Protein 7LVE (pdb70)

Radius of gyration: 10.86 Å; Cα contacts (8 Å, |Δi|>4): 31; chains: 1; bounding box: 28×22×22 Å

Organism: Juglans regia (NCBI:txid51240)

Structure (mmCIF, N/CA/C/O backbone):
data_7LVE
#
_entry.id   7LVE
#
loop_
_atom_site.group_PDB
_atom_site.id
_atom_site.type_symbol
_atom_site.label_atom_id
_atom_site.label_alt_id
_atom_site.label_comp_id
_atom_site.label_asym_id
_atom_site.label_entity_id
_atom_site.label_seq_id
_atom_site.pdbx_PDB_ins_code
_atom_site.Cartn_x
_atom_site.Cartn_y
_atom_site.Cartn_z
_atom_site.occupancy
_atom_site.B_iso_or_equiv
_atom_site.auth_seq_id
_atom_site.auth_comp_id
_atom_site.auth_asym_id
_atom_site.auth_atom_id
_atom_site.pdbx_PDB_model_num
ATOM 1 N N . GLY A 1 1 ? -13.926 11.593 -8.226 1.00 0.00 1 GLY A N 1
ATOM 2 C CA . GLY A 1 1 ? -14.344 11.440 -6.802 1.00 0.00 1 GLY A CA 1
ATOM 3 C C . GLY A 1 1 ? -13.700 10.190 -6.212 1.00 0.00 1 GLY A C 1
ATOM 4 O O . GLY A 1 1 ? -12.868 10.278 -5.304 1.00 0.00 1 GLY A O 1
ATOM 10 N N . MET A 1 2 ? -14.097 9.026 -6.736 1.00 0.00 2 MET A N 1
ATOM 11 C CA . MET A 1 2 ? -13.570 7.741 -6.270 1.00 0.00 2 MET A CA 1
ATOM 12 C C . MET A 1 2 ? -12.061 7.643 -6.527 1.00 0.00 2 MET A C 1
ATOM 13 O O . MET A 1 2 ? -11.328 7.066 -5.724 1.00 0.00 2 MET A O 1
ATOM 27 N N . GLN A 1 3 ? -11.623 8.165 -7.683 1.00 0.00 3 GLN A N 1
ATOM 28 C CA . GLN A 1 3 ? -10.207 8.111 -8.098 1.00 0.00 3 GLN A CA 1
ATOM 29 C C . GLN A 1 3 ? -9.785 6.679 -8.401 1.00 0.00 3 GLN A C 1
ATOM 30 O O . GLN A 1 3 ? -10.311 5.729 -7.812 1.00 0.00 3 GLN A O 1
ATOM 44 N N . ASP A 1 4 ? -8.867 6.530 -9.365 1.00 0.00 4 ASP A N 1
ATOM 45 C CA . ASP A 1 4 ? -8.409 5.211 -9.801 1.00 0.00 4 ASP A CA 1
ATOM 46 C C . ASP A 1 4 ? -7.508 4.515 -8.735 1.00 0.00 4 ASP A C 1
ATOM 47 O O . ASP A 1 4 ? -6.928 5.190 -7.884 1.00 0.00 4 ASP A O 1
ATOM 56 N N . PRO A 1 5 ? -7.406 3.158 -8.752 1.00 0.00 5 PRO A N 1
ATOM 57 C CA . PRO A 1 5 ? -6.589 2.384 -7.747 1.00 0.00 5 PRO A CA 1
ATOM 58 C C . PRO A 1 5 ? -5.097 2.704 -7.816 1.00 0.00 5 PRO A C 1
ATOM 59 O O . PRO A 1 5 ? -4.428 2.794 -6.780 1.00 0.00 5 PRO A O 1
ATOM 70 N N . GLN A 1 6 ? -4.568 2.836 -9.047 1.00 0.00 6 GLN A N 1
ATOM 71 C CA . GLN A 1 6 ? -3.137 3.093 -9.231 1.00 0.00 6 GLN A CA 1
ATOM 72 C C . GLN A 1 6 ? -2.713 4.374 -8.514 1.00 0.00 6 GLN A C 1
ATOM 73 O O . GLN A 1 6 ? -1.603 4.453 -7.980 1.00 0.00 6 GLN A O 1
ATOM 87 N N . GLN A 1 7 ? -3.639 5.336 -8.428 1.00 0.00 7 GLN A N 1
ATOM 88 C CA . GLN A 1 7 ? -3.397 6.566 -7.699 1.00 0.00 7 GLN A CA 1
ATOM 89 C C . GLN A 1 7 ? -3.262 6.263 -6.205 1.00 0.00 7 GLN A C 1
ATOM 90 O O . GLN A 1 7 ? -2.424 6.853 -5.516 1.00 0.00 7 GLN A O 1
ATOM 104 N N . GLN A 1 8 ? -4.110 5.338 -5.712 1.00 0.00 8 GLN A N 1
ATOM 105 C CA . GLN A 1 8 ? -4.093 4.960 -4.293 1.00 0.00 8 GLN A CA 1
ATOM 106 C C . GLN A 1 8 ? -2.775 4.283 -3.897 1.00 0.00 8 GLN A C 1
ATOM 107 O O . GLN A 1 8 ? -2.231 4.553 -2.817 1.00 0.00 8 GLN A O 1
ATOM 121 N N . TYR A 1 9 ? -2.266 3.407 -4.775 1.00 0.00 9 TYR A N 1
ATOM 122 C CA . TYR A 1 9 ? -1.009 2.694 -4.514 1.00 0.00 9 TYR A CA 1
ATOM 123 C C . TYR A 1 9 ? 0.146 3.686 -4.354 1.00 0.00 9 TYR A C 1
ATOM 124 O O . TYR A 1 9 ? 0.939 3.582 -3.414 1.00 0.00 9 TYR A O 1
ATOM 142 N N . HIS A 1 10 ? 0.221 4.650 -5.267 1.00 0.00 10 HIS A N 1
ATOM 143 C CA . HIS A 1 10 ? 1.264 5.672 -5.216 1.00 0.00 10 HIS A CA 1
ATOM 144 C C . HIS A 1 10 ? 1.167 6.474 -3.920 1.00 0.00 10 HIS A C 1
ATOM 145 O O . HIS A 1 10 ? 2.179 6.885 -3.373 1.00 0.00 10 HIS A O 1
ATOM 159 N N . ARG A 1 11 ? -0.066 6.727 -3.467 1.00 0.00 11 ARG A N 1
ATOM 160 C CA . ARG A 1 11 ? -0.305 7.521 -2.256 1.00 0.00 11 ARG A CA 1
ATOM 161 C C . ARG A 1 11 ? 0.348 6.876 -1.009 1.00 0.00 11 ARG A C 1
ATOM 162 O O . ARG A 1 11 ? 0.975 7.579 -0.203 1.00 0.00 11 ARG A O 1
ATOM 183 N N . CYS A 1 12 ? 0.170 5.546 -0.840 1.00 0.00 12 CYS A N 1
ATOM 184 C CA . CYS A 1 12 ? 0.705 4.845 0.322 1.00 0.00 12 CYS A CA 1
ATOM 185 C C . CYS A 1 12 ? 2.252 4.830 0.290 1.00 0.00 12 CYS A C 1
ATOM 186 O O . CYS A 1 12 ? 2.912 4.994 1.320 1.00 0.00 12 CYS A O 1
ATOM 193 N N . GLN A 1 13 ? 2.802 4.657 -0.911 1.00 0.00 13 GLN A N 1
ATOM 194 C CA . GLN A 1 13 ? 4.244 4.640 -1.139 1.00 0.00 13 GLN A CA 1
ATOM 195 C C . GLN A 1 13 ? 4.863 6.032 -1.019 1.00 0.00 13 GLN A C 1
ATOM 196 O O . GLN A 1 13 ? 5.997 6.161 -0.605 1.00 0.00 13 GLN A O 1
ATOM 210 N N . ARG A 1 14 ? 4.133 7.047 -1.481 1.00 0.00 14 ARG A N 1
ATOM 211 C CA . ARG A 1 14 ? 4.623 8.415 -1.507 1.00 0.00 14 ARG A CA 1
ATOM 212 C C . ARG A 1 14 ? 4.924 8.864 -0.108 1.00 0.00 14 ARG A C 1
ATOM 213 O O . ARG A 1 14 ? 6.027 9.340 0.175 1.00 0.00 14 ARG A O 1
ATOM 234 N N . ARG A 1 15 ? 3.970 8.625 0.788 1.00 0.00 15 ARG A N 1
ATOM 235 C CA . ARG A 1 15 ? 4.175 8.923 2.183 1.00 0.00 15 ARG A CA 1
ATOM 236 C C . ARG A 1 15 ? 5.301 8.061 2.739 1.00 0.00 15 ARG A C 1
ATOM 237 O O . ARG A 1 15 ? 6.083 8.505 3.585 1.00 0.00 15 ARG A O 1
ATOM 258 N N . CYS A 1 16 ? 5.344 6.806 2.280 1.00 0.00 16 CYS A N 1
ATOM 259 C CA . CYS A 1 16 ? 6.325 5.840 2.744 1.00 0.00 16 CYS A CA 1
ATOM 260 C C . CYS A 1 16 ? 7.762 6.250 2.390 1.00 0.00 16 CYS A C 1
ATOM 261 O O . CYS A 1 16 ? 8.664 6.101 3.216 1.00 0.00 16 CYS A O 1
ATOM 268 N N . GLN A 1 17 ? 7.973 6.738 1.155 1.00 0.00 17 GLN A N 1
ATOM 269 C CA . GLN A 1 17 ? 9.313 7.123 0.699 1.00 0.00 17 GLN A CA 1
ATOM 270 C C . GLN A 1 17 ? 9.755 8.454 1.293 1.00 0.00 17 GLN A C 1
ATOM 271 O O . GLN A 1 17 ? 10.927 8.619 1.654 1.00 0.00 17 GLN A O 1
ATOM 285 N N . ILE A 1 18 ? 8.815 9.401 1.395 1.00 0.00 18 ILE A N 1
ATOM 286 C CA . ILE A 1 18 ? 9.119 10.718 1.949 1.00 0.00 18 ILE A CA 1
ATOM 287 C C . ILE A 1 18 ? 9.549 10.598 3.424 1.00 0.00 18 ILE A C 1
ATOM 288 O O . ILE A 1 18 ? 10.503 11.252 3.856 1.00 0.00 18 ILE A O 1
ATOM 304 N N . GLN A 1 19 ? 8.822 9.776 4.182 1.00 0.00 19 GLN A N 1
ATOM 305 C CA . GLN A 1 19 ? 9.103 9.581 5.614 1.00 0.00 19 GLN A CA 1
ATOM 306 C C . GLN A 1 19 ? 10.058 8.387 5.877 1.00 0.00 19 GLN A C 1
ATOM 307 O O . GLN A 1 19 ? 10.377 8.088 7.029 1.00 0.00 19 GLN A O 1
ATOM 321 N N . GLU A 1 20 ? 10.493 7.709 4.800 1.00 0.00 20 GLU A N 1
ATOM 322 C CA . GLU A 1 20 ? 11.393 6.541 4.908 1.00 0.00 20 GLU A CA 1
ATOM 323 C C . GLU A 1 20 ? 12.664 6.857 5.725 1.00 0.00 20 GLU A C 1
ATOM 324 O O . GLU A 1 20 ? 13.388 5.939 6.126 1.00 0.00 20 GLU A O 1
ATOM 336 N N . GLN A 1 21 ? 12.945 8.151 5.941 1.00 0.00 21 GLN A N 1
ATOM 337 C CA . GLN A 1 21 ? 14.149 8.567 6.664 1.00 0.00 21 GLN A CA 1
ATOM 338 C C . GLN A 1 21 ? 14.184 7.944 8.056 1.00 0.00 21 GLN A C 1
ATOM 339 O O . GLN A 1 21 ? 15.244 7.490 8.503 1.00 0.00 21 GLN A O 1
ATOM 353 N N . SER A 1 22 ? 13.023 7.893 8.726 1.00 0.00 22 SER A N 1
ATOM 354 C CA . SER A 1 22 ? 12.946 7.280 10.053 1.00 0.00 22 SER A CA 1
ATOM 355 C C . SER A 1 22 ? 12.488 5.795 9.944 1.00 0.00 22 SER A C 1
ATOM 356 O O . SER A 1 22 ? 11.557 5.502 9.188 1.00 0.00 22 SER A O 1
ATOM 364 N N . PRO A 1 23 ? 13.118 4.840 10.683 1.00 0.00 23 PRO A N 1
ATOM 365 C CA . PRO A 1 23 ? 12.719 3.384 10.625 1.00 0.00 23 PRO A CA 1
ATOM 366 C C . PRO A 1 23 ? 11.254 3.161 11.015 1.00 0.00 23 PRO A C 1
ATOM 367 O O . PRO A 1 23 ? 10.554 2.338 10.405 1.00 0.00 23 PRO A O 1
ATOM 378 N N . GLU A 1 24 ? 10.806 3.887 12.046 1.00 0.00 24 GLU A N 1
ATOM 379 C CA . GLU A 1 24 ? 9.436 3.754 12.543 1.00 0.00 24 GLU A CA 1
ATOM 380 C C . GLU A 1 24 ? 8.428 4.151 11.478 1.00 0.00 24 GLU A C 1
ATOM 381 O O . GLU A 1 24 ? 7.421 3.469 11.287 1.00 0.00 24 GLU A O 1
ATOM 393 N N . ARG A 1 25 ? 8.735 5.228 10.753 1.00 0.00 25 ARG A N 1
ATOM 394 C CA . ARG A 1 25 ? 7.871 5.717 9.683 1.00 0.00 25 ARG A CA 1
ATOM 395 C C . ARG A 1 25 ? 7.695 4.658 8.611 1.00 0.00 25 ARG A C 1
ATOM 396 O O . ARG A 1 25 ? 6.608 4.514 8.048 1.00 0.00 25 ARG A O 1
ATOM 417 N N . GLN A 1 26 ? 8.772 3.910 8.342 1.00 0.00 26 GLN A N 1
ATOM 418 C CA . GLN A 1 26 ? 8.731 2.854 7.356 1.00 0.00 26 GLN A CA 1
ATOM 419 C C . GLN A 1 26 ? 7.682 1.823 7.763 1.00 0.00 26 GLN A C 1
ATOM 420 O O . GLN A 1 26 ? 6.911 1.348 6.931 1.00 0.00 26 GLN A O 1
ATOM 434 N N . ARG A 1 27 ? 7.663 1.486 9.057 1.00 0.00 27 ARG A N 1
ATOM 435 C CA . ARG A 1 27 ? 6.710 0.513 9.571 1.00 0.00 27 ARG A CA 1
ATOM 436 C C . ARG A 1 27 ? 5.277 1.018 9.458 1.00 0.00 27 ARG A C 1
ATOM 437 O O . ARG A 1 27 ? 4.385 0.262 9.065 1.00 0.00 27 ARG A O 1
ATOM 458 N N . GLN A 1 28 ? 5.061 2.302 9.779 1.00 0.00 28 GLN A N 1
ATOM 459 C CA . GLN A 1 28 ? 3.728 2.889 9.684 1.00 0.00 28 GLN A CA 1
ATOM 460 C C . GLN A 1 28 ? 3.251 2.978 8.248 1.00 0.00 28 GLN A C 1
ATOM 461 O O . GLN A 1 28 ? 2.081 2.715 7.975 1.00 0.00 28 GLN A O 1
ATOM 475 N N . CYS A 1 29 ? 4.155 3.351 7.316 1.00 0.00 29 CYS A N 1
ATOM 476 C CA . CYS A 1 29 ? 3.742 3.476 5.898 1.00 0.00 29 CYS A CA 1
ATOM 477 C C . CYS A 1 29 ? 3.521 2.121 5.264 1.00 0.00 29 CYS A C 1
ATOM 478 O O . CYS A 1 29 ? 2.576 1.934 4.508 1.00 0.00 29 CYS A O 1
ATOM 485 N N . GLN A 1 30 ? 4.380 1.175 5.613 1.00 0.00 30 GLN A N 1
ATOM 486 C CA . GLN A 1 30 ? 4.259 -0.191 5.138 1.00 0.00 30 GLN A CA 1
ATOM 487 C C . GLN A 1 30 ? 2.958 -0.808 5.639 1.00 0.00 30 GLN A C 1
ATOM 488 O O . GLN A 1 30 ? 2.265 -1.497 4.888 1.00 0.00 30 GLN A O 1
ATOM 502 N N . GLN A 1 31 ? 2.606 -0.512 6.911 1.00 0.00 31 GLN A N 1
ATOM 503 C CA . GLN A 1 31 ? 1.352 -0.996 7.482 1.00 0.00 31 GLN A CA 1
ATOM 504 C C . GLN A 1 31 ? 0.160 -0.302 6.843 1.00 0.00 31 GLN A C 1
ATOM 505 O O . GLN A 1 31 ? -0.853 -0.944 6.543 1.00 0.00 31 GLN A O 1
ATOM 519 N N . ARG A 1 32 ? 0.292 1.020 6.614 1.00 0.00 32 ARG A N 1
ATOM 520 C CA . ARG A 1 32 ? -0.781 1.789 5.984 1.00 0.00 32 ARG A CA 1
ATOM 521 C C . ARG A 1 32 ? -1.031 1.322 4.556 1.00 0.00 32 ARG A C 1
ATOM 522 O O . ARG A 1 32 ? -2.177 1.143 4.156 1.00 0.00 32 ARG A O 1
ATOM 543 N N . CYS A 1 33 ? 0.055 1.085 3.808 1.00 0.00 33 CYS A N 1
ATOM 544 C CA . CYS A 1 33 ? -0.047 0.593 2.433 1.00 0.00 33 CYS A CA 1
ATOM 545 C C . CYS A 1 33 ? -0.517 -0.836 2.411 1.00 0.00 33 CYS A C 1
ATOM 546 O O . CYS A 1 33 ? -1.225 -1.210 1.530 1.00 0.00 33 CYS A O 1
ATOM 553 N N . GLU A 1 34 ? -0.074 -1.642 3.375 1.00 0.00 34 GLU A N 1
ATOM 554 C CA . GLU A 1 34 ? -0.460 -3.053 3.415 1.00 0.00 34 GLU A CA 1
ATOM 555 C C . GLU A 1 34 ? -1.991 -3.180 3.558 1.00 0.00 34 GLU A C 1
ATOM 556 O O . GLU A 1 34 ? -2.644 -3.902 2.784 1.00 0.00 34 GLU A O 1
ATOM 568 N N . ARG A 1 35 ? -2.554 -2.450 4.533 1.00 0.00 35 ARG A N 1
ATOM 569 C CA . ARG A 1 35 ? -3.993 -2.468 4.776 1.00 0.00 35 ARG A CA 1
ATOM 570 C C . ARG A 1 35 ? -4.751 -1.719 3.693 1.00 0.00 35 ARG A C 1
ATOM 571 O O . ARG A 1 35 ? -5.812 -2.165 3.241 1.00 0.00 35 ARG A O 1
ATOM 592 N N . GLN A 1 36 ? -4.208 -0.564 3.298 1.00 0.00 36 GLN A N 1
ATOM 593 C CA . GLN A 1 36 ? -4.835 0.275 2.283 1.00 0.00 36 GLN A CA 1
ATOM 594 C C . GLN A 1 36 ? -4.840 -0.426 0.928 1.00 0.00 36 GLN A C 1
ATOM 595 O O . GLN A 1 36 ? -5.812 -0.328 0.169 1.00 0.00 36 GLN A O 1
ATOM 609 N N . TYR A 1 37 ? -3.734 -1.107 0.625 1.00 0.00 37 TYR A N 1
ATOM 610 C CA . TYR A 1 37 ? -3.577 -1.800 -0.635 1.00 0.00 37 TYR A CA 1
ATOM 611 C C . TYR A 1 37 ? -4.682 -2.855 -0.777 1.00 0.00 37 TYR A C 1
ATOM 612 O O . TYR A 1 37 ? -5.322 -2.963 -1.824 1.00 0.00 37 TYR A O 1
ATOM 630 N N . LYS A 1 38 ? -4.886 -3.639 0.300 1.00 0.00 38 LYS A N 1
ATOM 631 C CA . LYS A 1 38 ? -5.908 -4.692 0.301 1.00 0.00 38 LYS A CA 1
ATOM 632 C C . LYS A 1 38 ? -7.294 -4.087 0.080 1.00 0.00 38 LYS A C 1
ATOM 633 O O . LYS A 1 38 ? -8.104 -4.635 -0.676 1.00 0.00 38 LYS A O 1
ATOM 652 N N . GLU A 1 39 ? -7.542 -2.933 0.715 1.00 0.00 39 GLU A N 1
ATOM 653 C CA . GLU A 1 39 ? -8.813 -2.222 0.555 1.00 0.00 39 GLU A CA 1
ATOM 654 C C . GLU A 1 39 ? -8.990 -1.787 -0.901 1.00 0.00 39 GLU A C 1
ATOM 655 O O . GLU A 1 39 ? -10.084 -1.888 -1.464 1.00 0.00 39 GLU A O 1
ATOM 667 N N . GLN A 1 40 ? -7.889 -1.325 -1.504 1.00 0.00 40 GLN A N 1
ATOM 668 C CA . GLN A 1 40 ? -7.882 -0.893 -2.900 1.00 0.00 40 GLN A CA 1
ATOM 669 C C . GLN A 1 40 ? -8.264 -2.061 -3.817 1.00 0.00 40 GLN A C 1
ATOM 670 O O . GLN A 1 40 ? -9.029 -1.889 -4.772 1.00 0.00 40 GLN A O 1
ATOM 684 N N . GLN A 1 41 ? -7.725 -3.246 -3.510 1.00 0.00 41 GLN A N 1
ATOM 685 C CA . GLN A 1 41 ? -7.997 -4.443 -4.283 1.00 0.00 41 GLN A CA 1
ATOM 686 C C . GLN A 1 41 ? -7.565 -5.676 -3.502 1.00 0.00 41 GLN A C 1
ATOM 687 O O . GLN A 1 41 ? -6.381 -6.027 -3.482 1.00 0.00 41 GLN A O 1
ATOM 701 N N . GLY A 1 42 ? -8.531 -6.322 -2.862 1.00 0.00 42 GLY A N 1
ATOM 702 C CA . GLY A 1 42 ? -8.268 -7.525 -2.068 1.00 0.00 42 GLY A CA 1
ATOM 703 C C . GLY A 1 42 ? -7.666 -8.624 -2.936 1.00 0.00 42 GLY A C 1
ATOM 704 O O . GLY A 1 42 ? -6.747 -9.331 -2.508 1.00 0.00 42 GLY A O 1
ATOM 708 N N . ARG A 1 43 ? -8.179 -8.750 -4.165 1.00 0.00 43 ARG A N 1
ATOM 709 C CA . ARG A 1 43 ? -7.685 -9.746 -5.112 1.00 0.00 43 ARG A CA 1
ATOM 710 C C . ARG A 1 43 ? -6.244 -9.423 -5.511 1.00 0.00 43 ARG A C 1
ATOM 711 O O . ARG A 1 43 ? -5.934 -8.284 -5.876 1.00 0.00 43 ARG A O 1
ATOM 732 N N . GLU A 1 44 ? -5.369 -10.432 -5.433 1.00 0.00 44 GLU A N 1
ATOM 733 C CA . GLU A 1 44 ? -3.953 -10.258 -5.780 1.00 0.00 44 GLU A CA 1
ATOM 734 C C . GLU A 1 44 ? -3.337 -9.123 -4.956 1.00 0.00 44 GLU A C 1
ATOM 735 O O . GLU A 1 44 ? -3.967 -8.702 -3.999 1.00 0.00 44 GLU A O 1
ATOM 747 N N . GLY A 1 1 ? -16.413 11.315 -1.110 1.00 0.00 1 GLY A N 2
ATOM 748 C CA . GLY A 1 1 ? -15.373 11.324 -2.179 1.00 0.00 1 GLY A CA 2
ATOM 749 C C . GLY A 1 1 ? -14.544 10.048 -2.094 1.00 0.00 1 GLY A C 2
ATOM 750 O O . GLY A 1 1 ? -14.247 9.563 -0.998 1.00 0.00 1 GLY A O 2
ATOM 756 N N . MET A 1 2 ? -14.175 9.509 -3.263 1.00 0.00 2 MET A N 2
ATOM 757 C CA . MET A 1 2 ? -13.378 8.283 -3.332 1.00 0.00 2 MET A CA 2
ATOM 758 C C . MET A 1 2 ? -12.198 8.457 -4.292 1.00 0.00 2 MET A C 2
ATOM 759 O O . MET A 1 2 ? -12.374 8.896 -5.433 1.00 0.00 2 MET A O 2
ATOM 773 N N . GLN A 1 3 ? -11.001 8.095 -3.820 1.00 0.00 3 GLN A N 2
ATOM 774 C CA . GLN A 1 3 ? -9.784 8.190 -4.629 1.00 0.00 3 GLN A CA 2
ATOM 775 C C . GLN A 1 3 ? -9.616 6.947 -5.496 1.00 0.00 3 GLN A C 2
ATOM 776 O O . GLN A 1 3 ? -10.054 5.854 -5.119 1.00 0.00 3 GLN A O 2
ATOM 790 N N . ASP A 1 4 ? -8.973 7.120 -6.658 1.00 0.00 4 ASP A N 2
ATOM 791 C CA . ASP A 1 4 ? -8.739 6.009 -7.580 1.00 0.00 4 ASP A CA 2
ATOM 792 C C . ASP A 1 4 ? -7.750 4.993 -6.959 1.00 0.00 4 ASP A C 2
ATOM 793 O O . ASP A 1 4 ? -6.897 5.387 -6.163 1.00 0.00 4 ASP A O 2
ATOM 802 N N . PRO A 1 5 ? -7.861 3.682 -7.281 1.00 0.00 5 PRO A N 2
ATOM 803 C CA . PRO A 1 5 ? -6.965 2.639 -6.686 1.00 0.00 5 PRO A CA 2
ATOM 804 C C . PRO A 1 5 ? -5.515 2.821 -7.120 1.00 0.00 5 PRO A C 2
ATOM 805 O O . PRO A 1 5 ? -4.590 2.600 -6.330 1.00 0.00 5 PRO A O 2
ATOM 816 N N . GLN A 1 6 ? -5.324 3.270 -8.367 1.00 0.00 6 GLN A N 2
ATOM 817 C CA . GLN A 1 6 ? -3.982 3.527 -8.886 1.00 0.00 6 GLN A CA 2
ATOM 818 C C . GLN A 1 6 ? -3.328 4.658 -8.105 1.00 0.00 6 GLN A C 2
ATOM 819 O O . GLN A 1 6 ? -2.144 4.587 -7.760 1.00 0.00 6 GLN A O 2
ATOM 833 N N . GLN A 1 7 ? -4.123 5.695 -7.810 1.00 0.00 7 GLN A N 2
ATOM 834 C CA . GLN A 1 7 ? -3.650 6.843 -7.049 1.00 0.00 7 GLN A CA 2
ATOM 835 C C . GLN A 1 7 ? -3.306 6.449 -5.618 1.00 0.00 7 GLN A C 2
ATOM 836 O O . GLN A 1 7 ? -2.317 6.929 -5.059 1.00 0.00 7 GLN A O 2
ATOM 850 N N . GLN A 1 8 ? -4.140 5.580 -5.020 1.00 0.00 8 GLN A N 2
ATOM 851 C CA . GLN A 1 8 ? -3.927 5.159 -3.627 1.00 0.00 8 GLN A CA 2
ATOM 852 C C . GLN A 1 8 ? -2.586 4.452 -3.459 1.00 0.00 8 GLN A C 2
ATOM 853 O O . GLN A 1 8 ? -1.853 4.721 -2.501 1.00 0.00 8 GLN A O 2
ATOM 867 N N . TYR A 1 9 ? -2.258 3.575 -4.410 1.00 0.00 9 TYR A N 2
ATOM 868 C CA . TYR A 1 9 ? -0.985 2.855 -4.387 1.00 0.00 9 TYR A CA 2
ATOM 869 C C . TYR A 1 9 ? 0.190 3.837 -4.476 1.00 0.00 9 TYR A C 2
ATOM 870 O O . TYR A 1 9 ? 1.179 3.705 -3.750 1.00 0.00 9 TYR A O 2
ATOM 888 N N . HIS A 1 10 ? 0.092 4.783 -5.409 1.00 0.00 10 HIS A N 2
ATOM 889 C CA . HIS A 1 10 ? 1.165 5.746 -5.630 1.00 0.00 10 HIS A CA 2
ATOM 890 C C . HIS A 1 10 ? 1.428 6.559 -4.356 1.00 0.00 10 HIS A C 2
ATOM 891 O O . HIS A 1 10 ? 2.575 6.706 -3.939 1.00 0.00 10 HIS A O 2
ATOM 905 N N . ARG A 1 11 ? 0.354 7.073 -3.741 1.00 0.00 11 ARG A N 2
ATOM 906 C CA . ARG A 1 11 ? 0.470 7.875 -2.509 1.00 0.00 11 ARG A CA 2
ATOM 907 C C . ARG A 1 11 ? 0.995 7.066 -1.308 1.00 0.00 11 ARG A C 2
ATOM 908 O O . ARG A 1 11 ? 1.743 7.607 -0.484 1.00 0.00 11 ARG A O 2
ATOM 929 N N . CYS A 1 12 ? 0.555 5.797 -1.171 1.00 0.00 12 CYS A N 2
ATOM 930 C CA . CYS A 1 12 ? 0.941 4.980 -0.024 1.00 0.00 12 CYS A CA 2
ATOM 931 C C . CYS A 1 12 ? 2.466 4.747 -0.000 1.00 0.00 12 CYS A C 2
ATOM 932 O O . CYS A 1 12 ? 3.092 4.811 1.055 1.00 0.00 12 CYS A O 2
ATOM 939 N N . GLN A 1 13 ? 3.047 4.507 -1.184 1.00 0.00 13 GLN A N 2
ATOM 940 C CA . GLN A 1 13 ? 4.482 4.265 -1.326 1.00 0.00 13 GLN A CA 2
ATOM 941 C C . GLN A 1 13 ? 5.268 5.568 -1.439 1.00 0.00 13 GLN A C 2
ATOM 942 O O . GLN A 1 13 ? 6.380 5.654 -0.948 1.00 0.00 13 GLN A O 2
ATOM 956 N N . ARG A 1 14 ? 4.688 6.562 -2.115 1.00 0.00 14 ARG A N 2
ATOM 957 C CA . ARG A 1 14 ? 5.341 7.851 -2.294 1.00 0.00 14 ARG A CA 2
ATOM 958 C C . ARG A 1 14 ? 5.557 8.480 -0.942 1.00 0.00 14 ARG A C 2
ATOM 959 O O . ARG A 1 14 ? 6.664 8.904 -0.610 1.00 0.00 14 ARG A O 2
ATOM 980 N N . ARG A 1 15 ? 4.496 8.477 -0.141 1.00 0.00 15 ARG A N 2
ATOM 981 C CA . ARG A 1 15 ? 4.562 8.996 1.197 1.00 0.00 15 ARG A CA 2
ATOM 982 C C . ARG A 1 15 ? 5.568 8.181 2.015 1.00 0.00 15 ARG A C 2
ATOM 983 O O . ARG A 1 15 ? 6.334 8.736 2.808 1.00 0.00 15 ARG A O 2
ATOM 1004 N N . CYS A 1 16 ? 5.531 6.856 1.827 1.00 0.00 16 CYS A N 2
ATOM 1005 C CA . CYS A 1 16 ? 6.404 5.945 2.554 1.00 0.00 16 CYS A CA 2
ATOM 1006 C C . CYS A 1 16 ? 7.884 6.213 2.244 1.00 0.00 16 CYS A C 2
ATOM 1007 O O . CYS A 1 16 ? 8.709 6.278 3.159 1.00 0.00 16 CYS A O 2
ATOM 1014 N N . GLN A 1 17 ? 8.213 6.340 0.948 1.00 0.00 17 GLN A N 2
ATOM 1015 C CA . GLN A 1 17 ? 9.596 6.562 0.519 1.00 0.00 17 GLN A CA 2
ATOM 1016 C C . GLN A 1 17 ? 10.075 7.956 0.878 1.00 0.00 17 GLN A C 2
ATOM 1017 O O . GLN A 1 17 ? 11.217 8.135 1.317 1.00 0.00 17 GLN A O 2
ATOM 1031 N N . ILE A 1 18 ? 9.198 8.945 0.679 1.00 0.00 18 ILE A N 2
ATOM 1032 C CA . ILE A 1 18 ? 9.533 10.333 0.970 1.00 0.00 18 ILE A CA 2
ATOM 1033 C C . ILE A 1 18 ? 9.782 10.531 2.473 1.00 0.00 18 ILE A C 2
ATOM 1034 O O . ILE A 1 18 ? 10.731 11.218 2.865 1.00 0.00 18 ILE A O 2
ATOM 1050 N N . GLN A 1 19 ? 8.921 9.930 3.301 1.00 0.00 19 GLN A N 2
ATOM 1051 C CA . GLN A 1 19 ? 9.047 10.050 4.762 1.00 0.00 19 GLN A CA 2
ATOM 1052 C C . GLN A 1 19 ? 9.986 8.984 5.361 1.00 0.00 19 GLN A C 2
ATOM 1053 O O . GLN A 1 19 ? 10.215 8.976 6.575 1.00 0.00 19 GLN A O 2
ATOM 1067 N N . GLU A 1 20 ? 10.521 8.086 4.509 1.00 0.00 20 GLU A N 2
ATOM 1068 C CA . GLU A 1 20 ? 11.420 7.031 4.977 1.00 0.00 20 GLU A CA 2
ATOM 1069 C C . GLU A 1 20 ? 12.660 7.641 5.631 1.00 0.00 20 GLU A C 2
ATOM 1070 O O . GLU A 1 20 ? 13.347 8.473 5.032 1.00 0.00 20 GLU A O 2
ATOM 1082 N N . GLN A 1 21 ? 12.935 7.209 6.862 1.00 0.00 21 GLN A N 2
ATOM 1083 C CA . GLN A 1 21 ? 14.089 7.686 7.626 1.00 0.00 21 GLN A CA 2
ATOM 1084 C C . GLN A 1 21 ? 14.178 6.942 8.944 1.00 0.00 21 GLN A C 2
ATOM 1085 O O . GLN A 1 21 ? 15.161 6.241 9.207 1.00 0.00 21 GLN A O 2
ATOM 1099 N N . SER A 1 22 ? 13.127 7.076 9.758 1.00 0.00 22 SER A N 2
ATOM 1100 C CA . SER A 1 22 ? 13.062 6.394 11.040 1.00 0.00 22 SER A CA 2
ATOM 1101 C C . SER A 1 22 ? 12.277 5.068 10.905 1.00 0.00 22 SER A C 2
ATOM 1102 O O . SER A 1 22 ? 11.382 4.973 10.059 1.00 0.00 22 SER A O 2
ATOM 1110 N N . PRO A 1 23 ? 12.590 4.033 11.716 1.00 0.00 23 PRO A N 2
ATOM 1111 C CA . PRO A 1 23 ? 11.876 2.711 11.639 1.00 0.00 23 PRO A CA 2
ATOM 1112 C C . PRO A 1 23 ? 10.360 2.867 11.773 1.00 0.00 23 PRO A C 2
ATOM 1113 O O . PRO A 1 23 ? 9.595 2.142 11.128 1.00 0.00 23 PRO A O 2
ATOM 1124 N N . GLU A 1 24 ? 9.937 3.801 12.633 1.00 0.00 24 GLU A N 2
ATOM 1125 C CA . GLU A 1 24 ? 8.512 4.040 12.878 1.00 0.00 24 GLU A CA 2
ATOM 1126 C C . GLU A 1 24 ? 7.794 4.523 11.616 1.00 0.00 24 GLU A C 2
ATOM 1127 O O . GLU A 1 24 ? 6.673 4.095 11.336 1.00 0.00 24 GLU A O 2
ATOM 1139 N N . ARG A 1 25 ? 8.447 5.415 10.861 1.00 0.00 25 ARG A N 2
ATOM 1140 C CA . ARG A 1 25 ? 7.861 5.962 9.634 1.00 0.00 25 ARG A CA 2
ATOM 1141 C C . ARG A 1 25 ? 7.635 4.863 8.604 1.00 0.00 25 ARG A C 2
ATOM 1142 O O . ARG A 1 25 ? 6.609 4.846 7.917 1.00 0.00 25 ARG A O 2
ATOM 1163 N N . GLN A 1 26 ? 8.602 3.946 8.507 1.00 0.00 26 GLN A N 2
ATOM 1164 C CA . GLN A 1 26 ? 8.523 2.840 7.568 1.00 0.00 26 GLN A CA 2
ATOM 1165 C C . GLN A 1 26 ? 7.346 1.939 7.918 1.00 0.00 26 GLN A C 2
ATOM 1166 O O . GLN A 1 26 ? 6.604 1.515 7.041 1.00 0.00 26 GLN A O 2
ATOM 1180 N N . ARG A 1 27 ? 7.198 1.644 9.214 1.00 0.00 27 ARG A N 2
ATOM 1181 C CA . ARG A 1 27 ? 6.120 0.781 9.687 1.00 0.00 27 ARG A CA 2
ATOM 1182 C C . ARG A 1 27 ? 4.763 1.435 9.499 1.00 0.00 27 ARG A C 2
ATOM 1183 O O . ARG A 1 27 ? 3.798 0.776 9.114 1.00 0.00 27 ARG A O 2
ATOM 1204 N N . GLN A 1 28 ? 4.699 2.735 9.777 1.00 0.00 28 GLN A N 2
ATOM 1205 C CA . GLN A 1 28 ? 3.460 3.491 9.646 1.00 0.00 28 GLN A CA 2
ATOM 1206 C C . GLN A 1 28 ? 3.014 3.588 8.199 1.00 0.00 28 GLN A C 2
ATOM 1207 O O . GLN A 1 28 ? 1.815 3.487 7.912 1.00 0.00 28 GLN A O 2
ATOM 1221 N N . CYS A 1 29 ? 3.976 3.791 7.277 1.00 0.00 29 CYS A N 2
ATOM 1222 C CA . CYS A 1 29 ? 3.617 3.910 5.849 1.00 0.00 29 CYS A CA 2
ATOM 1223 C C . CYS A 1 29 ? 3.413 2.553 5.201 1.00 0.00 29 CYS A C 2
ATOM 1224 O O . CYS A 1 29 ? 2.485 2.369 4.411 1.00 0.00 29 CYS A O 2
ATOM 1231 N N . GLN A 1 30 ? 4.268 1.604 5.559 1.00 0.00 30 GLN A N 2
ATOM 1232 C CA . GLN A 1 30 ? 4.176 0.243 5.049 1.00 0.00 30 GLN A CA 2
ATOM 1233 C C . GLN A 1 30 ? 2.903 -0.427 5.535 1.00 0.00 30 GLN A C 2
ATOM 1234 O O . GLN A 1 30 ? 2.242 -1.131 4.775 1.00 0.00 30 GLN A O 2
ATOM 1248 N N . GLN A 1 31 ? 2.549 -0.186 6.811 1.00 0.00 31 GLN A N 2
ATOM 1249 C CA . GLN A 1 31 ? 1.339 -0.759 7.379 1.00 0.00 31 GLN A CA 2
ATOM 1250 C C . GLN A 1 31 ? 0.119 -0.190 6.674 1.00 0.00 31 GLN A C 2
ATOM 1251 O O . GLN A 1 31 ? -0.819 -0.928 6.347 1.00 0.00 31 GLN A O 2
ATOM 1265 N N . ARG A 1 32 ? 0.132 1.136 6.449 1.00 0.00 32 ARG A N 2
ATOM 1266 C CA . ARG A 1 32 ? -0.985 1.796 5.791 1.00 0.00 32 ARG A CA 2
ATOM 1267 C C . ARG A 1 32 ? -1.110 1.399 4.319 1.00 0.00 32 ARG A C 2
ATOM 1268 O O . ARG A 1 32 ? -2.219 1.144 3.843 1.00 0.00 32 ARG A O 2
ATOM 1289 N N . CYS A 1 33 ? 0.032 1.306 3.608 1.00 0.00 33 CYS A N 2
ATOM 1290 C CA . CYS A 1 33 ? 0.015 0.883 2.202 1.00 0.00 33 CYS A CA 2
ATOM 1291 C C . CYS A 1 33 ? -0.386 -0.563 2.089 1.00 0.00 33 CYS A C 2
ATOM 1292 O O . CYS A 1 33 ? -1.124 -0.907 1.214 1.00 0.00 33 CYS A O 2
ATOM 1299 N N . GLU A 1 34 ? 0.135 -1.411 2.971 1.00 0.00 34 GLU A N 2
ATOM 1300 C CA . GLU A 1 34 ? -0.184 -2.848 2.921 1.00 0.00 34 GLU A CA 2
ATOM 1301 C C . GLU A 1 34 ? -1.671 -3.110 3.167 1.00 0.00 34 GLU A C 2
ATOM 1302 O O . GLU A 1 34 ? -2.294 -3.894 2.438 1.00 0.00 34 GLU A O 2
ATOM 1314 N N . ARG A 1 35 ? -2.245 -2.436 4.181 1.00 0.00 35 ARG A N 2
ATOM 1315 C CA . ARG A 1 35 ? -3.662 -2.597 4.496 1.00 0.00 35 ARG A CA 2
ATOM 1316 C C . ARG A 1 35 ? -4.541 -1.926 3.455 1.00 0.00 35 ARG A C 2
ATOM 1317 O O . ARG A 1 35 ? -5.569 -2.477 3.047 1.00 0.00 35 ARG A O 2
ATOM 1338 N N . GLN A 1 36 ? -4.142 -0.717 3.055 1.00 0.00 36 GLN A N 2
ATOM 1339 C CA . GLN A 1 36 ? -4.902 0.062 2.087 1.00 0.00 36 GLN A CA 2
ATOM 1340 C C . GLN A 1 36 ? -4.847 -0.577 0.699 1.00 0.00 36 GLN A C 2
ATOM 1341 O O . GLN A 1 36 ? -5.844 -0.590 -0.029 1.00 0.00 36 GLN A O 2
ATOM 1355 N N . TYR A 1 37 ? -3.659 -1.055 0.330 1.00 0.00 37 TYR A N 2
ATOM 1356 C CA . TYR A 1 37 ? -3.434 -1.642 -0.981 1.00 0.00 37 TYR A CA 2
ATOM 1357 C C . TYR A 1 37 ? -4.325 -2.880 -1.180 1.00 0.00 37 TYR A C 2
ATOM 1358 O O . TYR A 1 37 ? -4.961 -3.045 -2.224 1.00 0.00 37 TYR A O 2
ATOM 1376 N N . LYS A 1 38 ? -4.308 -3.769 -0.180 1.00 0.00 38 LYS A N 2
ATOM 1377 C CA . LYS A 1 38 ? -5.067 -5.019 -0.234 1.00 0.00 38 LYS A CA 2
ATOM 1378 C C . LYS A 1 38 ? -6.576 -4.745 -0.298 1.00 0.00 38 LYS A C 2
ATOM 1379 O O . LYS A 1 38 ? -7.312 -5.445 -1.000 1.00 0.00 38 LYS A O 2
ATOM 1398 N N . GLU A 1 39 ? -7.026 -3.764 0.489 1.00 0.00 39 GLU A N 2
ATOM 1399 C CA . GLU A 1 39 ? -8.452 -3.437 0.580 1.00 0.00 39 GLU A CA 2
ATOM 1400 C C . GLU A 1 39 ? -9.008 -3.007 -0.782 1.00 0.00 39 GLU A C 2
ATOM 1401 O O . GLU A 1 39 ? -10.109 -3.417 -1.165 1.00 0.00 39 GLU A O 2
ATOM 1413 N N . GLN A 1 40 ? -8.251 -2.163 -1.493 1.00 0.00 40 GLN A N 2
ATOM 1414 C CA . GLN A 1 40 ? -8.684 -1.656 -2.801 1.00 0.00 40 GLN A CA 2
ATOM 1415 C C . GLN A 1 40 ? -8.586 -2.716 -3.903 1.00 0.00 40 GLN A C 2
ATOM 1416 O O . GLN A 1 40 ? -9.465 -2.790 -4.770 1.00 0.00 40 GLN A O 2
ATOM 1430 N N . GLN A 1 41 ? -7.507 -3.517 -3.882 1.00 0.00 41 GLN A N 2
ATOM 1431 C CA . GLN A 1 41 ? -7.305 -4.542 -4.907 1.00 0.00 41 GLN A CA 2
ATOM 1432 C C . GLN A 1 41 ? -8.429 -5.576 -4.866 1.00 0.00 41 GLN A C 2
ATOM 1433 O O . GLN A 1 41 ? -8.999 -5.926 -5.905 1.00 0.00 41 GLN A O 2
ATOM 1447 N N . GLY A 1 42 ? -8.752 -6.045 -3.656 1.00 0.00 42 GLY A N 2
ATOM 1448 C CA . GLY A 1 42 ? -9.825 -7.028 -3.472 1.00 0.00 42 GLY A CA 2
ATOM 1449 C C . GLY A 1 42 ? -9.571 -8.288 -4.307 1.00 0.00 42 GLY A C 2
ATOM 1450 O O . GLY A 1 42 ? -10.519 -8.943 -4.752 1.00 0.00 42 GLY A O 2
ATOM 1454 N N . ARG A 1 43 ? -8.285 -8.600 -4.550 1.00 0.00 43 ARG A N 2
ATOM 1455 C CA . ARG A 1 43 ? -7.908 -9.754 -5.372 1.00 0.00 43 ARG A CA 2
ATOM 1456 C C . ARG A 1 43 ? -8.663 -9.739 -6.711 1.00 0.00 43 ARG A C 2
ATOM 1457 O O . ARG A 1 43 ? -9.404 -8.794 -6.999 1.00 0.00 43 ARG A O 2
ATOM 1478 N N . GLU A 1 44 ? -8.467 -10.791 -7.520 1.00 0.00 44 GLU A N 2
ATOM 1479 C CA . GLU A 1 44 ? -9.130 -10.898 -8.819 1.00 0.00 44 GLU A CA 2
ATOM 1480 C C . GLU A 1 44 ? -10.609 -11.227 -8.643 1.00 0.00 44 GLU A C 2
ATOM 1481 O O . GLU A 1 44 ? -11.357 -11.026 -9.586 1.00 0.00 44 GLU A O 2
ATOM 1493 N N . GLY A 1 1 ? -16.032 8.562 -2.434 1.00 0.00 1 GLY A N 3
ATOM 1494 C CA . GLY A 1 1 ? -14.907 9.097 -3.255 1.00 0.00 1 GLY A CA 3
ATOM 1495 C C . GLY A 1 1 ? -13.746 8.110 -3.234 1.00 0.00 1 GLY A C 3
ATOM 1496 O O . GLY A 1 1 ? -13.296 7.690 -2.163 1.00 0.00 1 GLY A O 3
ATOM 1502 N N . MET A 1 2 ? -13.266 7.739 -4.430 1.00 0.00 2 MET A N 3
ATOM 1503 C CA . MET A 1 2 ? -12.155 6.795 -4.555 1.00 0.00 2 MET A CA 3
ATOM 1504 C C . MET A 1 2 ? -11.404 6.985 -5.880 1.00 0.00 2 MET A C 3
ATOM 1505 O O . MET A 1 2 ? -11.924 7.592 -6.819 1.00 0.00 2 MET A O 3
ATOM 1519 N N . GLN A 1 3 ? -10.177 6.459 -5.932 1.00 0.00 3 GLN A N 3
ATOM 1520 C CA . GLN A 1 3 ? -9.331 6.561 -7.125 1.00 0.00 3 GLN A CA 3
ATOM 1521 C C . GLN A 1 3 ? -8.842 5.179 -7.556 1.00 0.00 3 GLN A C 3
ATOM 1522 O O . GLN A 1 3 ? -9.072 4.186 -6.855 1.00 0.00 3 GLN A O 3
ATOM 1536 N N . ASP A 1 4 ? -8.185 5.118 -8.724 1.00 0.00 4 ASP A N 3
ATOM 1537 C CA . ASP A 1 4 ? -7.686 3.848 -9.259 1.00 0.00 4 ASP A CA 3
ATOM 1538 C C . ASP A 1 4 ? -6.622 3.234 -8.312 1.00 0.00 4 ASP A C 3
ATOM 1539 O O . ASP A 1 4 ? -5.902 3.976 -7.639 1.00 0.00 4 ASP A O 3
ATOM 1548 N N . PRO A 1 5 ? -6.525 1.884 -8.220 1.00 0.00 5 PRO A N 3
ATOM 1549 C CA . PRO A 1 5 ? -5.546 1.211 -7.301 1.00 0.00 5 PRO A CA 3
ATOM 1550 C C . PRO A 1 5 ? -4.096 1.438 -7.725 1.00 0.00 5 PRO A C 3
ATOM 1551 O O . PRO A 1 5 ? -3.190 1.428 -6.883 1.00 0.00 5 PRO A O 3
ATOM 1562 N N . GLN A 1 6 ? -3.879 1.621 -9.038 1.00 0.00 6 GLN A N 3
ATOM 1563 C CA . GLN A 1 6 ? -2.531 1.827 -9.564 1.00 0.00 6 GLN A CA 3
ATOM 1564 C C . GLN A 1 6 ? -1.918 3.089 -8.950 1.00 0.00 6 GLN A C 3
ATOM 1565 O O . GLN A 1 6 ? -0.798 3.054 -8.404 1.00 0.00 6 GLN A O 3
ATOM 1579 N N . GLN A 1 7 ? -2.691 4.185 -8.973 1.00 0.00 7 GLN A N 3
ATOM 1580 C CA . GLN A 1 7 ? -2.251 5.435 -8.363 1.00 0.00 7 GLN A CA 3
ATOM 1581 C C . GLN A 1 7 ? -2.319 5.355 -6.833 1.00 0.00 7 GLN A C 3
ATOM 1582 O O . GLN A 1 7 ? -1.548 6.019 -6.139 1.00 0.00 7 GLN A O 3
ATOM 1596 N N . GLN A 1 8 ? -3.242 4.516 -6.317 1.00 0.00 8 GLN A N 3
ATOM 1597 C CA . GLN A 1 8 ? -3.385 4.334 -4.875 1.00 0.00 8 GLN A CA 3
ATOM 1598 C C . GLN A 1 8 ? -2.110 3.720 -4.292 1.00 0.00 8 GLN A C 3
ATOM 1599 O O . GLN A 1 8 ? -1.633 4.145 -3.235 1.00 0.00 8 GLN A O 3
ATOM 1613 N N . TYR A 1 9 ? -1.551 2.728 -5.009 1.00 0.00 9 TYR A N 3
ATOM 1614 C CA . TYR A 1 9 ? -0.315 2.070 -4.580 1.00 0.00 9 TYR A CA 3
ATOM 1615 C C . TYR A 1 9 ? 0.835 3.071 -4.567 1.00 0.00 9 TYR A C 3
ATOM 1616 O O . TYR A 1 9 ? 1.602 3.139 -3.608 1.00 0.00 9 TYR A O 3
ATOM 1634 N N . HIS A 1 10 ? 0.925 3.876 -5.625 1.00 0.00 10 HIS A N 3
ATOM 1635 C CA . HIS A 1 10 ? 1.954 4.912 -5.691 1.00 0.00 10 HIS A CA 3
ATOM 1636 C C . HIS A 1 10 ? 1.756 5.925 -4.555 1.00 0.00 10 HIS A C 3
ATOM 1637 O O . HIS A 1 10 ? 2.724 6.450 -4.010 1.00 0.00 10 HIS A O 3
ATOM 1651 N N . ARG A 1 11 ? 0.486 6.232 -4.252 1.00 0.00 11 ARG A N 3
ATOM 1652 C CA . ARG A 1 11 ? 0.141 7.227 -3.231 1.00 0.00 11 ARG A CA 3
ATOM 1653 C C . ARG A 1 11 ? 0.645 6.826 -1.827 1.00 0.00 11 ARG A C 3
ATOM 1654 O O . ARG A 1 11 ? 1.240 7.652 -1.126 1.00 0.00 11 ARG A O 3
ATOM 1675 N N . CYS A 1 12 ? 0.397 5.559 -1.416 1.00 0.00 12 CYS A N 3
ATOM 1676 C CA . CYS A 1 12 ? 0.822 5.085 -0.094 1.00 0.00 12 CYS A CA 3
ATOM 1677 C C . CYS A 1 12 ? 2.362 5.108 0.012 1.00 0.00 12 CYS A C 3
ATOM 1678 O O . CYS A 1 12 ? 2.921 5.443 1.056 1.00 0.00 12 CYS A O 3
ATOM 1685 N N . GLN A 1 13 ? 3.022 4.786 -1.106 1.00 0.00 13 GLN A N 3
ATOM 1686 C CA . GLN A 1 13 ? 4.478 4.801 -1.209 1.00 0.00 13 GLN A CA 3
ATOM 1687 C C . GLN A 1 13 ? 5.019 6.234 -1.186 1.00 0.00 13 GLN A C 3
ATOM 1688 O O . GLN A 1 13 ? 6.083 6.492 -0.640 1.00 0.00 13 GLN A O 3
ATOM 1702 N N . ARG A 1 14 ? 4.293 7.147 -1.837 1.00 0.00 14 ARG A N 3
ATOM 1703 C CA . ARG A 1 14 ? 4.699 8.538 -1.912 1.00 0.00 14 ARG A CA 3
ATOM 1704 C C . ARG A 1 14 ? 4.697 9.128 -0.521 1.00 0.00 14 ARG A C 3
ATOM 1705 O O . ARG A 1 14 ? 5.679 9.743 -0.096 1.00 0.00 14 ARG A O 3
ATOM 1726 N N . ARG A 1 15 ? 3.616 8.846 0.221 1.00 0.00 15 ARG A N 3
ATOM 1727 C CA . ARG A 1 15 ? 3.523 9.259 1.608 1.00 0.00 15 ARG A CA 3
ATOM 1728 C C . ARG A 1 15 ? 4.599 8.558 2.431 1.00 0.00 15 ARG A C 3
ATOM 1729 O O . ARG A 1 15 ? 5.199 9.160 3.323 1.00 0.00 15 ARG A O 3
ATOM 1750 N N . CYS A 1 16 ? 4.862 7.286 2.089 1.00 0.00 16 CYS A N 3
ATOM 1751 C CA . CYS A 1 16 ? 5.895 6.511 2.753 1.00 0.00 16 CYS A CA 3
ATOM 1752 C C . CYS A 1 16 ? 7.251 7.193 2.603 1.00 0.00 16 CYS A C 3
ATOM 1753 O O . CYS A 1 16 ? 8.000 7.289 3.567 1.00 0.00 16 CYS A O 3
ATOM 1760 N N . GLN A 1 17 ? 7.569 7.630 1.377 1.00 0.00 17 GLN A N 3
ATOM 1761 C CA . GLN A 1 17 ? 8.851 8.271 1.095 1.00 0.00 17 GLN A CA 3
ATOM 1762 C C . GLN A 1 17 ? 8.963 9.598 1.811 1.00 0.00 17 GLN A C 3
ATOM 1763 O O . GLN A 1 17 ? 10.025 9.931 2.351 1.00 0.00 17 GLN A O 3
ATOM 1777 N N . ILE A 1 18 ? 7.861 10.357 1.817 1.00 0.00 18 ILE A N 3
ATOM 1778 C CA . ILE A 1 18 ? 7.841 11.652 2.472 1.00 0.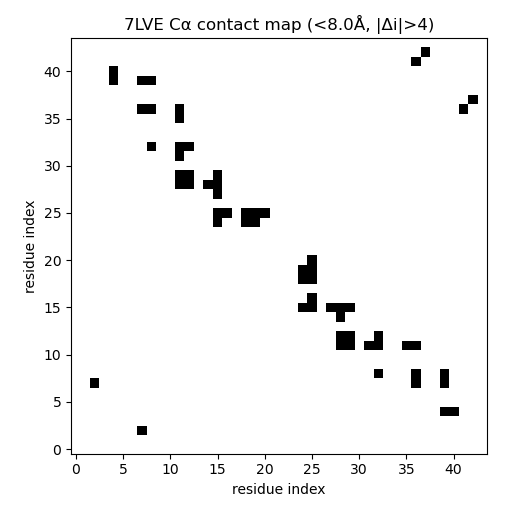00 18 ILE A CA 3
ATOM 1779 C C . ILE A 1 18 ? 8.074 11.462 3.984 1.00 0.00 18 ILE A C 3
ATOM 1780 O O . ILE A 1 18 ? 8.895 12.152 4.595 1.00 0.00 18 ILE A O 3
ATOM 1796 N N . GLN A 1 19 ? 7.346 10.508 4.551 1.00 0.00 19 GLN A N 3
ATOM 1797 C CA . GLN A 1 19 ? 7.439 10.171 5.973 1.00 0.00 19 GLN A CA 3
ATOM 1798 C C . GLN A 1 19 ? 8.780 9.504 6.313 1.00 0.00 19 GLN A C 3
ATOM 1799 O O . GLN A 1 19 ? 9.270 9.616 7.440 1.00 0.00 19 GLN A O 3
ATOM 1813 N N . GLU A 1 20 ? 9.309 8.725 5.358 1.00 0.00 20 GLU A N 3
ATOM 1814 C CA . GLU A 1 20 ? 10.527 7.931 5.575 1.00 0.00 20 GLU A CA 3
ATOM 1815 C C . GLU A 1 20 ? 11.621 8.735 6.274 1.00 0.00 20 GLU A C 3
ATOM 1816 O O . GLU A 1 20 ? 12.138 9.715 5.732 1.00 0.00 20 GLU A O 3
ATOM 1828 N N . GLN A 1 21 ? 12.008 8.254 7.453 1.00 0.00 21 GLN A N 3
ATOM 1829 C CA . GLN A 1 21 ? 13.086 8.843 8.237 1.00 0.00 21 GLN A CA 3
ATOM 1830 C C . GLN A 1 21 ? 13.778 7.744 9.032 1.00 0.00 21 GLN A C 3
ATOM 1831 O O . GLN A 1 21 ? 14.942 7.418 8.781 1.00 0.00 21 GLN A O 3
ATOM 1845 N N . SER A 1 22 ? 13.025 7.138 9.958 1.00 0.00 22 SER A N 3
ATOM 1846 C CA . SER A 1 22 ? 13.523 6.027 10.754 1.00 0.00 22 SER A CA 3
ATOM 1847 C C . SER A 1 22 ? 13.065 4.677 10.144 1.00 0.00 22 SER A C 3
ATOM 1848 O O . SER A 1 22 ? 12.027 4.632 9.479 1.00 0.00 22 SER A O 3
ATOM 1856 N N . PRO A 1 23 ? 13.791 3.564 10.381 1.00 0.00 23 PRO A N 3
ATOM 1857 C CA . PRO A 1 23 ? 13.375 2.214 9.855 1.00 0.00 23 PRO A CA 3
ATOM 1858 C C . PRO A 1 23 ? 11.945 1.864 10.291 1.00 0.00 23 PRO A C 3
ATOM 1859 O O . PRO A 1 23 ? 11.180 1.254 9.532 1.00 0.00 23 PRO A O 3
ATOM 1870 N N . GLU A 1 24 ? 11.594 2.277 11.513 1.00 0.00 24 GLU A N 3
ATOM 1871 C CA . GLU A 1 24 ? 10.258 2.038 12.065 1.00 0.00 24 GLU A CA 3
ATOM 1872 C C . GLU A 1 24 ? 9.187 2.738 11.227 1.00 0.00 24 GLU A C 3
ATOM 1873 O O . GLU A 1 24 ? 8.091 2.203 11.032 1.00 0.00 24 GLU A O 3
ATOM 1885 N N . ARG A 1 25 ? 9.513 3.944 10.750 1.00 0.00 25 ARG A N 3
ATOM 1886 C CA . ARG A 1 25 ? 8.591 4.740 9.947 1.00 0.00 25 ARG A CA 3
ATOM 1887 C C . ARG A 1 25 ? 8.229 4.004 8.664 1.00 0.00 25 ARG A C 3
ATOM 1888 O O . ARG A 1 25 ? 7.074 4.027 8.237 1.00 0.00 25 ARG A O 3
ATOM 1909 N N . GLN A 1 26 ? 9.221 3.330 8.066 1.00 0.00 26 GLN A N 3
ATOM 1910 C CA . GLN A 1 26 ? 8.997 2.555 6.848 1.00 0.00 26 GLN A CA 3
ATOM 1911 C C . GLN A 1 26 ? 8.010 1.421 7.132 1.00 0.00 26 GLN A C 3
ATOM 1912 O O . GLN A 1 26 ? 7.123 1.144 6.328 1.00 0.00 26 GLN A O 3
ATOM 1926 N N . ARG A 1 27 ? 8.160 0.782 8.296 1.00 0.00 27 ARG A N 3
ATOM 1927 C CA . ARG A 1 27 ? 7.244 -0.289 8.686 1.00 0.00 27 ARG A CA 3
ATOM 1928 C C . ARG A 1 27 ? 5.830 0.265 8.829 1.00 0.00 27 ARG A C 3
ATOM 1929 O O . ARG A 1 27 ? 4.855 -0.373 8.422 1.00 0.00 27 ARG A O 3
ATOM 1950 N N . GLN A 1 28 ? 5.739 1.469 9.400 1.00 0.00 28 GLN A N 3
ATOM 1951 C CA . GLN A 1 28 ? 4.470 2.148 9.592 1.00 0.00 28 GLN A CA 3
ATOM 1952 C C . GLN A 1 28 ? 3.840 2.517 8.250 1.00 0.00 28 GLN A C 3
ATOM 1953 O O . GLN A 1 28 ? 2.622 2.395 8.088 1.00 0.00 28 GLN A O 3
ATOM 1967 N N . CYS A 1 29 ? 4.668 2.990 7.290 1.00 0.00 29 CYS A N 3
ATOM 1968 C CA . CYS A 1 29 ? 4.123 3.391 5.972 1.00 0.00 29 CYS A CA 3
ATOM 1969 C C . CYS A 1 29 ? 3.680 2.162 5.175 1.00 0.00 29 CYS A C 3
ATOM 1970 O O . CYS A 1 29 ? 2.638 2.173 4.525 1.00 0.00 29 CYS A O 3
ATOM 1977 N N . GLN A 1 30 ? 4.484 1.102 5.264 1.00 0.00 30 GLN A N 3
ATOM 1978 C CA . GLN A 1 30 ? 4.201 -0.155 4.601 1.00 0.00 30 GLN A CA 3
ATOM 1979 C C . GLN A 1 30 ? 2.952 -0.791 5.177 1.00 0.00 30 GLN A C 3
ATOM 1980 O O . GLN A 1 30 ? 2.122 -1.319 4.437 1.00 0.00 30 GLN A O 3
ATOM 1994 N N . GLN A 1 31 ? 2.803 -0.703 6.511 1.00 0.00 31 GLN A N 3
ATOM 1995 C CA . GLN A 1 31 ? 1.628 -1.241 7.175 1.00 0.00 31 GLN A CA 3
ATOM 1996 C C . GLN A 1 31 ? 0.393 -0.483 6.706 1.00 0.00 31 GLN A C 3
ATOM 1997 O O . GLN A 1 31 ? -0.650 -1.086 6.434 1.00 0.00 31 GLN A O 3
ATOM 2011 N N . ARG A 1 32 ? 0.528 0.851 6.602 1.00 0.00 32 ARG A N 3
ATOM 2012 C CA . ARG A 1 32 ? -0.569 1.690 6.151 1.00 0.00 32 ARG A CA 3
ATOM 2013 C C . ARG A 1 32 ? -0.926 1.411 4.694 1.00 0.00 32 ARG A C 3
ATOM 2014 O O . ARG A 1 32 ? -2.099 1.309 4.355 1.00 0.00 32 ARG A O 3
ATOM 2035 N N . CYS A 1 33 ? 0.099 1.250 3.847 1.00 0.00 33 CYS A N 3
ATOM 2036 C CA . CYS A 1 33 ? -0.114 0.940 2.431 1.00 0.00 33 CYS A CA 3
ATOM 2037 C C . CYS A 1 33 ? -0.770 -0.406 2.278 1.00 0.00 33 CYS A C 3
ATOM 2038 O O . CYS A 1 33 ? -1.651 -0.552 1.485 1.00 0.00 33 CYS A O 3
ATOM 2045 N N . GLU A 1 34 ? -0.291 -1.396 3.017 1.00 0.00 34 GLU A N 3
ATOM 2046 C CA . GLU A 1 34 ? -0.827 -2.763 2.899 1.00 0.00 34 GLU A CA 3
ATOM 2047 C C . GLU A 1 34 ? -2.308 -2.837 3.289 1.00 0.00 34 GLU A C 3
ATOM 2048 O O . GLU A 1 34 ? -3.119 -3.433 2.559 1.00 0.00 34 GLU A O 3
ATOM 2060 N N . ARG A 1 35 ? -2.662 -2.227 4.434 1.00 0.00 35 ARG A N 3
ATOM 2061 C CA . ARG A 1 35 ? -4.042 -2.244 4.905 1.00 0.00 35 ARG A CA 3
ATOM 2062 C C . ARG A 1 35 ? -4.926 -1.326 4.077 1.00 0.00 35 ARG A C 3
ATOM 2063 O O . ARG A 1 35 ? -6.060 -1.681 3.733 1.00 0.00 35 ARG A O 3
ATOM 2084 N N . GLN A 1 36 ? -4.406 -0.131 3.786 1.00 0.00 36 GLN A N 3
ATOM 2085 C CA . GLN A 1 36 ? -5.146 0.868 3.029 1.00 0.00 36 GLN A CA 3
ATOM 2086 C C . GLN A 1 36 ? -5.332 0.438 1.572 1.00 0.00 36 GLN A C 3
ATOM 2087 O O . GLN A 1 36 ? -6.396 0.659 0.983 1.00 0.00 36 GLN A O 3
ATOM 2101 N N . TYR A 1 37 ? -4.276 -0.151 0.993 1.00 0.00 37 TYR A N 3
ATOM 2102 C CA . TYR A 1 37 ? -4.311 -0.579 -0.400 1.00 0.00 37 TYR A CA 3
ATOM 2103 C C . TYR A 1 37 ? -5.429 -1.611 -0.593 1.00 0.00 37 TYR A C 3
ATOM 2104 O O . TYR A 1 37 ? -6.217 -1.523 -1.539 1.00 0.00 37 TYR A O 3
ATOM 2122 N N . LYS A 1 38 ? -5.463 -2.606 0.310 1.00 0.00 38 LYS A N 3
ATOM 2123 C CA . LYS A 1 38 ? -6.452 -3.683 0.242 1.00 0.00 38 LYS A CA 3
ATOM 2124 C C . LYS A 1 38 ? -7.871 -3.115 0.332 1.00 0.00 38 LYS A C 3
ATOM 2125 O O . LYS A 1 38 ? -8.773 -3.559 -0.389 1.00 0.00 38 LYS A O 3
ATOM 2144 N N . GLU A 1 39 ? -8.059 -2.140 1.227 1.00 0.00 39 GLU A N 3
ATOM 2145 C CA . GLU A 1 39 ? -9.368 -1.517 1.421 1.00 0.00 39 GLU A CA 3
ATOM 2146 C C . GLU A 1 39 ? -9.846 -0.853 0.125 1.00 0.00 39 GLU A C 3
ATOM 2147 O O . GLU A 1 39 ? -11.025 -0.950 -0.231 1.00 0.00 39 GLU A O 3
ATOM 2159 N N . GLN A 1 40 ? -8.924 -0.169 -0.563 1.00 0.00 40 GLN A N 3
ATOM 2160 C CA . GLN A 1 40 ? -9.252 0.528 -1.808 1.00 0.00 40 GLN A CA 3
ATOM 2161 C C . GLN A 1 40 ? -9.716 -0.456 -2.889 1.00 0.00 40 GLN A C 3
ATOM 2162 O O . GLN A 1 40 ? -10.660 -0.165 -3.632 1.00 0.00 40 GLN A O 3
ATOM 2176 N N . GLN A 1 41 ? -9.047 -1.618 -2.972 1.00 0.00 41 GLN A N 3
ATOM 2177 C CA . GLN A 1 41 ? -9.397 -2.636 -3.962 1.00 0.00 41 GLN A CA 3
ATOM 2178 C C . GLN A 1 41 ? -8.772 -3.984 -3.606 1.00 0.00 41 GLN A C 3
ATOM 2179 O O . GLN A 1 41 ? -7.649 -4.298 -4.024 1.00 0.00 41 GLN A O 3
ATOM 2193 N N . GLY A 1 42 ? -9.522 -4.783 -2.848 1.00 0.00 42 GLY A N 3
ATOM 2194 C CA . GLY A 1 42 ? -9.075 -6.114 -2.448 1.00 0.00 42 GLY A CA 3
ATOM 2195 C C . GLY A 1 42 ? -9.822 -7.193 -3.225 1.00 0.00 42 GLY A C 3
ATOM 2196 O O . GLY A 1 42 ? -10.955 -7.543 -2.880 1.00 0.00 42 GLY A O 3
ATOM 22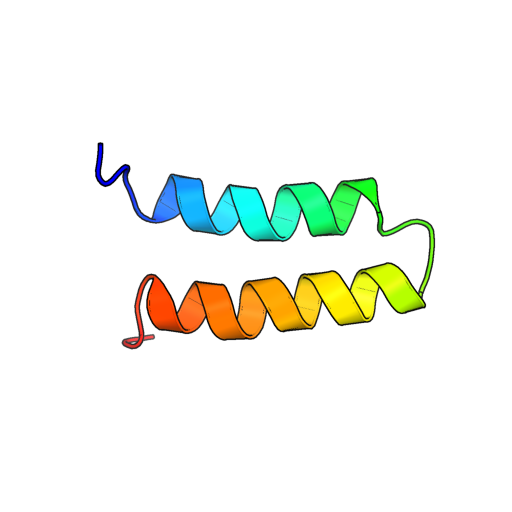00 N N . ARG A 1 43 ? -9.177 -7.714 -4.274 1.00 0.00 43 ARG A N 3
ATOM 2201 C CA . ARG A 1 43 ? -9.782 -8.758 -5.109 1.00 0.00 43 ARG A CA 3
ATOM 2202 C C . ARG A 1 43 ? -9.998 -10.034 -4.307 1.00 0.00 43 ARG A C 3
ATOM 2203 O O . ARG A 1 43 ? -9.178 -10.390 -3.455 1.00 0.00 43 ARG A O 3
ATOM 2224 N N . GLU A 1 44 ? -11.110 -10.718 -4.589 1.00 0.00 44 GLU A N 3
ATOM 2225 C CA . GLU A 1 44 ? -11.452 -11.962 -3.901 1.00 0.00 44 GLU A CA 3
ATOM 2226 C C . GLU A 1 44 ? -10.439 -13.058 -4.231 1.00 0.00 44 GLU A C 3
ATOM 2227 O O . GLU A 1 44 ? -9.884 -13.621 -3.304 1.00 0.00 44 GLU A O 3
ATOM 2239 N N . GLY A 1 1 ? -14.262 11.576 -7.352 1.00 0.00 1 GLY A N 4
ATOM 2240 C CA . GLY A 1 1 ? -15.303 10.789 -6.632 1.00 0.00 1 GLY A CA 4
ATOM 2241 C C . GLY A 1 1 ? -14.708 9.464 -6.165 1.00 0.00 1 GLY A C 4
ATOM 2242 O O . GLY A 1 1 ? -14.902 9.059 -5.014 1.00 0.00 1 GLY A O 4
ATOM 2248 N N . MET A 1 2 ? -13.982 8.795 -7.069 1.00 0.00 2 MET A N 4
ATOM 2249 C CA . MET A 1 2 ? -13.353 7.511 -6.756 1.00 0.00 2 MET A CA 4
ATOM 2250 C C . MET A 1 2 ? -11.979 7.410 -7.421 1.00 0.00 2 MET A C 4
ATOM 2251 O O . MET A 1 2 ? -11.803 7.841 -8.564 1.00 0.00 2 MET A O 4
ATOM 2265 N N . GLN A 1 3 ? -11.010 6.841 -6.692 1.00 0.00 3 GLN A N 4
ATOM 2266 C CA . GLN A 1 3 ? -9.644 6.684 -7.204 1.00 0.00 3 GLN A CA 4
ATOM 2267 C C . GLN A 1 3 ? -9.307 5.207 -7.403 1.00 0.00 3 GLN A C 4
ATOM 2268 O O . GLN A 1 3 ? -9.745 4.353 -6.626 1.00 0.00 3 GLN A O 4
ATOM 2282 N N . ASP A 1 4 ? -8.548 4.915 -8.469 1.00 0.00 4 ASP A N 4
ATOM 2283 C CA . ASP A 1 4 ? -8.174 3.537 -8.796 1.00 0.00 4 ASP A CA 4
ATOM 2284 C C . ASP A 1 4 ? -7.097 2.985 -7.821 1.00 0.00 4 ASP A C 4
ATOM 2285 O O . ASP A 1 4 ? -6.375 3.765 -7.195 1.00 0.00 4 ASP A O 4
ATOM 2294 N N . PRO A 1 5 ? -6.973 1.642 -7.679 1.00 0.00 5 PRO A N 4
ATOM 2295 C CA . PRO A 1 5 ? -5.960 1.010 -6.760 1.00 0.00 5 PRO A CA 4
ATOM 2296 C C . PRO A 1 5 ? -4.525 1.373 -7.134 1.00 0.00 5 PRO A C 4
ATOM 2297 O O . PRO A 1 5 ? -3.673 1.540 -6.256 1.00 0.00 5 PRO A O 4
ATOM 2308 N N . GLN A 1 6 ? -4.255 1.456 -8.448 1.00 0.00 6 GLN A N 4
ATOM 2309 C CA . GLN A 1 6 ? -2.907 1.757 -8.935 1.00 0.00 6 GLN A CA 4
ATOM 2310 C C . GLN A 1 6 ? -2.457 3.116 -8.414 1.00 0.00 6 GLN A C 4
ATOM 2311 O O . GLN A 1 6 ? -1.334 3.258 -7.913 1.00 0.00 6 GLN A O 4
ATOM 2325 N N . GLN A 1 7 ? -3.360 4.096 -8.485 1.00 0.00 7 GLN A N 4
ATOM 2326 C CA . GLN A 1 7 ? -3.083 5.430 -7.970 1.00 0.00 7 GLN A CA 4
ATOM 2327 C C . GLN A 1 7 ? -2.915 5.384 -6.450 1.00 0.00 7 GLN A C 4
ATOM 2328 O O . GLN A 1 7 ? -2.057 6.076 -5.893 1.00 0.00 7 GLN A O 4
ATOM 2342 N N . GLN A 1 8 ? -3.756 4.570 -5.785 1.00 0.00 8 GLN A N 4
ATOM 2343 C CA . GLN A 1 8 ? -3.709 4.451 -4.325 1.00 0.00 8 GLN A CA 4
ATOM 2344 C C . GLN A 1 8 ? -2.379 3.873 -3.848 1.00 0.00 8 GLN A C 4
ATOM 2345 O O . GLN A 1 8 ? -1.823 4.336 -2.847 1.00 0.00 8 GLN A O 4
ATOM 2359 N N . TYR A 1 9 ? -1.872 2.862 -4.568 1.00 0.00 9 TYR A N 4
ATOM 2360 C CA . TYR A 1 9 ? -0.601 2.225 -4.206 1.00 0.00 9 TYR A CA 4
ATOM 2361 C C . TYR A 1 9 ? 0.521 3.256 -4.245 1.00 0.00 9 TYR A C 4
ATOM 2362 O O . TYR A 1 9 ? 1.309 3.372 -3.300 1.00 0.00 9 TYR A O 4
ATOM 2380 N N . HIS A 1 10 ? 0.573 4.003 -5.344 1.00 0.00 10 HIS A N 4
ATOM 2381 C CA . HIS A 1 10 ? 1.576 5.038 -5.525 1.00 0.00 10 HIS A CA 4
ATOM 2382 C C . HIS A 1 10 ? 1.421 6.115 -4.446 1.00 0.00 10 HIS A C 4
ATOM 2383 O O . HIS A 1 10 ? 2.408 6.623 -3.928 1.00 0.00 10 HIS A O 4
ATOM 2397 N N . ARG A 1 11 ? 0.170 6.494 -4.168 1.00 0.00 11 ARG A N 4
ATOM 2398 C CA . ARG A 1 11 ? -0.125 7.562 -3.206 1.00 0.00 11 ARG A CA 4
ATOM 2399 C C . ARG A 1 11 ? 0.396 7.219 -1.795 1.00 0.00 11 ARG A C 4
ATOM 2400 O O . ARG A 1 11 ? 1.007 8.067 -1.136 1.00 0.00 11 ARG A O 4
ATOM 2421 N N . CYS A 1 12 ? 0.132 5.981 -1.332 1.00 0.00 12 CYS A N 4
ATOM 2422 C CA . CYS A 1 12 ? 0.556 5.548 0.002 1.00 0.00 12 CYS A CA 4
ATOM 2423 C C . CYS A 1 12 ? 2.072 5.310 0.074 1.00 0.00 12 CYS A C 4
ATOM 2424 O O . CYS A 1 12 ? 2.708 5.627 1.083 1.00 0.00 12 CYS A O 4
ATOM 2431 N N . GLN A 1 13 ? 2.640 4.784 -1.014 1.00 0.00 13 GLN A N 4
ATOM 2432 C CA . GLN A 1 13 ? 4.079 4.537 -1.106 1.00 0.00 13 GLN A CA 4
ATOM 2433 C C . GLN A 1 13 ? 4.861 5.843 -1.204 1.00 0.00 13 GLN A C 4
ATOM 2434 O O . GLN A 1 13 ? 5.946 5.954 -0.662 1.00 0.00 13 GLN A O 4
ATOM 2448 N N . ARG A 1 14 ? 4.310 6.804 -1.942 1.00 0.00 14 ARG A N 4
ATOM 2449 C CA . ARG A 1 14 ? 4.949 8.090 -2.142 1.00 0.00 14 ARG A CA 4
ATOM 2450 C C . ARG A 1 14 ? 5.091 8.782 -0.810 1.00 0.00 14 ARG A C 4
ATOM 2451 O O . ARG A 1 14 ? 6.178 9.226 -0.442 1.00 0.00 14 ARG A O 4
ATOM 2472 N N . ARG A 1 15 ? 3.992 8.792 -0.055 1.00 0.00 15 ARG A N 4
ATOM 2473 C CA . ARG A 1 15 ? 3.997 9.350 1.278 1.00 0.00 15 ARG A CA 4
ATOM 2474 C C . ARG A 1 15 ? 4.948 8.558 2.164 1.00 0.00 15 ARG A C 4
ATOM 2475 O O . ARG A 1 15 ? 5.654 9.120 3.004 1.00 0.00 15 ARG A O 4
ATOM 2496 N N . CYS A 1 16 ? 4.941 7.238 1.970 1.00 0.00 16 CYS A N 4
ATOM 2497 C CA . CYS A 1 16 ? 5.769 6.328 2.735 1.00 0.00 16 CYS A CA 4
ATOM 2498 C C . CYS A 1 16 ? 7.259 6.625 2.538 1.00 0.00 16 CYS A C 4
ATOM 2499 O O . CYS A 1 16 ? 8.008 6.701 3.511 1.00 0.00 16 CYS A O 4
ATOM 2506 N N . GLN A 1 17 ? 7.678 6.786 1.271 1.00 0.00 17 GLN A N 4
ATOM 2507 C CA . GLN A 1 17 ? 9.079 7.064 0.944 1.00 0.00 17 GLN A CA 4
ATOM 2508 C C . GLN A 1 17 ? 9.493 8.443 1.435 1.00 0.00 17 GLN A C 4
ATOM 2509 O O . GLN A 1 17 ? 10.599 8.621 1.955 1.00 0.00 17 GLN A O 4
ATOM 2523 N N . ILE A 1 18 ? 8.596 9.418 1.259 1.00 0.00 18 ILE A N 4
ATOM 2524 C CA . ILE A 1 18 ? 8.858 10.793 1.672 1.00 0.00 18 ILE A CA 4
ATOM 2525 C C . ILE A 1 18 ? 8.993 10.897 3.204 1.00 0.00 18 ILE A C 4
ATOM 2526 O O . ILE A 1 18 ? 9.824 11.656 3.712 1.00 0.00 18 ILE A O 4
ATOM 2542 N N . GLN A 1 19 ? 8.135 10.168 3.918 1.00 0.00 19 GLN A N 4
ATOM 2543 C CA . GLN A 1 19 ? 8.109 10.212 5.391 1.00 0.00 19 GLN A CA 4
ATOM 2544 C C . GLN A 1 19 ? 9.233 9.377 6.035 1.00 0.00 19 GLN A C 4
ATOM 2545 O O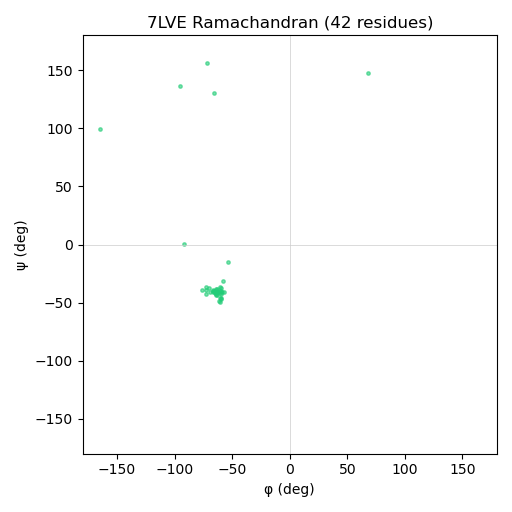 . GLN A 1 19 ? 9.342 9.339 7.266 1.00 0.00 19 GLN A O 4
ATOM 2559 N N . GLU A 1 20 ? 10.056 8.701 5.209 1.00 0.00 20 GLU A N 4
ATOM 2560 C CA . GLU A 1 20 ? 11.147 7.868 5.735 1.00 0.00 20 GLU A CA 4
ATOM 2561 C C . GLU A 1 20 ? 12.069 8.680 6.639 1.00 0.00 20 GLU A C 4
ATOM 2562 O O . GLU A 1 20 ? 12.659 9.675 6.211 1.00 0.00 20 GLU A O 4
ATOM 2574 N N . GLN A 1 21 ? 12.232 8.200 7.871 1.00 0.00 21 GLN A N 4
ATOM 2575 C CA . GLN A 1 21 ? 13.130 8.818 8.846 1.00 0.00 21 GLN A CA 4
ATOM 2576 C C . GLN A 1 21 ? 13.656 7.745 9.793 1.00 0.00 21 GLN A C 4
ATOM 2577 O O . GLN A 1 21 ? 14.831 7.366 9.726 1.00 0.00 21 GLN A O 4
ATOM 2591 N N . SER A 1 22 ? 12.757 7.214 10.630 1.00 0.00 22 SER A N 4
ATOM 2592 C CA . SER A 1 22 ? 13.094 6.134 11.537 1.00 0.00 22 SER A CA 4
ATOM 2593 C C . SER A 1 22 ? 12.682 4.780 10.915 1.00 0.00 22 SER A C 4
ATOM 2594 O O . SER A 1 22 ? 11.743 4.744 10.112 1.00 0.00 22 SER A O 4
ATOM 2602 N N . PRO A 1 23 ? 13.347 3.659 11.265 1.00 0.00 23 PRO A N 4
ATOM 2603 C CA . PRO A 1 23 ? 12.980 2.311 10.703 1.00 0.00 23 PRO A CA 4
ATOM 2604 C C . PRO A 1 23 ? 11.498 2.008 10.917 1.00 0.00 23 PRO A C 4
ATOM 2605 O O . PRO A 1 23 ? 10.837 1.415 10.056 1.00 0.00 23 PRO A O 4
ATOM 2616 N N . GLU A 1 24 ? 10.989 2.424 12.079 1.00 0.00 24 GLU A N 4
ATOM 2617 C CA . GLU A 1 24 ? 9.592 2.210 12.443 1.00 0.00 24 GLU A CA 4
ATOM 2618 C C . GLU A 1 24 ? 8.641 2.950 11.497 1.00 0.00 24 GLU A C 4
ATOM 2619 O O . GLU A 1 24 ? 7.570 2.436 11.165 1.00 0.00 24 GLU A O 4
ATOM 2631 N N . ARG A 1 25 ? 9.023 4.173 11.093 1.00 0.00 25 ARG A N 4
ATOM 2632 C CA . ARG A 1 25 ? 8.185 4.995 10.216 1.00 0.00 25 ARG A CA 4
ATOM 2633 C C . ARG A 1 25 ? 7.989 4.328 8.859 1.00 0.00 25 ARG A C 4
ATOM 2634 O O . ARG A 1 25 ? 6.885 4.357 8.303 1.00 0.00 25 ARG A O 4
ATOM 2655 N N . GLN A 1 26 ? 9.063 3.726 8.331 1.00 0.00 26 GLN A N 4
ATOM 2656 C CA . GLN A 1 26 ? 9.000 3.051 7.041 1.00 0.00 26 GLN A CA 4
ATOM 2657 C C . GLN A 1 26 ? 8.013 1.900 7.118 1.00 0.00 26 GLN A C 4
ATOM 2658 O O . GLN A 1 26 ? 7.156 1.755 6.256 1.00 0.00 26 GLN A O 4
ATOM 2672 N N . ARG A 1 27 ? 8.126 1.105 8.185 1.00 0.00 27 ARG A N 4
ATOM 2673 C CA . ARG A 1 27 ? 7.223 -0.021 8.401 1.00 0.00 27 ARG A CA 4
ATOM 2674 C C . ARG A 1 27 ? 5.799 0.467 8.606 1.00 0.00 27 ARG A C 4
ATOM 2675 O O . ARG A 1 27 ? 4.851 -0.143 8.121 1.00 0.00 27 ARG A O 4
ATOM 2696 N N . GLN A 1 28 ? 5.666 1.573 9.333 1.00 0.00 28 GLN A N 4
ATOM 2697 C CA . GLN A 1 28 ? 4.370 2.157 9.616 1.00 0.00 28 GLN A CA 4
ATOM 2698 C C . GLN A 1 28 ? 3.693 2.599 8.330 1.00 0.00 28 GLN A C 4
ATOM 2699 O O . GLN A 1 28 ? 2.497 2.371 8.159 1.00 0.00 28 GLN A O 4
ATOM 2713 N N . CYS A 1 29 ? 4.460 3.222 7.413 1.00 0.00 29 CYS A N 4
ATOM 2714 C CA . CYS A 1 29 ? 3.867 3.674 6.139 1.00 0.00 29 CYS A CA 4
ATOM 2715 C C . CYS A 1 29 ? 3.701 2.532 5.141 1.00 0.00 29 CYS A C 4
ATOM 2716 O O . CYS A 1 29 ? 2.725 2.502 4.392 1.00 0.00 29 CYS A O 4
ATOM 2723 N N . GLN A 1 30 ? 4.617 1.560 5.187 1.00 0.00 30 GLN A N 4
ATOM 2724 C CA . GLN A 1 30 ? 4.520 0.368 4.346 1.00 0.00 30 GLN A CA 4
ATOM 2725 C C . GLN A 1 30 ? 3.291 -0.445 4.730 1.00 0.00 30 GLN A C 4
ATOM 2726 O O . GLN A 1 30 ? 2.562 -0.930 3.860 1.00 0.00 30 GLN A O 4
ATOM 2740 N N . GLN A 1 31 ? 3.042 -0.551 6.051 1.00 0.00 31 GLN A N 4
ATOM 2741 C CA . GLN A 1 31 ? 1.872 -1.260 6.553 1.00 0.00 31 GLN A CA 4
ATOM 2742 C C . GLN A 1 31 ? 0.605 -0.510 6.197 1.00 0.00 31 GLN A C 4
ATOM 2743 O O . GLN A 1 31 ? -0.392 -1.120 5.803 1.00 0.00 31 GLN A O 4
ATOM 2757 N N . ARG A 1 32 ? 0.654 0.829 6.319 1.00 0.00 32 ARG A N 4
ATOM 2758 C CA . ARG A 1 32 ? -0.497 1.659 5.977 1.00 0.00 32 ARG A CA 4
ATOM 2759 C C . ARG A 1 32 ? -0.826 1.568 4.492 1.00 0.00 32 ARG A C 4
ATOM 2760 O O . ARG A 1 32 ? -1.984 1.433 4.129 1.00 0.00 32 ARG A O 4
ATOM 2781 N N . CYS A 1 33 ? 0.211 1.578 3.646 1.00 0.00 33 CYS A N 4
ATOM 2782 C CA . CYS A 1 33 ? 0.035 1.423 2.201 1.00 0.00 33 CYS A CA 4
ATOM 2783 C C . CYS A 1 33 ? -0.479 0.047 1.889 1.00 0.00 33 CYS A C 4
ATOM 2784 O O . CYS A 1 33 ? -1.337 -0.094 1.067 1.00 0.00 33 CYS A O 4
ATOM 2791 N N . GLU A 1 34 ? 0.079 -0.969 2.546 1.00 0.00 34 GLU A N 4
ATOM 2792 C CA . GLU A 1 34 ? -0.328 -2.358 2.303 1.00 0.00 34 GLU A CA 4
ATOM 2793 C C . GLU A 1 34 ? -1.804 -2.594 2.680 1.00 0.00 34 GLU A C 4
ATOM 2794 O O . GLU A 1 34 ? -2.573 -3.168 1.890 1.00 0.00 34 GLU A O 4
ATOM 2806 N N . ARG A 1 35 ? -2.197 -2.140 3.887 1.00 0.00 35 ARG A N 4
ATOM 2807 C CA . ARG A 1 35 ? -3.571 -2.308 4.363 1.00 0.00 35 ARG A CA 4
ATOM 2808 C C . ARG A 1 35 ? -4.531 -1.414 3.604 1.00 0.00 35 ARG A C 4
ATOM 2809 O O . ARG A 1 35 ? -5.628 -1.840 3.225 1.00 0.00 35 ARG A O 4
ATOM 2830 N N . GLN A 1 36 ? -4.103 -0.176 3.371 1.00 0.00 36 GLN A N 4
ATOM 2831 C CA . GLN A 1 36 ? -4.903 0.792 2.634 1.00 0.00 36 GLN A CA 4
ATOM 2832 C C . GLN A 1 36 ? -5.062 0.353 1.184 1.00 0.00 36 GLN A C 4
ATOM 2833 O O . GLN A 1 36 ? -6.113 0.573 0.568 1.00 0.00 36 GLN A O 4
ATOM 2847 N N . TYR A 1 37 ? -3.988 -0.226 0.632 1.00 0.00 37 TYR A N 4
ATOM 2848 C CA . TYR A 1 37 ? -3.970 -0.647 -0.747 1.00 0.00 37 TYR A CA 4
ATOM 2849 C C . TYR A 1 37 ? -5.112 -1.651 -1.002 1.00 0.00 37 TYR A C 4
ATOM 2850 O O . TYR A 1 37 ? -5.868 -1.512 -1.969 1.00 0.00 37 TYR A O 4
ATOM 2868 N N . LYS A 1 38 ? -5.196 -2.678 -0.139 1.00 0.00 38 LYS A N 4
ATOM 2869 C CA . LYS A 1 38 ? -6.212 -3.726 -0.287 1.00 0.00 38 LYS A CA 4
ATOM 2870 C C . LYS A 1 38 ? -7.628 -3.215 0.009 1.00 0.00 38 LYS A C 4
ATOM 2871 O O . LYS A 1 38 ? -8.603 -3.736 -0.543 1.00 0.00 38 LYS A O 4
ATOM 2890 N N . GLU A 1 39 ? -7.738 -2.228 0.913 1.00 0.00 39 GLU A N 4
ATOM 2891 C CA . GLU A 1 39 ? -9.049 -1.699 1.307 1.00 0.00 39 GLU A CA 4
ATOM 2892 C C . GLU A 1 39 ? -9.770 -1.087 0.100 1.00 0.00 39 GLU A C 4
ATOM 2893 O O . GLU A 1 39 ? -10.933 -1.414 -0.167 1.00 0.00 39 GLU A O 4
ATOM 2905 N N . GLN A 1 40 ? -9.064 -0.221 -0.635 1.00 0.00 40 GLN A N 4
ATOM 2906 C CA . GLN A 1 40 ? -9.626 0.411 -1.830 1.00 0.00 40 GLN A CA 4
ATOM 2907 C C . GLN A 1 40 ? -9.792 -0.605 -2.961 1.00 0.00 40 GLN A C 4
ATOM 2908 O O . GLN A 1 40 ? -10.773 -0.563 -3.708 1.00 0.00 40 GLN A O 4
ATOM 2922 N N . GLN A 1 41 ? -8.803 -1.498 -3.089 1.00 0.00 41 GLN A N 4
ATOM 2923 C CA . GLN A 1 41 ? -8.803 -2.515 -4.139 1.00 0.00 41 GLN A CA 4
ATOM 2924 C C . GLN A 1 41 ? -10.017 -3.440 -3.994 1.00 0.00 41 GLN A C 4
ATOM 2925 O O . GLN A 1 41 ? -10.680 -3.765 -4.981 1.00 0.00 41 GLN A O 4
ATOM 2939 N N . GLY A 1 42 ? -10.316 -3.826 -2.753 1.00 0.00 42 GLY A N 4
ATOM 2940 C CA . GLY A 1 42 ? -11.470 -4.688 -2.459 1.00 0.00 42 GLY A CA 4
ATOM 2941 C C . GLY A 1 42 ? -11.085 -6.176 -2.367 1.00 0.00 42 GLY A C 4
ATOM 2942 O O . GLY A 1 42 ? -11.832 -6.974 -1.789 1.00 0.00 42 GLY A O 4
ATOM 2946 N N . ARG A 1 43 ? -9.903 -6.537 -2.905 1.00 0.00 43 ARG A N 4
ATOM 2947 C CA . ARG A 1 43 ? -9.423 -7.922 -2.837 1.00 0.00 43 ARG A CA 4
ATOM 2948 C C . ARG A 1 43 ? -7.902 -8.001 -3.045 1.00 0.00 43 ARG A C 4
ATOM 2949 O O . ARG A 1 43 ? -7.284 -7.053 -3.540 1.00 0.00 43 ARG A O 4
ATOM 2970 N N . GLU A 1 44 ? -7.316 -9.144 -2.668 1.00 0.00 44 GLU A N 4
ATOM 2971 C CA . GLU A 1 44 ? -5.874 -9.362 -2.815 1.00 0.00 44 GLU A CA 4
ATOM 2972 C C . GLU A 1 44 ? -5.598 -10.497 -3.799 1.00 0.00 44 GLU A C 4
ATOM 2973 O O . GLU A 1 44 ? -5.060 -10.218 -4.858 1.00 0.00 44 GLU A O 4
ATOM 2985 N N . GLY A 1 1 ? -14.355 11.617 -2.014 1.00 0.00 1 GLY A N 5
ATOM 2986 C CA . GLY A 1 1 ? -15.128 11.889 -3.259 1.00 0.00 1 GLY A CA 5
ATOM 2987 C C . GLY A 1 1 ? -14.737 10.879 -4.332 1.00 0.00 1 GLY A C 5
ATOM 2988 O O . GLY A 1 1 ? -14.801 9.666 -4.106 1.00 0.00 1 GLY A O 5
ATOM 2994 N N . MET A 1 2 ? -14.333 11.389 -5.502 1.00 0.00 2 MET A N 5
ATOM 2995 C CA . MET A 1 2 ? -13.930 10.534 -6.618 1.00 0.00 2 MET A CA 5
ATOM 2996 C C . MET A 1 2 ? -12.417 10.580 -6.812 1.00 0.00 2 MET A C 5
ATOM 2997 O O . MET A 1 2 ? -11.860 11.625 -7.164 1.00 0.00 2 MET A O 5
ATOM 3011 N N . GLN A 1 3 ? -11.763 9.436 -6.586 1.00 0.00 3 GLN A N 5
ATOM 3012 C CA . GLN A 1 3 ? -10.311 9.332 -6.741 1.00 0.00 3 GLN A CA 5
ATOM 3013 C C . GLN A 1 3 ? -9.935 8.051 -7.479 1.00 0.00 3 GLN A C 5
ATOM 3014 O O . GLN A 1 3 ? -10.594 7.017 -7.317 1.00 0.00 3 GLN A O 5
ATOM 3028 N N . ASP A 1 4 ? -8.864 8.124 -8.277 1.00 0.00 4 ASP A N 5
ATOM 3029 C CA . ASP A 1 4 ? -8.383 6.967 -9.030 1.00 0.00 4 ASP A CA 5
ATOM 3030 C C . ASP A 1 4 ? -7.691 5.950 -8.091 1.00 0.00 4 ASP A C 5
ATOM 3031 O O . ASP A 1 4 ? -7.133 6.349 -7.066 1.00 0.00 4 ASP A O 5
ATOM 3040 N N . PRO A 1 5 ? -7.725 4.634 -8.406 1.00 0.00 5 PRO A N 5
ATOM 3041 C CA . PRO A 1 5 ? -7.079 3.596 -7.550 1.00 0.00 5 PRO A CA 5
ATOM 3042 C C . PRO A 1 5 ? -5.573 3.471 -7.822 1.00 0.00 5 PRO A C 5
ATOM 3043 O O . PRO A 1 5 ? -4.796 3.133 -6.921 1.00 0.00 5 PRO A O 5
ATOM 3054 N N . GLN A 1 6 ? -5.175 3.732 -9.079 1.00 0.00 6 GLN A N 5
ATOM 3055 C CA . GLN A 1 6 ? -3.769 3.628 -9.481 1.00 0.00 6 GLN A CA 5
ATOM 3056 C C . GLN A 1 6 ? -2.910 4.627 -8.701 1.00 0.00 6 GLN A C 5
ATOM 3057 O O . GLN A 1 6 ? -1.837 4.271 -8.183 1.00 0.00 6 GLN A O 5
ATOM 3071 N N . GLN A 1 7 ? -3.407 5.865 -8.586 1.00 0.00 7 GLN A N 5
ATOM 3072 C CA . GLN A 1 7 ? -2.699 6.903 -7.836 1.00 0.00 7 GLN A CA 5
ATOM 3073 C C . GLN A 1 7 ? -2.689 6.590 -6.335 1.00 0.00 7 GLN A C 5
ATOM 3074 O O . GLN A 1 7 ? -1.787 7.019 -5.617 1.00 0.00 7 GLN A O 5
ATOM 3088 N N . GLN A 1 8 ? -3.705 5.834 -5.872 1.00 0.00 8 GLN A N 5
ATOM 3089 C CA . GLN A 1 8 ? -3.799 5.463 -4.466 1.00 0.00 8 GLN A CA 5
ATOM 3090 C C . GLN A 1 8 ? -2.603 4.594 -4.074 1.00 0.00 8 GLN A C 5
ATOM 3091 O O . GLN A 1 8 ? -1.977 4.819 -3.033 1.00 0.00 8 GLN A O 5
ATOM 3105 N N . TYR A 1 9 ? -2.258 3.638 -4.952 1.00 0.00 9 TYR A N 5
ATOM 3106 C CA . TYR A 1 9 ? -1.093 2.775 -4.734 1.00 0.00 9 TYR A CA 5
ATOM 3107 C C . TYR A 1 9 ? 0.176 3.624 -4.675 1.00 0.00 9 TYR A C 5
ATOM 3108 O O . TYR A 1 9 ? 1.007 3.465 -3.772 1.00 0.00 9 TYR A O 5
ATOM 3126 N N . HIS A 1 10 ? 0.308 4.537 -5.630 1.00 0.00 10 HIS A N 5
ATOM 3127 C CA . HIS A 1 10 ? 1.462 5.426 -5.666 1.00 0.00 10 HIS A CA 5
ATOM 3128 C C . HIS A 1 10 ? 1.524 6.255 -4.381 1.00 0.00 10 HIS A C 5
ATOM 3129 O O . HIS A 1 10 ? 2.598 6.516 -3.859 1.00 0.00 10 HIS A O 5
ATOM 3143 N N . ARG A 1 11 ? 0.355 6.680 -3.903 1.00 0.00 11 ARG A N 5
ATOM 3144 C CA . ARG A 1 11 ? 0.246 7.511 -2.703 1.00 0.00 11 ARG A CA 5
ATOM 3145 C C . ARG A 1 11 ? 0.805 6.804 -1.445 1.00 0.00 11 ARG A C 5
ATOM 3146 O O . ARG A 1 11 ? 1.466 7.444 -0.621 1.00 0.00 11 ARG A O 5
ATOM 3167 N N . CYS A 1 12 ? 0.484 5.500 -1.272 1.00 0.00 12 CYS A N 5
ATOM 3168 C CA . CYS A 1 12 ? 0.906 4.764 -0.084 1.00 0.00 12 CYS A CA 5
ATOM 3169 C C . CYS A 1 12 ? 2.439 4.580 -0.048 1.00 0.00 12 CYS A C 5
ATOM 3170 O O . CYS A 1 12 ? 3.057 4.746 0.997 1.00 0.00 12 CYS A O 5
ATOM 3177 N N . GLN A 1 13 ? 3.029 4.242 -1.202 1.00 0.00 13 GLN A N 5
ATOM 3178 C CA . GLN A 1 13 ? 4.476 4.018 -1.322 1.00 0.00 13 GLN A CA 5
ATOM 3179 C C . GLN A 1 13 ? 5.267 5.328 -1.370 1.00 0.00 13 GLN A C 5
ATOM 3180 O O . GLN A 1 13 ? 6.326 5.443 -0.757 1.00 0.00 13 GLN A O 5
ATOM 3194 N N . ARG A 1 14 ? 4.763 6.284 -2.150 1.00 0.00 14 ARG A N 5
ATOM 3195 C CA . ARG A 1 14 ? 5.418 7.567 -2.340 1.00 0.00 14 ARG A CA 5
ATOM 3196 C C . ARG A 1 14 ? 5.482 8.302 -1.029 1.00 0.00 14 ARG A C 5
ATOM 3197 O O . ARG A 1 14 ? 6.540 8.797 -0.631 1.00 0.00 14 ARG A O 5
ATOM 3218 N N . ARG A 1 15 ? 4.346 8.314 -0.327 1.00 0.00 15 ARG A N 5
ATOM 3219 C CA . ARG A 1 15 ? 4.276 8.927 0.976 1.00 0.00 15 ARG A CA 5
ATOM 3220 C C . ARG A 1 15 ? 5.236 8.205 1.923 1.00 0.00 15 ARG A C 5
ATOM 3221 O O . ARG A 1 15 ? 5.901 8.833 2.748 1.00 0.00 15 ARG A O 5
ATOM 3242 N N . CYS A 1 16 ? 5.282 6.873 1.793 1.00 0.00 16 CYS A N 5
ATOM 3243 C CA . CYS A 1 16 ? 6.139 6.041 2.618 1.00 0.00 16 CYS A CA 5
ATOM 3244 C C . CYS A 1 16 ? 7.610 6.396 2.409 1.00 0.00 16 CYS A C 5
ATOM 3245 O O . CYS A 1 16 ? 8.368 6.517 3.378 1.00 0.00 16 CYS A O 5
ATOM 3252 N N . GLN A 1 17 ? 8.006 6.564 1.138 1.00 0.00 17 GLN A N 5
ATOM 3253 C CA . GLN A 1 17 ? 9.386 6.908 0.806 1.00 0.00 17 GLN A CA 5
ATOM 3254 C C . GLN A 1 17 ? 9.731 8.295 1.318 1.00 0.00 17 GLN A C 5
ATOM 3255 O O . GLN A 1 17 ? 10.830 8.519 1.843 1.00 0.00 17 GLN A O 5
ATOM 3269 N N . ILE A 1 18 ? 8.779 9.224 1.170 1.00 0.00 18 ILE A N 5
ATOM 3270 C CA . ILE A 1 18 ? 8.968 10.591 1.624 1.00 0.00 18 ILE A CA 5
ATOM 3271 C C . ILE A 1 18 ? 9.128 10.616 3.158 1.00 0.00 18 ILE A C 5
ATOM 3272 O O . ILE A 1 18 ? 10.004 11.302 3.693 1.00 0.00 18 ILE A O 5
ATOM 3288 N N . GLN A 1 19 ? 8.262 9.864 3.842 1.00 0.00 19 GLN A N 5
ATOM 3289 C CA . GLN A 1 19 ? 8.275 9.789 5.313 1.00 0.00 19 GLN A CA 5
ATOM 3290 C C . GLN A 1 19 ? 9.317 8.766 5.834 1.00 0.00 19 GLN A C 5
ATOM 3291 O O . GLN A 1 19 ? 9.460 8.591 7.048 1.00 0.00 19 GLN A O 5
ATOM 3305 N N . GLU A 1 20 ? 10.012 8.079 4.909 1.00 0.00 20 GLU A N 5
ATOM 3306 C CA . GLU A 1 20 ? 11.010 7.065 5.269 1.00 0.00 20 GLU A CA 5
ATOM 3307 C C . GLU A 1 20 ? 12.139 7.696 6.135 1.00 0.00 20 GLU A C 5
ATOM 3308 O O . GLU A 1 20 ? 11.931 8.736 6.754 1.00 0.00 20 GLU A O 5
ATOM 3320 N N . GLN A 1 21 ? 13.320 7.027 6.187 1.00 0.00 21 GLN A N 5
ATOM 3321 C CA . GLN A 1 21 ? 14.494 7.466 6.989 1.00 0.00 21 GLN A CA 5
ATOM 3322 C C . GLN A 1 21 ? 14.360 7.034 8.442 1.00 0.00 21 GLN A C 5
ATOM 3323 O O . GLN A 1 21 ? 15.325 6.541 9.035 1.00 0.00 21 GLN A O 5
ATOM 3337 N N . SER A 1 22 ? 13.152 7.176 8.999 1.00 0.00 22 SER A N 5
ATOM 3338 C CA . SER A 1 22 ? 12.892 6.748 10.370 1.00 0.00 22 SER A CA 5
ATOM 3339 C C . SER A 1 22 ? 12.278 5.326 10.372 1.00 0.00 22 SER A C 5
ATOM 3340 O O . SER A 1 22 ? 11.532 4.986 9.447 1.00 0.00 22 SER A O 5
ATOM 3348 N N . PRO A 1 23 ? 12.591 4.465 11.372 1.00 0.00 23 PRO A N 5
ATOM 3349 C CA . PRO A 1 23 ? 12.052 3.065 11.408 1.00 0.00 23 PRO A CA 5
ATOM 3350 C C . PRO A 1 23 ? 10.549 3.017 11.691 1.00 0.00 23 PRO A C 5
ATOM 3351 O O . PRO A 1 23 ? 9.825 2.210 11.099 1.00 0.00 23 PRO A O 5
ATOM 3362 N N . GLU A 1 24 ? 10.087 3.880 12.606 1.00 0.00 24 GLU A N 5
ATOM 3363 C CA . GLU A 1 24 ? 8.668 3.923 12.977 1.00 0.00 24 GLU A CA 5
ATOM 3364 C C . GLU A 1 24 ? 7.806 4.369 11.788 1.00 0.00 24 GLU A C 5
ATOM 3365 O O . GLU A 1 24 ? 6.754 3.782 11.517 1.00 0.00 24 GLU A O 5
ATOM 3377 N N . ARG A 1 25 ? 8.266 5.414 11.092 1.00 0.00 25 ARG A N 5
ATOM 3378 C CA . ARG A 1 25 ? 7.551 5.954 9.937 1.00 0.00 25 ARG A CA 5
ATOM 3379 C C . ARG A 1 25 ? 7.502 4.946 8.797 1.00 0.00 25 ARG A C 5
ATOM 3380 O O . ARG A 1 25 ? 6.475 4.815 8.122 1.00 0.00 25 ARG A O 5
ATOM 3401 N N . GLN A 1 26 ? 8.615 4.233 8.591 1.00 0.00 26 GLN A N 5
ATOM 3402 C CA . GLN A 1 26 ? 8.696 3.233 7.538 1.00 0.00 26 GLN A CA 5
ATOM 3403 C C . GLN A 1 26 ? 7.677 2.131 7.799 1.00 0.00 26 GLN A C 5
ATOM 3404 O O . GLN A 1 26 ? 6.967 1.707 6.893 1.00 0.00 26 GLN A O 5
ATOM 3418 N N . ARG A 1 27 ? 7.603 1.695 9.061 1.00 0.00 27 ARG A N 5
ATOM 3419 C CA . ARG A 1 27 ? 6.651 0.664 9.461 1.00 0.00 27 ARG A CA 5
ATOM 3420 C C . ARG A 1 27 ? 5.223 1.175 9.361 1.00 0.00 27 ARG A C 5
ATOM 3421 O O . ARG A 1 27 ? 4.322 0.444 8.959 1.00 0.00 27 ARG A O 5
ATOM 3442 N N . GLN A 1 28 ? 5.028 2.434 9.751 1.00 0.00 28 GLN A N 5
ATOM 3443 C CA . GLN A 1 28 ? 3.714 3.059 9.729 1.00 0.00 28 GLN A CA 5
ATOM 3444 C C . GLN A 1 28 ? 3.188 3.184 8.305 1.00 0.00 28 GLN A C 5
ATOM 3445 O O . GLN A 1 28 ? 1.996 2.965 8.061 1.00 0.00 28 GLN A O 5
ATOM 3459 N N . CYS A 1 29 ? 4.077 3.554 7.360 1.00 0.00 29 CYS A N 5
ATOM 3460 C CA . CYS A 1 29 ? 3.650 3.718 5.958 1.00 0.00 29 CYS A CA 5
ATOM 3461 C C . CYS A 1 29 ? 3.606 2.390 5.217 1.00 0.00 29 CYS A C 5
ATOM 3462 O O . CYS A 1 29 ? 2.679 2.136 4.448 1.00 0.00 29 CYS A O 5
ATOM 3469 N N . GLN A 1 30 ? 4.578 1.525 5.505 1.00 0.00 30 GLN A N 5
ATOM 3470 C CA . GLN A 1 30 ? 4.614 0.185 4.926 1.00 0.00 30 GLN A CA 5
ATOM 3471 C C . GLN A 1 30 ? 3.398 -0.601 5.378 1.00 0.00 30 GLN A C 5
ATOM 3472 O O . GLN A 1 30 ? 2.740 -1.254 4.572 1.00 0.00 30 GLN A O 5
ATOM 3486 N N . GLN A 1 31 ? 3.061 -0.464 6.668 1.00 0.00 31 GLN A N 5
ATOM 3487 C CA . GLN A 1 31 ? 1.878 -1.101 7.222 1.00 0.00 31 GLN A CA 5
ATOM 3488 C C . GLN A 1 31 ? 0.631 -0.499 6.588 1.00 0.00 31 GLN A C 5
ATOM 3489 O O . GLN A 1 31 ? -0.333 -1.211 6.288 1.00 0.00 31 GLN A O 5
ATOM 3503 N N . ARG A 1 32 ? 0.655 0.836 6.407 1.00 0.00 32 ARG A N 5
ATOM 3504 C CA . ARG A 1 32 ? -0.475 1.545 5.831 1.00 0.00 32 ARG A CA 5
ATOM 3505 C C . ARG A 1 32 ? -0.769 1.060 4.409 1.00 0.00 32 ARG A C 5
ATOM 3506 O O . ARG A 1 32 ? -1.920 0.795 4.076 1.00 0.00 32 ARG A O 5
ATOM 3527 N N . CYS A 1 33 ? 0.277 0.971 3.574 1.00 0.00 33 CYS A N 5
ATOM 3528 C CA . CYS A 1 33 ? 0.100 0.536 2.184 1.00 0.00 33 CYS A CA 5
ATOM 3529 C C . CYS A 1 33 ? -0.334 -0.905 2.116 1.00 0.00 33 CYS A C 5
ATOM 3530 O O . CYS A 1 33 ? -1.133 -1.250 1.286 1.00 0.00 33 CYS A O 5
ATOM 3537 N N . GLU A 1 34 ? 0.232 -1.752 2.970 1.00 0.00 34 GLU A N 5
ATOM 3538 C CA . GLU A 1 34 ? -0.108 -3.184 2.944 1.00 0.00 34 GLU A CA 5
ATOM 3539 C C . GLU A 1 34 ? -1.588 -3.419 3.257 1.00 0.00 34 GLU A C 5
ATOM 3540 O O . GLU A 1 34 ? -2.271 -4.162 2.533 1.00 0.00 34 GLU A O 5
ATOM 3552 N N . ARG A 1 35 ? -2.090 -2.765 4.319 1.00 0.00 35 ARG A N 5
ATOM 3553 C CA . ARG A 1 35 ? -3.493 -2.900 4.705 1.00 0.00 35 ARG A CA 5
ATOM 3554 C C . ARG A 1 35 ? -4.411 -2.135 3.768 1.00 0.00 35 ARG A C 5
ATOM 3555 O O . ARG A 1 35 ? -5.483 -2.627 3.394 1.00 0.00 35 ARG A O 5
ATOM 3576 N N . GLN A 1 36 ? -4.008 -0.905 3.438 1.00 0.00 36 GLN A N 5
ATOM 3577 C CA . GLN A 1 36 ? -4.816 -0.036 2.597 1.00 0.00 36 GLN A CA 5
ATOM 3578 C C . GLN A 1 36 ? -4.907 -0.568 1.178 1.00 0.00 36 GLN A C 5
ATOM 3579 O O . GLN A 1 36 ? -5.977 -0.531 0.561 1.00 0.00 36 GLN A O 5
ATOM 3593 N N . TYR A 1 37 ? -3.769 -1.041 0.653 1.00 0.00 37 TYR A N 5
ATOM 3594 C CA . TYR A 1 37 ? -3.720 -1.556 -0.704 1.00 0.00 37 TYR A CA 5
ATOM 3595 C C . TYR A 1 37 ? -4.652 -2.769 -0.829 1.00 0.00 37 TYR A C 5
ATOM 3596 O O . TYR A 1 37 ? -5.465 -2.855 -1.754 1.00 0.00 37 TYR A O 5
ATOM 3614 N N . LYS A 1 38 ? -4.510 -3.708 0.123 1.00 0.00 38 LYS A N 5
ATOM 3615 C CA . LYS A 1 38 ? -5.317 -4.930 0.144 1.00 0.00 38 LYS A CA 5
ATOM 3616 C C . LYS A 1 38 ? -6.795 -4.617 0.335 1.00 0.00 38 LYS A C 5
ATOM 3617 O O . LYS A 1 38 ? -7.656 -5.257 -0.278 1.00 0.00 38 LYS A O 5
ATOM 3636 N N . GLU A 1 39 ? -7.082 -3.633 1.193 1.00 0.00 39 GLU A N 5
ATOM 3637 C CA . GLU A 1 39 ? -8.462 -3.235 1.471 1.00 0.00 39 GLU A CA 5
ATOM 3638 C C . GLU A 1 39 ? -9.135 -2.748 0.184 1.00 0.00 39 GLU A C 5
ATOM 3639 O O . GLU A 1 39 ? -10.300 -3.067 -0.077 1.00 0.00 39 GLU A O 5
ATOM 3651 N N . GLN A 1 40 ? -8.386 -1.980 -0.615 1.00 0.00 40 GLN A N 5
ATOM 3652 C CA . GLN A 1 40 ? -8.893 -1.454 -1.879 1.00 0.00 40 GLN A CA 5
ATOM 3653 C C . GLN A 1 40 ? -9.260 -2.607 -2.823 1.00 0.00 40 GLN A C 5
ATOM 3654 O O . GLN A 1 40 ? -10.308 -2.574 -3.476 1.00 0.00 40 GLN A O 5
ATOM 3668 N N . GLN A 1 41 ? -8.396 -3.632 -2.865 1.00 0.00 41 GLN A N 5
ATOM 3669 C CA . GLN A 1 41 ? -8.634 -4.808 -3.704 1.00 0.00 41 GLN A CA 5
ATOM 3670 C C . GLN A 1 41 ? -7.786 -5.997 -3.235 1.00 0.00 41 GLN A C 5
ATOM 3671 O O . GLN A 1 41 ? -8.323 -7.003 -2.764 1.00 0.00 41 GLN A O 5
ATOM 3685 N N . GLY A 1 42 ? -6.455 -5.866 -3.360 1.00 0.00 42 GLY A N 5
ATOM 3686 C CA . GLY A 1 42 ? -5.524 -6.926 -2.938 1.00 0.00 42 GLY A CA 5
ATOM 3687 C C . GLY A 1 42 ? -5.372 -8.041 -3.997 1.00 0.00 42 GLY A C 5
ATOM 3688 O O . GLY A 1 42 ? -4.656 -9.021 -3.767 1.00 0.00 42 GLY A O 5
ATOM 3692 N N . ARG A 1 43 ? -6.051 -7.887 -5.147 1.00 0.00 43 ARG A N 5
ATOM 3693 C CA . ARG A 1 43 ? -5.992 -8.879 -6.221 1.00 0.00 43 ARG A CA 5
ATOM 3694 C C . ARG A 1 43 ? -4.558 -9.029 -6.740 1.00 0.00 43 ARG A C 5
ATOM 3695 O O . ARG A 1 43 ? -4.086 -10.148 -6.972 1.00 0.00 43 ARG A O 5
ATOM 3716 N N . GLU A 1 44 ? -3.882 -7.893 -6.929 1.00 0.00 44 GLU A N 5
ATOM 3717 C CA . GLU A 1 44 ? -2.504 -7.885 -7.435 1.00 0.00 44 GLU A CA 5
ATOM 3718 C C . GLU A 1 44 ? -1.564 -8.588 -6.460 1.00 0.00 44 GLU A C 5
ATOM 3719 O O . GLU A 1 44 ? -0.447 -8.885 -6.855 1.00 0.00 44 GLU A O 5
ATOM 3731 N N . GLY A 1 1 ? -9.725 9.026 -14.423 1.00 0.00 1 GLY A N 6
ATOM 3732 C CA . GLY A 1 1 ? -9.756 8.130 -13.231 1.00 0.00 1 GLY A CA 6
ATOM 3733 C C . GLY A 1 1 ? -9.858 8.971 -11.964 1.00 0.00 1 GLY A C 6
ATOM 3734 O O . GLY A 1 1 ? -8.853 9.504 -11.481 1.00 0.00 1 GLY A O 6
ATOM 3740 N N . MET A 1 2 ? -11.079 9.084 -11.428 1.00 0.00 2 MET A N 6
ATOM 3741 C CA . MET A 1 2 ? -11.319 9.860 -10.213 1.00 0.00 2 MET A CA 6
ATOM 3742 C C . MET A 1 2 ? -10.514 9.272 -9.048 1.00 0.00 2 MET A C 6
ATOM 3743 O O . MET A 1 2 ? -9.857 10.007 -8.304 1.00 0.00 2 MET A O 6
ATOM 3757 N N . GLN A 1 3 ? -10.565 7.942 -8.911 1.00 0.00 3 GLN A N 6
ATOM 3758 C CA . GLN A 1 3 ? -9.835 7.241 -7.852 1.00 0.00 3 GLN A CA 6
ATOM 3759 C C . GLN A 1 3 ? -9.308 5.888 -8.359 1.00 0.00 3 GLN A C 6
ATOM 3760 O O . GLN A 1 3 ? -9.852 4.822 -8.028 1.00 0.00 3 GLN A O 6
ATOM 3774 N N . ASP A 1 4 ? -8.257 5.943 -9.189 1.00 0.00 4 ASP A N 6
ATOM 3775 C CA . ASP A 1 4 ? -7.667 4.734 -9.764 1.00 0.00 4 ASP A CA 6
ATOM 3776 C C . ASP A 1 4 ? -6.876 3.925 -8.695 1.00 0.00 4 ASP A C 6
ATOM 3777 O O . ASP A 1 4 ? -6.209 4.523 -7.847 1.00 0.00 4 ASP A O 6
ATOM 3786 N N . PRO A 1 5 ? -6.902 2.566 -8.739 1.00 0.00 5 PRO A N 6
ATOM 3787 C CA . PRO A 1 5 ? -6.126 1.714 -7.770 1.00 0.00 5 PRO A CA 6
ATOM 3788 C C . PRO A 1 5 ? -4.631 2.011 -7.842 1.00 0.00 5 PRO A C 6
ATOM 3789 O O . PRO A 1 5 ? -3.946 2.059 -6.817 1.00 0.00 5 PRO A O 6
ATOM 3800 N N . GLN A 1 6 ? -4.138 2.221 -9.073 1.00 0.00 6 GLN A N 6
ATOM 3801 C CA . GLN A 1 6 ? -2.725 2.531 -9.296 1.00 0.00 6 GLN A CA 6
ATOM 3802 C C . GLN A 1 6 ? -2.360 3.850 -8.638 1.00 0.00 6 GLN A C 6
ATOM 3803 O O . GLN A 1 6 ? -1.309 3.964 -7.996 1.00 0.00 6 GLN A O 6
ATOM 3817 N N . GLN A 1 7 ? -3.255 4.836 -8.766 1.00 0.00 7 GLN A N 6
ATOM 3818 C CA . GLN A 1 7 ? -3.053 6.138 -8.148 1.00 0.00 7 GLN A CA 6
ATOM 3819 C C . GLN A 1 7 ? -3.072 6.011 -6.628 1.00 0.00 7 GLN A C 6
ATOM 3820 O O . GLN A 1 7 ? -2.267 6.639 -5.93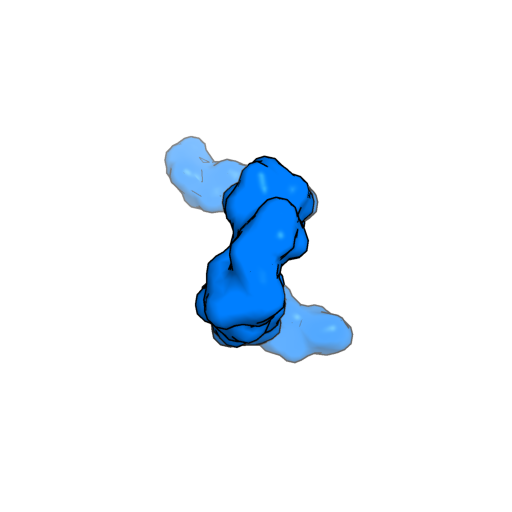6 1.00 0.00 7 GLN A O 6
ATOM 3834 N N . GLN A 1 8 ? -3.994 5.179 -6.114 1.00 0.00 8 GLN A N 6
ATOM 3835 C CA . GLN A 1 8 ? -4.108 4.957 -4.669 1.00 0.00 8 GLN A CA 6
ATOM 3836 C C . GLN A 1 8 ? -2.853 4.263 -4.120 1.00 0.00 8 GLN A C 6
ATOM 3837 O O . GLN A 1 8 ? -2.333 4.639 -3.059 1.00 0.00 8 GLN A O 6
ATOM 3851 N N . TYR A 1 9 ? -2.343 3.287 -4.882 1.00 0.00 9 TYR A N 6
ATOM 3852 C CA . TYR A 1 9 ? -1.113 2.574 -4.518 1.00 0.00 9 TYR A CA 6
ATOM 3853 C C . TYR A 1 9 ? 0.063 3.553 -4.467 1.00 0.00 9 TYR A C 6
ATOM 3854 O O . TYR A 1 9 ? 0.903 3.489 -3.568 1.00 0.00 9 TYR A O 6
ATOM 3872 N N . HIS A 1 10 ? 0.112 4.449 -5.445 1.00 0.00 10 HIS A N 6
ATOM 3873 C CA . HIS A 1 10 ? 1.172 5.439 -5.520 1.00 0.00 10 HIS A CA 6
ATOM 3874 C C . HIS A 1 10 ? 1.167 6.307 -4.254 1.00 0.00 10 HIS A C 6
ATOM 3875 O O . HIS A 1 10 ? 2.221 6.677 -3.752 1.00 0.00 10 HIS A O 6
ATOM 3889 N N . ARG A 1 11 ? -0.037 6.646 -3.768 1.00 0.00 11 ARG A N 6
ATOM 3890 C CA . ARG A 1 11 ? -0.193 7.502 -2.581 1.00 0.00 11 ARG A CA 6
ATOM 3891 C C . ARG A 1 11 ? 0.411 6.890 -1.310 1.00 0.00 11 ARG A C 6
ATOM 3892 O O . ARG A 1 11 ? 1.063 7.596 -0.533 1.00 0.00 11 ARG A O 6
ATOM 3913 N N . CYS A 1 12 ? 0.147 5.595 -1.075 1.00 0.00 12 CYS A N 6
ATOM 3914 C CA . CYS A 1 12 ? 0.623 4.930 0.139 1.00 0.00 12 CYS A CA 6
ATOM 3915 C C . CYS A 1 12 ? 2.157 4.839 0.148 1.00 0.00 12 CYS A C 6
ATOM 3916 O O . CYS A 1 12 ? 2.793 5.061 1.177 1.00 0.00 12 CYS A O 6
ATOM 3923 N N . GLN A 1 13 ? 2.730 4.543 -1.019 1.00 0.00 13 GLN A N 6
ATOM 3924 C CA . GLN A 1 13 ? 4.173 4.444 -1.199 1.00 0.00 13 GLN A CA 6
ATOM 3925 C C . GLN A 1 13 ? 4.829 5.817 -1.176 1.00 0.00 13 GLN A C 6
ATOM 3926 O O . GLN A 1 13 ? 5.905 5.974 -0.643 1.00 0.00 13 GLN A O 6
ATOM 3940 N N . ARG A 1 14 ? 4.171 6.795 -1.805 1.00 0.00 14 ARG A N 6
ATOM 3941 C CA . ARG A 1 14 ? 4.688 8.152 -1.901 1.00 0.00 14 ARG A CA 6
ATOM 3942 C C . ARG A 1 14 ? 4.806 8.747 -0.522 1.00 0.00 14 ARG A C 6
ATOM 3943 O O . ARG A 1 14 ? 5.857 9.273 -0.150 1.00 0.00 14 ARG A O 6
ATOM 3964 N N . ARG A 1 15 ? 3.736 8.601 0.259 1.00 0.00 15 ARG A N 6
ATOM 3965 C CA . ARG A 1 15 ? 3.735 9.069 1.629 1.00 0.00 15 ARG A CA 6
ATOM 3966 C C . ARG A 1 15 ? 4.820 8.330 2.411 1.00 0.00 15 ARG A C 6
ATOM 3967 O O . ARG A 1 15 ? 5.506 8.911 3.255 1.00 0.00 15 ARG A O 6
ATOM 3988 N N . CYS A 1 16 ? 4.943 7.033 2.124 1.00 0.00 16 CYS A N 6
ATOM 3989 C CA . CYS A 1 16 ? 5.909 6.173 2.779 1.00 0.00 16 CYS A CA 6
ATOM 3990 C C . CYS A 1 16 ? 7.354 6.609 2.489 1.00 0.00 16 CYS A C 6
ATOM 3991 O O . CYS A 1 16 ? 8.184 6.643 3.400 1.00 0.00 16 CYS A O 6
ATOM 3998 N N . GLN A 1 17 ? 7.652 6.920 1.213 1.00 0.00 17 GLN A N 6
ATOM 3999 C CA . GLN A 1 17 ? 9.004 7.321 0.817 1.00 0.00 17 GLN A CA 6
ATOM 4000 C C . GLN A 1 17 ? 9.367 8.668 1.405 1.00 0.00 17 GLN A C 6
ATOM 4001 O O . GLN A 1 17 ? 10.490 8.862 1.887 1.00 0.00 17 GLN A O 6
ATOM 4015 N N . ILE A 1 18 ? 8.407 9.600 1.371 1.00 0.00 18 ILE A N 6
ATOM 4016 C CA . ILE A 1 18 ? 8.625 10.934 1.912 1.00 0.00 18 ILE A CA 6
ATOM 4017 C C . ILE A 1 18 ? 8.798 10.856 3.432 1.00 0.00 18 ILE A C 6
ATOM 4018 O O . ILE A 1 18 ? 9.716 11.458 3.999 1.00 0.00 18 ILE A O 6
ATOM 4034 N N . GLN A 1 19 ? 7.913 10.094 4.068 1.00 0.00 19 GLN A N 6
ATOM 4035 C CA . GLN A 1 19 ? 7.943 9.895 5.514 1.00 0.00 19 GLN A CA 6
ATOM 4036 C C . GLN A 1 19 ? 9.211 9.145 5.937 1.00 0.00 19 GLN A C 6
ATOM 4037 O O . GLN A 1 19 ? 9.739 9.371 7.030 1.00 0.00 19 GLN A O 6
ATOM 4051 N N . GLU A 1 20 ? 9.648 8.197 5.092 1.00 0.00 20 GLU A N 6
ATOM 4052 C CA . GLU A 1 20 ? 10.801 7.345 5.405 1.00 0.00 20 GLU A CA 6
ATOM 4053 C C . GLU A 1 20 ? 11.983 8.166 5.934 1.00 0.00 20 GLU A C 6
ATOM 4054 O O . GLU A 1 20 ? 12.543 9.006 5.229 1.00 0.00 20 GLU A O 6
ATOM 4066 N N . GLN A 1 21 ? 12.373 7.854 7.163 1.00 0.00 21 GLN A N 6
ATOM 4067 C CA . GLN A 1 21 ? 13.512 8.484 7.825 1.00 0.00 21 GLN A CA 6
ATOM 4068 C C . GLN A 1 21 ? 14.039 7.529 8.888 1.00 0.00 21 GLN A C 6
ATOM 4069 O O . GLN A 1 21 ? 15.161 7.022 8.784 1.00 0.00 21 GLN A O 6
ATOM 4083 N N . SER A 1 22 ? 13.186 7.238 9.872 1.00 0.00 22 SER A N 6
ATOM 4084 C CA . SER A 1 22 ? 13.512 6.285 10.919 1.00 0.00 22 SER A CA 6
ATOM 4085 C C . SER A 1 22 ? 12.931 4.894 10.565 1.00 0.00 22 SER A C 6
ATOM 4086 O O . SER A 1 22 ? 11.945 4.820 9.822 1.00 0.00 22 SER A O 6
ATOM 4094 N N . PRO A 1 23 ? 13.516 3.785 11.064 1.00 0.00 23 PRO A N 6
ATOM 4095 C CA . PRO A 1 23 ? 13.006 2.403 10.748 1.00 0.00 23 PRO A CA 6
ATOM 4096 C C . PRO A 1 23 ? 11.510 2.263 11.043 1.00 0.00 23 PRO A C 6
ATOM 4097 O O . PRO A 1 23 ? 10.781 1.602 10.299 1.00 0.00 23 PRO A O 6
ATOM 4108 N N . GLU A 1 24 ? 11.067 2.891 12.137 1.00 0.00 24 GLU A N 6
ATOM 4109 C CA . GLU A 1 24 ? 9.660 2.845 12.544 1.00 0.00 24 GLU A CA 6
ATOM 4110 C C . GLU A 1 24 ? 8.748 3.519 11.515 1.00 0.00 24 GLU A C 6
ATOM 4111 O O . GLU A 1 24 ? 7.637 3.048 11.263 1.00 0.00 24 GLU A O 6
ATOM 4123 N N . ARG A 1 25 ? 9.220 4.633 10.948 1.00 0.00 25 ARG A N 6
ATOM 4124 C CA . ARG A 1 25 ? 8.446 5.399 9.970 1.00 0.00 25 ARG A CA 6
ATOM 4125 C C . ARG A 1 25 ? 8.164 4.565 8.724 1.00 0.00 25 ARG A C 6
ATOM 4126 O O . ARG A 1 25 ? 7.063 4.618 8.165 1.00 0.00 25 ARG A O 6
ATOM 4147 N N . GLN A 1 26 ? 9.168 3.796 8.298 1.00 0.00 26 GLN A N 6
ATOM 4148 C CA . GLN A 1 26 ? 9.040 2.943 7.129 1.00 0.00 26 GLN A CA 6
ATOM 4149 C C . GLN A 1 26 ? 8.005 1.852 7.391 1.00 0.00 26 GLN A C 6
ATOM 4150 O O . GLN A 1 26 ? 7.174 1.550 6.537 1.00 0.00 26 GLN A O 6
ATOM 4164 N N . ARG A 1 27 ? 8.089 1.255 8.583 1.00 0.00 27 ARG A N 6
ATOM 4165 C CA . ARG A 1 27 ? 7.197 0.170 8.971 1.00 0.00 27 ARG A CA 6
ATOM 4166 C C . ARG A 1 27 ? 5.767 0.631 9.000 1.00 0.00 27 ARG A C 6
ATOM 4167 O O . ARG A 1 27 ? 4.873 -0.072 8.518 1.00 0.00 27 ARG A O 6
ATOM 4188 N N . GLN A 1 28 ? 5.546 1.785 9.623 1.00 0.00 28 GLN A N 6
ATOM 4189 C CA . GLN A 1 28 ? 4.211 2.288 9.783 1.00 0.00 28 GLN A CA 6
ATOM 4190 C C . GLN A 1 28 ? 3.596 2.684 8.451 1.00 0.00 28 GLN A C 6
ATOM 4191 O O . GLN A 1 28 ? 2.387 2.502 8.257 1.00 0.00 28 GLN A O 6
ATOM 4205 N N . CYS A 1 29 ? 4.428 3.193 7.505 1.00 0.00 29 CYS A N 6
ATOM 4206 C CA . CYS A 1 29 ? 3.881 3.551 6.174 1.00 0.00 29 CYS A CA 6
ATOM 4207 C C . CYS A 1 29 ? 3.698 2.324 5.293 1.00 0.00 29 CYS A C 6
ATOM 4208 O O . CYS A 1 29 ? 2.711 2.225 4.563 1.00 0.00 29 CYS A O 6
ATOM 4215 N N . GLN A 1 30 ? 4.606 1.350 5.436 1.00 0.00 30 GLN A N 6
ATOM 4216 C CA . GLN A 1 30 ? 4.484 0.077 4.729 1.00 0.00 30 GLN A CA 6
ATOM 4217 C C . GLN A 1 30 ? 3.228 -0.646 5.196 1.00 0.00 30 GLN A C 6
ATOM 4218 O O . GLN A 1 30 ? 2.472 -1.174 4.382 1.00 0.00 30 GLN A O 6
ATOM 4232 N N . GLN A 1 31 ? 2.973 -0.588 6.517 1.00 0.00 31 GLN A N 6
ATOM 4233 C CA . GLN A 1 31 ? 1.754 -1.152 7.089 1.00 0.00 31 GLN A CA 6
ATOM 4234 C C . GLN A 1 31 ? 0.541 -0.360 6.617 1.00 0.00 31 GLN A C 6
ATOM 4235 O O . GLN A 1 31 ? -0.513 -0.933 6.326 1.00 0.00 31 GLN A O 6
ATOM 4249 N N . ARG A 1 32 ? 0.711 0.969 6.526 1.00 0.00 32 ARG A N 6
ATOM 4250 C CA . ARG A 1 32 ? -0.349 1.850 6.073 1.00 0.00 32 ARG A CA 6
ATOM 4251 C C . ARG A 1 32 ? -0.772 1.456 4.660 1.00 0.00 32 ARG A C 6
ATOM 4252 O O . ARG A 1 32 ? -1.964 1.313 4.378 1.00 0.00 32 ARG A O 6
ATOM 4273 N N . CYS A 1 33 ? 0.224 1.218 3.797 1.00 0.00 33 CYS A N 6
ATOM 4274 C CA . CYS A 1 33 ? -0.029 0.759 2.434 1.00 0.00 33 CYS A CA 6
ATOM 4275 C C . CYS A 1 33 ? -0.563 -0.656 2.432 1.00 0.00 33 CYS A C 6
ATOM 4276 O O . CYS A 1 33 ? -1.320 -0.996 1.582 1.00 0.00 33 CYS A O 6
ATOM 4283 N N . GLU A 1 34 ? -0.107 -1.489 3.368 1.00 0.00 34 GLU A N 6
ATOM 4284 C CA . GLU A 1 34 ? -0.550 -2.887 3.418 1.00 0.00 34 GLU A CA 6
ATOM 4285 C C . GLU A 1 34 ? -2.080 -2.958 3.623 1.00 0.00 34 GLU A C 6
ATOM 4286 O O . GLU A 1 34 ? -2.791 -3.612 2.841 1.00 0.00 34 GLU A O 6
ATOM 4298 N N . ARG A 1 35 ? -2.584 -2.229 4.635 1.00 0.00 35 ARG A N 6
ATOM 4299 C CA . ARG A 1 35 ? -4.021 -2.168 4.898 1.00 0.00 35 ARG A CA 6
ATOM 4300 C C . ARG A 1 35 ? -4.753 -1.325 3.865 1.00 0.00 35 ARG A C 6
ATOM 4301 O O . ARG A 1 35 ? -5.851 -1.683 3.425 1.00 0.00 35 ARG A O 6
ATOM 4322 N N . GLN A 1 36 ? -4.140 -0.202 3.487 1.00 0.00 36 GLN A N 6
ATOM 4323 C CA . GLN A 1 36 ? -4.733 0.709 2.510 1.00 0.00 36 GLN A CA 6
ATOM 4324 C C . GLN A 1 36 ? -4.867 0.022 1.147 1.00 0.00 36 GLN A C 6
ATOM 4325 O O . GLN A 1 36 ? -5.867 0.200 0.443 1.00 0.00 36 GLN A O 6
ATOM 4339 N N . TYR A 1 37 ? -3.844 -0.750 0.791 1.00 0.00 37 TYR A N 6
ATOM 4340 C CA . TYR A 1 37 ? -3.802 -1.469 -0.469 1.00 0.00 37 TYR A CA 6
ATOM 4341 C C . TYR A 1 37 ? -4.980 -2.455 -0.545 1.00 0.00 37 TYR A C 6
ATOM 4342 O O . TYR A 1 37 ? -5.666 -2.555 -1.570 1.00 0.00 37 TYR A O 6
ATOM 4360 N N . LYS A 1 38 ? -5.186 -3.199 0.553 1.00 0.00 38 LYS A N 6
ATOM 4361 C CA . LYS A 1 38 ? -6.262 -4.192 0.613 1.00 0.00 38 LYS A CA 6
ATOM 4362 C C . LYS A 1 38 ? -7.619 -3.520 0.406 1.00 0.00 38 LYS A C 6
ATOM 4363 O O . LYS A 1 38 ? -8.493 -4.067 -0.274 1.00 0.00 38 LYS A O 6
ATOM 4382 N N . GLU A 1 39 ? -7.775 -2.321 0.976 1.00 0.00 39 GLU A N 6
ATOM 4383 C CA . GLU A 1 39 ? -9.011 -1.548 0.840 1.00 0.00 39 GLU A CA 6
ATOM 4384 C C . GLU A 1 39 ? -9.276 -1.209 -0.626 1.00 0.00 39 GLU A C 6
ATOM 4385 O O . GLU A 1 39 ? -10.427 -1.220 -1.075 1.00 0.00 39 GLU A O 6
ATOM 4397 N N . GLN A 1 40 ? -8.200 -0.904 -1.364 1.00 0.00 40 GLN A N 6
ATOM 4398 C CA . GLN A 1 40 ? -8.314 -0.552 -2.782 1.00 0.00 40 GLN A CA 6
ATOM 4399 C C . GLN A 1 40 ? -8.927 -1.713 -3.560 1.00 0.00 40 GLN A C 6
ATOM 4400 O O . GLN A 1 40 ? -9.769 -1.504 -4.439 1.00 0.00 40 GLN A O 6
ATOM 4414 N N . GLN A 1 41 ? -8.511 -2.943 -3.215 1.00 0.00 41 GLN A N 6
ATOM 4415 C CA . GLN A 1 41 ? -9.032 -4.145 -3.862 1.00 0.00 41 GLN A CA 6
ATOM 4416 C C . GLN A 1 41 ? -8.966 -4.024 -5.394 1.00 0.00 41 GLN A C 6
ATOM 4417 O O . GLN A 1 41 ? -9.985 -3.792 -6.067 1.00 0.00 41 GLN A O 6
ATOM 4431 N N . GLY A 1 42 ? -7.762 -4.194 -5.929 1.00 0.00 42 GLY A N 6
ATOM 4432 C CA . GLY A 1 42 ? -7.539 -4.116 -7.371 1.00 0.00 42 GLY A CA 6
ATOM 4433 C C . GLY A 1 42 ? -8.377 -5.159 -8.110 1.00 0.00 42 GLY A C 6
ATOM 4434 O O . GLY A 1 42 ? -8.861 -4.906 -9.216 1.00 0.00 42 GLY A O 6
ATOM 4438 N N . ARG A 1 43 ? -8.509 -6.346 -7.505 1.00 0.00 43 ARG A N 6
ATOM 4439 C CA . ARG A 1 43 ? -9.250 -7.455 -8.111 1.00 0.00 43 ARG A CA 6
ATOM 4440 C C . ARG A 1 43 ? -10.742 -7.123 -8.249 1.00 0.00 43 ARG A C 6
ATOM 4441 O O . ARG A 1 43 ? -11.411 -6.795 -7.265 1.00 0.00 43 ARG A O 6
ATOM 4462 N N . GLU A 1 44 ? -11.254 -7.235 -9.487 1.00 0.00 44 GLU A N 6
ATOM 4463 C CA . GLU A 1 44 ? -12.665 -6.969 -9.774 1.00 0.00 44 GLU A CA 6
ATOM 4464 C C . GLU A 1 44 ? -13.494 -8.244 -9.625 1.00 0.00 44 GLU A C 6
ATOM 4465 O O . GLU A 1 44 ? -13.233 -9.187 -10.354 1.00 0.00 44 GLU A O 6
ATOM 4477 N N . GLY A 1 1 ? -13.479 4.908 -6.757 1.00 0.00 1 GLY A N 7
ATOM 4478 C CA . GLY A 1 1 ? -14.248 6.052 -6.188 1.00 0.00 1 GLY A CA 7
ATOM 4479 C C . GLY A 1 1 ? -13.474 7.347 -6.409 1.00 0.00 1 GLY A C 7
ATOM 4480 O O . GLY A 1 1 ? -12.961 7.594 -7.505 1.00 0.00 1 GLY A O 7
ATOM 4486 N N . MET A 1 2 ? -13.398 8.172 -5.358 1.00 0.00 2 MET A N 7
ATOM 4487 C CA . MET A 1 2 ? -12.688 9.449 -5.426 1.00 0.00 2 MET A CA 7
ATOM 4488 C C . MET A 1 2 ? -11.205 9.222 -5.741 1.00 0.00 2 MET A C 7
ATOM 4489 O O . MET A 1 2 ? -10.619 9.938 -6.558 1.00 0.00 2 MET A O 7
ATOM 4503 N N . GLN A 1 3 ? -10.611 8.223 -5.079 1.00 0.00 3 GLN A N 7
ATOM 4504 C CA . GLN A 1 3 ? -9.198 7.896 -5.276 1.00 0.00 3 GLN A CA 7
ATOM 4505 C C . GLN A 1 3 ? -9.053 6.607 -6.087 1.00 0.00 3 GLN A C 7
ATOM 4506 O O . GLN A 1 3 ? -9.598 5.564 -5.712 1.00 0.00 3 GLN A O 7
ATOM 4520 N N . ASP A 1 4 ? -8.308 6.690 -7.199 1.00 0.00 4 ASP A N 7
ATOM 4521 C CA . ASP A 1 4 ? -8.084 5.529 -8.065 1.00 0.00 4 ASP A CA 7
ATOM 4522 C C . ASP A 1 4 ? -7.144 4.509 -7.380 1.00 0.00 4 ASP A C 7
ATOM 4523 O O . ASP A 1 4 ? -6.281 4.908 -6.593 1.00 0.00 4 ASP A O 7
ATOM 4532 N N . PRO A 1 5 ? -7.296 3.185 -7.647 1.00 0.00 5 PRO A N 7
ATOM 4533 C CA . PRO A 1 5 ? -6.426 2.142 -7.005 1.00 0.00 5 PRO A CA 7
ATOM 4534 C C . PRO A 1 5 ? -4.961 2.264 -7.432 1.00 0.00 5 PRO A C 7
ATOM 4535 O O . PRO A 1 5 ? -4.056 2.138 -6.598 1.00 0.00 5 PRO A O 7
ATOM 4546 N N . GLN A 1 6 ? -4.731 2.547 -8.728 1.00 0.00 6 GLN A N 7
ATOM 4547 C CA . GLN A 1 6 ? -3.366 2.727 -9.238 1.00 0.00 6 GLN A CA 7
ATOM 4548 C C . GLN A 1 6 ? -2.728 3.964 -8.619 1.00 0.00 6 GLN A C 7
ATOM 4549 O O . GLN A 1 6 ? -1.562 3.940 -8.210 1.00 0.00 6 GLN A O 7
ATOM 4563 N N . GLN A 1 7 ? -3.518 5.038 -8.530 1.00 0.00 7 GLN A N 7
ATOM 4564 C CA . GLN A 1 7 ? -3.064 6.292 -7.937 1.00 0.00 7 GLN A CA 7
ATOM 4565 C C . GLN A 1 7 ? -2.798 6.120 -6.444 1.00 0.00 7 GLN A C 7
ATOM 4566 O O . GLN A 1 7 ? -1.835 6.672 -5.908 1.00 0.00 7 GLN A O 7
ATOM 4580 N N . GLN A 1 8 ? -3.672 5.353 -5.780 1.00 0.00 8 GLN A N 7
ATOM 4581 C CA . GLN A 1 8 ? -3.554 5.109 -4.343 1.00 0.00 8 GLN A CA 7
ATOM 4582 C C . GLN A 1 8 ? -2.234 4.399 -4.029 1.00 0.00 8 GLN A C 7
ATOM 4583 O O . GLN A 1 8 ? -1.556 4.739 -3.054 1.00 0.00 8 GLN A O 7
ATOM 4597 N N . TYR A 1 9 ? -1.875 3.423 -4.871 1.00 0.00 9 TYR A N 7
ATOM 4598 C CA . TYR A 1 9 ? -0.630 2.674 -4.698 1.00 0.00 9 TYR A CA 7
ATOM 4599 C C . TYR A 1 9 ? 0.570 3.623 -4.782 1.00 0.00 9 TYR A C 7
ATOM 4600 O O . TYR A 1 9 ? 1.481 3.559 -3.955 1.00 0.00 9 TYR A O 7
ATOM 4618 N N . HIS A 1 10 ? 0.562 4.495 -5.788 1.00 0.00 10 HIS A N 7
ATOM 4619 C CA . HIS A 1 10 ? 1.641 5.460 -5.961 1.00 0.00 10 HIS A CA 7
ATOM 4620 C C . HIS A 1 10 ? 1.724 6.372 -4.731 1.00 0.00 10 HIS A C 7
ATOM 4621 O O . HIS A 1 10 ? 2.812 6.650 -4.227 1.00 0.00 10 HIS A O 7
ATOM 4635 N N . ARG A 1 11 ? 0.559 6.851 -4.279 1.00 0.00 11 ARG A N 7
ATOM 4636 C CA . ARG A 1 11 ? 0.477 7.764 -3.131 1.00 0.00 11 ARG A CA 7
ATOM 4637 C C . ARG A 1 11 ? 0.949 7.122 -1.816 1.00 0.00 11 ARG A C 7
ATOM 4638 O O . ARG A 1 11 ? 1.595 7.793 -1.002 1.00 0.00 11 ARG A O 7
ATOM 4659 N N . CYS A 1 12 ? 0.583 5.843 -1.585 1.00 0.00 12 CYS A N 7
ATOM 4660 C CA . CYS A 1 12 ? 0.935 5.171 -0.341 1.00 0.00 12 CYS A CA 7
ATOM 4661 C C . CYS A 1 12 ? 2.466 4.999 -0.235 1.00 0.00 12 CYS A C 7
ATOM 4662 O O . CYS A 1 12 ? 3.055 5.286 0.797 1.00 0.00 12 CYS A O 7
ATOM 4669 N N . GLN A 1 13 ? 3.090 4.606 -1.349 1.00 0.00 13 GLN A N 7
ATOM 4670 C CA . GLN A 1 13 ? 4.542 4.450 -1.448 1.00 0.00 13 GLN A CA 7
ATOM 4671 C C . GLN A 1 13 ? 5.245 5.799 -1.431 1.00 0.00 13 GLN A C 7
ATOM 4672 O O . GLN A 1 13 ? 6.317 5.923 -0.873 1.00 0.00 13 GLN A O 7
ATOM 4686 N N . ARG A 1 14 ? 4.641 6.788 -2.086 1.00 0.00 14 ARG A N 7
ATOM 4687 C CA . ARG A 1 14 ? 5.208 8.123 -2.165 1.00 0.00 14 ARG A CA 7
ATOM 4688 C C . ARG A 1 14 ? 5.337 8.682 -0.770 1.00 0.00 14 ARG A C 7
ATOM 4689 O O . ARG A 1 14 ? 6.395 9.185 -0.383 1.00 0.00 14 ARG A O 7
ATOM 4710 N N . ARG A 1 15 ? 4.260 8.537 -0.004 1.00 0.00 15 ARG A N 7
ATOM 4711 C CA . ARG A 1 15 ? 4.239 8.972 1.363 1.00 0.00 15 ARG A CA 7
ATOM 4712 C C . ARG A 1 15 ? 5.287 8.201 2.166 1.00 0.00 15 ARG A C 7
ATOM 4713 O O . ARG A 1 15 ? 5.979 8.771 3.007 1.00 0.00 15 ARG A O 7
ATOM 4734 N N . CYS A 1 16 ? 5.353 6.884 1.923 1.00 0.00 16 CYS A N 7
ATOM 4735 C CA . CYS A 1 16 ? 6.266 6.010 2.654 1.00 0.00 16 CYS A CA 7
ATOM 4736 C C . CYS A 1 16 ? 7.731 6.336 2.367 1.00 0.00 16 CYS A C 7
ATOM 4737 O O . CYS A 1 16 ? 8.558 6.306 3.279 1.00 0.00 16 CYS A O 7
ATOM 4744 N N . GLN A 1 17 ? 8.050 6.615 1.094 1.00 0.00 17 GLN A N 7
ATOM 4745 C CA . GLN A 1 17 ? 9.423 6.909 0.690 1.00 0.00 17 GLN A CA 7
ATOM 4746 C C . GLN A 1 17 ? 9.881 8.253 1.235 1.00 0.00 17 GLN A C 7
ATOM 4747 O O . GLN A 1 17 ? 11.021 8.392 1.693 1.00 0.00 17 GLN A O 7
ATOM 4761 N N . ILE A 1 18 ? 8.984 9.241 1.182 1.00 0.00 18 ILE A N 7
ATOM 4762 C CA . ILE A 1 18 ? 9.287 10.577 1.684 1.00 0.00 18 ILE A CA 7
ATOM 4763 C C . ILE A 1 18 ? 9.354 10.577 3.224 1.00 0.00 18 ILE A C 7
ATOM 4764 O O . ILE A 1 18 ? 10.213 11.229 3.822 1.00 0.00 18 ILE A O 7
ATOM 4780 N N . GLN A 1 19 ? 8.402 9.881 3.838 1.00 0.00 19 GLN A N 7
ATOM 4781 C CA . GLN A 1 19 ? 8.277 9.818 5.302 1.00 0.00 19 GLN A CA 7
ATOM 4782 C C . GLN A 1 19 ? 9.316 8.872 5.949 1.00 0.00 19 GLN A C 7
ATOM 4783 O O . GLN A 1 19 ? 9.307 8.694 7.168 1.00 0.00 19 GLN A O 7
ATOM 4797 N N . GLU A 1 20 ? 10.173 8.227 5.122 1.00 0.00 20 GLU A N 7
ATOM 4798 C CA . GLU A 1 20 ? 11.171 7.253 5.628 1.00 0.00 20 GLU A CA 7
ATOM 4799 C C . GLU A 1 20 ? 11.810 7.703 6.958 1.00 0.00 20 GLU A C 7
ATOM 4800 O O . GLU A 1 20 ? 11.459 7.177 8.007 1.00 0.00 20 GLU A O 7
ATOM 4812 N N . GLN A 1 21 ? 12.737 8.687 6.904 1.00 0.00 21 GLN A N 7
ATOM 4813 C CA . GLN A 1 21 ? 13.421 9.196 8.115 1.00 0.00 21 GLN A CA 7
ATOM 4814 C C . GLN A 1 21 ? 13.774 8.044 9.104 1.00 0.00 21 GLN A C 7
ATOM 4815 O O . GLN A 1 21 ? 14.794 7.368 8.919 1.00 0.00 21 GLN A O 7
ATOM 4829 N N . SER A 1 22 ? 12.909 7.797 10.115 1.00 0.00 22 SER A N 7
ATOM 4830 C CA . SER A 1 22 ? 13.128 6.707 11.061 1.00 0.00 22 SER A CA 7
ATOM 4831 C C . SER A 1 22 ? 12.547 5.387 10.496 1.00 0.00 22 SER A C 7
ATOM 4832 O O . SER A 1 22 ? 11.555 5.424 9.765 1.00 0.00 22 SER A O 7
ATOM 4840 N N . PRO A 1 23 ? 13.132 4.212 10.819 1.00 0.00 23 PRO A N 7
ATOM 4841 C CA . PRO A 1 23 ? 12.616 2.900 10.294 1.00 0.00 23 PRO A CA 7
ATOM 4842 C C . PRO A 1 23 ? 11.189 2.609 10.771 1.00 0.00 23 PRO A C 7
ATOM 4843 O O . PRO A 1 23 ? 10.425 1.927 10.084 1.00 0.00 23 PRO A O 7
ATOM 4854 N N . GLU A 1 24 ? 10.845 3.130 11.951 1.00 0.00 24 GLU A N 7
ATOM 4855 C CA . GLU A 1 24 ? 9.519 2.928 12.537 1.00 0.00 24 GLU A CA 7
ATOM 4856 C C . GLU A 1 24 ? 8.418 3.567 11.666 1.00 0.00 24 GLU A C 7
ATOM 4857 O O . GLU A 1 24 ? 7.344 2.983 11.488 1.00 0.00 24 GLU A O 7
ATOM 4869 N N . ARG A 1 25 ? 8.682 4.784 11.170 1.00 0.00 25 ARG A N 7
ATOM 4870 C CA . ARG A 1 25 ? 7.704 5.524 10.368 1.00 0.00 25 ARG A CA 7
ATOM 4871 C C . ARG A 1 25 ? 7.421 4.807 9.049 1.00 0.00 25 ARG A C 7
ATOM 4872 O O . ARG A 1 25 ? 6.272 4.744 8.598 1.00 0.00 25 ARG A O 7
ATOM 4893 N N . GLN A 1 26 ? 8.482 4.276 8.437 1.00 0.00 26 GLN A N 7
ATOM 4894 C CA . GLN A 1 26 ? 8.373 3.566 7.167 1.00 0.00 26 GLN A CA 7
ATOM 4895 C C . GLN A 1 26 ? 7.567 2.286 7.334 1.00 0.00 26 GLN A C 7
ATOM 4896 O O . GLN A 1 26 ? 6.771 1.940 6.468 1.00 0.00 26 GLN A O 7
ATOM 4910 N N . ARG A 1 27 ? 7.798 1.576 8.446 1.00 0.00 27 ARG A N 7
ATOM 4911 C CA . ARG A 1 27 ? 7.087 0.326 8.713 1.00 0.00 27 ARG A CA 7
ATOM 4912 C C . ARG A 1 27 ? 5.598 0.578 8.877 1.00 0.00 27 ARG A C 7
ATOM 4913 O O . ARG A 1 27 ? 4.771 -0.166 8.339 1.00 0.00 27 ARG A O 7
ATOM 4934 N N . GLN A 1 28 ? 5.264 1.654 9.594 1.00 0.00 28 GLN A N 7
ATOM 4935 C CA . GLN A 1 28 ? 3.875 2.036 9.797 1.00 0.00 28 GLN A CA 7
ATOM 4936 C C . GLN A 1 28 ? 3.247 2.494 8.500 1.00 0.00 28 GLN A C 7
ATOM 4937 O O . GLN A 1 28 ? 2.091 2.162 8.215 1.00 0.00 28 GLN A O 7
ATOM 4951 N N . CYS A 1 29 ? 4.014 3.265 7.703 1.00 0.00 29 CYS A N 7
ATOM 4952 C CA . CYS A 1 29 ? 3.494 3.757 6.423 1.00 0.00 29 CYS A CA 7
ATOM 4953 C C . CYS A 1 29 ? 3.267 2.599 5.444 1.00 0.00 29 CYS A C 7
ATOM 4954 O O . CYS A 1 29 ? 2.183 2.454 4.886 1.00 0.00 29 CYS A O 7
ATOM 4961 N N . GLN A 1 30 ? 4.290 1.764 5.279 1.00 0.00 30 GLN A N 7
ATOM 4962 C CA . GLN A 1 30 ? 4.212 0.588 4.415 1.00 0.00 30 GLN A CA 7
ATOM 4963 C C . GLN A 1 30 ? 3.078 -0.307 4.877 1.00 0.00 30 GLN A C 7
ATOM 4964 O O . GLN A 1 30 ? 2.340 -0.844 4.054 1.00 0.00 30 GLN A O 7
ATOM 4978 N N . GLN A 1 31 ? 2.896 -0.401 6.207 1.00 0.00 31 GLN A N 7
ATOM 4979 C CA . GLN A 1 31 ? 1.783 -1.148 6.762 1.00 0.00 31 GLN A CA 7
ATOM 4980 C C . GLN A 1 31 ? 0.479 -0.500 6.301 1.00 0.00 31 GLN A C 7
ATOM 4981 O O . GLN A 1 31 ? -0.474 -1.194 5.934 1.00 0.00 31 GLN A O 7
ATOM 4995 N N . ARG A 1 32 ? 0.459 0.851 6.305 1.00 0.00 32 ARG A N 7
ATOM 4996 C CA . ARG A 1 32 ? -0.713 1.594 5.868 1.00 0.00 32 ARG A CA 7
ATOM 4997 C C . ARG A 1 32 ? -1.018 1.310 4.388 1.00 0.00 32 ARG A C 7
ATOM 4998 O O . ARG A 1 32 ? -2.158 1.040 4.041 1.00 0.00 32 ARG A O 7
ATOM 5019 N N . CYS A 1 33 ? 0.024 1.326 3.533 1.00 0.00 33 CYS A N 7
ATOM 5020 C CA . CYS A 1 33 ? -0.152 1.000 2.105 1.00 0.00 33 CYS A CA 7
ATOM 5021 C C . CYS A 1 33 ? -0.633 -0.422 1.956 1.00 0.00 33 CYS A C 7
ATOM 5022 O O . CYS A 1 33 ? -1.478 -0.692 1.149 1.00 0.00 33 CYS A O 7
ATOM 5029 N N . GLU A 1 34 ? -0.025 -1.330 2.700 1.00 0.00 34 GLU A N 7
ATOM 5030 C CA . GLU A 1 34 ? -0.349 -2.755 2.593 1.00 0.00 34 GLU A CA 7
ATOM 5031 C C . GLU A 1 34 ? -1.813 -3.032 2.953 1.00 0.00 34 GLU A C 7
ATOM 5032 O O . GLU A 1 34 ? -2.517 -3.733 2.214 1.00 0.00 34 GLU A O 7
ATOM 5044 N N . ARG A 1 35 ? -2.261 -2.488 4.094 1.00 0.00 35 ARG A N 7
ATOM 5045 C CA . ARG A 1 35 ? -3.629 -2.698 4.552 1.00 0.00 35 ARG A CA 7
ATOM 5046 C C . ARG A 1 35 ? -4.617 -1.892 3.712 1.00 0.00 35 ARG A C 7
ATOM 5047 O O . ARG A 1 35 ? -5.671 -2.401 3.315 1.00 0.00 35 ARG A O 7
ATOM 5068 N N . GLN A 1 36 ? -4.283 -0.620 3.492 1.00 0.00 36 GLN A N 7
ATOM 5069 C CA . GLN A 1 36 ? -5.148 0.289 2.754 1.00 0.00 36 GLN A CA 7
ATOM 5070 C C . GLN A 1 36 ? -5.278 -0.125 1.290 1.00 0.00 36 GLN A C 7
ATOM 5071 O O . GLN A 1 36 ? -6.376 -0.077 0.723 1.00 0.00 36 GLN A O 7
ATOM 5085 N N . TYR A 1 37 ? -4.151 -0.522 0.680 1.00 0.00 37 TYR A N 7
ATOM 5086 C CA . TYR A 1 37 ? -4.152 -0.931 -0.717 1.00 0.00 37 TYR A CA 7
ATOM 5087 C C . TYR A 1 37 ? -5.079 -2.146 -0.886 1.00 0.00 37 TYR A C 7
ATOM 5088 O O . TYR A 1 37 ? -5.931 -2.186 -1.780 1.00 0.00 37 TYR A O 7
ATOM 5106 N N . LYS A 1 38 ? -4.876 -3.136 -0.009 1.00 0.00 38 LYS A N 7
ATOM 5107 C CA . LYS A 1 38 ? -5.649 -4.376 -0.020 1.00 0.00 38 LYS A CA 7
ATOM 5108 C C . LYS A 1 38 ? -7.129 -4.109 0.241 1.00 0.00 38 LYS A C 7
ATOM 5109 O O . LYS A 1 38 ? -7.998 -4.743 -0.368 1.00 0.00 38 LYS A O 7
ATOM 5128 N N . GLU A 1 39 ? -7.406 -3.176 1.158 1.00 0.00 39 GLU A N 7
ATOM 5129 C CA . GLU A 1 39 ? -8.782 -2.841 1.526 1.00 0.00 39 GLU A CA 7
ATOM 5130 C C . GLU A 1 39 ? -9.554 -2.373 0.290 1.00 0.00 39 GLU A C 7
ATOM 5131 O O . GLU A 1 39 ? -10.703 -2.777 0.080 1.00 0.00 39 GLU A O 7
ATOM 5143 N N . GLN A 1 40 ? -8.903 -1.546 -0.538 1.00 0.00 40 GLN A N 7
ATOM 5144 C CA . GLN A 1 40 ? -9.518 -1.058 -1.773 1.00 0.00 40 GLN A CA 7
ATOM 5145 C C . GLN A 1 40 ? -9.805 -2.227 -2.720 1.00 0.00 40 GLN A C 7
ATOM 5146 O O . GLN A 1 40 ? -10.867 -2.283 -3.346 1.00 0.00 40 GLN A O 7
ATOM 5160 N N . GLN A 1 41 ? -8.854 -3.171 -2.797 1.00 0.00 41 GLN A N 7
ATOM 5161 C CA . GLN A 1 41 ? -8.994 -4.359 -3.636 1.00 0.00 41 GLN A CA 7
ATOM 5162 C C . GLN A 1 41 ? -9.471 -3.993 -5.053 1.00 0.00 41 GLN A C 7
ATOM 5163 O O . GLN A 1 41 ? -10.664 -4.105 -5.375 1.00 0.00 41 GLN A O 7
ATOM 5177 N N . GLY A 1 42 ? -8.525 -3.550 -5.887 1.00 0.00 42 GLY A N 7
ATOM 5178 C CA . GLY A 1 42 ? -8.833 -3.164 -7.267 1.00 0.00 42 GLY A CA 7
ATOM 5179 C C . GLY A 1 42 ? -9.398 -4.344 -8.051 1.00 0.00 42 GLY A C 7
ATOM 5180 O O . GLY A 1 42 ? -10.357 -4.192 -8.813 1.00 0.00 42 GLY A O 7
ATOM 5184 N N . ARG A 1 43 ? -8.806 -5.524 -7.837 1.00 0.00 43 ARG A N 7
ATOM 5185 C CA . ARG A 1 43 ? -9.254 -6.748 -8.501 1.00 0.00 43 ARG A CA 7
ATOM 5186 C C . ARG A 1 43 ? -9.058 -7.953 -7.583 1.00 0.00 43 ARG A C 7
ATOM 5187 O O . ARG A 1 43 ? -10.002 -8.698 -7.309 1.00 0.00 43 ARG A O 7
ATOM 5208 N N . GLU A 1 44 ? -7.817 -8.131 -7.110 1.00 0.00 44 GLU A N 7
ATOM 5209 C CA . GLU A 1 44 ? -7.477 -9.242 -6.220 1.00 0.00 44 GLU A CA 7
ATOM 5210 C C . GLU A 1 44 ? -6.052 -9.097 -5.694 1.00 0.00 44 GLU A C 7
ATOM 5211 O O . GLU A 1 44 ? -5.902 -8.773 -4.527 1.00 0.00 44 GLU A O 7
ATOM 5223 N N . GLY A 1 1 ? -17.182 6.953 -9.382 1.00 0.00 1 GLY A N 8
ATOM 5224 C CA . GLY A 1 1 ? -15.890 7.645 -9.654 1.00 0.00 1 GLY A CA 8
ATOM 5225 C C . GLY A 1 1 ? -14.885 7.297 -8.564 1.00 0.00 1 GLY A C 8
ATOM 5226 O O . GLY A 1 1 ? -14.296 6.211 -8.575 1.00 0.00 1 GLY A O 8
ATOM 5232 N N . MET A 1 2 ? -14.698 8.226 -7.615 1.00 0.00 2 MET A N 8
ATOM 5233 C CA . MET A 1 2 ? -13.760 8.028 -6.500 1.00 0.00 2 MET A CA 8
ATOM 5234 C C . MET A 1 2 ? -12.335 7.831 -7.023 1.00 0.00 2 MET A C 8
ATOM 5235 O O . MET A 1 2 ? -12.139 7.425 -8.172 1.00 0.00 2 MET A O 8
ATOM 5249 N N . GLN A 1 3 ? -11.345 8.135 -6.173 1.00 0.00 3 GLN A N 8
ATOM 5250 C CA . GLN A 1 3 ? -9.937 8.002 -6.549 1.00 0.00 3 GLN A CA 8
ATOM 5251 C C . GLN A 1 3 ? -9.614 6.550 -6.900 1.00 0.00 3 GLN A C 8
ATOM 5252 O O . GLN A 1 3 ? -10.071 5.622 -6.226 1.00 0.00 3 GLN A O 8
ATOM 5266 N N . ASP A 1 4 ? -8.861 6.367 -7.990 1.00 0.00 4 ASP A N 8
ATOM 5267 C CA . ASP A 1 4 ? -8.512 5.032 -8.479 1.00 0.00 4 ASP A CA 8
ATOM 5268 C C . ASP A 1 4 ? -7.525 4.307 -7.523 1.00 0.00 4 ASP A C 8
ATOM 5269 O O . ASP A 1 4 ? -6.696 4.961 -6.886 1.00 0.00 4 ASP A O 8
ATOM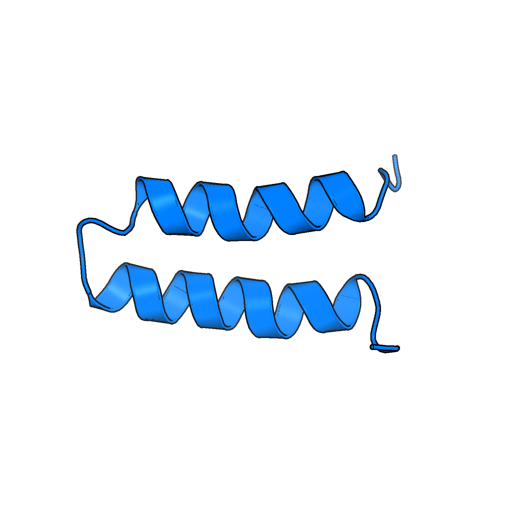 5278 N N . PRO A 1 5 ? -7.575 2.951 -7.430 1.00 0.00 5 PRO A N 8
ATOM 5279 C CA . PRO A 1 5 ? -6.635 2.167 -6.556 1.00 0.00 5 PRO A CA 8
ATOM 5280 C C . PRO A 1 5 ? -5.182 2.407 -6.945 1.00 0.00 5 PRO A C 8
ATOM 5281 O O . PRO A 1 5 ? -4.298 2.453 -6.084 1.00 0.00 5 PRO A O 8
ATOM 5292 N N . GLN A 1 6 ? -4.943 2.566 -8.258 1.00 0.00 6 GLN A N 8
ATOM 5293 C CA . GLN A 1 6 ? -3.594 2.813 -8.768 1.00 0.00 6 GLN A CA 8
ATOM 5294 C C . GLN A 1 6 ? -3.051 4.105 -8.169 1.00 0.00 6 GLN A C 8
ATOM 5295 O O . GLN A 1 6 ? -1.899 4.161 -7.727 1.00 0.00 6 GLN A O 8
ATOM 5309 N N . GLN A 1 7 ? -3.918 5.122 -8.099 1.00 0.00 7 GLN A N 8
ATOM 5310 C CA . GLN A 1 7 ? -3.565 6.394 -7.485 1.00 0.00 7 GLN A CA 8
ATOM 5311 C C . GLN A 1 7 ? -3.282 6.192 -5.998 1.00 0.00 7 GLN A C 8
ATOM 5312 O O . GLN A 1 7 ? -2.354 6.792 -5.445 1.00 0.00 7 GLN A O 8
ATOM 5326 N N . GLN A 1 8 ? -4.090 5.326 -5.354 1.00 0.00 8 GLN A N 8
ATOM 5327 C CA . GLN A 1 8 ? -3.923 5.030 -3.927 1.00 0.00 8 GLN A CA 8
ATOM 5328 C C . GLN A 1 8 ? -2.570 4.365 -3.664 1.00 0.00 8 GLN A C 8
ATOM 5329 O O . GLN A 1 8 ? -1.902 4.671 -2.673 1.00 0.00 8 GLN A O 8
ATOM 5343 N N . TYR A 1 9 ? -2.171 3.461 -4.572 1.00 0.00 9 TYR A N 8
ATOM 5344 C CA . TYR A 1 9 ? -0.890 2.755 -4.455 1.00 0.00 9 TYR A CA 8
ATOM 5345 C C . TYR A 1 9 ? 0.266 3.756 -4.450 1.00 0.00 9 TYR A C 8
ATOM 5346 O O . TYR A 1 9 ? 1.175 3.661 -3.623 1.00 0.00 9 TYR A O 8
ATOM 5364 N N . HIS A 1 10 ? 0.223 4.710 -5.377 1.00 0.00 10 HIS A N 8
ATOM 5365 C CA . HIS A 1 10 ? 1.264 5.728 -5.463 1.00 0.00 10 HIS A CA 8
ATOM 5366 C C . HIS A 1 10 ? 1.313 6.542 -4.168 1.00 0.00 10 HIS A C 8
ATOM 5367 O O . HIS A 1 10 ? 2.389 6.895 -3.690 1.00 0.00 10 HIS A O 8
ATOM 5381 N N . ARG A 1 11 ? 0.130 6.841 -3.617 1.00 0.00 11 ARG A N 8
ATOM 5382 C CA . ARG A 1 11 ? 0.019 7.635 -2.388 1.00 0.00 11 ARG A CA 8
ATOM 5383 C C . ARG A 1 11 ? 0.664 6.942 -1.182 1.00 0.00 11 ARG A C 8
ATOM 5384 O O . ARG A 1 11 ? 1.282 7.606 -0.343 1.00 0.00 11 ARG A O 8
ATOM 5405 N N . CYS A 1 12 ? 0.465 5.619 -1.065 1.00 0.00 12 CYS A N 8
ATOM 5406 C CA . CYS A 1 12 ? 0.970 4.870 0.076 1.00 0.00 12 CYS A CA 8
ATOM 5407 C C . CYS A 1 12 ? 2.506 4.724 0.026 1.00 0.00 12 CYS A C 8
ATOM 5408 O O . CYS A 1 12 ? 3.173 4.874 1.039 1.00 0.00 12 CYS A O 8
ATOM 5415 N N . GLN A 1 13 ? 3.038 4.437 -1.167 1.00 0.00 13 GLN A N 8
ATOM 5416 C CA . GLN A 1 13 ? 4.474 4.262 -1.380 1.00 0.00 13 GLN A CA 8
ATOM 5417 C C . GLN A 1 13 ? 5.220 5.590 -1.358 1.00 0.00 13 GLN A C 8
ATOM 5418 O O . GLN A 1 13 ? 6.317 5.677 -0.828 1.00 0.00 13 GLN A O 8
ATOM 5432 N N . ARG A 1 14 ? 4.625 6.604 -1.987 1.00 0.00 14 ARG A N 8
ATOM 5433 C CA . ARG A 1 14 ? 5.230 7.922 -2.089 1.00 0.00 14 ARG A CA 8
ATOM 5434 C C . ARG A 1 14 ? 5.386 8.512 -0.713 1.00 0.00 14 ARG A C 8
ATOM 5435 O O . ARG A 1 14 ? 6.468 8.975 -0.344 1.00 0.00 14 ARG A O 8
ATOM 5456 N N . ARG A 1 15 ? 4.311 8.436 0.064 1.00 0.00 15 ARG A N 8
ATOM 5457 C CA . ARG A 1 15 ? 4.329 8.913 1.425 1.00 0.00 15 ARG A CA 8
ATOM 5458 C C . ARG A 1 15 ? 5.359 8.125 2.228 1.00 0.00 15 ARG A C 8
ATOM 5459 O O . ARG A 1 15 ? 6.084 8.683 3.056 1.00 0.00 15 ARG A O 8
ATOM 5480 N N . CYS A 1 16 ? 5.407 6.815 1.964 1.00 0.00 16 CYS A N 8
ATOM 5481 C CA . CYS A 1 16 ? 6.322 5.913 2.643 1.00 0.00 16 CYS A CA 8
ATOM 5482 C C . CYS A 1 16 ? 7.785 6.268 2.349 1.00 0.00 16 CYS A C 8
ATOM 5483 O O . CYS A 1 16 ? 8.612 6.274 3.259 1.00 0.00 16 CYS A O 8
ATOM 5490 N N . GLN A 1 17 ? 8.098 6.540 1.069 1.00 0.00 17 GLN A N 8
ATOM 5491 C CA . GLN A 1 17 ? 9.469 6.864 0.663 1.00 0.00 17 GLN A CA 8
ATOM 5492 C C . GLN A 1 17 ? 9.907 8.202 1.224 1.00 0.00 17 GLN A C 8
ATOM 5493 O O . GLN A 1 17 ? 11.046 8.348 1.683 1.00 0.00 17 GLN A O 8
ATOM 5507 N N . ILE A 1 18 ? 8.997 9.179 1.180 1.00 0.00 18 ILE A N 8
ATOM 5508 C CA . ILE A 1 18 ? 9.286 10.513 1.682 1.00 0.00 18 ILE A CA 8
ATOM 5509 C C . ILE A 1 18 ? 9.472 10.489 3.208 1.00 0.00 18 ILE A C 8
ATOM 5510 O O . ILE A 1 18 ? 10.390 11.118 3.743 1.00 0.00 18 ILE A O 8
ATOM 5526 N N . GLN A 1 19 ? 8.584 9.765 3.890 1.00 0.00 19 GLN A N 8
ATOM 5527 C CA . GLN A 1 19 ? 8.626 9.652 5.357 1.00 0.00 19 GLN A CA 8
ATOM 5528 C C . GLN A 1 19 ? 9.538 8.477 5.820 1.00 0.00 19 GLN A C 8
ATOM 5529 O O . GLN A 1 19 ? 9.675 8.227 7.019 1.00 0.00 19 GLN A O 8
ATOM 5543 N N . GLU A 1 20 ? 10.126 7.746 4.853 1.00 0.00 20 GLU A N 8
ATOM 5544 C CA . GLU A 1 20 ? 10.983 6.574 5.141 1.00 0.00 20 GLU A CA 8
ATOM 5545 C C . GLU A 1 20 ? 12.284 6.943 5.898 1.00 0.00 20 GLU A C 8
ATOM 5546 O O . GLU A 1 20 ? 13.115 6.061 6.149 1.00 0.00 20 GLU A O 8
ATOM 5558 N N . GLN A 1 21 ? 12.475 8.233 6.228 1.00 0.00 21 GLN A N 8
ATOM 5559 C CA . GLN A 1 21 ? 13.698 8.670 6.910 1.00 0.00 21 GLN A CA 8
ATOM 5560 C C . GLN A 1 21 ? 13.857 7.981 8.259 1.00 0.00 21 GLN A C 8
ATOM 5561 O O . GLN A 1 21 ? 14.956 7.528 8.599 1.00 0.00 21 GLN A O 8
ATOM 5575 N N . SER A 1 22 ? 12.758 7.882 9.020 1.00 0.00 22 SER A N 8
ATOM 5576 C CA . SER A 1 22 ? 12.796 7.216 10.326 1.00 0.00 22 SER A CA 8
ATOM 5577 C C . SER A 1 22 ? 12.314 5.743 10.224 1.00 0.00 22 SER A C 8
ATOM 5578 O O . SER A 1 22 ? 11.396 5.454 9.452 1.00 0.00 22 SER A O 8
ATOM 5586 N N . PRO A 1 23 ? 12.895 4.797 11.008 1.00 0.00 23 PRO A N 8
ATOM 5587 C CA . PRO A 1 23 ? 12.459 3.351 10.985 1.00 0.00 23 PRO A CA 8
ATOM 5588 C C . PRO A 1 23 ? 10.983 3.172 11.376 1.00 0.00 23 PRO A C 8
ATOM 5589 O O . PRO A 1 23 ? 10.275 2.341 10.796 1.00 0.00 23 PRO A O 8
ATOM 5600 N N . GLU A 1 24 ? 10.543 3.935 12.389 1.00 0.00 24 GLU A N 8
ATOM 5601 C CA . GLU A 1 24 ? 9.167 3.837 12.894 1.00 0.00 24 GLU A CA 8
ATOM 5602 C C . GLU A 1 24 ? 8.159 4.215 11.809 1.00 0.00 24 GLU A C 8
ATOM 5603 O O . GLU A 1 24 ? 7.144 3.531 11.627 1.00 0.00 24 GLU A O 8
ATOM 5615 N N . ARG A 1 25 ? 8.457 5.293 11.082 1.00 0.00 25 ARG A N 8
ATOM 5616 C CA . ARG A 1 25 ? 7.597 5.759 9.999 1.00 0.00 25 ARG A CA 8
ATOM 5617 C C . ARG A 1 25 ? 7.534 4.741 8.874 1.00 0.00 25 ARG A C 8
ATOM 5618 O O . ARG A 1 25 ? 6.501 4.595 8.231 1.00 0.00 25 ARG A O 8
ATOM 5639 N N . GLN A 1 26 ? 8.661 4.053 8.623 1.00 0.00 26 GLN A N 8
ATOM 5640 C CA . GLN A 1 26 ? 8.721 3.056 7.560 1.00 0.00 26 GLN A CA 8
ATOM 5641 C C . GLN A 1 26 ? 7.683 1.969 7.827 1.00 0.00 26 GLN A C 8
ATOM 5642 O O . GLN A 1 26 ? 6.935 1.575 6.932 1.00 0.00 26 GLN A O 8
ATOM 5656 N N . ARG A 1 27 ? 7.630 1.512 9.079 1.00 0.00 27 ARG A N 8
ATOM 5657 C CA . ARG A 1 27 ? 6.668 0.491 9.488 1.00 0.00 27 ARG A CA 8
ATOM 5658 C C . ARG A 1 27 ? 5.246 1.017 9.371 1.00 0.00 27 ARG A C 8
ATOM 5659 O O . ARG A 1 27 ? 4.336 0.293 8.960 1.00 0.00 27 ARG A O 8
ATOM 5680 N N . GLN A 1 28 ? 5.066 2.281 9.751 1.00 0.00 28 GLN A N 8
ATOM 5681 C CA . GLN A 1 28 ? 3.767 2.926 9.710 1.00 0.00 28 GLN A CA 8
ATOM 5682 C C . GLN A 1 28 ? 3.264 3.060 8.273 1.00 0.00 28 GLN A C 8
ATOM 5683 O O . GLN A 1 28 ? 2.084 2.831 8.012 1.00 0.00 28 GLN A O 8
ATOM 5697 N N . CYS A 1 29 ? 4.162 3.435 7.343 1.00 0.00 29 CYS A N 8
ATOM 5698 C CA . CYS A 1 29 ? 3.753 3.602 5.931 1.00 0.00 29 CYS A CA 8
ATOM 5699 C C . CYS A 1 29 ? 3.598 2.271 5.237 1.00 0.00 29 CYS A C 8
ATOM 5700 O O . CYS A 1 29 ? 2.662 2.075 4.464 1.00 0.00 29 CYS A O 8
ATOM 5707 N N . GLN A 1 30 ? 4.497 1.345 5.552 1.00 0.00 30 GLN A N 8
ATOM 5708 C CA . GLN A 1 30 ? 4.438 0.005 5.009 1.00 0.00 30 GLN A CA 8
ATOM 5709 C C . GLN A 1 30 ? 3.161 -0.686 5.474 1.00 0.00 30 GLN A C 8
ATOM 5710 O O . GLN A 1 30 ? 2.485 -1.349 4.687 1.00 0.00 30 GLN A O 8
ATOM 5724 N N . GLN A 1 31 ? 2.804 -0.475 6.757 1.00 0.00 31 GLN A N 8
ATOM 5725 C CA . GLN A 1 31 ? 1.577 -1.035 7.310 1.00 0.00 31 GLN A CA 8
ATOM 5726 C C . GLN A 1 31 ? 0.367 -0.398 6.648 1.00 0.00 31 GLN A C 8
ATOM 5727 O O . GLN A 1 31 ? -0.603 -1.087 6.314 1.00 0.00 31 GLN A O 8
ATOM 5741 N N . ARG A 1 32 ? 0.430 0.932 6.460 1.00 0.00 32 ARG A N 8
ATOM 5742 C CA . ARG A 1 32 ? -0.665 1.663 5.837 1.00 0.00 32 ARG A CA 8
ATOM 5743 C C . ARG A 1 32 ? -0.885 1.252 4.389 1.00 0.00 32 ARG A C 8
ATOM 5744 O O . ARG A 1 32 ? -2.026 1.075 3.969 1.00 0.00 32 ARG A O 8
ATOM 5765 N N . CYS A 1 33 ? 0.209 1.084 3.631 1.00 0.00 33 CYS A N 8
ATOM 5766 C CA . CYS A 1 33 ? 0.100 0.676 2.226 1.00 0.00 33 CYS A CA 8
ATOM 5767 C C . CYS A 1 33 ? -0.417 -0.733 2.109 1.00 0.00 33 CYS A C 8
ATOM 5768 O O . CYS A 1 33 ? -1.189 -1.011 1.236 1.00 0.00 33 CYS A O 8
ATOM 5775 N N . GLU A 1 34 ? 0.048 -1.630 2.973 1.00 0.00 34 GLU A N 8
ATOM 5776 C CA . GLU A 1 34 ? -0.380 -3.036 2.897 1.00 0.00 34 GLU A CA 8
ATOM 5777 C C . GLU A 1 34 ? -1.889 -3.176 3.122 1.00 0.00 34 GLU A C 8
ATOM 5778 O O . GLU A 1 34 ? -2.582 -3.860 2.344 1.00 0.00 34 GLU A O 8
ATOM 5790 N N . ARG A 1 35 ? -2.402 -2.508 4.167 1.00 0.00 35 ARG A N 8
ATOM 5791 C CA . ARG A 1 35 ? -3.824 -2.562 4.483 1.00 0.00 35 ARG A CA 8
ATOM 5792 C C . ARG A 1 35 ? -4.639 -1.753 3.479 1.00 0.00 35 ARG A C 8
ATOM 5793 O O . ARG A 1 35 ? -5.687 -2.205 3.007 1.00 0.00 35 ARG A O 8
ATOM 5814 N N . GLN A 1 36 ? -4.169 -0.536 3.201 1.00 0.00 36 GLN A N 8
ATOM 5815 C CA . GLN A 1 36 ? -4.869 0.371 2.302 1.00 0.00 36 GLN A CA 8
ATOM 5816 C C . GLN A 1 36 ? -4.889 -0.162 0.869 1.00 0.00 36 GLN A C 8
ATOM 5817 O O . GLN A 1 36 ? -5.902 -0.044 0.170 1.00 0.00 36 GLN A O 8
ATOM 5831 N N . TYR A 1 37 ? -3.751 -0.708 0.431 1.00 0.00 37 TYR A N 8
ATOM 5832 C CA . TYR A 1 37 ? -3.619 -1.212 -0.930 1.00 0.00 37 TYR A CA 8
ATOM 5833 C C . TYR A 1 37 ? -4.627 -2.339 -1.179 1.00 0.00 37 TYR A C 8
ATOM 5834 O O . TYR A 1 37 ? -5.311 -2.359 -2.207 1.00 0.00 37 TYR A O 8
ATOM 5852 N N . LYS A 1 38 ? -4.670 -3.300 -0.242 1.00 0.00 38 LYS A N 8
ATOM 5853 C CA . LYS A 1 38 ? -5.546 -4.463 -0.373 1.00 0.00 38 LYS A CA 8
ATOM 5854 C C . LYS A 1 38 ? -7.018 -4.059 -0.409 1.00 0.00 38 LYS A C 8
ATOM 5855 O O . LYS A 1 38 ? -7.802 -4.626 -1.178 1.00 0.00 38 LYS A O 8
ATOM 5874 N N . GLU A 1 39 ? -7.392 -3.087 0.435 1.00 0.00 39 GLU A N 8
ATOM 5875 C CA . GLU A 1 39 ? -8.784 -2.626 0.499 1.00 0.00 39 GLU A CA 8
ATOM 5876 C C . GLU A 1 39 ? -9.210 -1.972 -0.812 1.00 0.00 39 GLU A C 8
ATOM 5877 O O . GLU A 1 39 ? -10.321 -2.206 -1.299 1.00 0.00 39 GLU A O 8
ATOM 5889 N N . GLN A 1 40 ? -8.318 -1.148 -1.375 1.00 0.00 40 GLN A N 8
ATOM 5890 C CA . GLN A 1 40 ? -8.598 -0.450 -2.630 1.00 0.00 40 GLN A CA 8
ATOM 5891 C C . GLN A 1 40 ? -8.679 -1.418 -3.805 1.00 0.00 40 GLN A C 8
ATOM 5892 O O . GLN A 1 40 ? -9.533 -1.267 -4.685 1.00 0.00 40 GLN A O 8
ATOM 5906 N N . GLN A 1 41 ? -7.778 -2.410 -3.815 1.00 0.00 41 GLN A N 8
ATOM 5907 C CA . GLN A 1 41 ? -7.736 -3.400 -4.883 1.00 0.00 41 GLN A CA 8
ATOM 5908 C C . GLN A 1 41 ? -6.761 -4.523 -4.527 1.00 0.00 41 GLN A C 8
ATOM 5909 O O . GLN A 1 41 ? -5.553 -4.405 -4.755 1.00 0.00 41 GLN A O 8
ATOM 5923 N N . GLY A 1 42 ? -7.302 -5.605 -3.978 1.00 0.00 42 GLY A N 8
ATOM 5924 C CA . GLY A 1 42 ? -6.494 -6.770 -3.592 1.00 0.00 42 GLY A CA 8
ATOM 5925 C C . GLY A 1 42 ? -6.202 -7.704 -4.787 1.00 0.00 42 GLY A C 8
ATOM 5926 O O . GLY A 1 42 ? -5.475 -8.684 -4.642 1.00 0.00 42 GLY A O 8
ATOM 5930 N N . ARG A 1 43 ? -6.781 -7.391 -5.971 1.00 0.00 43 ARG A N 8
ATOM 5931 C CA . ARG A 1 43 ? -6.599 -8.201 -7.198 1.00 0.00 43 ARG A CA 8
ATOM 5932 C C . ARG A 1 43 ? -7.416 -9.495 -7.137 1.00 0.00 43 ARG A C 8
ATOM 5933 O O . ARG A 1 43 ? -8.160 -9.809 -8.072 1.00 0.00 43 ARG A O 8
ATOM 5954 N N . GLU A 1 44 ? -7.273 -10.245 -6.032 1.00 0.00 44 GLU A N 8
ATOM 5955 C CA . GLU A 1 44 ? -7.996 -11.511 -5.847 1.00 0.00 44 GLU A CA 8
ATOM 5956 C C . GLU A 1 44 ? -9.481 -11.357 -6.183 1.00 0.00 44 GLU A C 8
ATOM 5957 O O . GLU A 1 44 ? -10.133 -12.372 -6.368 1.00 0.00 44 GLU A O 8
ATOM 5969 N N . GLY A 1 1 ? -14.708 10.333 -10.018 1.00 0.00 1 GLY A N 9
ATOM 5970 C CA . GLY A 1 1 ? -15.089 9.573 -8.791 1.00 0.00 1 GLY A CA 9
ATOM 5971 C C . GLY A 1 1 ? -14.184 8.353 -8.640 1.00 0.00 1 GLY A C 9
ATOM 5972 O O . GLY A 1 1 ? -13.681 8.075 -7.548 1.00 0.00 1 GLY A O 9
ATOM 5978 N N . MET A 1 2 ? -13.985 7.627 -9.747 1.00 0.00 2 MET A N 9
ATOM 5979 C CA . MET A 1 2 ? -13.140 6.429 -9.749 1.00 0.00 2 MET A CA 9
ATOM 5980 C C . MET A 1 2 ? -12.025 6.562 -10.779 1.00 0.00 2 MET A C 9
ATOM 5981 O O . MET A 1 2 ? -12.230 7.135 -11.856 1.00 0.00 2 MET A O 9
ATOM 5995 N N . GLN A 1 3 ? -10.842 6.038 -10.438 1.00 0.00 3 GLN A N 9
ATOM 5996 C CA . GLN A 1 3 ? -9.680 6.109 -11.328 1.00 0.00 3 GLN A CA 9
ATOM 5997 C C . GLN A 1 3 ? -8.797 4.866 -11.146 1.00 0.00 3 GLN A C 9
ATOM 5998 O O . GLN A 1 3 ? -9.108 3.990 -10.330 1.00 0.00 3 GLN A O 9
ATOM 6012 N N . ASP A 1 4 ? -7.714 4.789 -11.926 1.00 0.00 4 ASP A N 9
ATOM 6013 C CA . ASP A 1 4 ? -6.798 3.649 -11.880 1.00 0.00 4 ASP A CA 9
ATOM 6014 C C . ASP A 1 4 ? -6.175 3.482 -10.456 1.00 0.00 4 ASP A C 9
ATOM 6015 O O . ASP A 1 4 ? -5.853 4.482 -9.809 1.00 0.00 4 ASP A O 9
ATOM 6024 N N . PRO A 1 5 ? -6.046 2.233 -9.933 1.00 0.00 5 PRO A N 9
ATOM 6025 C CA . PRO A 1 5 ? -5.514 1.980 -8.558 1.00 0.00 5 PRO A CA 9
ATOM 6026 C C . PRO A 1 5 ? -3.979 1.962 -8.497 1.00 0.00 5 PRO A C 9
ATOM 6027 O O . PRO A 1 5 ? -3.401 2.021 -7.407 1.00 0.00 5 PRO A O 9
ATOM 6038 N N . GLN A 1 6 ? -3.321 1.868 -9.669 1.00 0.00 6 GLN A N 9
ATOM 6039 C CA . GLN A 1 6 ? -1.851 1.833 -9.710 1.00 0.00 6 GLN A CA 9
ATOM 6040 C C . GLN A 1 6 ? -1.300 3.097 -9.055 1.00 0.00 6 GLN A C 9
ATOM 6041 O O . GLN A 1 6 ? -0.381 3.033 -8.231 1.00 0.00 6 GLN A O 9
ATOM 6055 N N . GLN A 1 7 ? -1.936 4.228 -9.362 1.00 0.00 7 GLN A N 9
ATOM 6056 C CA . GLN A 1 7 ? -1.598 5.500 -8.744 1.00 0.00 7 GLN A CA 9
ATOM 6057 C C . GLN A 1 7 ? -1.913 5.477 -7.249 1.00 0.00 7 GLN A C 9
ATOM 6058 O O . GLN A 1 7 ? -1.182 6.072 -6.452 1.00 0.00 7 GLN A O 9
ATOM 6072 N N . GLN A 1 8 ? -3.013 4.788 -6.865 1.00 0.00 8 GLN A N 9
ATOM 6073 C CA . GLN A 1 8 ? -3.394 4.714 -5.444 1.00 0.00 8 GLN A CA 9
ATOM 6074 C C . GLN A 1 8 ? -2.286 4.034 -4.634 1.00 0.00 8 GLN A C 9
ATOM 6075 O O . GLN A 1 8 ? -1.905 4.516 -3.554 1.00 0.00 8 GLN A O 9
ATOM 6089 N N . TYR A 1 9 ? -1.714 2.963 -5.202 1.00 0.00 9 TYR A N 9
ATOM 6090 C CA . TYR A 1 9 ? -0.582 2.271 -4.575 1.00 0.00 9 TYR A CA 9
ATOM 6091 C C . TYR A 1 9 ? 0.624 3.218 -4.505 1.00 0.00 9 TYR A C 9
ATOM 6092 O O . TYR A 1 9 ? 1.335 3.271 -3.498 1.00 0.00 9 TYR A O 9
ATOM 6110 N N . HIS A 1 10 ? 0.816 3.997 -5.568 1.00 0.00 10 HIS A N 9
ATOM 6111 C CA . HIS A 1 10 ? 1.888 4.979 -5.602 1.00 0.00 10 HIS A CA 9
ATOM 6112 C C . HIS A 1 10 ? 1.698 5.981 -4.454 1.00 0.00 10 HIS A C 9
ATOM 6113 O O . HIS A 1 10 ? 2.667 6.443 -3.869 1.00 0.00 10 HIS A O 9
ATOM 6127 N N . ARG A 1 11 ? 0.431 6.339 -4.182 1.00 0.00 11 ARG A N 9
ATOM 6128 C CA . ARG A 1 11 ? 0.097 7.316 -3.145 1.00 0.00 11 ARG A CA 9
ATOM 6129 C C . ARG A 1 11 ? 0.559 6.875 -1.742 1.00 0.00 11 ARG A C 9
ATOM 6130 O O . ARG A 1 11 ? 1.121 7.692 -1.003 1.00 0.00 11 ARG A O 9
ATOM 6151 N N . CYS A 1 12 ? 0.306 5.592 -1.357 1.00 0.00 12 CYS A N 9
ATOM 6152 C CA . CYS A 1 12 ? 0.700 5.126 -0.023 1.00 0.00 12 CYS A CA 9
ATOM 6153 C C . CYS A 1 12 ? 2.224 5.176 0.127 1.00 0.00 12 CYS A C 9
ATOM 6154 O O . CYS A 1 12 ? 2.743 5.625 1.153 1.00 0.00 12 CYS A O 9
ATOM 6161 N N . GLN A 1 13 ? 2.921 4.807 -0.949 1.00 0.00 13 GLN A N 9
ATOM 6162 C CA . GLN A 1 13 ? 4.376 4.897 -1.017 1.00 0.00 13 GLN A CA 9
ATOM 6163 C C . GLN A 1 13 ? 4.826 6.362 -1.027 1.00 0.00 13 GLN A C 9
ATOM 6164 O O . GLN A 1 13 ? 5.876 6.688 -0.506 1.00 0.00 13 GLN A O 9
ATOM 6178 N N . ARG A 1 14 ? 4.040 7.223 -1.671 1.00 0.00 14 ARG A N 9
ATOM 6179 C CA . ARG A 1 14 ? 4.354 8.634 -1.760 1.00 0.00 14 ARG A CA 9
ATOM 6180 C C . ARG A 1 14 ? 4.377 9.214 -0.366 1.00 0.00 14 ARG A C 9
ATOM 6181 O O . ARG A 1 14 ? 5.337 9.875 0.028 1.00 0.00 14 ARG A O 9
ATOM 6202 N N . ARG A 1 15 ? 3.336 8.877 0.405 1.00 0.00 15 ARG A N 9
ATOM 6203 C CA . ARG A 1 15 ? 3.256 9.284 1.787 1.00 0.00 15 ARG A CA 9
ATOM 6204 C C . ARG A 1 15 ? 4.418 8.666 2.563 1.00 0.00 15 ARG A C 9
ATOM 6205 O O . ARG A 1 15 ? 5.018 9.313 3.423 1.00 0.00 15 ARG A O 9
ATOM 6226 N N . CYS A 1 16 ? 4.740 7.402 2.226 1.00 0.00 16 CYS A N 9
ATOM 6227 C CA . CYS A 1 16 ? 5.840 6.692 2.859 1.00 0.00 16 CYS A CA 9
ATOM 6228 C C . CYS A 1 16 ? 7.154 7.448 2.653 1.00 0.00 16 CYS A C 9
ATOM 6229 O O . CYS A 1 16 ? 7.910 7.644 3.598 1.00 0.00 16 CYS A O 9
ATOM 6236 N N . GLN A 1 17 ? 7.410 7.866 1.410 1.00 0.00 17 GLN A N 9
ATOM 6237 C CA . GLN A 1 17 ? 8.633 8.592 1.079 1.00 0.00 17 GLN A CA 9
ATOM 6238 C C . GLN A 1 17 ? 8.687 9.905 1.835 1.00 0.00 17 GLN A C 9
ATOM 6239 O O . GLN A 1 17 ? 9.745 10.306 2.333 1.00 0.00 17 GLN A O 9
ATOM 6253 N N . ILE A 1 18 ? 7.533 10.570 1.917 1.00 0.00 18 ILE A N 9
ATOM 6254 C CA . ILE A 1 18 ? 7.424 11.838 2.606 1.00 0.00 18 ILE A CA 9
ATOM 6255 C C . ILE A 1 18 ? 7.717 11.658 4.117 1.00 0.00 18 ILE A C 9
ATOM 6256 O O . ILE A 1 18 ? 8.369 12.503 4.737 1.00 0.00 18 ILE A O 9
ATOM 6272 N N . GLN A 1 19 ? 7.163 10.587 4.699 1.00 0.00 19 GLN A N 9
ATOM 6273 C CA . GLN A 1 19 ? 7.289 10.325 6.147 1.00 0.00 19 GLN A CA 9
ATOM 6274 C C . GLN A 1 19 ? 8.467 9.391 6.502 1.00 0.00 19 GLN A C 9
ATOM 6275 O O . GLN A 1 19 ? 8.681 9.094 7.683 1.00 0.00 19 GLN A O 9
ATOM 6289 N N . GLU A 1 20 ? 9.204 8.912 5.487 1.00 0.00 20 GLU A N 9
ATOM 6290 C CA . GLU A 1 20 ? 10.329 7.987 5.723 1.00 0.00 20 GLU A CA 9
ATOM 6291 C C . GLU A 1 20 ? 11.513 8.701 6.377 1.00 0.00 20 GLU A C 9
ATOM 6292 O O . GLU A 1 20 ? 12.105 9.614 5.796 1.00 0.00 20 GLU A O 9
ATOM 6304 N N . GLN A 1 21 ? 11.876 8.231 7.575 1.00 0.00 21 GLN A N 9
ATOM 6305 C CA . GLN A 1 21 ? 13.018 8.759 8.313 1.00 0.00 21 GLN A CA 9
ATOM 6306 C C . GLN A 1 21 ? 13.737 7.625 9.030 1.00 0.00 21 GLN A C 9
ATOM 6307 O O . GLN A 1 21 ? 14.892 7.317 8.722 1.00 0.00 21 GLN A O 9
ATOM 6321 N N . SER A 1 22 ? 13.026 6.983 9.962 1.00 0.00 22 SER A N 9
ATOM 6322 C CA . SER A 1 22 ? 13.565 5.848 10.700 1.00 0.00 22 SER A CA 9
ATOM 6323 C C . SER A 1 22 ? 13.115 4.515 10.054 1.00 0.00 22 SER A C 9
ATOM 6324 O O . SER A 1 22 ? 12.064 4.476 9.408 1.00 0.00 22 SER A O 9
ATOM 6332 N N . PRO A 1 23 ? 13.871 3.408 10.228 1.00 0.00 23 PRO A N 9
ATOM 6333 C CA . PRO A 1 23 ? 13.478 2.072 9.651 1.00 0.00 23 PRO A CA 9
ATOM 6334 C C . PRO A 1 23 ? 12.068 1.668 10.090 1.00 0.00 23 PRO A C 9
ATOM 6335 O O . PRO A 1 23 ? 11.300 1.098 9.307 1.00 0.00 23 PRO A O 9
ATOM 6346 N N . GLU A 1 24 ? 11.735 1.987 11.345 1.00 0.00 24 GLU A N 9
ATOM 6347 C CA . GLU A 1 24 ? 10.415 1.679 11.903 1.00 0.00 24 GLU A CA 9
ATOM 6348 C C . GLU A 1 24 ? 9.314 2.408 11.137 1.00 0.00 24 GLU A C 9
ATOM 6349 O O . GLU A 1 24 ? 8.231 1.859 10.916 1.00 0.00 24 GLU A O 9
ATOM 6361 N N . ARG A 1 25 ? 9.600 3.654 10.745 1.00 0.00 25 ARG A N 9
ATOM 6362 C CA . ARG A 1 25 ? 8.644 4.480 10.014 1.00 0.00 25 ARG A CA 9
ATOM 6363 C C . ARG A 1 25 ? 8.294 3.825 8.679 1.00 0.00 25 ARG A C 9
ATOM 6364 O O . ARG A 1 25 ? 7.137 3.839 8.264 1.00 0.00 25 ARG A O 9
ATOM 6385 N N . GLN A 1 26 ? 9.306 3.226 8.028 1.00 0.00 26 GLN A N 9
ATOM 6386 C CA . GLN A 1 26 ? 9.095 2.528 6.758 1.00 0.00 26 GLN A CA 9
ATOM 6387 C C . GLN A 1 26 ? 8.144 1.352 6.968 1.00 0.00 26 GLN A C 9
ATOM 6388 O O . GLN A 1 26 ? 7.254 1.111 6.157 1.00 0.00 26 GLN A O 9
ATOM 6402 N N . ARG A 1 27 ? 8.321 0.641 8.085 1.00 0.00 27 ARG A N 9
ATOM 6403 C CA . ARG A 1 27 ? 7.438 -0.473 8.415 1.00 0.00 27 ARG A CA 9
ATOM 6404 C C . ARG A 1 27 ? 6.016 0.037 8.621 1.00 0.00 27 ARG A C 9
ATOM 6405 O O . ARG A 1 27 ? 5.051 -0.597 8.194 1.00 0.00 27 ARG A O 9
ATOM 6426 N N . GLN A 1 28 ? 5.908 1.200 9.267 1.00 0.00 28 GLN A N 9
ATOM 6427 C CA . GLN A 1 28 ? 4.626 1.832 9.522 1.00 0.00 28 GLN A CA 9
ATOM 6428 C C . GLN A 1 28 ? 3.957 2.267 8.216 1.00 0.00 28 GLN A C 9
ATOM 6429 O O . GLN A 1 28 ? 2.736 2.136 8.070 1.00 0.00 28 GLN A O 9
ATOM 6443 N N . CYS A 1 29 ? 4.759 2.810 7.270 1.00 0.00 29 CYS A N 9
ATOM 6444 C CA . CYS A 1 29 ? 4.193 3.283 5.988 1.00 0.00 29 CYS A CA 9
ATOM 6445 C C . CYS A 1 29 ? 3.788 2.099 5.104 1.00 0.00 29 CYS A C 9
ATOM 6446 O O . CYS A 1 29 ? 2.732 2.117 4.472 1.00 0.00 29 CYS A O 9
ATOM 6453 N N . GLN A 1 30 ? 4.641 1.072 5.092 1.00 0.00 30 GLN A N 9
ATOM 6454 C CA . GLN A 1 30 ? 4.398 -0.140 4.326 1.00 0.00 30 GLN A CA 9
ATOM 6455 C C . GLN A 1 30 ? 3.201 -0.883 4.883 1.00 0.00 30 GLN A C 9
ATOM 6456 O O . GLN A 1 30 ? 2.350 -1.365 4.128 1.00 0.00 30 GLN A O 9
ATOM 6470 N N . GLN A 1 31 ? 3.115 -0.928 6.221 1.00 0.00 31 GLN A N 9
ATOM 6471 C CA . GLN A 1 31 ? 1.997 -1.557 6.894 1.00 0.00 31 GLN A CA 9
ATOM 6472 C C . GLN A 1 31 ? 0.727 -0.778 6.602 1.00 0.00 31 GLN A C 9
ATOM 6473 O O . GLN A 1 31 ? -0.332 -1.364 6.351 1.00 0.00 31 GLN A O 9
ATOM 6487 N N . ARG A 1 32 ? 0.848 0.560 6.632 1.00 0.00 32 ARG A N 9
ATOM 6488 C CA . ARG A 1 32 ? -0.278 1.427 6.368 1.00 0.00 32 ARG A CA 9
ATOM 6489 C C . ARG A 1 32 ? -0.783 1.217 4.944 1.00 0.00 32 ARG A C 9
ATOM 6490 O O . ARG A 1 32 ? -1.973 1.069 4.725 1.00 0.00 32 ARG A O 9
ATOM 6511 N N . CYS A 1 33 ? 0.151 1.167 3.990 1.00 0.00 33 CYS A N 9
ATOM 6512 C CA . CYS A 1 33 ? -0.185 0.930 2.579 1.00 0.00 33 CYS A CA 9
ATOM 6513 C C . CYS A 1 33 ? -0.838 -0.420 2.410 1.00 0.00 33 CYS A C 9
ATOM 6514 O O . CYS A 1 33 ? -1.771 -0.552 1.659 1.00 0.00 33 CYS A O 9
ATOM 6521 N N . GLU A 1 34 ? -0.277 -1.429 3.050 1.00 0.00 34 GLU A N 9
ATOM 6522 C CA . GLU A 1 34 ? -0.766 -2.801 2.878 1.00 0.00 34 GLU A CA 9
ATOM 6523 C C . GLU A 1 34 ? -2.236 -2.929 3.315 1.00 0.00 34 GLU A C 9
ATOM 6524 O O . GLU A 1 34 ? -3.069 -3.461 2.563 1.00 0.00 34 GLU A O 9
ATOM 6536 N N . ARG A 1 35 ? -2.548 -2.435 4.525 1.00 0.00 35 ARG A N 9
ATOM 6537 C CA . ARG A 1 35 ? -3.906 -2.515 5.047 1.00 0.00 35 ARG A CA 9
ATOM 6538 C C . ARG A 1 35 ? -4.832 -1.505 4.389 1.00 0.00 35 ARG A C 9
ATOM 6539 O O . ARG A 1 35 ? -5.984 -1.820 4.069 1.00 0.00 35 ARG A O 9
ATOM 6560 N N . GLN A 1 36 ? -4.336 -0.275 4.240 1.00 0.00 36 GLN A N 9
ATOM 6561 C CA . GLN A 1 36 ? -5.129 0.813 3.679 1.00 0.00 36 GLN A CA 9
ATOM 6562 C C . GLN A 1 36 ? -5.421 0.600 2.196 1.00 0.00 36 GLN A C 9
ATOM 6563 O O . GLN A 1 36 ? -6.555 0.813 1.745 1.00 0.00 36 GLN A O 9
ATOM 6577 N N . TYR A 1 37 ? -4.397 0.171 1.441 1.00 0.00 37 TYR A N 9
ATOM 6578 C CA . TYR A 1 37 ? -4.561 -0.071 0.013 1.00 0.00 37 TYR A CA 9
ATOM 6579 C C . TYR A 1 37 ? -5.607 -1.174 -0.198 1.00 0.00 37 TYR A C 9
ATOM 6580 O O . TYR A 1 37 ? -6.526 -1.037 -1.009 1.00 0.00 37 TYR A O 9
ATOM 6598 N N . LYS A 1 38 ? -5.429 -2.277 0.546 1.00 0.00 38 LYS A N 9
ATOM 6599 C CA . LYS A 1 38 ? -6.321 -3.432 0.465 1.00 0.00 38 LYS A CA 9
ATOM 6600 C C . LYS A 1 38 ? -7.741 -3.084 0.906 1.00 0.00 38 LYS A C 9
ATOM 6601 O O . LYS A 1 38 ? -8.713 -3.614 0.357 1.00 0.00 38 LYS A O 9
ATOM 6620 N N . GLU A 1 39 ? -7.852 -2.232 1.936 1.00 0.00 39 GLU A N 9
ATOM 6621 C CA . GLU A 1 39 ? -9.159 -1.865 2.489 1.00 0.00 39 GLU A CA 9
ATOM 6622 C C . GLU A 1 39 ? -10.036 -1.236 1.401 1.00 0.00 39 GLU A C 9
ATOM 6623 O O . GLU A 1 39 ? -11.201 -1.622 1.237 1.00 0.00 39 GLU A O 9
ATOM 6635 N N . GLN A 1 40 ? -9.459 -0.302 0.636 1.00 0.00 40 GLN A N 9
ATOM 6636 C CA . GLN A 1 40 ? -10.181 0.335 -0.467 1.00 0.00 40 GLN A CA 9
ATOM 6637 C C . GLN A 1 40 ? -10.489 -0.678 -1.569 1.00 0.00 40 GLN A C 9
ATOM 6638 O O . GLN A 1 40 ? -11.561 -0.645 -2.174 1.00 0.00 40 GLN A O 9
ATOM 6652 N N . GLN A 1 41 ? -9.522 -1.576 -1.830 1.00 0.00 41 GLN A N 9
ATOM 6653 C CA . GLN A 1 41 ? -9.656 -2.600 -2.866 1.00 0.00 41 GLN A CA 9
ATOM 6654 C C . GLN A 1 41 ? -9.730 -1.960 -4.249 1.00 0.00 41 GLN A C 9
ATOM 6655 O O . GLN A 1 41 ? -10.816 -1.624 -4.735 1.00 0.00 41 GLN A O 9
ATOM 6669 N N . GLY A 1 42 ? -8.559 -1.796 -4.876 1.00 0.00 42 GLY A N 9
ATOM 6670 C CA . GLY A 1 42 ? -8.474 -1.202 -6.205 1.00 0.00 42 GLY A CA 9
ATOM 6671 C C . GLY A 1 42 ? -8.886 -2.207 -7.270 1.00 0.00 42 GLY A C 9
ATOM 6672 O O . GLY A 1 42 ? -8.066 -3.007 -7.733 1.00 0.00 42 GLY A O 9
ATOM 6676 N N . ARG A 1 43 ? -10.166 -2.166 -7.639 1.00 0.00 43 ARG A N 9
ATOM 6677 C CA . ARG A 1 43 ? -10.715 -3.078 -8.639 1.00 0.00 43 ARG A CA 9
ATOM 6678 C C . ARG A 1 43 ? -10.007 -2.897 -9.981 1.00 0.00 43 ARG A C 9
ATOM 6679 O O . ARG A 1 43 ? -9.808 -1.768 -10.440 1.00 0.00 43 ARG A O 9
ATOM 6700 N N . GLU A 1 44 ? -9.626 -4.021 -10.596 1.00 0.00 44 GLU A N 9
ATOM 6701 C CA . GLU A 1 44 ? -8.931 -4.002 -11.883 1.00 0.00 44 GLU A CA 9
ATOM 6702 C C . GLU A 1 44 ? -9.923 -4.072 -13.038 1.00 0.00 44 GLU A C 9
ATOM 6703 O O . GLU A 1 44 ? -10.776 -4.945 -13.010 1.00 0.00 44 GLU A O 9
ATOM 6715 N N . GLY A 1 1 ? -15.347 11.634 -5.652 1.00 0.00 1 GLY A N 10
ATOM 6716 C CA . GLY A 1 1 ? -15.393 10.807 -4.410 1.00 0.00 1 GLY A CA 10
ATOM 6717 C C . GLY A 1 1 ? -14.046 10.124 -4.197 1.00 0.00 1 GLY A C 10
ATOM 6718 O O . GLY A 1 1 ? -13.033 10.788 -3.961 1.00 0.00 1 GLY A O 10
ATOM 6724 N N . MET A 1 2 ? -14.049 8.787 -4.275 1.00 0.00 2 MET A N 10
ATOM 6725 C CA . MET A 1 2 ? -12.832 7.996 -4.084 1.00 0.00 2 MET A CA 10
ATOM 6726 C C . MET A 1 2 ? -11.912 8.096 -5.300 1.00 0.00 2 MET A C 10
ATOM 6727 O O . MET A 1 2 ? -12.378 8.157 -6.441 1.00 0.00 2 MET A O 10
ATOM 6741 N N . GLN A 1 3 ? -10.601 8.109 -5.039 1.00 0.00 3 GLN A N 10
ATOM 6742 C CA . GLN A 1 3 ? -9.591 8.196 -6.098 1.00 0.00 3 GLN A CA 10
ATOM 6743 C C . GLN A 1 3 ? -9.334 6.822 -6.715 1.00 0.00 3 GLN A C 10
ATOM 6744 O O . GLN A 1 3 ? -9.750 5.798 -6.164 1.00 0.00 3 GLN A O 10
ATOM 6758 N N . ASP A 1 4 ? -8.654 6.811 -7.870 1.00 0.00 4 ASP A N 10
ATOM 6759 C CA . ASP A 1 4 ? -8.350 5.564 -8.576 1.00 0.00 4 ASP A CA 10
ATOM 6760 C C . ASP A 1 4 ? -7.407 4.672 -7.728 1.00 0.00 4 ASP A C 10
ATOM 6761 O O . ASP A 1 4 ? -6.598 5.200 -6.960 1.00 0.00 4 ASP A O 10
ATOM 6770 N N . PRO A 1 5 ? -7.505 3.323 -7.832 1.00 0.00 5 PRO A N 10
ATOM 6771 C CA . PRO A 1 5 ? -6.649 2.398 -7.019 1.00 0.00 5 PRO A CA 10
ATOM 6772 C C . PRO A 1 5 ? -5.179 2.510 -7.398 1.00 0.00 5 PRO A C 10
ATOM 6773 O O . PRO A 1 5 ? -4.298 2.417 -6.535 1.00 0.00 5 PRO A O 10
ATOM 6784 N N . GLN A 1 6 ? -4.924 2.743 -8.692 1.00 0.00 6 GLN A N 10
ATOM 6785 C CA . GLN A 1 6 ? -3.561 2.905 -9.183 1.00 0.00 6 GLN A CA 10
ATOM 6786 C C . GLN A 1 6 ? -2.935 4.155 -8.578 1.00 0.00 6 GLN A C 10
ATOM 6787 O O . GLN A 1 6 ? -1.784 4.134 -8.136 1.00 0.00 6 GLN A O 10
ATOM 6801 N N . GLN A 1 7 ? -3.731 5.231 -8.518 1.00 0.00 7 GLN A N 10
ATOM 6802 C CA . GLN A 1 7 ? -3.292 6.486 -7.923 1.00 0.00 7 GLN A CA 10
ATOM 6803 C C . GLN A 1 7 ? -3.036 6.301 -6.426 1.00 0.00 7 GLN A C 10
ATOM 6804 O O . GLN A 1 7 ? -2.059 6.824 -5.886 1.00 0.00 7 GLN A O 10
ATOM 6818 N N . GLN A 1 8 ? -3.927 5.545 -5.765 1.00 0.00 8 GLN A N 10
ATOM 6819 C CA . GLN A 1 8 ? -3.807 5.289 -4.327 1.00 0.00 8 GLN A CA 10
ATOM 6820 C C . GLN A 1 8 ? -2.529 4.517 -4.007 1.00 0.00 8 GLN A C 10
ATOM 6821 O O . GLN A 1 8 ? -1.855 4.810 -3.013 1.00 0.00 8 GLN A O 10
ATOM 6835 N N . TYR A 1 9 ? -2.187 3.551 -4.867 1.00 0.00 9 TYR A N 10
ATOM 6836 C CA . TYR A 1 9 ? -0.967 2.760 -4.688 1.00 0.00 9 TYR A CA 10
ATOM 6837 C C . TYR A 1 9 ? 0.255 3.684 -4.697 1.00 0.00 9 TYR A C 10
ATOM 6838 O O . TYR A 1 9 ? 1.134 3.571 -3.843 1.00 0.00 9 TYR A O 10
ATOM 6856 N N . HIS A 1 10 ? 0.291 4.604 -5.657 1.00 0.00 10 HIS A N 10
ATOM 6857 C CA . HIS A 1 10 ? 1.390 5.560 -5.743 1.00 0.00 10 HIS A CA 10
ATOM 6858 C C . HIS A 1 10 ? 1.437 6.427 -4.482 1.00 0.00 10 HIS A C 10
ATOM 6859 O O . HIS A 1 10 ? 2.511 6.752 -3.996 1.00 0.00 10 HIS A O 10
ATOM 6873 N N . ARG A 1 11 ? 0.257 6.809 -3.975 1.00 0.00 11 ARG A N 10
ATOM 6874 C CA . ARG A 1 11 ? 0.158 7.667 -2.782 1.00 0.00 11 ARG A CA 10
ATOM 6875 C C . ARG A 1 11 ? 0.752 7.024 -1.527 1.00 0.00 11 ARG A C 10
ATOM 6876 O O . ARG A 1 11 ? 1.422 7.701 -0.739 1.00 0.00 11 ARG A O 10
ATOM 6897 N N . CYS A 1 12 ? 0.461 5.739 -1.319 1.00 0.00 12 CYS A N 10
ATOM 6898 C CA . CYS A 1 12 ? 0.918 5.033 -0.126 1.00 0.00 12 CYS A CA 10
ATOM 6899 C C . CYS A 1 12 ? 2.453 4.880 -0.132 1.00 0.00 12 CYS A C 10
ATOM 6900 O O . CYS A 1 12 ? 3.104 5.080 0.888 1.00 0.00 12 CYS A O 10
ATOM 6907 N N . GLN A 1 13 ? 3.007 4.558 -1.304 1.00 0.00 13 GLN A N 10
ATOM 6908 C CA . GLN A 1 13 ? 4.446 4.401 -1.496 1.00 0.00 13 GLN A CA 10
ATOM 6909 C C . GLN A 1 13 ? 5.162 5.744 -1.496 1.00 0.00 13 GLN A C 10
ATOM 6910 O O . GLN A 1 13 ? 6.256 5.854 -0.988 1.00 0.00 13 GLN A O 10
ATOM 6924 N N . ARG A 1 14 ? 4.543 6.740 -2.130 1.00 0.00 14 ARG A N 10
ATOM 6925 C CA . ARG A 1 14 ? 5.125 8.066 -2.252 1.00 0.00 14 ARG A CA 10
ATOM 6926 C C . ARG A 1 14 ? 5.292 8.671 -0.885 1.00 0.00 14 ARG A C 10
ATOM 6927 O O . ARG A 1 14 ? 6.372 9.152 -0.535 1.00 0.00 14 ARG A O 10
ATOM 6948 N N . ARG A 1 15 ? 4.227 8.592 -0.095 1.00 0.00 15 ARG A N 10
ATOM 6949 C CA . ARG A 1 15 ? 4.258 9.091 1.257 1.00 0.00 15 ARG A CA 10
ATOM 6950 C C . ARG A 1 15 ? 5.276 8.305 2.075 1.00 0.00 15 ARG A C 10
ATOM 6951 O O . ARG A 1 15 ? 5.986 8.865 2.911 1.00 0.00 15 ARG A O 10
ATOM 6972 N N . CYS A 1 16 ? 5.321 6.992 1.827 1.00 0.00 16 CYS A N 10
ATOM 6973 C CA . CYS A 1 16 ? 6.221 6.094 2.531 1.00 0.00 16 CYS A CA 10
ATOM 6974 C C . CYS A 1 16 ? 7.691 6.409 2.223 1.00 0.00 16 CYS A C 10
ATOM 6975 O O . CYS A 1 16 ? 8.531 6.415 3.125 1.00 0.00 16 CYS A O 10
ATOM 6982 N N . GLN A 1 17 ? 7.991 6.637 0.938 1.00 0.00 17 GLN A N 10
ATOM 6983 C CA . GLN A 1 17 ? 9.353 6.918 0.492 1.00 0.00 17 GLN A CA 10
ATOM 6984 C C . GLN A 1 17 ? 9.832 8.268 0.999 1.00 0.00 17 GLN A C 10
ATOM 6985 O O . GLN A 1 17 ? 10.995 8.422 1.390 1.00 0.00 17 GLN A O 10
ATOM 6999 N N . ILE A 1 18 ? 8.935 9.253 0.959 1.00 0.00 18 ILE A N 10
ATOM 7000 C CA . ILE A 1 18 ? 9.258 10.601 1.399 1.00 0.00 18 ILE A CA 10
ATOM 7001 C C . ILE A 1 18 ? 9.371 10.687 2.939 1.00 0.00 18 ILE A C 10
ATOM 7002 O O . ILE A 1 18 ? 10.231 11.401 3.463 1.00 0.00 18 ILE A O 10
ATOM 7018 N N . GLN A 1 19 ? 8.436 10.030 3.642 1.00 0.00 19 GLN A N 10
ATOM 7019 C CA . GLN A 1 19 ? 8.368 10.116 5.113 1.00 0.00 19 GLN A CA 10
ATOM 7020 C C . GLN A 1 19 ? 9.044 8.936 5.838 1.00 0.00 19 GLN A C 10
ATOM 7021 O O . GLN A 1 19 ? 9.041 8.897 7.075 1.00 0.00 19 GLN A O 10
ATOM 7035 N N . GLU A 1 20 ? 9.586 7.962 5.086 1.00 0.00 20 GLU A N 10
ATOM 7036 C CA . GLU A 1 20 ? 10.216 6.770 5.720 1.00 0.00 20 GLU A CA 10
ATOM 7037 C C . GLU A 1 20 ? 11.207 7.163 6.826 1.00 0.00 20 GLU A C 10
ATOM 7038 O O . GLU A 1 20 ? 10.919 6.970 8.000 1.00 0.00 20 GLU A O 10
ATOM 7050 N N . GLN A 1 21 ? 12.371 7.708 6.435 1.00 0.00 21 GLN A N 10
ATOM 7051 C CA . GLN A 1 21 ? 13.419 8.122 7.386 1.00 0.00 21 GLN A CA 10
ATOM 7052 C C . GLN A 1 21 ? 13.602 7.116 8.555 1.00 0.00 21 GLN A C 10
ATOM 7053 O O . GLN A 1 21 ? 14.414 6.189 8.441 1.00 0.00 21 GLN A O 10
ATOM 7067 N N . SER A 1 22 ? 12.868 7.305 9.675 1.00 0.00 22 SER A N 10
ATOM 7068 C CA . SER A 1 22 ? 12.994 6.416 10.828 1.00 0.00 22 SER A CA 10
ATOM 7069 C C . SER A 1 22 ? 12.376 5.027 10.542 1.00 0.00 22 SER A C 10
ATOM 7070 O O . SER A 1 22 ? 11.437 4.928 9.747 1.00 0.00 22 SER A O 10
ATOM 7078 N N . PRO A 1 23 ? 12.863 3.942 11.197 1.00 0.00 23 PRO A N 10
ATOM 7079 C CA . PRO A 1 23 ? 12.292 2.564 11.001 1.00 0.00 23 PRO A CA 10
ATOM 7080 C C . PRO A 1 23 ? 10.805 2.504 11.356 1.00 0.00 23 PRO A C 10
ATOM 7081 O O . PRO A 1 23 ? 10.021 1.844 10.670 1.00 0.00 23 PRO A O 10
ATOM 7092 N N . GLU A 1 24 ? 10.434 3.187 12.449 1.00 0.00 24 GLU A N 10
ATOM 7093 C CA . GLU A 1 24 ? 9.046 3.199 12.920 1.00 0.00 24 GLU A CA 10
ATOM 7094 C C . GLU A 1 24 ? 8.127 3.825 11.870 1.00 0.00 24 GLU A C 10
ATOM 7095 O O . GLU A 1 24 ? 7.064 3.279 11.558 1.00 0.00 24 GLU A O 10
ATOM 7107 N N . ARG A 1 25 ? 8.556 4.964 11.321 1.00 0.00 25 ARG A N 10
ATOM 7108 C CA . ARG A 1 25 ? 7.791 5.666 10.295 1.00 0.00 25 ARG A CA 10
ATOM 7109 C C . ARG A 1 25 ? 7.703 4.825 9.026 1.00 0.00 25 ARG A C 10
ATOM 7110 O O . ARG A 1 25 ? 6.648 4.767 8.385 1.00 0.00 25 ARG A O 10
ATOM 7131 N N . GLN A 1 26 ? 8.817 4.157 8.681 1.00 0.00 26 GLN A N 10
ATOM 7132 C CA . GLN A 1 26 ? 8.857 3.299 7.501 1.00 0.00 26 GLN A CA 10
ATOM 7133 C C . GLN A 1 26 ? 7.860 2.157 7.668 1.00 0.00 26 GLN A C 10
ATOM 7134 O O . GLN A 1 26 ? 7.090 1.856 6.759 1.00 0.00 26 GLN A O 10
ATOM 7148 N N . ARG A 1 27 ? 7.856 1.559 8.862 1.00 0.00 27 ARG A N 10
ATOM 7149 C CA . ARG A 1 27 ? 6.921 0.485 9.176 1.00 0.00 27 ARG A CA 10
ATOM 7150 C C . ARG A 1 27 ? 5.494 1.007 9.145 1.00 0.00 27 ARG A C 10
ATOM 7151 O O . ARG A 1 27 ? 4.586 0.325 8.680 1.00 0.00 27 ARG A O 10
ATOM 7172 N N . GLN A 1 28 ? 5.313 2.227 9.648 1.00 0.00 28 GLN A N 10
ATOM 7173 C CA . GLN A 1 28 ? 4.012 2.860 9.689 1.00 0.00 28 GLN A CA 10
ATOM 7174 C C . GLN A 1 28 ? 3.471 3.068 8.275 1.00 0.00 28 GLN A C 10
ATOM 7175 O O . GLN A 1 28 ? 2.296 2.810 8.028 1.00 0.00 28 GLN A O 10
ATOM 7189 N N . CYS A 1 29 ? 4.335 3.526 7.343 1.00 0.00 29 CYS A N 10
ATOM 7190 C CA . CYS A 1 29 ? 3.874 3.750 5.950 1.00 0.00 29 CYS A CA 10
ATOM 7191 C C . CYS A 1 29 ? 3.738 2.446 5.176 1.00 0.00 29 CYS A C 10
ATOM 7192 O O . CYS A 1 29 ? 2.799 2.277 4.392 1.00 0.00 29 CYS A O 10
ATOM 7199 N N . GLN A 1 30 ? 4.641 1.510 5.449 1.00 0.00 30 GLN A N 10
ATOM 7200 C CA . GLN A 1 30 ? 4.592 0.189 4.840 1.00 0.00 30 GLN A CA 10
ATOM 7201 C C . GLN A 1 30 ? 3.322 -0.533 5.259 1.00 0.00 30 GLN A C 10
ATOM 7202 O O . GLN A 1 30 ? 2.652 -1.159 4.430 1.00 0.00 30 GLN A O 10
ATOM 7216 N N . GLN A 1 31 ? 2.962 -0.396 6.550 1.00 0.00 31 GLN A N 10
ATOM 7217 C CA . GLN A 1 31 ? 1.737 -0.984 7.064 1.00 0.00 31 GLN A CA 10
ATOM 7218 C C . GLN A 1 31 ? 0.525 -0.286 6.483 1.00 0.00 31 GLN A C 10
ATOM 7219 O O . GLN A 1 31 ? -0.454 -0.941 6.129 1.00 0.00 31 GLN A O 10
ATOM 7233 N N . ARG A 1 32 ? 0.603 1.059 6.363 1.00 0.00 32 ARG A N 10
ATOM 7234 C CA . ARG A 1 32 ? -0.503 1.830 5.792 1.00 0.00 32 ARG A CA 10
ATOM 7235 C C . ARG A 1 32 ? -0.774 1.440 4.350 1.00 0.00 32 ARG A C 10
ATOM 7236 O O . ARG A 1 32 ? -1.929 1.247 3.976 1.00 0.00 32 ARG A O 10
ATOM 7257 N N . CYS A 1 33 ? 0.292 1.278 3.551 1.00 0.00 33 CYS A N 10
ATOM 7258 C CA . CYS A 1 33 ? 0.125 0.844 2.155 1.00 0.00 33 CYS A CA 10
ATOM 7259 C C . CYS A 1 33 ? -0.319 -0.597 2.103 1.00 0.00 33 CYS A C 10
ATOM 7260 O O . CYS A 1 33 ? -1.135 -0.950 1.294 1.00 0.00 33 CYS A O 10
ATOM 7267 N N . GLU A 1 34 ? 0.255 -1.425 2.963 1.00 0.00 34 GLU A N 10
ATOM 7268 C CA . GLU A 1 34 ? -0.062 -2.850 2.982 1.00 0.00 34 GLU A CA 10
ATOM 7269 C C . GLU A 1 34 ? -1.558 -3.072 3.273 1.00 0.00 34 GLU A C 10
ATOM 7270 O O . GLU A 1 34 ? -2.230 -3.857 2.574 1.00 0.00 34 GLU A O 10
ATOM 7282 N N . ARG A 1 35 ? -2.075 -2.375 4.296 1.00 0.00 35 ARG A N 10
ATOM 7283 C CA . ARG A 1 35 ? -3.468 -2.521 4.685 1.00 0.00 35 ARG A CA 10
ATOM 7284 C C . ARG A 1 35 ? -4.402 -1.740 3.774 1.00 0.00 35 ARG A C 10
ATOM 7285 O O . ARG A 1 35 ? -5.453 -2.250 3.376 1.00 0.00 35 ARG A O 10
ATOM 7306 N N . GLN A 1 36 ? -4.025 -0.493 3.460 1.00 0.00 36 GLN A N 10
ATOM 7307 C CA . GLN A 1 36 ? -4.854 0.357 2.621 1.00 0.00 36 GLN A CA 10
ATOM 7308 C C . GLN A 1 36 ? -4.940 -0.196 1.209 1.00 0.00 36 GLN A C 10
ATOM 7309 O O . GLN A 1 36 ? -6.012 -0.173 0.591 1.00 0.00 36 GLN A O 10
ATOM 7323 N N . TYR A 1 37 ? -3.800 -0.693 0.697 1.00 0.00 37 TYR A N 10
ATOM 7324 C CA . TYR A 1 37 ? -3.759 -1.245 -0.646 1.00 0.00 37 TYR A CA 10
ATOM 7325 C C . TYR A 1 37 ? -4.728 -2.430 -0.732 1.00 0.00 37 TYR A C 10
ATOM 7326 O O . TYR A 1 37 ? -5.501 -2.550 -1.684 1.00 0.00 37 TYR A O 10
ATOM 7344 N N . LYS A 1 38 ? -4.646 -3.320 0.277 1.00 0.00 38 LYS A N 10
ATOM 7345 C CA . LYS A 1 38 ? -5.482 -4.521 0.324 1.00 0.00 38 LYS A CA 10
ATOM 7346 C C . LYS A 1 38 ? -6.978 -4.161 0.347 1.00 0.00 38 LYS A C 10
ATOM 7347 O O . LYS A 1 38 ? -7.785 -4.807 -0.333 1.00 0.00 38 LYS A O 10
ATOM 7366 N N . GLU A 1 39 ? -7.340 -3.135 1.133 1.00 0.00 39 GLU A N 10
ATOM 7367 C CA . GLU A 1 39 ? -8.744 -2.707 1.238 1.00 0.00 39 GLU A CA 10
ATOM 7368 C C . GLU A 1 39 ? -9.270 -2.247 -0.117 1.00 0.00 39 GLU A C 10
ATOM 7369 O O . GLU A 1 39 ? -10.404 -2.565 -0.494 1.00 0.00 39 GLU A O 10
ATOM 7381 N N . GLN A 1 40 ? -8.427 -1.523 -0.855 1.00 0.00 40 GLN A N 10
ATOM 7382 C CA . GLN A 1 40 ? -8.779 -1.041 -2.193 1.00 0.00 40 GLN A CA 10
ATOM 7383 C C . GLN A 1 40 ? -8.974 -2.205 -3.169 1.00 0.00 40 GLN A C 10
ATOM 7384 O O . GLN A 1 40 ? -9.768 -2.108 -4.109 1.00 0.00 40 GLN A O 10
ATOM 7398 N N . GLN A 1 41 ? -8.212 -3.286 -2.959 1.00 0.00 41 GLN A N 10
ATOM 7399 C CA . GLN A 1 41 ? -8.261 -4.452 -3.837 1.00 0.00 41 GLN A CA 10
ATOM 7400 C C . GLN A 1 41 ? -9.683 -5.015 -3.908 1.00 0.00 41 GLN A C 10
ATOM 7401 O O . GLN A 1 41 ? -10.136 -5.427 -4.981 1.00 0.00 41 GLN A O 10
ATOM 7415 N N . GLY A 1 42 ? -10.389 -5.006 -2.769 1.00 0.00 42 GLY A N 10
ATOM 7416 C CA . GLY A 1 42 ? -11.770 -5.496 -2.724 1.00 0.00 42 GLY A CA 10
ATOM 7417 C C . GLY A 1 42 ? -11.830 -7.009 -2.864 1.00 0.00 42 GLY A C 10
ATOM 7418 O O . GLY A 1 42 ? -12.682 -7.537 -3.575 1.00 0.00 42 GLY A O 10
ATOM 7422 N N . ARG A 1 43 ? -10.904 -7.701 -2.179 1.00 0.00 43 ARG A N 10
ATOM 7423 C CA . ARG A 1 43 ? -10.819 -9.181 -2.197 1.00 0.00 43 ARG A CA 10
ATOM 7424 C C . ARG A 1 43 ? -10.244 -9.688 -3.517 1.00 0.00 43 ARG A C 10
ATOM 7425 O O . ARG A 1 43 ? -9.183 -10.321 -3.534 1.00 0.00 43 ARG A O 10
ATOM 7446 N N . GLU A 1 44 ? -10.949 -9.408 -4.621 1.00 0.00 44 GLU A N 10
ATOM 7447 C CA . GLU A 1 44 ? -10.503 -9.841 -5.952 1.00 0.00 44 GLU A CA 10
ATOM 7448 C C . GLU A 1 44 ? -9.943 -8.665 -6.747 1.00 0.00 44 GLU A C 10
ATOM 7449 O O . GLU A 1 44 ? -10.502 -7.586 -6.644 1.00 0.00 44 GLU A O 10
ATOM 7461 N N . GLY A 1 1 ? -13.818 13.557 -5.764 1.00 0.00 1 GLY A N 11
ATOM 7462 C CA . GLY A 1 1 ? -15.063 12.752 -5.607 1.00 0.00 1 GLY A CA 11
ATOM 7463 C C . GLY A 1 1 ? -14.757 11.281 -5.869 1.00 0.00 1 GLY A C 11
ATOM 7464 O O . GLY A 1 1 ? -15.232 10.400 -5.147 1.00 0.00 1 GLY A O 11
ATOM 7470 N N . MET A 1 2 ? -13.956 11.024 -6.911 1.00 0.00 2 MET A N 11
ATOM 7471 C CA . MET A 1 2 ? -13.573 9.655 -7.280 1.00 0.00 2 MET A CA 11
ATOM 7472 C C . MET A 1 2 ? -12.058 9.493 -7.239 1.00 0.00 2 MET A C 11
ATOM 7473 O O . MET A 1 2 ? -11.319 10.413 -7.607 1.00 0.00 2 MET A O 11
ATOM 7487 N N . GLN A 1 3 ? -11.599 8.319 -6.787 1.00 0.00 3 GLN A N 11
ATOM 7488 C CA . GLN A 1 3 ? -10.163 8.031 -6.696 1.00 0.00 3 GLN A CA 11
ATOM 7489 C C . GLN A 1 3 ? -9.822 6.725 -7.410 1.00 0.00 3 GLN A C 11
ATOM 7490 O O . GLN A 1 3 ? -10.564 5.743 -7.312 1.00 0.00 3 GLN A O 11
ATOM 7504 N N . ASP A 1 4 ? -8.691 6.726 -8.124 1.00 0.00 4 ASP A N 11
ATOM 7505 C CA . ASP A 1 4 ? -8.235 5.544 -8.857 1.00 0.00 4 ASP A CA 11
ATOM 7506 C C . ASP A 1 4 ? -7.429 4.594 -7.927 1.00 0.00 4 ASP A C 11
ATOM 7507 O O . ASP A 1 4 ? -6.597 5.071 -7.150 1.00 0.00 4 ASP A O 11
ATOM 7516 N N . PRO A 1 5 ? -7.632 3.251 -7.996 1.00 0.00 5 PRO A N 11
ATOM 7517 C CA . PRO A 1 5 ? -6.864 2.283 -7.139 1.00 0.00 5 PRO A CA 11
ATOM 7518 C C . PRO A 1 5 ? -5.363 2.423 -7.366 1.00 0.00 5 PRO A C 11
ATOM 7519 O O . PRO A 1 5 ? -4.575 2.394 -6.417 1.00 0.00 5 PRO A O 11
ATOM 7530 N N . GLN A 1 6 ? -4.980 2.619 -8.636 1.00 0.00 6 GLN A N 11
ATOM 7531 C CA . GLN A 1 6 ? -3.571 2.805 -8.991 1.00 0.00 6 GLN A CA 11
ATOM 7532 C C . GLN A 1 6 ? -3.016 4.068 -8.336 1.00 0.00 6 GLN A C 11
ATOM 7533 O O . GLN A 1 6 ? -1.878 4.081 -7.858 1.00 0.00 6 GLN A O 11
ATOM 7547 N N . GLN A 1 7 ? -3.861 5.105 -8.260 1.00 0.00 7 GLN A N 11
ATOM 7548 C CA . GLN A 1 7 ? -3.493 6.350 -7.603 1.00 0.00 7 GLN A CA 11
ATOM 7549 C C . GLN A 1 7 ? -3.242 6.095 -6.115 1.00 0.00 7 GLN A C 11
ATOM 7550 O O . GLN A 1 7 ? -2.315 6.661 -5.528 1.00 0.00 7 GLN A O 11
ATOM 7564 N N . GLN A 1 8 ? -4.083 5.232 -5.515 1.00 0.00 8 GLN A N 11
ATOM 7565 C CA . GLN A 1 8 ? -3.953 4.900 -4.093 1.00 0.00 8 GLN A CA 11
ATOM 7566 C C . GLN A 1 8 ? -2.616 4.213 -3.812 1.00 0.00 8 GLN A C 11
ATOM 7567 O O . GLN A 1 8 ? -1.958 4.507 -2.808 1.00 0.00 8 GLN A O 11
ATOM 7581 N N . TYR A 1 9 ? -2.214 3.307 -4.715 1.00 0.00 9 TYR A N 11
ATOM 7582 C CA . TYR A 1 9 ? -0.946 2.586 -4.576 1.00 0.00 9 TYR A CA 11
ATOM 7583 C C . TYR A 1 9 ? 0.234 3.568 -4.583 1.00 0.00 9 TYR A C 11
ATOM 7584 O O . TYR A 1 9 ? 1.137 3.469 -3.749 1.00 0.00 9 TYR A O 11
ATOM 7602 N N . HIS A 1 10 ? 0.216 4.506 -5.530 1.00 0.00 10 HIS A N 11
ATOM 7603 C CA . HIS A 1 10 ? 1.284 5.499 -5.628 1.00 0.00 10 HIS A CA 11
ATOM 7604 C C . HIS A 1 10 ? 1.347 6.336 -4.351 1.00 0.00 10 HIS A C 11
ATOM 7605 O O . HIS A 1 10 ? 2.427 6.659 -3.869 1.00 0.00 10 HIS A O 11
ATOM 7619 N N . ARG A 1 11 ? 0.173 6.678 -3.813 1.00 0.00 11 ARG A N 11
ATOM 7620 C CA . ARG A 1 11 ? 0.075 7.487 -2.593 1.00 0.00 11 ARG A CA 11
ATOM 7621 C C . ARG A 1 11 ? 0.699 6.810 -1.374 1.00 0.00 11 ARG A C 11
ATOM 7622 O O . ARG A 1 11 ? 1.337 7.480 -0.551 1.00 0.00 11 ARG A O 11
ATOM 7643 N N . CYS A 1 12 ? 0.453 5.506 -1.220 1.00 0.00 12 CYS A N 11
ATOM 7644 C CA . CYS A 1 12 ? 0.924 4.774 -0.054 1.00 0.00 12 CYS A CA 11
ATOM 7645 C C . CYS A 1 12 ? 2.457 4.643 -0.039 1.00 0.00 12 CYS A C 11
ATOM 7646 O O . CYS A 1 12 ? 3.076 4.781 1.010 1.00 0.00 12 CYS A O 11
ATOM 7653 N N . GLN A 1 13 ? 3.053 4.388 -1.214 1.00 0.00 13 GLN A N 11
ATOM 7654 C CA . GLN A 1 13 ? 4.505 4.231 -1.337 1.00 0.00 13 GLN A CA 11
ATOM 7655 C C . GLN A 1 13 ? 5.218 5.580 -1.433 1.00 0.00 13 GLN A C 11
ATOM 7656 O O . GLN A 1 13 ? 6.288 5.747 -0.873 1.00 0.00 13 GLN A O 11
ATOM 7670 N N . ARG A 1 14 ? 4.621 6.520 -2.168 1.00 0.00 14 ARG A N 11
ATOM 7671 C CA . ARG A 1 14 ? 5.201 7.843 -2.344 1.00 0.00 14 ARG A CA 11
ATOM 7672 C C . ARG A 1 14 ? 5.291 8.521 -1.002 1.00 0.00 14 ARG A C 11
ATOM 7673 O O . ARG A 1 14 ? 6.342 9.042 -0.624 1.00 0.00 14 ARG A O 11
ATOM 7694 N N . ARG A 1 15 ? 4.193 8.439 -0.251 1.00 0.00 15 ARG A N 11
ATOM 7695 C CA . ARG A 1 15 ? 4.148 8.974 1.086 1.00 0.00 15 ARG A CA 11
ATOM 7696 C C . ARG A 1 15 ? 5.172 8.246 1.961 1.00 0.00 15 ARG A C 11
ATOM 7697 O O . ARG A 1 15 ? 5.824 8.853 2.804 1.00 0.00 15 ARG A O 11
ATOM 7718 N N . CYS A 1 16 ? 5.270 6.926 1.760 1.00 0.00 16 CYS A N 11
ATOM 7719 C CA . CYS A 1 16 ? 6.181 6.082 2.521 1.00 0.00 16 CYS A CA 11
ATOM 7720 C C . CYS A 1 16 ? 7.647 6.475 2.292 1.00 0.00 16 CYS A C 11
ATOM 7721 O O . CYS A 1 16 ? 8.419 6.575 3.247 1.00 0.00 16 CYS A O 11
ATOM 7728 N N . GLN A 1 17 ? 8.029 6.665 1.016 1.00 0.00 17 GLN A N 11
ATOM 7729 C CA . GLN A 1 17 ? 9.409 7.005 0.665 1.00 0.00 17 GLN A CA 11
ATOM 7730 C C . GLN A 1 17 ? 9.788 8.379 1.183 1.00 0.00 17 GLN A C 11
ATOM 7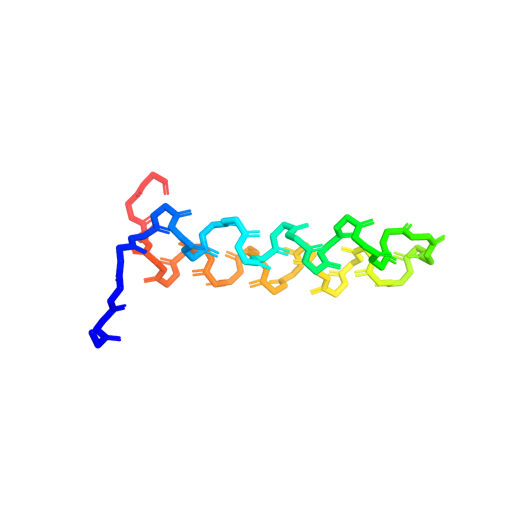731 O O . GLN A 1 17 ? 10.891 8.572 1.705 1.00 0.00 17 GLN A O 11
ATOM 7745 N N . ILE A 1 18 ? 8.863 9.335 1.040 1.00 0.00 18 ILE A N 11
ATOM 7746 C CA . ILE A 1 18 ? 9.100 10.696 1.500 1.00 0.00 18 ILE A CA 11
ATOM 7747 C C . ILE A 1 18 ? 9.131 10.738 3.035 1.00 0.00 18 ILE A C 11
ATOM 7748 O O . ILE A 1 18 ? 10.006 11.364 3.638 1.00 0.00 18 ILE A O 11
ATOM 7764 N N . GLN A 1 19 ? 8.166 10.057 3.639 1.00 0.00 19 GLN A N 11
ATOM 7765 C CA . GLN A 1 19 ? 8.039 9.976 5.091 1.00 0.00 19 GLN A CA 11
ATOM 7766 C C . GLN A 1 19 ? 9.233 9.241 5.711 1.00 0.00 19 GLN A C 11
ATOM 7767 O O . GLN A 1 19 ? 9.655 9.558 6.827 1.00 0.00 19 GLN A O 11
ATOM 7781 N N . GLU A 1 20 ? 9.721 8.210 5.006 1.00 0.00 20 GLU A N 11
ATOM 7782 C CA . GLU A 1 20 ? 10.810 7.362 5.509 1.00 0.00 20 GLU A CA 11
ATOM 7783 C C . GLU A 1 20 ? 11.943 8.190 6.126 1.00 0.00 20 GLU A C 11
ATOM 7784 O O . GLU A 1 20 ? 12.502 9.087 5.489 1.00 0.00 20 GLU A O 11
ATOM 7796 N N . GLN A 1 21 ? 12.279 7.843 7.364 1.00 0.00 21 GLN A N 11
ATOM 7797 C CA . GLN A 1 21 ? 13.352 8.489 8.108 1.00 0.00 21 GLN A CA 11
ATOM 7798 C C . GLN A 1 21 ? 13.822 7.546 9.216 1.00 0.00 21 GLN A C 11
ATOM 7799 O O . GLN A 1 21 ? 14.916 6.978 9.134 1.00 0.00 21 GLN A O 11
ATOM 7813 N N . SER A 1 22 ? 12.948 7.325 10.207 1.00 0.00 22 SER A N 11
ATOM 7814 C CA . SER A 1 22 ? 13.226 6.382 11.278 1.00 0.00 22 SER A CA 11
ATOM 7815 C C . SER A 1 22 ? 12.573 5.018 10.953 1.00 0.00 22 SER A C 11
ATOM 7816 O O . SER A 1 22 ? 11.622 4.973 10.166 1.00 0.00 22 SER A O 11
ATOM 7824 N N . PRO A 1 23 ? 13.066 3.897 11.516 1.00 0.00 23 PRO A N 11
ATOM 7825 C CA . PRO A 1 23 ? 12.495 2.536 11.224 1.00 0.00 23 PRO A CA 11
ATOM 7826 C C . PRO A 1 23 ? 10.979 2.470 11.459 1.00 0.00 23 PRO A C 11
ATOM 7827 O O . PRO A 1 23 ? 10.265 1.770 10.735 1.00 0.00 23 PRO A O 11
ATOM 7838 N N . GLU A 1 24 ? 10.506 3.165 12.504 1.00 0.00 24 GLU A N 11
ATOM 7839 C CA . GLU A 1 24 ? 9.082 3.144 12.867 1.00 0.00 24 GLU A CA 11
ATOM 7840 C C . GLU A 1 24 ? 8.191 3.725 11.760 1.00 0.00 24 GLU A C 11
ATOM 7841 O O . GLU A 1 24 ? 7.131 3.165 11.457 1.00 0.00 24 GLU A O 11
ATOM 7853 N N . ARG A 1 25 ? 8.620 4.850 11.165 1.00 0.00 25 ARG A N 11
ATOM 7854 C CA . ARG A 1 25 ? 7.849 5.500 10.096 1.00 0.00 25 ARG A CA 11
ATOM 7855 C C . ARG A 1 25 ? 7.759 4.610 8.869 1.00 0.00 25 ARG A C 11
ATOM 7856 O O . ARG A 1 25 ? 6.711 4.539 8.223 1.00 0.00 25 ARG A O 11
ATOM 7877 N N . GLN A 1 26 ? 8.871 3.937 8.547 1.00 0.00 26 GLN A N 11
ATOM 7878 C CA . GLN A 1 26 ? 8.916 3.054 7.391 1.00 0.00 26 GLN A CA 11
ATOM 7879 C C . GLN A 1 26 ? 7.893 1.944 7.568 1.00 0.00 26 GLN A C 11
ATOM 7880 O O . GLN A 1 26 ? 7.119 1.658 6.662 1.00 0.00 26 GLN A O 11
ATOM 7894 N N . ARG A 1 27 ? 7.873 1.356 8.766 1.00 0.00 27 ARG A N 11
ATOM 7895 C CA . ARG A 1 27 ? 6.917 0.305 9.088 1.00 0.00 27 ARG A CA 11
ATOM 7896 C C . ARG A 1 27 ? 5.499 0.845 9.061 1.00 0.00 27 ARG A C 11
ATOM 7897 O O . ARG A 1 27 ? 4.586 0.167 8.611 1.00 0.00 27 ARG A O 11
ATOM 7918 N N . GLN A 1 28 ? 5.333 2.074 9.561 1.00 0.00 28 GLN A N 11
ATOM 7919 C CA . GLN A 1 28 ? 4.032 2.729 9.615 1.00 0.00 28 GLN A CA 11
ATOM 7920 C C . GLN A 1 28 ? 3.479 2.959 8.218 1.00 0.00 28 GLN A C 11
ATOM 7921 O O . GLN A 1 28 ? 2.279 2.764 7.988 1.00 0.00 28 GLN A O 11
ATOM 7935 N N . CYS A 1 29 ? 4.351 3.369 7.277 1.00 0.00 29 CYS A N 11
ATOM 7936 C CA . CYS A 1 29 ? 3.892 3.603 5.893 1.00 0.00 29 CYS A CA 11
ATOM 7937 C C . CYS A 1 29 ? 3.769 2.299 5.112 1.00 0.00 29 CYS A C 11
ATOM 7938 O O . CYS A 1 29 ? 2.851 2.140 4.304 1.00 0.00 29 CYS A O 11
ATOM 7945 N N . GLN A 1 30 ? 4.660 1.351 5.407 1.00 0.00 30 GLN A N 11
ATOM 7946 C CA . GLN A 1 30 ? 4.615 0.031 4.791 1.00 0.00 30 GLN A CA 11
ATOM 7947 C C . GLN A 1 30 ? 3.339 -0.695 5.193 1.00 0.00 30 GLN A C 11
ATOM 7948 O O . GLN A 1 30 ? 2.684 -1.314 4.347 1.00 0.00 30 GLN A O 11
ATOM 7962 N N . GLN A 1 31 ? 2.947 -0.564 6.484 1.00 0.00 31 GLN A N 11
ATOM 7963 C CA . GLN A 1 31 ? 1.693 -1.166 6.949 1.00 0.00 31 GLN A CA 11
ATOM 7964 C C . GLN A 1 31 ? 0.497 -0.352 6.444 1.00 0.00 31 GLN A C 11
ATOM 7965 O O . GLN A 1 31 ? -0.566 -0.909 6.144 1.00 0.00 31 GLN A O 11
ATOM 7979 N N . ARG A 1 32 ? 0.705 0.974 6.310 1.00 0.00 32 ARG A N 11
ATOM 7980 C CA . ARG A 1 32 ? -0.325 1.858 5.794 1.00 0.00 32 ARG A CA 11
ATOM 7981 C C . ARG A 1 32 ? -0.692 1.424 4.379 1.00 0.00 32 ARG A C 11
ATOM 7982 O O . ARG A 1 32 ? -1.868 1.263 4.060 1.00 0.00 32 ARG A O 11
ATOM 8003 N N . CYS A 1 33 ? 0.339 1.166 3.558 1.00 0.00 33 CYS A N 11
ATOM 8004 C CA . CYS A 1 33 ? 0.137 0.663 2.198 1.00 0.00 33 CYS A CA 11
ATOM 8005 C C . CYS A 1 33 ? -0.384 -0.754 2.225 1.00 0.00 33 CYS A C 11
ATOM 8006 O O . CYS A 1 33 ? -1.134 -1.127 1.370 1.00 0.00 33 CYS A O 11
ATOM 8013 N N . GLU A 1 34 ? 0.060 -1.555 3.195 1.00 0.00 34 GLU A N 11
ATOM 8014 C CA . GLU A 1 34 ? -0.378 -2.951 3.277 1.00 0.00 34 GLU A CA 11
ATOM 8015 C C . GLU A 1 34 ? -1.909 -3.017 3.455 1.00 0.00 34 GLU A C 11
ATOM 8016 O O . GLU A 1 34 ? -2.600 -3.726 2.708 1.00 0.00 34 GLU A O 11
ATOM 8028 N N . ARG A 1 35 ? -2.430 -2.246 4.426 1.00 0.00 35 ARG A N 11
ATOM 8029 C CA . ARG A 1 35 ? -3.869 -2.200 4.683 1.00 0.00 35 ARG A CA 11
ATOM 8030 C C . ARG A 1 35 ? -4.606 -1.414 3.608 1.00 0.00 35 ARG A C 11
ATOM 8031 O O . ARG A 1 35 ? -5.697 -1.801 3.178 1.00 0.00 35 ARG A O 11
ATOM 8052 N N . GLN A 1 36 ? -4.013 -0.285 3.208 1.00 0.00 36 GLN A N 11
ATOM 8053 C CA . GLN A 1 36 ? -4.619 0.596 2.214 1.00 0.00 36 GLN A CA 11
ATOM 8054 C C . GLN A 1 36 ? -4.715 -0.098 0.855 1.00 0.00 36 GLN A C 11
ATOM 8055 O O . GLN A 1 36 ? -5.726 0.017 0.155 1.00 0.00 36 GLN A O 11
ATOM 8069 N N . TYR A 1 37 ? -3.649 -0.813 0.498 1.00 0.00 37 TYR A N 11
ATOM 8070 C CA . TYR A 1 37 ? -3.582 -1.528 -0.765 1.00 0.00 37 TYR A CA 11
ATOM 8071 C C . TYR A 1 37 ? -4.704 -2.576 -0.815 1.00 0.00 37 TYR A C 11
ATOM 8072 O O . TYR A 1 37 ? -5.415 -2.707 -1.813 1.00 0.00 37 TYR A O 11
ATOM 8090 N N . LYS A 1 38 ? -4.834 -3.327 0.285 1.00 0.00 38 LYS A N 11
ATOM 8091 C CA . LYS A 1 38 ? -5.854 -4.366 0.401 1.00 0.00 38 LYS A CA 11
ATOM 8092 C C . LYS A 1 38 ? -7.259 -3.764 0.321 1.00 0.00 38 LYS A C 11
ATOM 8093 O O . LYS A 1 38 ? -8.171 -4.373 -0.245 1.00 0.00 38 LYS A O 11
ATOM 8112 N N . GLU A 1 39 ? -7.432 -2.579 0.928 1.00 0.00 39 GLU A N 11
ATOM 8113 C CA . GLU A 1 39 ? -8.737 -1.912 0.967 1.00 0.00 39 GLU A CA 11
ATOM 8114 C C . GLU A 1 39 ? -9.252 -1.631 -0.455 1.00 0.00 39 GLU A C 11
ATOM 8115 O O . GLU A 1 39 ? -10.417 -1.909 -0.761 1.00 0.00 39 GLU A O 11
ATOM 8127 N N . GLN A 1 40 ? -8.372 -1.102 -1.322 1.00 0.00 40 GLN A N 11
ATOM 8128 C CA . GLN A 1 40 ? -8.751 -0.818 -2.718 1.00 0.00 40 GLN A CA 11
ATOM 8129 C C . GLN A 1 40 ? -8.948 -2.109 -3.529 1.00 0.00 40 GLN A C 11
ATOM 8130 O O . GLN A 1 40 ? -9.720 -2.130 -4.493 1.00 0.00 40 GLN A O 11
ATOM 8144 N N . GLN A 1 41 ? -8.262 -3.186 -3.115 1.00 0.00 41 GLN A N 11
ATOM 8145 C CA . GLN A 1 41 ? -8.377 -4.483 -3.781 1.00 0.00 41 GLN A CA 11
ATOM 8146 C C . GLN A 1 41 ? -8.189 -5.618 -2.767 1.00 0.00 41 GLN A C 11
ATOM 8147 O O . GLN A 1 41 ? -7.086 -6.159 -2.609 1.00 0.00 41 GLN A O 11
ATOM 8161 N N . GLY A 1 42 ? -9.276 -5.953 -2.068 1.00 0.00 42 GLY A N 11
ATOM 8162 C CA . GLY A 1 42 ? -9.250 -7.006 -1.050 1.00 0.00 42 GLY A CA 11
ATOM 8163 C C . GLY A 1 42 ? -8.884 -8.358 -1.653 1.00 0.00 42 GLY A C 11
ATOM 8164 O O . GLY A 1 42 ? -8.115 -9.122 -1.061 1.00 0.00 42 GLY A O 11
ATOM 8168 N N . ARG A 1 43 ? -9.446 -8.649 -2.834 1.00 0.00 43 ARG A N 11
ATOM 8169 C CA . ARG A 1 43 ? -9.185 -9.917 -3.520 1.00 0.00 43 ARG A CA 11
ATOM 8170 C C . ARG A 1 43 ? -9.052 -9.705 -5.026 1.00 0.00 43 ARG A C 11
ATOM 8171 O O . ARG A 1 43 ? -8.129 -10.230 -5.657 1.00 0.00 43 ARG A O 11
ATOM 8192 N N . GLU A 1 44 ? -9.989 -8.937 -5.596 1.00 0.00 44 GLU A N 11
ATOM 8193 C CA . GLU A 1 44 ? -9.990 -8.657 -7.037 1.00 0.00 44 GLU A CA 11
ATOM 8194 C C . GLU A 1 44 ? -10.699 -7.337 -7.338 1.00 0.00 44 GLU A C 11
ATOM 8195 O O . GLU A 1 44 ? -10.976 -6.608 -6.400 1.00 0.00 44 GLU A O 11
ATOM 8207 N N . GLY A 1 1 ? -14.586 11.731 -8.306 1.00 0.00 1 GLY A N 12
ATOM 8208 C CA . GLY A 1 1 ? -15.664 10.975 -7.607 1.00 0.00 1 GLY A CA 12
ATOM 8209 C C . GLY A 1 1 ? -15.043 9.906 -6.715 1.00 0.00 1 GLY A C 12
ATOM 8210 O O . GLY A 1 1 ? -15.251 9.900 -5.498 1.00 0.00 1 GLY A O 12
ATOM 8216 N N . MET A 1 2 ? -14.277 8.999 -7.335 1.00 0.00 2 MET A N 12
ATOM 8217 C CA . MET A 1 2 ? -13.616 7.911 -6.605 1.00 0.00 2 MET A CA 12
ATOM 8218 C C . MET A 1 2 ? -12.130 7.858 -6.943 1.00 0.00 2 MET A C 12
ATOM 8219 O O . MET A 1 2 ? -11.729 8.181 -8.066 1.00 0.00 2 MET A O 12
ATOM 8233 N N . GLN A 1 3 ? -11.318 7.440 -5.963 1.00 0.00 3 GLN A N 12
ATOM 8234 C CA . GLN A 1 3 ? -9.871 7.332 -6.156 1.00 0.00 3 GLN A CA 12
ATOM 8235 C C . GLN A 1 3 ? -9.521 6.001 -6.811 1.00 0.00 3 GLN A C 12
ATOM 8236 O O . GLN A 1 3 ? -10.112 4.967 -6.483 1.00 0.00 3 GLN A O 12
ATOM 8250 N N . ASP A 1 4 ? -8.573 6.038 -7.755 1.00 0.00 4 ASP A N 12
ATOM 8251 C CA . ASP A 1 4 ? -8.159 4.835 -8.477 1.00 0.00 4 ASP A CA 12
ATOM 8252 C C . ASP A 1 4 ? -7.164 3.992 -7.637 1.00 0.00 4 ASP A C 12
ATOM 8253 O O . ASP A 1 4 ? -6.365 4.561 -6.888 1.00 0.00 4 ASP A O 12
ATOM 8262 N N . PRO A 1 5 ? -7.173 2.638 -7.762 1.00 0.00 5 PRO A N 12
ATOM 8263 C CA . PRO A 1 5 ? -6.216 1.758 -7.003 1.00 0.00 5 PRO A CA 12
ATOM 8264 C C . PRO A 1 5 ? -4.765 2.115 -7.314 1.00 0.00 5 PRO A C 12
ATOM 8265 O O . PRO A 1 5 ? -3.918 2.154 -6.415 1.00 0.00 5 PRO A O 12
ATOM 8276 N N . GLN A 1 6 ? -4.494 2.400 -8.597 1.00 0.00 6 GLN A N 12
ATOM 8277 C CA . GLN A 1 6 ? -3.150 2.786 -9.033 1.00 0.00 6 GLN A CA 12
ATOM 8278 C C . GLN A 1 6 ? -2.747 4.098 -8.367 1.00 0.00 6 GLN A C 12
ATOM 8279 O O . GLN A 1 6 ? -1.621 4.238 -7.880 1.00 0.00 6 GLN A O 12
ATOM 8293 N N . GLN A 1 7 ? -3.702 5.035 -8.307 1.00 0.00 7 GLN A N 12
ATOM 8294 C CA . GLN A 1 7 ? -3.479 6.318 -7.652 1.00 0.00 7 GLN A CA 12
ATOM 8295 C C . GLN A 1 7 ? -3.213 6.100 -6.166 1.00 0.00 7 GLN A C 12
ATOM 8296 O O . GLN A 1 7 ? -2.341 6.747 -5.580 1.00 0.00 7 GLN A O 12
ATOM 8310 N N . GLN A 1 8 ? -3.968 5.166 -5.568 1.00 0.00 8 GLN A N 12
ATOM 8311 C CA . GLN A 1 8 ? -3.810 4.840 -4.154 1.00 0.00 8 GLN A CA 12
ATOM 8312 C C . GLN A 1 8 ? -2.415 4.272 -3.881 1.00 0.00 8 GLN A C 12
ATOM 8313 O O . GLN A 1 8 ? -1.793 4.596 -2.863 1.00 0.00 8 GLN A O 12
ATOM 8327 N N . TYR A 1 9 ? -1.946 3.405 -4.786 1.00 0.00 9 TYR A N 12
ATOM 8328 C CA . TYR A 1 9 ? -0.641 2.764 -4.636 1.00 0.00 9 TYR A CA 12
ATOM 8329 C C . TYR A 1 9 ? 0.481 3.805 -4.618 1.00 0.00 9 TYR A C 12
ATOM 8330 O O . TYR A 1 9 ? 1.388 3.728 -3.787 1.00 0.00 9 TYR A O 12
ATOM 8348 N N . HIS A 1 10 ? 0.426 4.762 -5.547 1.00 0.00 10 HIS A N 12
ATOM 8349 C CA . HIS A 1 10 ? 1.450 5.802 -5.615 1.00 0.00 10 HIS A CA 12
ATOM 8350 C C . HIS A 1 10 ? 1.436 6.650 -4.347 1.00 0.00 10 HIS A C 12
ATOM 8351 O O . HIS A 1 10 ? 2.486 7.009 -3.824 1.00 0.00 10 HIS A O 12
ATOM 8365 N N . ARG A 1 11 ? 0.230 6.974 -3.869 1.00 0.00 11 ARG A N 12
ATOM 8366 C CA . ARG A 1 11 ? 0.063 7.807 -2.674 1.00 0.00 11 ARG A CA 12
ATOM 8367 C C . ARG A 1 11 ? 0.651 7.145 -1.407 1.00 0.00 11 ARG A C 12
ATOM 8368 O O . ARG A 1 11 ? 1.302 7.823 -0.602 1.00 0.00 11 ARG A O 12
ATOM 8389 N N . CYS A 1 12 ? 0.372 5.842 -1.206 1.00 0.00 12 CYS A N 12
ATOM 8390 C CA . CYS A 1 12 ? 0.825 5.142 -0.010 1.00 0.00 12 CYS A CA 12
ATOM 8391 C C . CYS A 1 12 ? 2.360 4.996 0.000 1.00 0.00 12 CYS A C 12
ATOM 8392 O O . CYS A 1 12 ? 2.992 5.155 1.036 1.00 0.00 12 CYS A O 12
ATOM 8399 N N . GLN A 1 13 ? 2.931 4.696 -1.169 1.00 0.00 13 GLN A N 12
ATOM 8400 C CA . GLN A 1 13 ? 4.376 4.511 -1.339 1.00 0.00 13 GLN A CA 12
ATOM 8401 C C . GLN A 1 13 ? 5.133 5.833 -1.316 1.00 0.00 13 GLN A C 12
ATOM 8402 O O . GLN A 1 13 ? 6.221 5.908 -0.775 1.00 0.00 13 GLN A O 12
ATOM 8416 N N . ARG A 1 14 ? 4.566 6.853 -1.965 1.00 0.00 14 ARG A N 12
ATOM 8417 C CA . ARG A 1 14 ? 5.214 8.148 -2.078 1.00 0.00 14 ARG A CA 12
ATOM 8418 C C . ARG A 1 14 ? 5.410 8.743 -0.713 1.00 0.00 14 ARG A C 12
ATOM 8419 O O . ARG A 1 14 ? 6.518 9.152 -0.359 1.00 0.00 14 ARG A O 12
ATOM 8440 N N . ARG A 1 15 ? 4.343 8.717 0.083 1.00 0.00 15 ARG A N 12
ATOM 8441 C CA . ARG A 1 15 ? 4.415 9.191 1.445 1.00 0.00 15 ARG A CA 12
ATOM 8442 C C . ARG A 1 15 ? 5.374 8.321 2.251 1.00 0.00 15 ARG A C 12
ATOM 8443 O O . ARG A 1 15 ? 6.137 8.817 3.080 1.00 0.00 15 ARG A O 12
ATOM 8464 N N . CYS A 1 16 ? 5.334 7.016 1.977 1.00 0.00 16 CYS A N 12
ATOM 8465 C CA . CYS A 1 16 ? 6.191 6.053 2.650 1.00 0.00 16 CYS A CA 12
ATOM 8466 C C . CYS A 1 16 ? 7.665 6.382 2.402 1.00 0.00 16 CYS A C 12
ATOM 8467 O O . CYS A 1 16 ? 8.493 6.302 3.316 1.00 0.00 16 CYS A O 12
ATOM 8474 N N . GLN A 1 17 ? 7.983 6.732 1.153 1.00 0.00 17 GLN A N 12
ATOM 8475 C CA . GLN A 1 17 ? 9.348 7.053 0.755 1.00 0.00 17 GLN A CA 12
ATOM 8476 C C . GLN A 1 17 ? 9.805 8.375 1.355 1.00 0.00 17 GLN A C 12
ATOM 8477 O O . GLN A 1 17 ? 10.966 8.521 1.737 1.00 0.00 17 GLN A O 12
ATOM 8491 N N . ILE A 1 18 ? 8.893 9.353 1.390 1.00 0.00 18 ILE A N 12
ATOM 8492 C CA . ILE A 1 18 ? 9.214 10.681 1.903 1.00 0.00 18 ILE A CA 12
ATOM 8493 C C . ILE A 1 18 ? 9.559 10.619 3.412 1.00 0.00 18 ILE A C 12
ATOM 8494 O O . ILE A 1 18 ? 10.500 11.274 3.867 1.00 0.00 18 ILE A O 12
ATOM 8510 N N . GLN A 1 19 ? 8.766 9.855 4.169 1.00 0.00 19 GLN A N 12
ATOM 8511 C CA . GLN A 1 19 ? 8.953 9.731 5.633 1.00 0.00 19 GLN A CA 12
ATOM 8512 C C . GLN A 1 19 ? 9.866 8.547 6.028 1.00 0.00 19 GLN A C 12
ATOM 8513 O O . GLN A 1 19 ? 10.046 8.279 7.220 1.00 0.00 19 GLN A O 12
ATOM 8527 N N . GLU A 1 20 ? 10.382 7.808 5.032 1.00 0.00 20 GLU A N 12
ATOM 8528 C CA . GLU A 1 20 ? 11.210 6.609 5.293 1.00 0.00 20 GLU A CA 12
ATOM 8529 C C . GLU A 1 20 ? 12.447 6.907 6.179 1.00 0.00 20 GLU A C 12
ATOM 8530 O O . GLU A 1 20 ? 13.136 5.973 6.609 1.00 0.00 20 GLU A O 12
ATOM 8542 N N . GLN A 1 21 ? 12.740 8.198 6.420 1.00 0.00 21 GLN A N 12
ATOM 8543 C CA . GLN A 1 21 ? 13.909 8.580 7.216 1.00 0.00 21 GLN A CA 12
ATOM 8544 C C . GLN A 1 21 ? 13.832 7.970 8.611 1.00 0.00 21 GLN A C 12
ATOM 8545 O O . GLN A 1 21 ? 14.839 7.471 9.128 1.00 0.00 21 GLN A O 12
ATOM 8559 N N . SER A 1 22 ? 12.633 7.975 9.200 1.00 0.00 22 SER A N 12
ATOM 8560 C CA . SER A 1 22 ? 12.432 7.377 10.518 1.00 0.00 22 SER A CA 12
ATOM 8561 C C . SER A 1 22 ? 12.042 5.882 10.369 1.00 0.00 22 SER A C 12
ATOM 8562 O O . SER A 1 22 ? 11.260 5.549 9.473 1.00 0.00 22 SER A O 12
ATOM 8570 N N . PRO A 1 23 ? 12.590 4.959 11.201 1.00 0.00 23 PRO A N 12
ATOM 8571 C CA . PRO A 1 23 ? 12.276 3.493 11.075 1.00 0.00 23 PRO A CA 12
ATOM 8572 C C . PRO A 1 23 ? 10.820 3.182 11.417 1.00 0.00 23 PRO A C 12
ATOM 8573 O O . PRO A 1 23 ? 10.200 2.311 10.793 1.00 0.00 23 PRO A O 12
ATOM 8584 N N . GLU A 1 24 ? 10.279 3.907 12.401 1.00 0.00 24 GLU A N 12
ATOM 8585 C CA . GLU A 1 24 ? 8.892 3.719 12.823 1.00 0.00 24 GLU A CA 12
ATOM 8586 C C . GLU A 1 24 ? 7.935 4.109 11.692 1.00 0.00 24 GLU A C 12
ATOM 8587 O O . GLU A 1 24 ? 6.949 3.417 11.435 1.00 0.00 24 GLU A O 12
ATOM 8599 N N . ARG A 1 25 ? 8.245 5.227 11.029 1.00 0.00 25 ARG A N 12
ATOM 8600 C CA . ARG A 1 25 ? 7.429 5.735 9.933 1.00 0.00 25 ARG A CA 12
ATOM 8601 C C . ARG A 1 25 ? 7.411 4.761 8.759 1.00 0.00 25 ARG A C 12
ATOM 8602 O O . ARG A 1 25 ? 6.377 4.591 8.110 1.00 0.00 25 ARG A O 12
ATOM 8623 N N . GLN A 1 26 ? 8.564 4.128 8.487 1.00 0.00 26 GLN A N 12
ATOM 8624 C CA . GLN A 1 26 ? 8.668 3.177 7.382 1.00 0.00 26 GLN A CA 12
ATOM 8625 C C . GLN A 1 26 ? 7.707 2.015 7.613 1.00 0.00 26 GLN A C 12
ATOM 8626 O O . GLN A 1 26 ? 7.009 1.582 6.696 1.00 0.00 26 GLN A O 12
ATOM 8640 N N . ARG A 1 27 ? 7.686 1.518 8.854 1.00 0.00 27 ARG A N 12
ATOM 8641 C CA . ARG A 1 27 ? 6.815 0.407 9.228 1.00 0.00 27 ARG A CA 12
ATOM 8642 C C . ARG A 1 27 ? 5.351 0.805 9.132 1.00 0.00 27 ARG A C 12
ATOM 8643 O O . ARG A 1 27 ? 4.507 0.014 8.696 1.00 0.00 27 ARG A O 12
ATOM 8664 N N . GLN A 1 28 ? 5.060 2.030 9.554 1.00 0.00 28 GLN A N 12
ATOM 8665 C CA . GLN A 1 28 ? 3.711 2.559 9.527 1.00 0.00 28 GLN A CA 12
ATOM 8666 C C . GLN A 1 28 ? 3.215 2.752 8.103 1.00 0.00 28 GLN A C 12
ATOM 8667 O O . GLN A 1 28 ? 2.049 2.489 7.819 1.00 0.00 28 GLN A O 12
ATOM 8681 N N . CYS A 1 29 ? 4.101 3.236 7.206 1.00 0.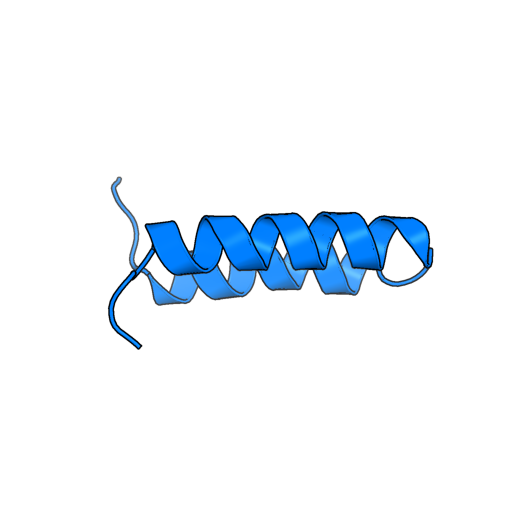00 29 CYS A N 12
ATOM 8682 C CA . CYS A 1 29 ? 3.689 3.485 5.804 1.00 0.00 29 CYS A CA 12
ATOM 8683 C C . CYS A 1 29 ? 3.631 2.213 4.988 1.00 0.00 29 CYS A C 12
ATOM 8684 O O . CYS A 1 29 ? 2.727 2.039 4.171 1.00 0.00 29 CYS A O 12
ATOM 8691 N N . GLN A 1 30 ? 4.602 1.323 5.209 1.00 0.00 30 GLN A N 12
ATOM 8692 C CA . GLN A 1 30 ? 4.644 0.057 4.491 1.00 0.00 30 GLN A CA 12
ATOM 8693 C C . GLN A 1 30 ? 3.478 -0.825 4.928 1.00 0.00 30 GLN A C 12
ATOM 8694 O O . GLN A 1 30 ? 2.835 -1.477 4.099 1.00 0.00 30 GLN A O 12
ATOM 8708 N N . GLN A 1 31 ? 3.163 -0.771 6.238 1.00 0.00 31 GLN A N 12
ATOM 8709 C CA . GLN A 1 31 ? 2.022 -1.488 6.777 1.00 0.00 31 GLN A CA 12
ATOM 8710 C C . GLN A 1 31 ? 0.729 -0.834 6.292 1.00 0.00 31 GLN A C 12
ATOM 8711 O O . GLN A 1 31 ? -0.230 -1.524 5.943 1.00 0.00 31 GLN A O 12
ATOM 8725 N N . ARG A 1 32 ? 0.716 0.514 6.287 1.00 0.00 32 ARG A N 12
ATOM 8726 C CA . ARG A 1 32 ? -0.460 1.271 5.863 1.00 0.00 32 ARG A CA 12
ATOM 8727 C C . ARG A 1 32 ? -0.802 0.993 4.398 1.00 0.00 32 ARG A C 12
ATOM 8728 O O . ARG A 1 32 ? -1.953 0.736 4.077 1.00 0.00 32 ARG A O 12
ATOM 8749 N N . CYS A 1 33 ? 0.208 1.037 3.519 1.00 0.00 33 CYS A N 12
ATOM 8750 C CA . CYS A 1 33 ? -0.012 0.766 2.090 1.00 0.00 33 CYS A CA 12
ATOM 8751 C C . CYS A 1 33 ? -0.488 -0.651 1.893 1.00 0.00 33 CYS A C 12
ATOM 8752 O O . CYS A 1 33 ? -1.340 -0.895 1.079 1.00 0.00 33 CYS A O 12
ATOM 8759 N N . GLU A 1 34 ? 0.115 -1.585 2.612 1.00 0.00 34 GLU A N 12
ATOM 8760 C CA . GLU A 1 34 ? -0.210 -3.004 2.446 1.00 0.00 34 GLU A CA 12
ATOM 8761 C C . GLU A 1 34 ? -1.698 -3.278 2.736 1.00 0.00 34 GLU A C 12
ATOM 8762 O O . GLU A 1 34 ? -2.388 -3.925 1.922 1.00 0.00 34 GLU A O 12
ATOM 8774 N N . ARG A 1 35 ? -2.198 -2.776 3.878 1.00 0.00 35 ARG A N 12
ATOM 8775 C CA . ARG A 1 35 ? -3.591 -3.004 4.247 1.00 0.00 35 ARG A CA 12
ATOM 8776 C C . ARG A 1 35 ? -4.538 -2.055 3.527 1.00 0.00 35 ARG A C 12
ATOM 8777 O O . ARG A 1 35 ? -5.588 -2.478 3.029 1.00 0.00 35 ARG A O 12
ATOM 8798 N N . GLN A 1 36 ? -4.165 -0.774 3.482 1.00 0.00 36 GLN A N 12
ATOM 8799 C CA . GLN A 1 36 ? -4.995 0.235 2.848 1.00 0.00 36 GLN A CA 12
ATOM 8800 C C . GLN A 1 36 ? -5.151 -0.052 1.366 1.00 0.00 36 GLN A C 12
ATOM 8801 O O . GLN A 1 36 ? -6.253 0.074 0.817 1.00 0.00 36 GLN A O 12
ATOM 8815 N N . TYR A 1 37 ? -4.047 -0.477 0.718 1.00 0.00 37 TYR A N 12
ATOM 8816 C CA . TYR A 1 37 ? -4.095 -0.819 -0.698 1.00 0.00 37 TYR A CA 12
ATOM 8817 C C . TYR A 1 37 ? -5.097 -1.965 -0.891 1.00 0.00 37 TYR A C 12
ATOM 8818 O O . TYR A 1 37 ? -5.933 -1.936 -1.797 1.00 0.00 37 TYR A O 12
ATOM 8836 N N . LYS A 1 38 ? -4.968 -2.988 -0.028 1.00 0.00 38 LYS A N 12
ATOM 8837 C CA . LYS A 1 38 ? -5.820 -4.173 -0.084 1.00 0.00 38 LYS A CA 12
ATOM 8838 C C . LYS A 1 38 ? -7.305 -3.805 0.091 1.00 0.00 38 LYS A C 12
ATOM 8839 O O . LYS A 1 38 ? -8.168 -4.359 -0.600 1.00 0.00 38 LYS A O 12
ATOM 8858 N N . GLU A 1 39 ? -7.597 -2.885 1.029 1.00 0.00 39 GLU A N 12
ATOM 8859 C CA . GLU A 1 39 ? -8.990 -2.478 1.294 1.00 0.00 39 GLU A CA 12
ATOM 8860 C C . GLU A 1 39 ? -9.640 -1.898 0.034 1.00 0.00 39 GLU A C 12
ATOM 8861 O O . GLU A 1 39 ? -10.794 -2.218 -0.277 1.00 0.00 39 GLU A O 12
ATOM 8873 N N . GLN A 1 40 ? -8.894 -1.050 -0.688 1.00 0.00 40 GLN A N 12
ATOM 8874 C CA . GLN A 1 40 ? -9.406 -0.435 -1.918 1.00 0.00 40 GLN A CA 12
ATOM 8875 C C . GLN A 1 40 ? -9.697 -1.490 -2.985 1.00 0.00 40 GLN A C 12
ATOM 8876 O O . GLN A 1 40 ? -10.706 -1.404 -3.692 1.00 0.00 40 GLN A O 12
ATOM 8890 N N . GLN A 1 41 ? -8.809 -2.490 -3.091 1.00 0.00 41 GLN A N 12
ATOM 8891 C CA . GLN A 1 41 ? -8.979 -3.569 -4.068 1.00 0.00 41 GLN A CA 12
ATOM 8892 C C . GLN A 1 41 ? -8.446 -4.916 -3.512 1.00 0.00 41 GLN A C 12
ATOM 8893 O O . GLN A 1 41 ? -9.216 -5.694 -2.942 1.00 0.00 41 GLN A O 12
ATOM 8907 N N . GLY A 1 42 ? -7.128 -5.168 -3.658 1.00 0.00 42 GLY A N 12
ATOM 8908 C CA . GLY A 1 42 ? -6.511 -6.398 -3.152 1.00 0.00 42 GLY A CA 12
ATOM 8909 C C . GLY A 1 42 ? -6.851 -7.607 -4.026 1.00 0.00 42 GLY A C 12
ATOM 8910 O O . GLY A 1 42 ? -5.960 -8.241 -4.597 1.00 0.00 42 GLY A O 12
ATOM 8914 N N . ARG A 1 43 ? -8.150 -7.931 -4.108 1.00 0.00 43 ARG A N 12
ATOM 8915 C CA . ARG A 1 43 ? -8.627 -9.083 -4.887 1.00 0.00 43 ARG A CA 12
ATOM 8916 C C . ARG A 1 43 ? -8.070 -10.388 -4.325 1.00 0.00 43 ARG A C 12
ATOM 8917 O O . ARG A 1 43 ? -6.851 -10.574 -4.254 1.00 0.00 43 ARG A O 12
ATOM 8938 N N . GLU A 1 44 ? -8.975 -11.295 -3.934 1.00 0.00 44 GLU A N 12
ATOM 8939 C CA . GLU A 1 44 ? -8.585 -12.600 -3.381 1.00 0.00 44 GLU A CA 12
ATOM 8940 C C . GLU A 1 44 ? -7.549 -13.287 -4.276 1.00 0.00 44 GLU A C 12
ATOM 8941 O O . GLU A 1 44 ? -6.412 -13.405 -3.851 1.00 0.00 44 GLU A O 12
ATOM 8953 N N . GLY A 1 1 ? -12.876 15.167 -2.700 1.00 0.00 1 GLY A N 13
ATOM 8954 C CA . GLY A 1 1 ? -12.016 14.776 -1.548 1.00 0.00 1 GLY A CA 13
ATOM 8955 C C . GLY A 1 1 ? -11.505 13.354 -1.751 1.00 0.00 1 GLY A C 13
ATOM 8956 O O . GLY A 1 1 ? -10.296 13.107 -1.700 1.00 0.00 1 GLY A O 13
ATOM 8962 N N . MET A 1 2 ? -12.437 12.422 -1.975 1.00 0.00 2 MET A N 13
ATOM 8963 C CA . MET A 1 2 ? -12.094 11.014 -2.179 1.00 0.00 2 MET A CA 13
ATOM 8964 C C . MET A 1 2 ? -11.341 10.821 -3.497 1.00 0.00 2 MET A C 13
ATOM 8965 O O . MET A 1 2 ? -11.697 11.413 -4.520 1.00 0.00 2 MET A O 13
ATOM 8979 N N . GLN A 1 3 ? -10.297 9.984 -3.455 1.00 0.00 3 GLN A N 13
ATOM 8980 C CA . GLN A 1 3 ? -9.479 9.698 -4.637 1.00 0.00 3 GLN A CA 13
ATOM 8981 C C . GLN A 1 3 ? -9.530 8.213 -4.981 1.00 0.00 3 GLN A C 13
ATOM 8982 O O . GLN A 1 3 ? -9.898 7.385 -4.140 1.00 0.00 3 GLN A O 13
ATOM 8996 N N . ASP A 1 4 ? -9.174 7.887 -6.229 1.00 0.00 4 ASP A N 13
ATOM 8997 C CA . ASP A 1 4 ? -9.191 6.501 -6.701 1.00 0.00 4 ASP A CA 13
ATOM 8998 C C . ASP A 1 4 ? -8.155 5.642 -5.930 1.00 0.00 4 ASP A C 13
ATOM 8999 O O . ASP A 1 4 ? -7.132 6.170 -5.484 1.00 0.00 4 ASP A O 13
ATOM 9008 N N . PRO A 1 5 ? -8.406 4.320 -5.744 1.00 0.00 5 PRO A N 13
ATOM 9009 C CA . PRO A 1 5 ? -7.466 3.427 -4.990 1.00 0.00 5 PRO A CA 13
ATOM 9010 C C . PRO A 1 5 ? -6.126 3.267 -5.709 1.00 0.00 5 PRO A C 13
ATOM 9011 O O . PRO A 1 5 ? -5.089 3.082 -5.062 1.00 0.00 5 PRO A O 13
ATOM 9022 N N . GLN A 1 6 ? -6.145 3.397 -7.048 1.00 0.00 6 GLN A N 13
ATOM 9023 C CA . GLN A 1 6 ? -4.911 3.328 -7.834 1.00 0.00 6 GLN A CA 13
ATOM 9024 C C . GLN A 1 6 ? -3.995 4.480 -7.439 1.00 0.00 6 GLN A C 13
ATOM 9025 O O . GLN A 1 6 ? -2.794 4.288 -7.207 1.00 0.00 6 GLN A O 13
ATOM 9039 N N . GLN A 1 7 ? -4.602 5.660 -7.272 1.00 0.00 7 GLN A N 13
ATOM 9040 C CA . GLN A 1 7 ? -3.890 6.839 -6.807 1.00 0.00 7 GLN A CA 13
ATOM 9041 C C . GLN A 1 7 ? -3.396 6.613 -5.381 1.00 0.00 7 GLN A C 13
ATOM 9042 O O . GLN A 1 7 ? -2.284 7.010 -5.032 1.00 0.00 7 GLN A O 13
ATOM 9056 N N . GLN A 1 8 ? -4.236 5.950 -4.564 1.00 0.00 8 GLN A N 13
ATOM 9057 C CA . GLN A 1 8 ? -3.889 5.653 -3.176 1.00 0.00 8 GLN A CA 13
ATOM 9058 C C . GLN A 1 8 ? -2.650 4.763 -3.104 1.00 0.00 8 GLN A C 13
ATOM 9059 O O . GLN A 1 8 ? -1.792 4.960 -2.242 1.00 0.00 8 GLN A O 13
ATOM 9073 N N . TYR A 1 9 ? -2.553 3.799 -4.033 1.00 0.00 9 TYR A N 13
ATOM 9074 C CA . TYR A 1 9 ? -1.396 2.901 -4.090 1.00 0.00 9 TYR A CA 13
ATOM 9075 C C . TYR A 1 9 ? -0.116 3.720 -4.290 1.00 0.00 9 TYR A C 13
ATOM 9076 O O . TYR A 1 9 ? 0.877 3.520 -3.583 1.00 0.00 9 TYR A O 13
ATOM 9094 N N . HIS A 1 10 ? -0.155 4.656 -5.240 1.00 0.00 10 HIS A N 13
ATOM 9095 C CA . HIS A 1 10 ? 1.000 5.515 -5.496 1.00 0.00 10 HIS A CA 13
ATOM 9096 C C . HIS A 1 10 ? 1.337 6.316 -4.236 1.00 0.00 10 HIS A C 13
ATOM 9097 O O . HIS A 1 10 ? 2.507 6.486 -3.892 1.00 0.00 10 HIS A O 13
ATOM 9111 N N . ARG A 1 11 ? 0.293 6.794 -3.550 1.00 0.00 11 ARG A N 13
ATOM 9112 C CA . ARG A 1 11 ? 0.447 7.576 -2.320 1.00 0.00 11 ARG A CA 13
ATOM 9113 C C . ARG A 1 11 ? 1.090 6.768 -1.193 1.00 0.00 11 ARG A C 13
ATOM 9114 O O . ARG A 1 11 ? 1.907 7.292 -0.432 1.00 0.00 11 ARG A O 13
ATOM 9135 N N . CYS A 1 12 ? 0.663 5.517 -1.054 1.00 0.00 12 CYS A N 13
ATOM 9136 C CA . CYS A 1 12 ? 1.122 4.659 0.025 1.00 0.00 12 CYS A CA 13
ATOM 9137 C C . CYS A 1 12 ? 2.646 4.438 -0.055 1.00 0.00 12 CYS A C 13
ATOM 9138 O O . CYS A 1 12 ? 3.336 4.474 0.958 1.00 0.00 12 CYS A O 13
ATOM 9145 N N . GLN A 1 13 ? 3.143 4.224 -1.274 1.00 0.00 13 GLN A N 13
ATOM 9146 C CA . GLN A 1 13 ? 4.565 3.983 -1.526 1.00 0.00 13 GLN A CA 13
ATOM 9147 C C . GLN A 1 13 ? 5.357 5.293 -1.571 1.00 0.00 13 GLN A C 13
ATOM 9148 O O . GLN A 1 13 ? 6.498 5.348 -1.128 1.00 0.00 13 GLN A O 13
ATOM 9162 N N . ARG A 1 14 ? 4.740 6.333 -2.143 1.00 0.00 14 ARG A N 13
ATOM 9163 C CA . ARG A 1 14 ? 5.372 7.638 -2.289 1.00 0.00 14 ARG A CA 13
ATOM 9164 C C . ARG A 1 14 ? 5.689 8.199 -0.925 1.00 0.00 14 ARG A C 13
ATOM 9165 O O . ARG A 1 14 ? 6.809 8.643 -0.671 1.00 0.00 14 ARG A O 13
ATOM 9186 N N . ARG A 1 15 ? 4.705 8.124 -0.033 1.00 0.00 15 ARG A N 13
ATOM 9187 C CA . ARG A 1 15 ? 4.890 8.568 1.330 1.00 0.00 15 ARG A CA 13
ATOM 9188 C C . ARG A 1 15 ? 5.900 7.672 2.040 1.00 0.00 15 ARG A C 13
ATOM 9189 O O . ARG A 1 15 ? 6.703 8.146 2.846 1.00 0.00 15 ARG A O 13
ATOM 9210 N N . CYS A 1 16 ? 5.835 6.367 1.747 1.00 0.00 16 CYS A N 13
ATOM 9211 C CA . CYS A 1 16 ? 6.720 5.392 2.372 1.00 0.00 16 CYS A CA 13
ATOM 9212 C C . CYS A 1 16 ? 8.184 5.627 2.001 1.00 0.00 16 CYS A C 13
ATOM 9213 O O . CYS A 1 16 ? 9.066 5.437 2.840 1.00 0.00 16 CYS A O 13
ATOM 9220 N N . GLN A 1 17 ? 8.445 5.990 0.732 1.00 0.00 17 GLN A N 13
ATOM 9221 C CA . GLN A 1 17 ? 9.830 6.185 0.266 1.00 0.00 17 GLN A CA 13
ATOM 9222 C C . GLN A 1 17 ? 10.318 7.610 0.509 1.00 0.00 17 GLN A C 13
ATOM 9223 O O . GLN A 1 17 ? 11.464 7.820 0.920 1.00 0.00 17 GLN A O 13
ATOM 9237 N N . ILE A 1 18 ? 9.458 8.581 0.206 1.00 0.00 18 ILE A N 13
ATOM 9238 C CA . ILE A 1 18 ? 9.808 9.995 0.336 1.00 0.00 18 ILE A CA 13
ATOM 9239 C C . ILE A 1 18 ? 10.020 10.403 1.810 1.00 0.00 18 ILE A C 13
ATOM 9240 O O . ILE A 1 18 ? 10.945 11.161 2.118 1.00 0.00 18 ILE A O 13
ATOM 9256 N N . GLN A 1 19 ? 9.130 9.939 2.694 1.00 0.00 19 GLN A N 13
ATOM 9257 C CA . GLN A 1 19 ? 9.194 10.310 4.123 1.00 0.00 19 GLN A CA 13
ATOM 9258 C C . GLN A 1 19 ? 10.064 9.344 4.952 1.00 0.00 19 GLN A C 13
ATOM 9259 O O . GLN A 1 19 ? 10.214 9.534 6.164 1.00 0.00 19 GLN A O 13
ATOM 9273 N N . GLU A 1 20 ? 10.618 8.306 4.302 1.00 0.00 20 GLU A N 13
ATOM 9274 C CA . GLU A 1 20 ? 11.449 7.318 4.999 1.00 0.00 20 GLU A CA 13
ATOM 9275 C C . GLU A 1 20 ? 12.600 7.995 5.732 1.00 0.00 20 GLU A C 13
ATOM 9276 O O . GLU A 1 20 ? 13.328 8.810 5.157 1.00 0.00 20 GLU A O 13
ATOM 9288 N N . GLN A 1 21 ? 12.761 7.632 7.001 1.00 0.00 21 GLN A N 13
ATOM 9289 C CA . GLN A 1 21 ? 13.826 8.169 7.840 1.00 0.00 21 GLN A CA 13
ATOM 9290 C C . GLN A 1 21 ? 13.936 7.355 9.115 1.00 0.00 21 GLN A C 13
ATOM 9291 O O . GLN A 1 21 ? 14.962 6.710 9.365 1.00 0.00 21 GLN A O 13
ATOM 9305 N N . SER A 1 22 ? 12.858 7.359 9.901 1.00 0.00 22 SER A N 13
ATOM 9306 C CA . SER A 1 22 ? 12.804 6.594 11.134 1.00 0.00 22 SER A CA 13
ATOM 9307 C C . SER A 1 22 ? 12.124 5.231 10.912 1.00 0.00 22 SER A C 13
ATOM 9308 O O . SER A 1 22 ? 11.260 5.115 10.037 1.00 0.00 22 SER A O 13
ATOM 9316 N N . PRO A 1 23 ? 12.448 4.199 11.723 1.00 0.00 23 PRO A N 13
ATOM 9317 C CA . PRO A 1 23 ? 11.781 2.860 11.612 1.00 0.00 23 PRO A CA 13
ATOM 9318 C C . PRO A 1 23 ? 10.265 2.983 11.776 1.00 0.00 23 PRO A C 13
ATOM 9319 O O . PRO A 1 23 ? 9.500 2.254 11.138 1.00 0.00 23 PRO A O 13
ATOM 9330 N N . GLU A 1 24 ? 9.848 3.901 12.661 1.00 0.00 24 GLU A N 13
ATOM 9331 C CA . GLU A 1 24 ? 8.429 4.113 12.947 1.00 0.00 24 GLU A CA 13
ATOM 9332 C C . GLU A 1 24 ? 7.674 4.589 11.707 1.00 0.00 24 GLU A C 13
ATOM 9333 O O . GLU A 1 24 ? 6.583 4.095 11.419 1.00 0.00 24 GLU A O 13
ATOM 9345 N N . ARG A 1 25 ? 8.282 5.514 10.946 1.00 0.00 25 ARG A N 13
ATOM 9346 C CA . ARG A 1 25 ? 7.673 6.014 9.715 1.00 0.00 25 ARG A CA 13
ATOM 9347 C C . ARG A 1 25 ? 7.524 4.893 8.704 1.00 0.00 25 ARG A C 13
ATOM 9348 O O . ARG A 1 25 ? 6.513 4.812 8.000 1.00 0.00 25 ARG A O 13
ATOM 9369 N N . GLN A 1 26 ? 8.531 4.015 8.655 1.00 0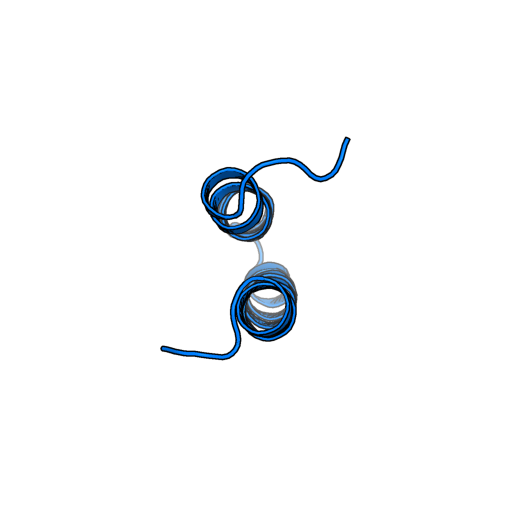.00 26 GLN A N 13
ATOM 9370 C CA . GLN A 1 26 ? 8.502 2.877 7.748 1.00 0.00 26 GLN A CA 13
ATOM 9371 C C . GLN A 1 26 ? 7.311 1.985 8.093 1.00 0.00 26 GLN A C 13
ATOM 9372 O O . GLN A 1 26 ? 6.583 1.544 7.210 1.00 0.00 26 GLN A O 13
ATOM 9386 N N . ARG A 1 27 ? 7.114 1.745 9.394 1.00 0.00 27 ARG A N 13
ATOM 9387 C CA . ARG A 1 27 ? 5.995 0.929 9.857 1.00 0.00 27 ARG A CA 13
ATOM 9388 C C . ARG A 1 27 ? 4.668 1.607 9.551 1.00 0.00 27 ARG A C 13
ATOM 9389 O O . ARG A 1 27 ? 3.707 0.952 9.151 1.00 0.00 27 ARG A O 13
ATOM 9410 N N . GLN A 1 28 ? 4.630 2.928 9.738 1.00 0.00 28 GLN A N 13
ATOM 9411 C CA . GLN A 1 28 ? 3.428 3.707 9.479 1.00 0.00 28 GLN A CA 13
ATOM 9412 C C . GLN A 1 28 ? 3.055 3.677 8.010 1.00 0.00 28 GLN A C 13
ATOM 9413 O O . GLN A 1 28 ? 1.876 3.559 7.679 1.00 0.00 28 GLN A O 13
ATOM 9427 N N . CYS A 1 29 ? 4.060 3.774 7.117 1.00 0.00 29 CYS A N 13
ATOM 9428 C CA . CYS A 1 29 ? 3.767 3.750 5.667 1.00 0.00 29 CYS A CA 13
ATOM 9429 C C . CYS A 1 29 ? 3.481 2.341 5.180 1.00 0.00 29 CYS A C 13
ATOM 9430 O O . CYS A 1 29 ? 2.581 2.127 4.368 1.00 0.00 29 CYS A O 13
ATOM 9437 N N . GLN A 1 30 ? 4.236 1.386 5.708 1.00 0.00 30 GLN A N 13
ATOM 9438 C CA . GLN A 1 30 ? 4.059 -0.019 5.375 1.00 0.00 30 GLN A CA 13
ATOM 9439 C C . GLN A 1 30 ? 2.691 -0.509 5.816 1.00 0.00 30 GLN A C 13
ATOM 9440 O O . GLN A 1 30 ? 2.038 -1.249 5.086 1.00 0.00 30 GLN A O 13
ATOM 9454 N N . GLN A 1 31 ? 2.243 -0.072 7.012 1.00 0.00 31 GLN A N 13
ATOM 9455 C CA . GLN A 1 31 ? 0.920 -0.454 7.512 1.00 0.00 31 GLN A CA 13
ATOM 9456 C C . GLN A 1 31 ? -0.177 0.216 6.702 1.00 0.00 31 GLN A C 13
ATOM 9457 O O . GLN A 1 31 ? -1.192 -0.411 6.379 1.00 0.00 31 GLN A O 13
ATOM 9471 N N . ARG A 1 32 ? 0.040 1.496 6.361 1.00 0.00 32 ARG A N 13
ATOM 9472 C CA . ARG A 1 32 ? -0.926 2.249 5.569 1.00 0.00 32 ARG A CA 13
ATOM 9473 C C . ARG A 1 32 ? -1.077 1.656 4.174 1.00 0.00 32 ARG A C 13
ATOM 9474 O O . ARG A 1 32 ? -2.200 1.511 3.674 1.00 0.00 32 ARG A O 13
ATOM 9495 N N . CYS A 1 33 ? 0.054 1.268 3.567 1.00 0.00 33 CYS A N 13
ATOM 9496 C CA . CYS A 1 33 ? 0.035 0.636 2.246 1.00 0.00 33 CYS A CA 13
ATOM 9497 C C . CYS A 1 33 ? -0.420 -0.803 2.333 1.00 0.00 33 CYS A C 13
ATOM 9498 O O . CYS A 1 33 ? -0.967 -1.302 1.401 1.00 0.00 33 CYS A O 13
ATOM 9505 N N . GLU A 1 34 ? -0.156 -1.469 3.458 1.00 0.00 34 GLU A N 13
ATOM 9506 C CA . GLU A 1 34 ? -0.559 -2.870 3.621 1.00 0.00 34 GLU A CA 13
ATOM 9507 C C . GLU A 1 34 ? -2.093 -2.994 3.542 1.00 0.00 34 GLU A C 13
ATOM 9508 O O . GLU A 1 34 ? -2.622 -3.832 2.799 1.00 0.00 34 GLU A O 13
ATOM 9520 N N . ARG A 1 35 ? -2.795 -2.135 4.301 1.00 0.00 35 ARG A N 13
ATOM 9521 C CA . ARG A 1 35 ? -4.253 -2.136 4.315 1.00 0.00 35 ARG A CA 13
ATOM 9522 C C . ARG A 1 35 ? -4.817 -1.576 3.020 1.00 0.00 35 ARG A C 13
ATOM 9523 O O . ARG A 1 35 ? -5.790 -2.109 2.467 1.00 0.00 35 ARG A O 13
ATOM 9544 N N . GLN A 1 36 ? -4.207 -0.484 2.550 1.00 0.00 36 GLN A N 13
ATOM 9545 C CA . GLN A 1 36 ? -4.650 0.179 1.331 1.00 0.00 36 GLN A CA 13
ATOM 9546 C C . GLN A 1 36 ? -4.428 -0.702 0.107 1.00 0.00 36 GLN A C 13
ATOM 9547 O O . GLN A 1 36 ? -5.265 -0.744 -0.802 1.00 0.00 36 GLN A O 13
ATOM 9561 N N . TYR A 1 37 ? -3.287 -1.385 0.089 1.00 0.00 37 TYR A N 13
ATOM 9562 C CA . TYR A 1 37 ? -2.921 -2.249 -1.017 1.00 0.00 37 TYR A CA 13
ATOM 9563 C C . TYR A 1 37 ? -3.980 -3.346 -1.174 1.00 0.00 37 TYR A C 13
ATOM 9564 O O . TYR A 1 37 ? -4.423 -3.649 -2.285 1.00 0.00 37 TYR A O 13
ATOM 9582 N N . LYS A 1 38 ? -4.345 -3.955 -0.038 1.00 0.00 38 LYS A N 13
ATOM 9583 C CA . LYS A 1 38 ? -5.315 -5.046 -0.011 1.00 0.00 38 LYS A CA 13
ATOM 9584 C C . LYS A 1 38 ? -6.649 -4.591 -0.607 1.00 0.00 38 LYS A C 13
ATOM 9585 O O . LYS A 1 38 ? -7.286 -5.342 -1.354 1.00 0.00 38 LYS A O 13
ATOM 9604 N N . GLU A 1 39 ? -7.062 -3.357 -0.279 1.00 0.00 39 GLU A N 13
ATOM 9605 C CA . GLU A 1 39 ? -8.322 -2.816 -0.797 1.00 0.00 39 GLU A CA 13
ATOM 9606 C C . GLU A 1 39 ? -8.276 -2.789 -2.330 1.00 0.00 39 GLU A C 13
ATOM 9607 O O . GLU A 1 39 ? -9.231 -3.203 -2.995 1.00 0.00 39 GLU A O 13
ATOM 9619 N N . GLN A 1 40 ? -7.139 -2.342 -2.875 1.00 0.00 40 GLN A N 13
ATOM 9620 C CA . GLN A 1 40 ? -6.936 -2.307 -4.325 1.00 0.00 40 GLN A CA 13
ATOM 9621 C C . GLN A 1 40 ? -6.987 -3.727 -4.904 1.00 0.00 40 GLN A C 13
ATOM 9622 O O . GLN A 1 40 ? -7.565 -3.954 -5.970 1.00 0.00 40 GLN A O 13
ATOM 9636 N N . GLN A 1 41 ? -6.352 -4.669 -4.196 1.00 0.00 41 GLN A N 13
ATOM 9637 C CA . GLN A 1 41 ? -6.285 -6.063 -4.627 1.00 0.00 41 GLN A CA 13
ATOM 9638 C C . GLN A 1 41 ? -5.890 -6.173 -6.116 1.00 0.00 41 GLN A C 13
ATOM 9639 O O . GLN A 1 41 ? -6.690 -6.604 -6.965 1.00 0.00 41 GLN A O 13
ATOM 9653 N N . GLY A 1 42 ? -4.645 -5.799 -6.414 1.00 0.00 42 GLY A N 13
ATOM 9654 C CA . GLY A 1 42 ? -4.126 -5.878 -7.777 1.00 0.00 42 GLY A CA 13
ATOM 9655 C C . GLY A 1 42 ? -4.145 -7.323 -8.272 1.00 0.00 42 GLY A C 13
ATOM 9656 O O . GLY A 1 42 ? -4.457 -7.588 -9.437 1.00 0.00 42 GLY A O 13
ATOM 9660 N N . ARG A 1 43 ? -3.798 -8.254 -7.372 1.00 0.00 43 ARG A N 13
ATOM 9661 C CA . ARG A 1 43 ? -3.761 -9.679 -7.701 1.00 0.00 43 ARG A CA 13
ATOM 9662 C C . ARG A 1 43 ? -5.157 -10.299 -7.632 1.00 0.00 43 ARG A C 13
ATOM 9663 O O . ARG A 1 43 ? -5.879 -10.118 -6.650 1.00 0.00 43 ARG A O 13
ATOM 9684 N N . GLU A 1 44 ? -5.521 -11.045 -8.686 1.00 0.00 44 GLU A N 13
ATOM 9685 C CA . GLU A 1 44 ? -6.828 -11.712 -8.760 1.00 0.00 44 GLU A CA 13
ATOM 9686 C C . GLU A 1 44 ? -7.115 -12.497 -7.477 1.00 0.00 44 GLU A C 13
ATOM 9687 O O . GLU A 1 44 ? -6.165 -12.855 -6.800 1.00 0.00 44 GLU A O 13
ATOM 9699 N N . GLY A 1 1 ? -12.357 14.491 -2.638 1.00 0.00 1 GLY A N 14
ATOM 9700 C CA . GLY A 1 1 ? -10.962 14.193 -3.072 1.00 0.00 1 GLY A CA 14
ATOM 9701 C C . GLY A 1 1 ? -10.976 13.641 -4.494 1.00 0.00 1 GLY A C 14
ATOM 9702 O O . GLY A 1 1 ? -10.150 14.029 -5.328 1.00 0.00 1 GLY A O 14
ATOM 9708 N N . MET A 1 2 ? -11.919 12.730 -4.762 1.00 0.00 2 MET A N 14
ATOM 9709 C CA . MET A 1 2 ? -12.049 12.115 -6.084 1.00 0.00 2 MET A CA 14
ATOM 9710 C C . MET A 1 2 ? -10.709 11.507 -6.542 1.00 0.00 2 MET A C 14
ATOM 9711 O O . MET A 1 2 ? -10.359 11.550 -7.732 1.00 0.00 2 MET A O 14
ATOM 9725 N N . GLN A 1 3 ? -9.968 10.931 -5.584 1.00 0.00 3 GLN A N 14
ATOM 9726 C CA . GLN A 1 3 ? -8.675 10.309 -5.876 1.00 0.00 3 GLN A CA 14
ATOM 9727 C C . GLN A 1 3 ? -8.871 8.908 -6.461 1.00 0.00 3 GLN A C 14
ATOM 9728 O O . GLN A 1 3 ? -9.634 8.100 -5.921 1.00 0.00 3 GLN A O 14
ATOM 9742 N N . ASP A 1 4 ? -8.192 8.642 -7.582 1.00 0.00 4 ASP A N 14
ATOM 9743 C CA . ASP A 1 4 ? -8.299 7.352 -8.271 1.00 0.00 4 ASP A CA 14
ATOM 9744 C C . ASP A 1 4 ? -7.601 6.221 -7.469 1.00 0.00 4 ASP A C 14
ATOM 9745 O O . ASP A 1 4 ? -6.643 6.489 -6.740 1.00 0.00 4 ASP A O 14
ATOM 9754 N N . PRO A 1 5 ? -8.060 4.948 -7.591 1.00 0.00 5 PRO A N 14
ATOM 9755 C CA . PRO A 1 5 ? -7.436 3.791 -6.856 1.00 0.00 5 PRO A CA 14
ATOM 9756 C C . PRO A 1 5 ? -5.952 3.659 -7.176 1.00 0.00 5 PRO A C 14
ATOM 9757 O O . PRO A 1 5 ? -5.138 3.387 -6.287 1.00 0.00 5 PRO A O 14
ATOM 9768 N N . GLN A 1 6 ? -5.605 3.882 -8.454 1.00 0.00 6 GLN A N 14
ATOM 9769 C CA . GLN A 1 6 ? -4.210 3.817 -8.890 1.00 0.00 6 GLN A CA 14
ATOM 9770 C C . GLN A 1 6 ? -3.397 4.881 -8.156 1.00 0.00 6 GLN A C 14
ATOM 9771 O O . GLN A 1 6 ? -2.287 4.613 -7.684 1.00 0.00 6 GLN A O 14
ATOM 9785 N N . GLN A 1 7 ? -3.988 6.074 -8.021 1.00 0.00 7 GLN A N 14
ATOM 9786 C CA . GLN A 1 7 ? -3.358 7.168 -7.299 1.00 0.00 7 GLN A CA 14
ATOM 9787 C C . GLN A 1 7 ? -3.175 6.810 -5.829 1.00 0.00 7 GLN A C 14
ATOM 9788 O O . GLN A 1 7 ? -2.171 7.182 -5.220 1.00 0.00 7 GLN A O 14
ATOM 9802 N N . GLN A 1 8 ? -4.166 6.099 -5.254 1.00 0.00 8 GLN A N 14
ATOM 9803 C CA . GLN A 1 8 ? -4.102 5.714 -3.838 1.00 0.00 8 GLN A CA 14
ATOM 9804 C C . GLN A 1 8 ? -2.868 4.831 -3.575 1.00 0.00 8 GLN A C 14
ATOM 9805 O O . GLN A 1 8 ? -2.123 5.068 -2.617 1.00 0.00 8 GLN A O 14
ATOM 9819 N N . TYR A 1 9 ? -2.630 3.856 -4.464 1.00 0.00 9 TYR A N 14
ATOM 9820 C CA . TYR A 1 9 ? -1.450 2.987 -4.365 1.00 0.00 9 TYR A CA 14
ATOM 9821 C C . TYR A 1 9 ? -0.175 3.821 -4.485 1.00 0.00 9 TYR A C 14
ATOM 9822 O O . TYR A 1 9 ? 0.783 3.632 -3.730 1.00 0.00 9 TYR A O 14
ATOM 9840 N N . HIS A 1 10 ? -0.171 4.718 -5.458 1.00 0.00 10 HIS A N 14
ATOM 9841 C CA . HIS A 1 10 ? 0.973 5.575 -5.715 1.00 0.00 10 HIS A CA 14
ATOM 9842 C C . HIS A 1 10 ? 1.290 6.391 -4.452 1.00 0.00 10 HIS A C 14
ATOM 9843 O O . HIS A 1 10 ? 2.447 6.507 -4.050 1.00 0.00 10 HIS A O 14
ATOM 9857 N N . ARG A 1 11 ? 0.242 6.942 -3.844 1.00 0.00 11 ARG A N 14
ATOM 9858 C CA . ARG A 1 11 ? 0.366 7.751 -2.630 1.00 0.00 11 ARG A CA 14
ATOM 9859 C C . ARG A 1 11 ? 0.938 6.944 -1.441 1.00 0.00 11 ARG A C 14
ATOM 9860 O O . ARG A 1 11 ? 1.798 7.437 -0.721 1.00 0.00 11 ARG A O 14
ATOM 9881 N N . CYS A 1 12 ? 0.365 5.756 -1.184 1.00 0.00 12 CYS A N 14
ATOM 9882 C CA . CYS A 1 12 ? 0.728 4.963 0.000 1.00 0.00 12 CYS A CA 14
ATOM 9883 C C . CYS A 1 12 ? 2.207 4.556 0.006 1.00 0.00 12 CYS A C 14
ATOM 9884 O O . CYS A 1 12 ? 2.852 4.619 1.039 1.00 0.00 12 CYS A O 14
ATOM 9891 N N . GLN A 1 13 ? 2.729 4.153 -1.153 1.00 0.00 13 GLN A N 14
ATOM 9892 C CA . GLN A 1 13 ? 4.124 3.714 -1.275 1.00 0.00 13 GLN A CA 14
ATOM 9893 C C . GLN A 1 13 ? 5.082 4.888 -1.448 1.00 0.00 13 GLN A C 14
ATOM 9894 O O . GLN A 1 13 ? 6.141 4.918 -0.832 1.00 0.00 13 GLN A O 14
ATOM 9908 N N . ARG A 1 14 ? 4.713 5.831 -2.318 1.00 0.00 14 ARG A N 14
ATOM 9909 C CA . ARG A 1 14 ? 5.547 6.985 -2.604 1.00 0.00 14 ARG A CA 14
ATOM 9910 C C . ARG A 1 14 ? 5.696 7.834 -1.366 1.00 0.00 14 ARG A C 14
ATOM 9911 O O . ARG A 1 14 ? 6.811 8.226 -1.002 1.00 0.00 14 ARG A O 14
ATOM 9932 N N . ARG A 1 15 ? 4.565 8.073 -0.686 1.00 0.00 15 ARG A N 14
ATOM 9933 C CA . ARG A 1 15 ? 4.585 8.827 0.550 1.00 0.00 15 ARG A CA 14
ATOM 9934 C C . ARG A 1 15 ? 5.416 8.074 1.584 1.00 0.00 15 ARG A C 14
ATOM 9935 O O . ARG A 1 15 ? 6.168 8.678 2.342 1.00 0.00 15 ARG A O 14
ATOM 9956 N N . CYS A 1 16 ? 5.253 6.743 1.606 1.00 0.00 16 CYS A N 14
ATOM 9957 C CA . CYS A 1 16 ? 5.979 5.892 2.534 1.00 0.00 16 CYS A CA 14
ATOM 9958 C C . CYS A 1 16 ? 7.491 5.995 2.309 1.00 0.00 16 CYS A C 14
ATOM 9959 O O . CYS A 1 16 ? 8.257 6.118 3.271 1.00 0.00 16 CYS A O 14
ATOM 9966 N N . GLN A 1 17 ? 7.917 5.928 1.032 1.00 0.00 17 GLN A N 14
ATOM 9967 C CA . GLN A 1 17 ? 9.339 5.996 0.698 1.00 0.00 17 GLN A CA 14
ATOM 9968 C C . GLN A 1 17 ? 9.908 7.370 0.999 1.00 0.00 17 GLN A C 14
ATOM 9969 O O . GLN A 1 17 ? 11.020 7.489 1.527 1.00 0.00 17 GLN A O 14
ATOM 9983 N N . ILE A 1 18 ? 9.134 8.411 0.667 1.00 0.00 18 ILE A N 14
ATOM 9984 C CA . ILE A 1 18 ? 9.558 9.783 0.912 1.00 0.00 18 ILE A CA 14
ATOM 9985 C C . ILE A 1 18 ? 9.674 10.030 2.424 1.00 0.00 18 ILE A C 14
ATOM 9986 O O . ILE A 1 18 ? 10.663 10.586 2.907 1.00 0.00 18 ILE A O 14
ATOM 10002 N N . GLN A 1 19 ? 8.652 9.589 3.146 1.00 0.00 19 GLN A N 14
ATOM 10003 C CA . GLN A 1 19 ? 8.590 9.719 4.599 1.00 0.00 19 GLN A CA 14
ATOM 10004 C C . GLN A 1 19 ? 9.699 8.907 5.266 1.00 0.00 19 GLN A C 14
ATOM 10005 O O . GLN A 1 19 ? 10.221 9.297 6.314 1.00 0.00 19 GLN A O 14
ATOM 10019 N N . GLU A 1 20 ? 10.011 7.741 4.679 1.00 0.00 20 GLU A N 14
ATOM 10020 C CA . GLU A 1 20 ? 11.008 6.823 5.236 1.00 0.00 20 GLU A CA 14
ATOM 10021 C C . GLU A 1 20 ? 12.264 7.567 5.708 1.00 0.00 20 GLU A C 14
ATOM 10022 O O . GLU A 1 20 ? 12.882 8.324 4.957 1.00 0.00 20 GLU A O 14
ATOM 10034 N N . GLN A 1 21 ? 12.615 7.324 6.965 1.00 0.00 21 GLN A N 14
ATOM 10035 C CA . GLN A 1 21 ? 13.780 7.925 7.600 1.00 0.00 21 GLN A CA 14
ATOM 10036 C C . GLN A 1 21 ? 13.975 7.285 8.958 1.00 0.00 21 GLN A C 14
ATOM 10037 O O . GLN A 1 21 ? 14.991 6.628 9.208 1.00 0.00 21 GLN A O 14
ATOM 10051 N N . SER A 1 22 ? 12.947 7.407 9.800 1.00 0.00 22 SER A N 14
ATOM 10052 C CA . SER A 1 22 ? 12.938 6.766 11.103 1.00 0.00 22 SER A CA 14
ATOM 10053 C C . SER A 1 22 ? 12.185 5.417 11.005 1.00 0.00 22 SER A C 14
ATOM 10054 O O . SER A 1 22 ? 11.359 5.250 10.100 1.00 0.00 22 SER A O 14
ATOM 10062 N N . PRO A 1 23 ? 12.471 4.430 11.881 1.00 0.00 23 PRO A N 14
ATOM 10063 C CA . PRO A 1 23 ? 11.808 3.083 11.799 1.00 0.00 23 PRO A CA 14
ATOM 10064 C C . PRO A 1 23 ? 10.289 3.152 12.020 1.00 0.00 23 PRO A C 14
ATOM 10065 O O . PRO A 1 23 ? 9.539 2.360 11.439 1.00 0.00 23 PRO A O 14
ATOM 10076 N N . GLU A 1 24 ? 9.849 4.090 12.870 1.00 0.00 24 GLU A N 14
ATOM 10077 C CA . GLU A 1 24 ? 8.419 4.243 13.177 1.00 0.00 24 GLU A CA 14
ATOM 10078 C C . GLU A 1 24 ? 7.619 4.647 11.921 1.00 0.00 24 GLU A C 14
ATOM 10079 O O . GLU A 1 24 ? 6.552 4.088 11.651 1.00 0.00 24 GLU A O 14
ATOM 10091 N N . ARG A 1 25 ? 8.137 5.636 11.184 1.00 0.00 25 ARG A N 14
ATOM 10092 C CA . ARG A 1 25 ? 7.468 6.140 9.977 1.00 0.00 25 ARG A CA 14
ATOM 10093 C C . ARG A 1 25 ? 7.409 5.093 8.866 1.00 0.00 25 ARG A C 14
ATOM 10094 O O . ARG A 1 25 ? 6.396 4.983 8.169 1.00 0.00 25 ARG A O 14
ATOM 10115 N N . GLN A 1 26 ? 8.500 4.338 8.696 1.00 0.00 26 GLN A N 14
ATOM 10116 C CA . GLN A 1 26 ? 8.566 3.309 7.656 1.00 0.00 26 GLN A CA 14
ATOM 10117 C C . GLN A 1 26 ? 7.522 2.232 7.915 1.00 0.00 26 GLN A C 14
ATOM 10118 O O . GLN A 1 26 ? 6.868 1.752 6.984 1.00 0.00 26 GLN A O 14
ATOM 10132 N N . ARG A 1 27 ? 7.385 1.850 9.186 1.00 0.00 27 ARG A N 14
ATOM 10133 C CA . ARG A 1 27 ? 6.430 0.819 9.581 1.00 0.00 27 ARG A CA 14
ATOM 10134 C C . ARG A 1 27 ? 5.014 1.339 9.426 1.00 0.00 27 ARG A C 14
ATOM 10135 O O . ARG A 1 27 ? 4.133 0.637 8.941 1.00 0.00 27 ARG A O 14
ATOM 10156 N N . GLN A 1 28 ? 4.809 2.564 9.879 1.00 0.00 28 GLN A N 14
ATOM 10157 C CA . GLN A 1 28 ? 3.510 3.182 9.840 1.00 0.00 28 GLN A CA 14
ATOM 10158 C C . GLN A 1 28 ? 3.038 3.365 8.406 1.00 0.00 28 GLN A C 14
ATOM 10159 O O . GLN A 1 28 ? 1.861 3.160 8.115 1.00 0.00 28 GLN A O 14
ATOM 10173 N N . CYS A 1 29 ? 3.959 3.769 7.511 1.00 0.00 29 CYS A N 14
ATOM 10174 C CA . CYS A 1 29 ? 3.586 4.003 6.103 1.00 0.00 29 CYS A CA 14
ATOM 10175 C C . CYS A 1 29 ? 3.545 2.719 5.289 1.00 0.00 29 CYS A C 14
ATOM 10176 O O . CYS A 1 29 ? 2.728 2.592 4.368 1.00 0.00 29 CYS A O 14
ATOM 10183 N N . GLN A 1 30 ? 4.411 1.757 5.638 1.00 0.00 30 GLN A N 14
ATOM 10184 C CA . GLN A 1 30 ? 4.440 0.481 4.939 1.00 0.00 30 GLN A CA 14
ATOM 10185 C C . GLN A 1 30 ? 3.249 -0.390 5.360 1.00 0.00 30 GLN A C 14
ATOM 10186 O O . GLN A 1 30 ? 2.679 -1.105 4.537 1.00 0.00 30 GLN A O 14
ATOM 10200 N N . GLN A 1 31 ? 2.833 -0.260 6.643 1.00 0.00 31 GLN A N 14
ATOM 10201 C CA . GLN A 1 31 ? 1.660 -0.969 7.136 1.00 0.00 31 GLN A CA 14
ATOM 10202 C C . GLN A 1 31 ? 0.398 -0.396 6.523 1.00 0.00 31 GLN A C 14
ATOM 10203 O O . GLN A 1 31 ? -0.510 -1.144 6.158 1.00 0.00 31 GLN A O 14
ATOM 10217 N N . ARG A 1 32 ? 0.343 0.949 6.408 1.00 0.00 32 ARG A N 14
ATOM 10218 C CA . ARG A 1 32 ? -0.825 1.601 5.817 1.00 0.00 32 ARG A CA 14
ATOM 10219 C C . ARG A 1 32 ? -0.977 1.262 4.338 1.00 0.00 32 ARG A C 14
ATOM 10220 O O . ARG A 1 32 ? -2.082 0.949 3.887 1.00 0.00 32 ARG A O 14
ATOM 10241 N N . CYS A 1 33 ? 0.143 1.275 3.591 1.00 0.00 33 CYS A N 14
ATOM 10242 C CA . CYS A 1 33 ? 0.110 0.907 2.171 1.00 0.00 33 CYS A CA 14
ATOM 10243 C C . CYS A 1 33 ? -0.143 -0.566 2.017 1.00 0.00 33 CYS A C 14
ATOM 10244 O O . CYS A 1 33 ? -0.875 -0.955 1.155 1.00 0.00 33 CYS A O 14
ATOM 10251 N N . GLU A 1 34 ? 0.489 -1.382 2.858 1.00 0.00 34 GLU A N 14
ATOM 10252 C CA . GLU A 1 34 ? 0.317 -2.841 2.784 1.00 0.00 34 GLU A CA 14
ATOM 10253 C C . GLU A 1 34 ? -1.136 -3.246 3.080 1.00 0.00 34 GLU A C 14
ATOM 10254 O O . GLU A 1 34 ? -1.740 -4.032 2.331 1.00 0.00 34 GLU A O 14
ATOM 10266 N N . ARG A 1 35 ? -1.692 -2.699 4.174 1.00 0.00 35 ARG A N 14
ATOM 10267 C CA . ARG A 1 35 ? -3.058 -3.008 4.579 1.00 0.00 35 ARG A CA 14
ATOM 10268 C C . ARG A 1 35 ? -4.061 -2.399 3.626 1.00 0.00 35 ARG A C 14
ATOM 10269 O O . ARG A 1 35 ? -5.044 -3.049 3.248 1.00 0.00 35 ARG A O 14
ATOM 10290 N N . GLN A 1 36 ? -3.807 -1.147 3.232 1.00 0.00 36 GLN A N 14
ATOM 10291 C CA . GLN A 1 36 ? -4.689 -0.450 2.311 1.00 0.00 36 GLN A CA 14
ATOM 10292 C C . GLN A 1 36 ? -4.631 -1.067 0.925 1.00 0.00 36 GLN A C 14
ATOM 10293 O O . GLN A 1 36 ? -5.634 -1.100 0.220 1.00 0.00 36 GLN A O 14
ATOM 10307 N N . TYR A 1 37 ? -3.428 -1.486 0.515 1.00 0.00 37 TYR A N 14
ATOM 10308 C CA . TYR A 1 37 ? -3.228 -2.026 -0.816 1.00 0.00 37 TYR A CA 14
ATOM 10309 C C . TYR A 1 37 ? -4.154 -3.228 -1.012 1.00 0.00 37 TYR A C 14
ATOM 10310 O O . TYR A 1 37 ? -4.873 -3.321 -2.012 1.00 0.00 37 TYR A O 14
ATOM 10328 N N . LYS A 1 38 ? -4.137 -4.126 -0.026 1.00 0.00 38 LYS A N 14
ATOM 10329 C CA . LYS A 1 38 ? -4.978 -5.314 -0.049 1.00 0.00 38 LYS A CA 14
ATOM 10330 C C . LYS A 1 38 ? -6.460 -4.917 -0.069 1.00 0.00 38 LYS A C 14
ATOM 10331 O O . LYS A 1 38 ? -7.259 -5.514 -0.797 1.00 0.00 38 LYS A O 14
ATOM 10350 N N . GLU A 1 39 ? -6.821 -3.929 0.766 1.00 0.00 39 GLU A N 14
ATOM 10351 C CA . GLU A 1 39 ? -8.214 -3.486 0.874 1.00 0.00 39 GLU A CA 14
ATOM 10352 C C . GLU A 1 39 ? -8.725 -2.910 -0.451 1.00 0.00 39 GLU A C 14
ATOM 10353 O O . GLU A 1 39 ? -9.813 -3.273 -0.909 1.00 0.00 39 GLU A O 14
ATOM 10365 N N . GLN A 1 40 ? -7.943 -1.996 -1.051 1.00 0.00 40 GLN A N 14
ATOM 10366 C CA . GLN A 1 40 ? -8.336 -1.362 -2.311 1.00 0.00 40 GLN A CA 14
ATOM 10367 C C . GLN A 1 40 ? -8.440 -2.390 -3.442 1.00 0.00 40 GLN A C 14
ATOM 10368 O O . GLN A 1 40 ? -9.361 -2.326 -4.264 1.00 0.00 40 GLN A O 14
ATOM 10382 N N . GLN A 1 41 ? -7.475 -3.320 -3.491 1.00 0.00 41 GLN A N 14
ATOM 10383 C CA . GLN A 1 41 ? -7.442 -4.345 -4.542 1.00 0.00 41 GLN A CA 14
ATOM 10384 C C . GLN A 1 41 ? -8.685 -5.245 -4.471 1.00 0.00 41 GLN A C 14
ATOM 10385 O O . GLN A 1 41 ? -9.307 -5.539 -5.496 1.00 0.00 41 GLN A O 14
ATOM 10399 N N . GLY A 1 42 ? -9.039 -5.665 -3.252 1.00 0.00 42 GLY A N 14
ATOM 10400 C CA . GLY A 1 42 ? -10.213 -6.524 -3.033 1.00 0.00 42 GLY A CA 14
ATOM 10401 C C . GLY A 1 42 ? -9.983 -7.969 -3.527 1.00 0.00 42 GLY A C 14
ATOM 10402 O O . GLY A 1 42 ? -10.937 -8.737 -3.656 1.00 0.00 42 GLY A O 14
ATOM 10406 N N . ARG A 1 43 ? -8.711 -8.325 -3.804 1.00 0.00 43 ARG A N 14
ATOM 10407 C CA . ARG A 1 43 ? -8.345 -9.668 -4.300 1.00 0.00 43 ARG A CA 14
ATOM 10408 C C . ARG A 1 43 ? -9.339 -10.179 -5.377 1.00 0.00 43 ARG A C 14
ATOM 10409 O O . ARG A 1 43 ? -10.146 -9.405 -5.902 1.00 0.00 43 ARG A O 14
ATOM 10430 N N . GLU A 1 44 ? -9.248 -11.480 -5.720 1.00 0.00 44 GLU A N 14
ATOM 10431 C CA . GLU A 1 44 ? -10.124 -12.078 -6.735 1.00 0.00 44 GLU A CA 14
ATOM 10432 C C . GLU A 1 44 ? -10.093 -13.601 -6.652 1.00 0.00 44 GLU A C 14
ATOM 10433 O O . GLU A 1 44 ? -11.016 -14.221 -7.154 1.00 0.00 44 GLU A O 14
ATOM 10445 N N . GLY A 1 1 ? -15.947 9.965 -5.249 1.00 0.00 1 GLY A N 15
ATOM 10446 C CA . GLY A 1 1 ? -16.595 8.719 -4.750 1.00 0.00 1 GLY A CA 15
ATOM 10447 C C . GLY A 1 1 ? -15.633 7.545 -4.903 1.00 0.00 1 GLY A C 15
ATOM 10448 O O . GLY A 1 1 ? -15.429 6.773 -3.960 1.00 0.00 1 GLY A O 15
ATOM 10454 N N . MET A 1 2 ? -15.049 7.414 -6.101 1.00 0.00 2 MET A N 15
ATOM 10455 C CA . MET A 1 2 ? -14.105 6.330 -6.387 1.00 0.00 2 MET A CA 15
ATOM 10456 C C . MET A 1 2 ? -12.835 6.866 -7.045 1.00 0.00 2 MET A C 15
ATOM 10457 O O . MET A 1 2 ? -12.883 7.828 -7.818 1.00 0.00 2 MET A O 15
ATOM 10471 N N . GLN A 1 3 ? -11.700 6.228 -6.734 1.00 0.00 3 GLN A N 15
ATOM 10472 C CA . GLN A 1 3 ? -10.405 6.626 -7.294 1.00 0.00 3 GLN A CA 15
ATOM 10473 C C . GLN A 1 3 ? -9.673 5.414 -7.860 1.00 0.00 3 GLN A C 15
ATOM 10474 O O . GLN A 1 3 ? -9.850 4.291 -7.373 1.00 0.00 3 GLN A O 15
ATOM 10488 N N . ASP A 1 4 ? -8.862 5.648 -8.896 1.00 0.00 4 ASP A N 15
ATOM 10489 C CA . ASP A 1 4 ? -8.108 4.575 -9.541 1.00 0.00 4 ASP A CA 15
ATOM 10490 C C . ASP A 1 4 ? -7.109 3.936 -8.527 1.00 0.00 4 ASP A C 15
ATOM 10491 O O . ASP A 1 4 ? -6.494 4.663 -7.742 1.00 0.00 4 ASP A O 15
ATOM 10500 N N . PRO A 1 5 ? -6.972 2.584 -8.484 1.00 0.00 5 PRO A N 15
ATOM 10501 C CA . PRO A 1 5 ? -6.074 1.902 -7.495 1.00 0.00 5 PRO A CA 15
ATOM 10502 C C . PRO A 1 5 ? -4.589 2.110 -7.805 1.00 0.00 5 PRO A C 15
ATOM 10503 O O . PRO A 1 5 ? -3.747 2.022 -6.903 1.00 0.00 5 PRO A O 15
ATOM 10514 N N . GLN A 1 6 ? -4.269 2.372 -9.086 1.00 0.00 6 GLN A N 15
ATOM 10515 C CA . GLN A 1 6 ? -2.877 2.575 -9.496 1.00 0.00 6 GLN A CA 15
ATOM 10516 C C . GLN A 1 6 ? -2.288 3.787 -8.792 1.00 0.00 6 GLN A C 15
ATOM 10517 O O . GLN A 1 6 ? -1.170 3.723 -8.255 1.00 0.00 6 GLN A O 15
ATOM 10531 N N . GLN A 1 7 ? -3.067 4.880 -8.742 1.00 0.00 7 GLN A N 15
ATOM 10532 C CA . GLN A 1 7 ? -2.630 6.086 -8.041 1.00 0.00 7 GLN A CA 15
ATOM 10533 C C . GLN A 1 7 ? -2.700 5.901 -6.524 1.00 0.00 7 GLN A C 15
ATOM 10534 O O . GLN A 1 7 ? -1.919 6.513 -5.788 1.00 0.00 7 GLN A O 15
ATOM 10548 N N . GLN A 1 8 ? -3.626 5.032 -6.061 1.00 0.00 8 GLN A N 15
ATOM 10549 C CA . GLN A 1 8 ? -3.754 4.761 -4.627 1.00 0.00 8 GLN A CA 15
ATOM 10550 C C . GLN A 1 8 ? -2.472 4.118 -4.098 1.00 0.00 8 GLN A C 15
ATOM 10551 O O . GLN A 1 8 ? -1.969 4.496 -3.035 1.00 0.00 8 GLN A O 15
ATOM 10565 N N . TYR A 1 9 ? -1.922 3.176 -4.880 1.00 0.00 9 TYR A N 15
ATOM 10566 C CA . TYR A 1 9 ? -0.665 2.515 -4.531 1.00 0.00 9 TYR A CA 15
ATOM 10567 C C . TYR A 1 9 ? 0.461 3.548 -4.472 1.00 0.00 9 TYR A C 15
ATOM 10568 O O . TYR A 1 9 ? 1.266 3.552 -3.541 1.00 0.00 9 TYR A O 15
ATOM 10586 N N . HIS A 1 10 ? 0.504 4.421 -5.473 1.00 0.00 10 HIS A N 15
ATOM 10587 C CA . HIS A 1 10 ? 1.516 5.471 -5.520 1.00 0.00 10 HIS A CA 15
ATOM 10588 C C . HIS A 1 10 ? 1.387 6.380 -4.286 1.00 0.00 10 HIS A C 15
ATOM 10589 O O . HIS A 1 10 ? 2.387 6.833 -3.731 1.00 0.00 10 HIS A O 15
ATOM 10603 N N . ARG A 1 11 ? 0.138 6.673 -3.903 1.00 0.00 11 ARG A N 15
ATOM 10604 C CA . ARG A 1 11 ? -0.153 7.564 -2.774 1.00 0.00 11 ARG A CA 15
ATOM 10605 C C . ARG A 1 11 ? 0.419 7.028 -1.431 1.00 0.00 11 ARG A C 15
ATOM 10606 O O . ARG A 1 11 ? 1.013 7.797 -0.661 1.00 0.00 11 ARG A O 15
ATOM 10627 N N . CYS A 1 12 ? 0.205 5.721 -1.139 1.00 0.00 12 CYS A N 15
ATOM 10628 C CA . CYS A 1 12 ? 0.663 5.133 0.122 1.00 0.00 12 CYS A CA 15
ATOM 10629 C C . CYS A 1 12 ? 2.201 5.103 0.187 1.00 0.00 12 CYS A C 15
ATOM 10630 O O . CYS A 1 12 ? 2.795 5.354 1.237 1.00 0.00 12 CYS A O 15
ATOM 10637 N N . GLN A 1 13 ? 2.824 4.803 -0.957 1.00 0.00 13 GLN A N 15
ATOM 10638 C CA . GLN A 1 13 ? 4.271 4.737 -1.077 1.00 0.00 13 GLN A CA 15
ATOM 10639 C C . GLN A 1 13 ? 4.907 6.116 -1.052 1.00 0.00 13 GLN A C 15
ATOM 10640 O O . GLN A 1 13 ? 6.001 6.263 -0.564 1.00 0.00 13 GLN A O 15
ATOM 10654 N N . ARG A 1 14 ? 4.244 7.094 -1.671 1.00 0.00 14 ARG A N 15
ATOM 10655 C CA . ARG A 1 14 ? 4.789 8.436 -1.782 1.00 0.00 14 ARG A CA 15
ATOM 10656 C C . ARG A 1 14 ? 4.990 9.008 -0.408 1.00 0.00 14 ARG A C 15
ATOM 10657 O O . ARG A 1 14 ? 6.083 9.467 -0.076 1.00 0.00 14 ARG A O 15
ATOM 10678 N N . ARG A 1 15 ? 3.953 8.896 0.415 1.00 0.00 15 ARG A N 15
ATOM 10679 C CA . ARG A 1 15 ? 4.038 9.332 1.789 1.00 0.00 15 ARG A CA 15
ATOM 10680 C C . ARG A 1 15 ? 5.079 8.497 2.532 1.00 0.00 15 ARG A C 15
ATOM 10681 O O . ARG A 1 15 ? 5.814 9.006 3.382 1.00 0.00 15 ARG A O 15
ATOM 10702 N N . CYS A 1 16 ? 5.119 7.203 2.202 1.00 0.00 16 CYS A N 15
ATOM 10703 C CA . CYS A 1 16 ? 6.041 6.265 2.820 1.00 0.00 16 CYS A CA 15
ATOM 10704 C C . CYS A 1 16 ? 7.503 6.650 2.542 1.00 0.00 16 CYS A C 15
ATOM 10705 O O . CYS A 1 16 ? 8.332 6.648 3.455 1.00 0.00 16 CYS A O 15
ATOM 10712 N N . GLN A 1 17 ? 7.799 7.000 1.285 1.00 0.00 17 GLN A N 15
ATOM 10713 C CA . GLN A 1 17 ? 9.145 7.410 0.884 1.00 0.00 17 GLN A CA 15
ATOM 10714 C C . GLN A 1 17 ? 9.523 8.718 1.551 1.00 0.00 17 GLN A C 15
ATOM 10715 O O . GLN A 1 17 ? 10.671 8.908 1.953 1.00 0.00 17 GLN A O 15
ATOM 10729 N N . ILE A 1 18 ? 8.551 9.634 1.641 1.00 0.00 18 ILE A N 15
ATOM 10730 C CA . ILE A 1 18 ? 8.786 10.930 2.249 1.00 0.00 18 ILE A CA 15
ATOM 10731 C C . ILE A 1 18 ? 9.173 10.751 3.738 1.00 0.00 18 ILE A C 15
ATOM 10732 O O . ILE A 1 18 ? 10.070 11.432 4.242 1.00 0.00 18 ILE A O 15
ATOM 10748 N N . GLN A 1 19 ? 8.448 9.864 4.432 1.00 0.00 19 GLN A N 15
ATOM 10749 C CA . GLN A 1 19 ? 8.662 9.627 5.875 1.00 0.00 19 GLN A CA 15
ATOM 10750 C C . GLN A 1 19 ? 9.610 8.435 6.171 1.00 0.00 19 GLN A C 15
ATOM 10751 O O . GLN A 1 19 ? 9.845 8.112 7.337 1.00 0.00 19 GLN A O 15
ATOM 10765 N N . GLU A 1 20 ? 10.126 7.774 5.121 1.00 0.00 20 GLU A N 15
ATOM 10766 C CA . GLU A 1 20 ? 11.017 6.594 5.296 1.00 0.00 20 GLU A CA 15
ATOM 10767 C C . GLU A 1 20 ? 12.322 6.923 6.068 1.00 0.00 20 GLU A C 15
ATOM 10768 O O . GLU A 1 20 ? 13.127 6.020 6.329 1.00 0.00 20 GLU A O 15
ATOM 10780 N N . GLN A 1 21 ? 12.547 8.211 6.380 1.00 0.00 21 GLN A N 15
ATOM 10781 C CA . GLN A 1 21 ? 13.780 8.634 7.054 1.00 0.00 21 GLN A CA 15
ATOM 10782 C C . GLN A 1 21 ? 13.954 7.897 8.378 1.00 0.00 21 GLN A C 15
ATOM 10783 O O . GLN A 1 21 ? 15.061 7.447 8.698 1.00 0.00 21 GLN A O 15
ATOM 10797 N N . SER A 1 22 ? 12.855 7.737 9.126 1.00 0.00 22 SER A N 15
ATOM 10798 C CA . SER A 1 22 ? 12.898 7.005 10.394 1.00 0.00 22 SER A CA 15
ATOM 10799 C C . SER A 1 22 ? 12.467 5.528 10.179 1.00 0.00 22 SER A C 15
ATOM 10800 O O . SER A 1 22 ? 11.507 5.278 9.443 1.00 0.00 22 SER A O 15
ATOM 10808 N N . PRO A 1 23 ? 13.154 4.531 10.797 1.00 0.00 23 PRO A N 15
ATOM 10809 C CA . PRO A 1 23 ? 12.783 3.079 10.620 1.00 0.00 23 PRO A CA 15
ATOM 10810 C C . PRO A 1 23 ? 11.330 2.804 11.009 1.00 0.00 23 PRO A C 15
ATOM 10811 O O . PRO A 1 23 ? 10.635 2.033 10.340 1.00 0.00 23 PRO A O 15
ATOM 10822 N N . GLU A 1 24 ? 10.879 3.443 12.099 1.00 0.00 24 GLU A N 15
ATOM 10823 C CA . GLU A 1 24 ? 9.506 3.269 12.585 1.00 0.00 24 GLU A CA 15
ATOM 10824 C C . GLU A 1 24 ? 8.499 3.803 11.570 1.00 0.00 24 GLU A C 15
ATOM 10825 O O . GLU A 1 24 ? 7.452 3.189 11.336 1.00 0.00 24 GLU A O 15
ATOM 10837 N N . ARG A 1 25 ? 8.833 4.948 10.964 1.00 0.00 25 ARG A N 15
ATOM 10838 C CA . ARG A 1 25 ? 7.980 5.574 9.962 1.00 0.00 25 ARG A CA 15
ATOM 10839 C C . ARG A 1 25 ? 7.828 4.686 8.738 1.00 0.00 25 ARG A C 15
ATOM 10840 O O . ARG A 1 25 ? 6.742 4.604 8.154 1.00 0.00 25 ARG A O 15
ATOM 10861 N N . GLN A 1 26 ? 8.924 4.030 8.350 1.00 0.00 26 GLN A N 15
ATOM 10862 C CA . GLN A 1 26 ? 8.913 3.150 7.201 1.00 0.00 26 GLN A CA 15
ATOM 10863 C C . GLN A 1 26 ? 7.935 2.006 7.440 1.00 0.00 26 GLN A C 15
ATOM 10864 O O . GLN A 1 26 ? 7.178 1.623 6.547 1.00 0.00 26 GLN A O 15
ATOM 10878 N N . ARG A 1 27 ? 7.984 1.446 8.652 1.00 0.00 27 ARG A N 15
ATOM 10879 C CA . ARG A 1 27 ? 7.134 0.326 9.011 1.00 0.00 27 ARG A CA 15
ATOM 10880 C C . ARG A 1 27 ? 5.661 0.706 9.043 1.00 0.00 27 ARG A C 15
ATOM 10881 O O . ARG A 1 27 ? 4.817 -0.068 8.592 1.00 0.00 27 ARG A O 15
ATOM 10902 N N . GLN A 1 28 ? 5.347 1.895 9.584 1.00 0.00 28 GLN A N 15
ATOM 10903 C CA . GLN A 1 28 ? 3.956 2.327 9.672 1.00 0.00 28 GLN A CA 15
ATOM 10904 C C . GLN A 1 28 ? 3.402 2.737 8.312 1.00 0.00 28 GLN A C 15
ATOM 10905 O O . GLN A 1 28 ? 2.208 2.537 8.050 1.00 0.00 28 GLN A O 15
ATOM 10919 N N . CYS A 1 29 ? 4.273 3.279 7.417 1.00 0.00 29 CYS A N 15
ATOM 10920 C CA . CYS A 1 29 ? 3.792 3.648 6.068 1.00 0.00 29 CYS A CA 15
ATOM 10921 C C . CYS A 1 29 ? 3.612 2.415 5.189 1.00 0.00 29 CYS A C 15
ATOM 10922 O O . CYS A 1 29 ? 2.648 2.321 4.420 1.00 0.00 29 CYS A O 15
ATOM 10929 N N . GLN A 1 30 ? 4.523 1.452 5.344 1.00 0.00 30 GLN A N 15
ATOM 10930 C CA . GLN A 1 30 ? 4.446 0.193 4.623 1.00 0.00 30 GLN A CA 15
ATOM 10931 C C . GLN A 1 30 ? 3.232 -0.614 5.082 1.00 0.00 30 GLN A C 15
ATOM 10932 O O . GLN A 1 30 ? 2.538 -1.221 4.266 1.00 0.00 30 GLN A O 15
ATOM 10946 N N . GLN A 1 31 ? 2.976 -0.605 6.408 1.00 0.00 31 GLN A N 15
ATOM 10947 C CA . GLN A 1 31 ? 1.843 -1.332 6.978 1.00 0.00 31 GLN A CA 15
ATOM 10948 C C . GLN A 1 31 ? 0.519 -0.722 6.571 1.00 0.00 31 GLN A C 15
ATOM 10949 O O . GLN A 1 31 ? -0.431 -1.456 6.263 1.00 0.00 31 GLN A O 15
ATOM 10963 N N . ARG A 1 32 ? 0.446 0.626 6.549 1.00 0.00 32 ARG A N 15
ATOM 10964 C CA . ARG A 1 32 ? -0.790 1.282 6.147 1.00 0.00 32 ARG A CA 15
ATOM 10965 C C . ARG A 1 32 ? -1.041 1.108 4.654 1.00 0.00 32 ARG A C 15
ATOM 10966 O O . ARG A 1 32 ? -2.177 0.924 4.244 1.00 0.00 32 ARG A O 15
ATOM 10987 N N . CYS A 1 33 ? 0.044 1.093 3.847 1.00 0.00 33 CYS A N 15
ATOM 10988 C CA . CYS A 1 33 ? -0.093 0.838 2.408 1.00 0.00 33 CYS A CA 15
ATOM 10989 C C . CYS A 1 33 ? -0.619 -0.564 2.172 1.00 0.00 33 CYS A C 15
ATOM 10990 O O . CYS A 1 33 ? -1.472 -0.747 1.361 1.00 0.00 33 CYS A O 15
ATOM 10997 N N . GLU A 1 34 ? -0.062 -1.550 2.869 1.00 0.00 34 GLU A N 15
ATOM 10998 C CA . GLU A 1 34 ? -0.473 -2.956 2.662 1.00 0.00 34 GLU A CA 15
ATOM 10999 C C . GLU A 1 34 ? -1.952 -3.182 2.974 1.00 0.00 34 GLU A C 15
ATOM 11000 O O . GLU A 1 34 ? -2.657 -3.858 2.204 1.00 0.00 34 GLU A O 15
ATOM 11012 N N . ARG A 1 35 ? -2.425 -2.622 4.098 1.00 0.00 35 ARG A N 15
ATOM 11013 C CA . ARG A 1 35 ? -3.815 -2.803 4.500 1.00 0.00 35 ARG A CA 15
ATOM 11014 C C . ARG A 1 35 ? -4.750 -1.899 3.710 1.00 0.00 35 ARG A C 15
ATOM 11015 O O . ARG A 1 35 ? -5.826 -2.329 3.278 1.00 0.00 35 ARG A O 15
ATOM 11036 N N . GLN A 1 36 ? -4.334 -0.644 3.530 1.00 0.00 36 GLN A N 15
ATOM 11037 C CA . GLN A 1 36 ? -5.131 0.333 2.799 1.00 0.00 36 GLN A CA 15
ATOM 11038 C C . GLN A 1 36 ? -5.220 -0.035 1.315 1.00 0.00 36 GLN A C 15
ATOM 11039 O O . GLN A 1 36 ? -6.282 0.104 0.698 1.00 0.00 36 GLN A O 15
ATOM 11053 N N . TYR A 1 37 ? -4.091 -0.487 0.749 1.00 0.00 37 TYR A N 15
ATOM 11054 C CA . TYR A 1 37 ? -4.037 -0.851 -0.663 1.00 0.00 37 TYR A CA 15
ATOM 11055 C C . TYR A 1 37 ? -5.030 -1.980 -0.933 1.00 0.00 37 TYR A C 15
ATOM 11056 O O . TYR A 1 37 ? -5.862 -1.895 -1.842 1.00 0.00 37 TYR A O 15
ATOM 11074 N N . LYS A 1 38 ? -4.949 -3.030 -0.102 1.00 0.00 38 LYS A N 15
ATOM 11075 C CA . LYS A 1 38 ? -5.840 -4.185 -0.223 1.00 0.00 38 LYS A CA 15
ATOM 11076 C C . LYS A 1 38 ? -7.293 -3.785 0.027 1.00 0.00 38 LYS A C 15
ATOM 11077 O O . LYS A 1 38 ? -8.209 -4.304 -0.620 1.00 0.00 38 LYS A O 15
ATOM 11096 N N . GLU A 1 39 ? -7.496 -2.893 1.002 1.00 0.00 39 GLU A N 15
ATOM 11097 C CA . GLU A 1 39 ? -8.839 -2.452 1.388 1.00 0.00 39 GLU A CA 15
ATOM 11098 C C . GLU A 1 39 ? -9.561 -1.781 0.208 1.00 0.00 39 GLU A C 15
ATOM 11099 O O . GLU A 1 39 ? -10.738 -2.062 -0.045 1.00 0.00 39 GLU A O 15
ATOM 11111 N N . GLN A 1 40 ? -8.854 -0.887 -0.495 1.00 0.00 40 GLN A N 15
ATOM 11112 C CA . GLN A 1 40 ? -9.436 -0.164 -1.634 1.00 0.00 40 GLN A CA 15
ATOM 11113 C C . GLN A 1 40 ? -9.767 -1.126 -2.778 1.00 0.00 40 GLN A C 15
ATOM 11114 O O . GLN A 1 40 ? -10.784 -0.971 -3.458 1.00 0.00 40 GLN A O 15
ATOM 11128 N N . GLN A 1 41 ? -8.879 -2.105 -2.993 1.00 0.00 41 GLN A N 15
ATOM 11129 C CA . GLN A 1 41 ? -9.041 -3.087 -4.070 1.00 0.00 41 GLN A CA 15
ATOM 11130 C C . GLN A 1 41 ? -10.318 -3.908 -3.876 1.00 0.00 41 GLN A C 15
ATOM 11131 O O . GLN A 1 41 ? -11.018 -4.217 -4.846 1.00 0.00 41 GLN A O 15
ATOM 11145 N N . GLY A 1 42 ? -10.606 -4.265 -2.621 1.00 0.00 42 GLY A N 15
ATOM 11146 C CA . GLY A 1 42 ? -11.793 -5.065 -2.298 1.00 0.00 42 GLY A CA 15
ATOM 11147 C C . GLY A 1 42 ? -11.492 -6.578 -2.237 1.00 0.00 42 GLY A C 15
ATOM 11148 O O . GLY A 1 42 ? -12.418 -7.386 -2.118 1.00 0.00 42 GLY A O 15
ATOM 11152 N N . ARG A 1 43 ? -10.195 -6.953 -2.285 1.00 0.00 43 ARG A N 15
ATOM 11153 C CA . ARG A 1 43 ? -9.804 -8.371 -2.195 1.00 0.00 43 ARG A CA 15
ATOM 11154 C C . ARG A 1 43 ? -10.281 -8.985 -0.883 1.00 0.00 43 ARG A C 15
ATOM 11155 O O . ARG A 1 43 ? -10.703 -10.144 -0.854 1.00 0.00 43 ARG A O 15
ATOM 11176 N N . GLU A 1 44 ? -10.206 -8.202 0.205 1.00 0.00 44 GLU A N 15
ATOM 11177 C CA . GLU A 1 44 ? -10.628 -8.671 1.542 1.00 0.00 44 GLU A CA 15
ATOM 11178 C C . GLU A 1 44 ? -11.946 -9.451 1.475 1.00 0.00 44 GLU A C 15
ATOM 11179 O O . GLU A 1 44 ? -12.920 -8.892 0.998 1.00 0.00 44 GLU A O 15
ATOM 11191 N N . GLY A 1 1 ? -13.184 2.014 -5.300 1.00 0.00 1 GLY A N 16
ATOM 11192 C CA . GLY A 1 1 ? -13.808 3.368 -5.269 1.00 0.00 1 GLY A CA 16
ATOM 11193 C C . GLY A 1 1 ? -13.646 4.036 -6.629 1.00 0.00 1 GLY A C 16
ATOM 11194 O O . GLY A 1 1 ? -13.177 3.413 -7.586 1.00 0.00 1 GLY A O 16
ATOM 11200 N N . MET A 1 2 ? -14.045 5.311 -6.705 1.00 0.00 2 MET A N 16
ATOM 11201 C CA . MET A 1 2 ? -13.953 6.079 -7.947 1.00 0.00 2 MET A CA 16
ATOM 11202 C C . MET A 1 2 ? -12.494 6.209 -8.396 1.00 0.00 2 MET A C 16
ATOM 11203 O O . MET A 1 2 ? -12.192 6.099 -9.588 1.00 0.00 2 MET A O 16
ATOM 11217 N N . GLN A 1 3 ? -11.595 6.441 -7.428 1.00 0.00 3 GLN A N 16
ATOM 11218 C CA . GLN A 1 3 ? -10.165 6.583 -7.721 1.00 0.00 3 GLN A CA 16
ATOM 11219 C C . GLN A 1 3 ? -9.564 5.242 -8.121 1.00 0.00 3 GLN A C 16
ATOM 11220 O O . GLN A 1 3 ? -9.985 4.191 -7.626 1.00 0.00 3 GLN A O 16
ATOM 11234 N N . ASP A 1 4 ? -8.588 5.286 -9.034 1.00 0.00 4 ASP A N 16
ATOM 11235 C CA . ASP A 1 4 ? -7.934 4.074 -9.523 1.00 0.00 4 ASP A CA 16
ATOM 11236 C C . ASP A 1 4 ? -7.040 3.436 -8.422 1.00 0.00 4 ASP A C 16
ATOM 11237 O O . ASP A 1 4 ? -6.502 4.157 -7.575 1.00 0.00 4 ASP A O 16
ATOM 11246 N N . PRO A 1 5 ? -6.906 2.085 -8.387 1.00 0.00 5 PRO A N 16
ATOM 11247 C CA . PRO A 1 5 ? -6.106 1.384 -7.326 1.00 0.00 5 PRO A CA 16
ATOM 11248 C C . PRO A 1 5 ? -4.592 1.534 -7.510 1.00 0.00 5 PRO A C 16
ATOM 11249 O O . PRO A 1 5 ? -3.849 1.601 -6.524 1.00 0.00 5 PRO A O 16
ATOM 11260 N N . GLN A 1 6 ? -4.138 1.553 -8.774 1.00 0.00 6 GLN A N 16
ATOM 11261 C CA . GLN A 1 6 ? -2.703 1.656 -9.069 1.00 0.00 6 GLN A CA 16
ATOM 11262 C C . GLN A 1 6 ? -2.165 2.996 -8.564 1.00 0.00 6 GLN A C 16
ATOM 11263 O O . GLN A 1 6 ? -1.117 3.058 -7.904 1.00 0.00 6 GLN A O 16
ATOM 11277 N N . GLN A 1 7 ? -2.941 4.052 -8.812 1.00 0.00 7 GLN A N 16
ATOM 11278 C CA . GLN A 1 7 ? -2.616 5.384 -8.326 1.00 0.00 7 GLN A CA 16
ATOM 11279 C C . GLN A 1 7 ? -2.636 5.417 -6.805 1.00 0.00 7 GLN A C 16
ATOM 11280 O O . GLN A 1 7 ? -1.786 6.049 -6.182 1.00 0.00 7 GLN A O 16
ATOM 11294 N N . GLN A 1 8 ? -3.590 4.686 -6.209 1.00 0.00 8 GLN A N 16
ATOM 11295 C CA . GLN A 1 8 ? -3.692 4.601 -4.749 1.00 0.00 8 GLN A CA 16
ATOM 11296 C C . GLN A 1 8 ? -2.389 4.037 -4.171 1.00 0.00 8 GLN A C 16
ATOM 11297 O O . GLN A 1 8 ? -1.903 4.508 -3.134 1.00 0.00 8 GLN A O 16
ATOM 11311 N N . TYR A 1 9 ? -1.811 3.052 -4.875 1.00 0.00 9 TYR A N 16
ATOM 11312 C CA . TYR A 1 9 ? -0.546 2.453 -4.464 1.00 0.00 9 TYR A CA 16
ATOM 11313 C C . TYR A 1 9 ? 0.539 3.532 -4.405 1.00 0.00 9 TYR A C 16
ATOM 11314 O O . TYR A 1 9 ? 1.341 3.559 -3.469 1.00 0.00 9 TYR A O 16
ATOM 11332 N N . HIS A 1 10 ? 0.551 4.428 -5.404 1.00 0.00 10 HIS A N 16
ATOM 11333 C CA . HIS A 1 10 ? 1.535 5.516 -5.426 1.00 0.00 10 HIS A CA 16
ATOM 11334 C C . HIS A 1 10 ? 1.395 6.391 -4.180 1.00 0.00 10 HIS A C 16
ATOM 11335 O O . HIS A 1 10 ? 2.390 6.849 -3.636 1.00 0.00 10 HIS A O 16
ATOM 11349 N N . ARG A 1 11 ? 0.144 6.648 -3.758 1.00 0.00 11 ARG A N 16
ATOM 11350 C CA . ARG A 1 11 ? -0.119 7.512 -2.589 1.00 0.00 11 ARG A CA 16
ATOM 11351 C C . ARG A 1 11 ? 0.470 6.956 -1.279 1.00 0.00 11 ARG A C 16
ATOM 11352 O O . ARG A 1 11 ? 1.021 7.726 -0.483 1.00 0.00 11 ARG A O 16
ATOM 11373 N N . CYS A 1 12 ? 0.332 5.632 -1.038 1.00 0.00 12 CYS A N 16
ATOM 11374 C CA . CYS A 1 12 ? 0.832 5.037 0.198 1.00 0.00 12 CYS A CA 16
ATOM 11375 C C . CYS A 1 12 ? 2.377 5.048 0.224 1.00 0.00 12 CYS A C 16
ATOM 11376 O O . CYS A 1 12 ? 2.991 5.319 1.257 1.00 0.00 12 CYS A O 16
ATOM 11383 N N . GLN A 1 13 ? 2.978 4.794 -0.942 1.00 0.00 13 GLN A N 16
ATOM 11384 C CA . GLN A 1 13 ? 4.428 4.812 -1.115 1.00 0.00 13 GLN A CA 16
ATOM 11385 C C . GLN A 1 13 ? 4.982 6.240 -1.072 1.00 0.00 13 GLN A C 16
ATOM 11386 O O . GLN A 1 13 ? 6.078 6.462 -0.595 1.00 0.00 13 GLN A O 16
ATOM 11400 N N . ARG A 1 14 ? 4.228 7.182 -1.637 1.00 0.00 14 ARG A N 16
ATOM 11401 C CA . ARG A 1 14 ? 4.638 8.576 -1.705 1.00 0.00 14 ARG A CA 16
ATOM 11402 C C . ARG A 1 14 ? 4.812 9.102 -0.304 1.00 0.00 14 ARG A C 16
ATOM 11403 O O . ARG A 1 14 ? 5.860 9.650 0.045 1.00 0.00 14 ARG A O 16
ATOM 11424 N N . ARG A 1 15 ? 3.804 8.846 0.515 1.00 0.00 15 ARG A N 16
ATOM 11425 C CA . ARG A 1 15 ? 3.844 9.203 1.907 1.00 0.00 15 ARG A CA 16
ATOM 11426 C C . ARG A 1 15 ? 4.959 8.422 2.610 1.00 0.00 15 ARG A C 16
ATOM 11427 O O . ARG A 1 15 ? 5.659 8.960 3.473 1.00 0.00 15 ARG A O 16
ATOM 11448 N N . CYS A 1 16 ? 5.122 7.150 2.214 1.00 0.00 16 CYS A N 16
ATOM 11449 C CA . CYS A 1 16 ? 6.154 6.289 2.776 1.00 0.00 16 CYS A CA 16
ATOM 11450 C C . CYS A 1 16 ? 7.564 6.865 2.543 1.00 0.00 16 CYS A C 16
ATOM 11451 O O . CYS A 1 16 ? 8.384 6.871 3.462 1.00 0.00 16 CYS A O 16
ATOM 11458 N N . GLN A 1 17 ? 7.857 7.285 1.294 1.00 0.00 17 GLN A N 16
ATOM 11459 C CA . GLN A 1 17 ? 9.193 7.783 0.947 1.00 0.00 17 GLN A CA 16
ATOM 11460 C C . GLN A 1 17 ? 9.456 9.158 1.530 1.00 0.00 17 GLN A C 16
ATOM 11461 O O . GLN A 1 17 ? 10.562 9.433 2.011 1.00 0.00 17 GLN A O 16
ATOM 11475 N N . ILE A 1 18 ? 8.435 10.019 1.499 1.00 0.00 18 ILE A N 16
ATOM 11476 C CA . ILE A 1 18 ? 8.562 11.362 2.043 1.00 0.00 18 ILE A CA 16
ATOM 11477 C C . ILE A 1 18 ? 8.810 11.297 3.561 1.00 0.00 18 ILE A C 16
ATOM 11478 O O . ILE A 1 18 ? 9.639 12.036 4.097 1.00 0.00 18 ILE A O 16
ATOM 11494 N N . GLN A 1 19 ? 8.061 10.424 4.232 1.00 0.00 19 GLN A N 16
ATOM 11495 C CA . GLN A 1 19 ? 8.156 10.262 5.691 1.00 0.00 19 GLN A CA 16
ATOM 11496 C C . GLN A 1 19 ? 9.107 9.116 6.103 1.00 0.00 19 GLN A C 16
ATOM 11497 O O . GLN A 1 19 ? 9.228 8.813 7.294 1.00 0.00 19 GLN A O 16
ATOM 11511 N N . GLU A 1 20 ? 9.721 8.438 5.113 1.00 0.00 20 GLU A N 16
ATOM 11512 C CA . GLU A 1 20 ? 10.586 7.277 5.388 1.00 0.00 20 GLU A CA 16
ATOM 11513 C C . GLU A 1 20 ? 11.574 7.555 6.523 1.00 0.00 20 GLU A C 16
ATOM 11514 O O . GLU A 1 20 ? 11.498 6.919 7.556 1.00 0.00 20 GLU A O 16
ATOM 11526 N N . GLN A 1 21 ? 12.485 8.527 6.310 1.00 0.00 21 GLN A N 16
ATOM 11527 C CA . GLN A 1 21 ? 13.516 8.926 7.316 1.00 0.00 21 GLN A CA 16
ATOM 11528 C C . GLN A 1 21 ? 13.880 7.796 8.326 1.00 0.00 21 GLN A C 16
ATOM 11529 O O . GLN A 1 21 ? 14.828 7.039 8.092 1.00 0.00 21 GLN A O 16
ATOM 11543 N N . SER A 1 22 ? 13.131 7.703 9.449 1.00 0.00 22 SER A N 16
ATOM 11544 C CA . SER A 1 22 ? 13.397 6.687 10.472 1.00 0.00 22 SER A CA 16
ATOM 11545 C C . SER A 1 22 ? 12.870 5.292 10.041 1.00 0.00 22 SER A C 16
ATOM 11546 O O . SER A 1 22 ? 11.874 5.210 9.320 1.00 0.00 22 SER A O 16
ATOM 11554 N N . PRO A 1 23 ? 13.506 4.182 10.487 1.00 0.00 23 PRO A N 16
ATOM 11555 C CA . PRO A 1 23 ? 13.047 2.795 10.120 1.00 0.00 23 PRO A CA 16
ATOM 11556 C C . PRO A 1 23 ? 11.641 2.490 10.653 1.00 0.00 23 PRO A C 16
ATOM 11557 O O . PRO A 1 23 ? 10.894 1.711 10.045 1.00 0.00 23 PRO A O 16
ATOM 11568 N N . GLU A 1 24 ? 11.283 3.121 11.780 1.00 0.00 24 GLU A N 16
ATOM 11569 C CA . GLU A 1 24 ? 9.958 2.926 12.384 1.00 0.00 24 GLU A CA 16
ATOM 11570 C C . GLU A 1 24 ? 8.851 3.455 11.461 1.00 0.00 24 GLU A C 16
ATOM 11571 O O . GLU A 1 24 ? 7.774 2.858 11.361 1.00 0.00 24 GLU A O 16
ATOM 11583 N N . ARG A 1 25 ? 9.149 4.556 10.764 1.00 0.00 25 ARG A N 16
ATOM 11584 C CA . ARG A 1 25 ? 8.219 5.154 9.813 1.00 0.00 25 ARG A CA 16
ATOM 11585 C C . ARG A 1 25 ? 7.967 4.212 8.642 1.00 0.00 25 ARG A C 16
ATOM 11586 O O . ARG A 1 25 ? 6.857 4.134 8.136 1.00 0.00 25 ARG A O 16
ATOM 11607 N N . GLN A 1 26 ? 9.025 3.516 8.208 1.00 0.00 26 GLN A N 16
ATOM 11608 C CA . GLN A 1 26 ? 8.940 2.579 7.089 1.00 0.00 26 GLN A CA 16
ATOM 11609 C C . GLN A 1 26 ? 7.970 1.442 7.403 1.00 0.00 26 GLN A C 16
ATOM 11610 O O . GLN A 1 26 ? 7.153 1.064 6.558 1.00 0.00 26 GLN A O 16
ATOM 11624 N N . ARG A 1 27 ? 8.050 0.916 8.626 1.00 0.00 27 ARG A N 16
ATOM 11625 C CA . ARG A 1 27 ? 7.145 -0.153 9.045 1.00 0.00 27 ARG A CA 16
ATOM 11626 C C . ARG A 1 27 ? 5.702 0.345 9.052 1.00 0.00 27 ARG A C 16
ATOM 11627 O O . ARG A 1 27 ? 4.785 -0.364 8.629 1.00 0.00 27 ARG A O 16
ATOM 11648 N N . GLN A 1 28 ? 5.523 1.578 9.523 1.00 0.00 28 GLN A N 16
ATOM 11649 C CA . GLN A 1 28 ? 4.216 2.212 9.585 1.00 0.00 28 GLN A CA 16
ATOM 11650 C C . GLN A 1 28 ? 3.669 2.485 8.181 1.00 0.00 28 GLN A C 16
ATOM 11651 O O . GLN A 1 28 ? 2.464 2.347 7.946 1.00 0.00 28 GLN A O 16
ATOM 11665 N N . CYS A 1 29 ? 4.556 2.921 7.261 1.00 0.00 29 CYS A N 16
ATOM 11666 C CA . CYS A 1 29 ? 4.117 3.261 5.896 1.00 0.00 29 CYS A CA 16
ATOM 11667 C C . CYS A 1 29 ? 3.737 2.001 5.121 1.00 0.00 29 CYS A C 16
ATOM 11668 O O . CYS A 1 29 ? 2.743 1.983 4.400 1.00 0.00 29 CYS A O 16
ATOM 11675 N N . GLN A 1 30 ? 4.539 0.951 5.299 1.00 0.00 30 GLN A N 16
ATOM 11676 C CA . GLN A 1 30 ? 4.299 -0.329 4.658 1.00 0.00 30 GLN A CA 16
ATOM 11677 C C . GLN A 1 30 ? 3.029 -0.959 5.198 1.00 0.00 30 GLN A C 16
ATOM 11678 O O . GLN A 1 30 ? 2.228 -1.507 4.438 1.00 0.00 30 GLN A O 16
ATOM 11692 N N . GLN A 1 31 ? 2.835 -0.844 6.525 1.00 0.00 31 GLN A N 16
ATOM 11693 C CA . GLN A 1 31 ? 1.639 -1.367 7.166 1.00 0.00 31 GLN A CA 16
ATOM 11694 C C . GLN A 1 31 ? 0.423 -0.583 6.690 1.00 0.00 31 GLN A C 16
ATOM 11695 O O . GLN A 1 31 ? -0.631 -1.160 6.405 1.00 0.00 31 GLN A O 16
ATOM 11709 N N . ARG A 1 32 ? 0.589 0.745 6.606 1.00 0.00 32 ARG A N 16
ATOM 11710 C CA . ARG A 1 32 ? -0.475 1.623 6.167 1.00 0.00 32 ARG A CA 16
ATOM 11711 C C . ARG A 1 32 ? -0.859 1.323 4.716 1.00 0.00 32 ARG A C 16
ATOM 11712 O O . ARG A 1 32 ? -2.039 1.223 4.391 1.00 0.00 32 ARG A O 16
ATOM 11733 N N . CYS A 1 33 ? 0.158 1.149 3.861 1.00 0.00 33 CYS A N 16
ATOM 11734 C CA . CYS A 1 33 ? -0.058 0.813 2.449 1.00 0.00 33 CYS A CA 16
ATOM 11735 C C . CYS A 1 33 ? -0.678 -0.553 2.319 1.00 0.00 33 CYS A C 16
ATOM 11736 O O . CYS A 1 33 ? -1.496 -0.759 1.469 1.00 0.00 33 CYS A O 16
ATOM 11743 N N . GLU A 1 34 ? -0.234 -1.499 3.138 1.00 0.00 34 GLU A N 16
ATOM 11744 C CA . GLU A 1 34 ? -0.736 -2.874 3.054 1.00 0.00 34 GLU A CA 16
ATOM 11745 C C . GLU A 1 34 ? -2.254 -2.918 3.307 1.00 0.00 34 GLU A C 16
ATOM 11746 O O . GLU A 1 34 ? -3.007 -3.519 2.524 1.00 0.00 34 GLU A O 16
ATOM 11758 N N . ARG A 1 35 ? -2.696 -2.270 4.396 1.00 0.00 35 ARG A N 16
ATOM 11759 C CA . ARG A 1 35 ? -4.110 -2.241 4.750 1.00 0.00 35 ARG A CA 16
ATOM 11760 C C . ARG A 1 35 ? -4.891 -1.310 3.826 1.00 0.00 35 ARG A C 16
ATOM 11761 O O . ARG A 1 35 ? -5.991 -1.645 3.375 1.00 0.00 35 ARG A O 16
ATOM 11782 N N . GLN A 1 36 ? -4.326 -0.123 3.589 1.00 0.00 36 GLN A N 16
ATOM 11783 C CA . GLN A 1 36 ? -4.974 0.888 2.767 1.00 0.00 36 GLN A CA 16
ATOM 11784 C C . GLN A 1 36 ? -5.116 0.416 1.321 1.00 0.00 36 GLN A C 16
ATOM 11785 O O . GLN A 1 36 ? -6.152 0.637 0.685 1.00 0.00 36 GLN A O 16
ATOM 11799 N N . TYR A 1 37 ? -4.058 -0.216 0.808 1.00 0.00 37 TYR A N 16
ATOM 11800 C CA . TYR A 1 37 ? -4.044 -0.704 -0.563 1.00 0.00 37 TYR A CA 16
ATOM 11801 C C . TYR A 1 37 ? -5.159 -1.736 -0.759 1.00 0.00 37 TYR A C 16
ATOM 11802 O O . TYR A 1 37 ? -5.889 -1.702 -1.754 1.00 0.00 37 TYR A O 16
ATOM 11820 N N . LYS A 1 38 ? -5.238 -2.685 0.185 1.00 0.00 38 LYS A N 16
ATOM 11821 C CA . LYS A 1 38 ? -6.210 -3.773 0.117 1.00 0.00 38 LYS A CA 16
ATOM 11822 C C . LYS A 1 38 ? -7.644 -3.231 0.085 1.00 0.00 38 LYS A C 16
ATOM 11823 O O . LYS A 1 38 ? -8.482 -3.730 -0.677 1.00 0.00 38 LYS A O 16
ATOM 11842 N N . GLU A 1 39 ? -7.919 -2.219 0.918 1.00 0.00 39 GLU A N 16
ATOM 11843 C CA . GLU A 1 39 ? -9.259 -1.630 0.981 1.00 0.00 39 GLU A CA 16
ATOM 11844 C C . GLU A 1 39 ? -9.646 -1.031 -0.365 1.00 0.00 39 GLU A C 16
ATOM 11845 O O . GLU A 1 39 ? -10.779 -1.208 -0.828 1.00 0.00 39 GLU A O 16
ATOM 11857 N N . GLN A 1 40 ? -8.689 -0.348 -1.003 1.00 0.00 40 GLN A N 16
ATOM 11858 C CA . GLN A 1 40 ? -8.916 0.249 -2.318 1.00 0.00 40 GLN A CA 16
ATOM 11859 C C . GLN A 1 40 ? -9.134 -0.838 -3.374 1.00 0.00 40 GLN A C 16
ATOM 11860 O O . GLN A 1 40 ? -9.975 -0.690 -4.267 1.00 0.00 40 GLN A O 16
ATOM 11874 N N . GLN A 1 41 ? -8.347 -1.919 -3.272 1.00 0.00 41 GLN A N 16
ATOM 11875 C CA . GLN A 1 41 ? -8.415 -3.016 -4.205 1.00 0.00 41 GLN A CA 16
ATOM 11876 C C . GLN A 1 41 ? -8.399 -4.353 -3.454 1.00 0.00 41 GLN A C 16
ATOM 11877 O O . GLN A 1 41 ? -7.345 -4.998 -3.312 1.00 0.00 41 GLN A O 16
ATOM 11891 N N . GLY A 1 42 ? -9.570 -4.757 -2.971 1.00 0.00 42 GLY A N 16
ATOM 11892 C CA . GLY A 1 42 ? -9.704 -6.015 -2.236 1.00 0.00 42 GLY A CA 16
ATOM 11893 C C . GLY A 1 42 ? -9.303 -7.197 -3.114 1.00 0.00 42 GLY A C 16
ATOM 11894 O O . GLY A 1 42 ? -8.580 -8.089 -2.671 1.00 0.00 42 GLY A O 16
ATOM 11898 N N . ARG A 1 43 ? -9.752 -7.172 -4.381 1.00 0.00 43 ARG A N 16
ATOM 11899 C CA . ARG A 1 43 ? -9.420 -8.227 -5.365 1.00 0.00 43 ARG A CA 16
ATOM 11900 C C . ARG A 1 43 ? -10.162 -7.998 -6.685 1.00 0.00 43 ARG A C 16
ATOM 11901 O O . ARG A 1 43 ? -9.620 -8.262 -7.763 1.00 0.00 43 ARG A O 16
ATOM 11922 N N . GLU A 1 44 ? -11.412 -7.524 -6.587 1.00 0.00 44 GLU A N 16
ATOM 11923 C CA . GLU A 1 44 ? -12.243 -7.277 -7.771 1.00 0.00 44 GLU A CA 16
ATOM 11924 C C . GLU A 1 44 ? -11.776 -6.031 -8.518 1.00 0.00 44 GLU A C 16
ATOM 11925 O O . GLU A 1 44 ? -12.041 -4.940 -8.036 1.00 0.00 44 GLU A O 16
ATOM 11937 N N . GLY A 1 1 ? -15.378 11.992 -3.194 1.00 0.00 1 GLY A N 17
ATOM 11938 C CA . GLY A 1 1 ? -13.982 11.502 -3.016 1.00 0.00 1 GLY A CA 17
ATOM 11939 C C . GLY A 1 1 ? -13.726 10.333 -3.962 1.00 0.00 1 GLY A C 17
ATOM 11940 O O . GLY A 1 1 ? -13.557 10.526 -5.165 1.00 0.00 1 GLY A O 17
ATOM 11946 N N . MET A 1 2 ? -13.707 9.115 -3.399 1.00 0.00 2 MET A N 17
ATOM 11947 C CA . MET A 1 2 ? -13.477 7.881 -4.178 1.00 0.00 2 MET A CA 17
ATOM 11948 C C . MET A 1 2 ? -12.043 7.819 -4.723 1.00 0.00 2 MET A C 17
ATOM 11949 O O . MET A 1 2 ? -11.234 7.009 -4.260 1.00 0.00 2 MET A O 17
ATOM 11963 N N . GLN A 1 3 ? -11.735 8.683 -5.707 1.00 0.00 3 GLN A N 17
ATOM 11964 C CA . GLN A 1 3 ? -10.401 8.728 -6.322 1.00 0.00 3 GLN A CA 17
ATOM 11965 C C . GLN A 1 3 ? -10.051 7.383 -6.959 1.00 0.00 3 GLN A C 17
ATOM 11966 O O . GLN A 1 3 ? -10.619 6.349 -6.594 1.00 0.00 3 GLN A O 17
ATOM 11980 N N . ASP A 1 4 ? -9.120 7.408 -7.926 1.00 0.00 4 ASP A N 17
ATOM 11981 C CA . ASP A 1 4 ? -8.702 6.188 -8.621 1.00 0.00 4 ASP A CA 17
ATOM 11982 C C . ASP A 1 4 ? -7.790 5.314 -7.723 1.00 0.00 4 ASP A C 17
ATOM 11983 O O . ASP A 1 4 ? -7.173 5.834 -6.790 1.00 0.00 4 ASP A O 17
ATOM 11992 N N . PRO A 1 5 ? -7.697 3.986 -7.981 1.00 0.00 5 PRO A N 17
ATOM 11993 C CA . PRO A 1 5 ? -6.848 3.069 -7.160 1.00 0.00 5 PRO A CA 17
ATOM 11994 C C . PRO A 1 5 ? -5.370 3.137 -7.547 1.00 0.00 5 PRO A C 17
ATOM 11995 O O . PRO A 1 5 ? -4.490 2.925 -6.705 1.00 0.00 5 PRO A O 17
ATOM 12006 N N . GLN A 1 6 ? -5.106 3.415 -8.835 1.00 0.00 6 GLN A N 17
ATOM 12007 C CA . GLN A 1 6 ? -3.731 3.486 -9.336 1.00 0.00 6 GLN A CA 17
ATOM 12008 C C . GLN A 1 6 ? -2.971 4.618 -8.662 1.00 0.00 6 GLN A C 17
ATOM 12009 O O . GLN A 1 6 ? -1.824 4.441 -8.239 1.00 0.00 6 GLN A O 17
ATOM 12023 N N . GLN A 1 7 ? -3.636 5.770 -8.530 1.00 0.00 7 GLN A N 17
ATOM 12024 C CA . GLN A 1 7 ? -3.046 6.929 -7.866 1.00 0.00 7 GLN A CA 17
ATOM 12025 C C . GLN A 1 7 ? -2.841 6.645 -6.379 1.00 0.00 7 GLN A C 17
ATOM 12026 O O . GLN A 1 7 ? -1.829 7.045 -5.795 1.00 0.00 7 GLN A O 17
ATOM 12040 N N . GLN A 1 8 ? -3.830 5.972 -5.771 1.00 0.00 8 GLN A N 17
ATOM 12041 C CA . GLN A 1 8 ? -3.781 5.658 -4.344 1.00 0.00 8 GLN A CA 17
ATOM 12042 C C . GLN A 1 8 ? -2.588 4.742 -4.016 1.00 0.00 8 GLN A C 17
ATOM 12043 O O . GLN A 1 8 ? -1.874 4.976 -3.036 1.00 0.00 8 GLN A O 17
ATOM 12057 N N . TYR A 1 9 ? -2.363 3.724 -4.860 1.00 0.00 9 TYR A N 17
ATOM 12058 C CA . TYR A 1 9 ? -1.233 2.805 -4.672 1.00 0.00 9 TYR A CA 17
ATOM 12059 C C . TYR A 1 9 ? 0.085 3.578 -4.738 1.00 0.00 9 TYR A C 17
ATOM 12060 O O . TYR A 1 9 ? 0.967 3.402 -3.893 1.00 0.00 9 TYR A O 17
ATOM 12078 N N . HIS A 1 10 ? 0.204 4.438 -5.739 1.00 0.00 10 HIS A N 17
ATOM 12079 C CA . HIS A 1 10 ? 1.398 5.252 -5.895 1.00 0.00 10 HIS A CA 17
ATOM 12080 C C . HIS A 1 10 ? 1.581 6.135 -4.653 1.00 0.00 10 HIS A C 17
ATOM 12081 O O . HIS A 1 10 ? 2.691 6.308 -4.166 1.00 0.00 10 HIS A O 17
ATOM 12095 N N . ARG A 1 11 ? 0.467 6.698 -4.165 1.00 0.00 11 ARG A N 17
ATOM 12096 C CA . ARG A 1 11 ? 0.474 7.588 -2.998 1.00 0.00 11 ARG A CA 17
ATOM 12097 C C . ARG A 1 11 ? 0.981 6.888 -1.707 1.00 0.00 11 ARG A C 17
ATOM 12098 O O . ARG A 1 11 ? 1.748 7.487 -0.946 1.00 0.00 11 ARG A O 17
ATOM 12119 N N . CYS A 1 12 ? 0.499 5.651 -1.436 1.00 0.00 12 CYS A N 17
ATOM 12120 C CA . CYS A 1 12 ? 0.865 4.943 -0.204 1.00 0.00 12 CYS A CA 17
ATOM 12121 C C . CYS A 1 12 ? 2.376 4.631 -0.171 1.00 0.00 12 CYS A C 17
ATOM 12122 O O . CYS A 1 12 ? 3.021 4.793 0.856 1.00 0.00 12 CYS A O 17
ATOM 12129 N N . GLN A 1 13 ? 2.917 4.211 -1.317 1.00 0.00 13 GLN A N 17
ATOM 12130 C CA . GLN A 1 13 ? 4.338 3.889 -1.467 1.00 0.00 13 GLN A CA 17
ATOM 12131 C C . GLN A 1 13 ? 5.201 5.152 -1.533 1.00 0.00 13 GLN A C 17
ATOM 12132 O O . GLN A 1 13 ? 6.270 5.205 -0.947 1.00 0.00 13 GLN A O 17
ATOM 12146 N N . ARG A 1 14 ? 4.722 6.150 -2.284 1.00 0.00 14 ARG A N 17
ATOM 12147 C CA . ARG A 1 14 ? 5.438 7.408 -2.468 1.00 0.00 14 ARG A CA 17
ATOM 12148 C C . ARG A 1 14 ? 5.574 8.113 -1.148 1.00 0.00 14 ARG A C 17
ATOM 12149 O O . ARG A 1 14 ? 6.667 8.554 -0.770 1.00 0.00 14 ARG A O 17
ATOM 12170 N N . ARG A 1 15 ? 4.459 8.182 -0.428 1.00 0.00 15 ARG A N 17
ATOM 12171 C CA . ARG A 1 15 ? 4.440 8.788 0.877 1.00 0.00 15 ARG A CA 17
ATOM 12172 C C . ARG A 1 15 ? 5.373 8.019 1.808 1.00 0.00 15 ARG A C 17
ATOM 12173 O O . ARG A 1 15 ? 6.099 8.606 2.604 1.00 0.00 15 ARG A O 17
ATOM 12194 N N . CYS A 1 16 ? 5.325 6.694 1.694 1.00 0.00 16 CYS A N 17
ATOM 12195 C CA . CYS A 1 16 ? 6.134 5.802 2.505 1.00 0.00 16 CYS A CA 17
ATOM 12196 C C . CYS A 1 16 ? 7.643 6.008 2.258 1.00 0.00 16 CYS A C 17
ATOM 12197 O O . CYS A 1 16 ? 8.432 6.035 3.207 1.00 0.00 16 CYS A O 17
ATOM 12204 N N . GLN A 1 17 ? 8.037 6.103 0.974 1.00 0.00 17 GLN A N 17
ATOM 12205 C CA . GLN A 1 17 ? 9.453 6.247 0.603 1.00 0.00 17 GLN A CA 17
ATOM 12206 C C . GLN A 1 17 ? 10.001 7.616 0.956 1.00 0.00 17 GLN A C 17
ATOM 12207 O O . GLN A 1 17 ? 11.168 7.744 1.343 1.00 0.00 17 GLN A O 17
ATOM 12221 N N . ILE A 1 18 ? 9.186 8.644 0.722 1.00 0.00 18 ILE A N 17
ATOM 12222 C CA . ILE A 1 18 ? 9.617 10.024 0.918 1.00 0.00 18 ILE A CA 17
ATOM 12223 C C . ILE A 1 18 ? 9.511 10.457 2.388 1.00 0.00 18 ILE A C 17
ATOM 12224 O O . ILE A 1 18 ? 10.434 11.080 2.927 1.00 0.00 18 ILE A O 17
ATOM 12240 N N . GLN A 1 19 ? 8.362 10.179 2.999 1.00 0.00 19 GLN A N 17
ATOM 12241 C CA . GLN A 1 19 ? 8.099 10.595 4.385 1.00 0.00 19 GLN A CA 17
ATOM 12242 C C . GLN A 1 19 ? 9.031 9.896 5.379 1.00 0.00 19 GLN A C 17
ATOM 12243 O O . GLN A 1 19 ? 9.432 10.491 6.384 1.00 0.00 19 GLN A O 17
ATOM 12257 N N . GLU A 1 20 ? 9.310 8.611 5.129 1.00 0.00 20 GLU A N 17
ATOM 12258 C CA . GLU A 1 20 ? 10.134 7.795 6.042 1.00 0.00 20 GLU A CA 17
ATOM 12259 C C . GLU A 1 20 ? 11.356 8.556 6.563 1.00 0.00 20 GLU A C 17
ATOM 12260 O O . GLU A 1 20 ? 12.199 9.015 5.788 1.00 0.00 20 GLU A O 17
ATOM 12272 N N . GLN A 1 21 ? 11.449 8.643 7.889 1.00 0.00 21 GLN A N 17
ATOM 12273 C CA . GLN A 1 21 ? 12.572 9.291 8.560 1.00 0.00 21 GLN A CA 17
ATOM 12274 C C . GLN A 1 21 ? 13.124 8.365 9.617 1.00 0.00 21 GLN A C 17
ATOM 12275 O O . GLN A 1 21 ? 14.307 8.007 9.593 1.00 0.00 21 GLN A O 17
ATOM 12289 N N . SER A 1 22 ? 12.237 7.924 10.508 1.00 0.00 22 SER A N 17
ATOM 12290 C CA . SER A 1 22 ? 12.596 6.972 11.541 1.00 0.00 22 SER A CA 17
ATOM 12291 C C . SER A 1 22 ? 12.246 5.546 11.067 1.00 0.00 22 SER A C 17
ATOM 12292 O O . SER A 1 22 ? 11.347 5.388 10.235 1.00 0.00 22 SER A O 17
ATOM 12300 N N . PRO A 1 23 ? 12.942 4.496 11.554 1.00 0.00 23 PRO A N 17
ATOM 12301 C CA . PRO A 1 23 ? 12.660 3.090 11.109 1.00 0.00 23 PRO A CA 17
ATOM 12302 C C . PRO A 1 23 ? 11.227 2.658 11.442 1.00 0.00 23 PRO A C 17
ATOM 12303 O O . PRO A 1 23 ? 10.600 1.901 10.681 1.00 0.00 23 PRO A O 17
ATOM 12314 N N . GLU A 1 24 ? 10.700 3.175 12.558 1.00 0.00 24 GLU A N 17
ATOM 12315 C CA . GLU A 1 24 ? 9.329 2.863 12.973 1.00 0.00 24 GLU A CA 17
ATOM 12316 C C . GLU A 1 24 ? 8.310 3.431 11.980 1.00 0.00 24 GLU A C 17
ATOM 12317 O O . GLU A 1 24 ? 7.291 2.798 11.698 1.00 0.00 24 GLU A O 17
ATOM 12329 N N . ARG A 1 25 ? 8.611 4.619 11.444 1.00 0.00 25 ARG A N 17
ATOM 12330 C CA . ARG A 1 25 ? 7.744 5.276 10.476 1.00 0.00 25 ARG A CA 17
ATOM 12331 C C . ARG A 1 25 ? 7.648 4.450 9.194 1.00 0.00 25 ARG A C 17
ATOM 12332 O O . ARG A 1 25 ? 6.582 4.366 8.584 1.00 0.00 25 ARG A O 17
ATOM 12353 N N . GLN A 1 26 ? 8.783 3.857 8.783 1.00 0.00 26 GLN A N 17
ATOM 12354 C CA . GLN A 1 26 ? 8.829 3.054 7.567 1.00 0.00 26 GLN A CA 17
ATOM 12355 C C . GLN A 1 26 ? 7.851 1.900 7.684 1.00 0.00 26 GLN A C 17
ATOM 12356 O O . GLN A 1 26 ? 7.065 1.658 6.773 1.00 0.00 26 GLN A O 17
ATOM 12370 N N . ARG A 1 27 ? 7.867 1.227 8.842 1.00 0.00 27 ARG A N 17
ATOM 12371 C CA . ARG A 1 27 ? 6.925 0.135 9.091 1.00 0.00 27 ARG A CA 17
ATOM 12372 C C . ARG A 1 27 ? 5.495 0.650 9.099 1.00 0.00 27 ARG A C 17
ATOM 12373 O O . ARG A 1 27 ? 4.591 -0.016 8.605 1.00 0.00 27 ARG A O 17
ATOM 12394 N N . GLN A 1 28 ? 5.301 1.843 9.665 1.00 0.00 28 GLN A N 17
ATOM 12395 C CA . GLN A 1 28 ? 3.983 2.455 9.730 1.00 0.00 28 GLN A CA 17
ATOM 12396 C C . GLN A 1 28 ? 3.443 2.751 8.332 1.00 0.00 28 GLN A C 17
ATOM 12397 O O . GLN A 1 28 ? 2.261 2.518 8.073 1.00 0.00 28 GLN A O 17
ATOM 12411 N N . CYS A 1 29 ? 4.316 3.243 7.417 1.00 0.00 29 CYS A N 17
ATOM 12412 C CA . CYS A 1 29 ? 3.862 3.533 6.030 1.00 0.00 29 CYS A CA 17
ATOM 12413 C C . CYS A 1 29 ? 3.758 2.260 5.186 1.00 0.00 29 CYS A C 17
ATOM 12414 O O . CYS A 1 29 ? 2.843 2.121 4.373 1.00 0.00 29 CYS A O 17
ATOM 12421 N N . GLN A 1 30 ? 4.661 1.311 5.439 1.00 0.00 30 GLN A N 17
ATOM 12422 C CA . GLN A 1 30 ? 4.635 0.005 4.769 1.00 0.00 30 GLN A CA 17
ATOM 12423 C C . GLN A 1 30 ? 3.361 -0.736 5.137 1.00 0.00 30 GLN A C 17
ATOM 12424 O O . GLN A 1 30 ? 2.676 -1.288 4.271 1.00 0.00 30 GLN A O 17
ATOM 12438 N N . GLN A 1 31 ? 3.014 -0.675 6.428 1.00 0.00 31 GLN A N 17
ATOM 12439 C CA . GLN A 1 31 ? 1.782 -1.264 6.929 1.00 0.00 31 GLN A CA 17
ATOM 12440 C C . GLN A 1 31 ? 0.581 -0.484 6.416 1.00 0.00 31 GLN A C 17
ATOM 12441 O O . GLN A 1 31 ? -0.462 -1.064 6.111 1.00 0.00 31 GLN A O 17
ATOM 12455 N N . ARG A 1 32 ? 0.733 0.849 6.356 1.00 0.00 32 ARG A N 17
ATOM 12456 C CA . ARG A 1 32 ? -0.338 1.724 5.913 1.00 0.00 32 ARG A CA 17
ATOM 12457 C C . ARG A 1 32 ? -0.738 1.376 4.484 1.00 0.00 32 ARG A C 17
ATOM 12458 O O . ARG A 1 32 ? -1.924 1.183 4.195 1.00 0.00 32 ARG A O 17
ATOM 12479 N N . CYS A 1 33 ? 0.268 1.237 3.609 1.00 0.00 33 CYS A N 17
ATOM 12480 C CA . CYS A 1 33 ? 0.026 0.840 2.225 1.00 0.00 33 CYS A CA 17
ATOM 12481 C C . CYS A 1 33 ? -0.414 -0.595 2.148 1.00 0.00 33 CYS A C 17
ATOM 12482 O O . CYS A 1 33 ? -1.220 -0.916 1.336 1.00 0.00 33 CYS A O 17
ATOM 12489 N N . GLU A 1 34 ? 0.204 -1.463 2.940 1.00 0.00 34 GLU A N 17
ATOM 12490 C CA . GLU A 1 34 ? -0.086 -2.905 2.870 1.00 0.00 34 GLU A CA 17
ATOM 12491 C C . GLU A 1 34 ? -1.556 -3.207 3.228 1.00 0.00 34 GLU A C 17
ATOM 12492 O O . GLU A 1 34 ? -2.266 -3.903 2.467 1.00 0.00 34 GLU A O 17
ATOM 12504 N N . ARG A 1 35 ? -2.007 -2.673 4.368 1.00 0.00 35 ARG A N 17
ATOM 12505 C CA . ARG A 1 35 ? -3.368 -2.897 4.826 1.00 0.00 35 ARG A CA 17
ATOM 12506 C C . ARG A 1 35 ? -4.361 -2.180 3.941 1.00 0.00 35 ARG A C 17
ATOM 12507 O O . ARG A 1 35 ? -5.405 -2.741 3.578 1.00 0.00 35 ARG A O 17
ATOM 12528 N N . GLN A 1 36 ? -4.016 -0.945 3.566 1.00 0.00 36 GLN A N 17
ATOM 12529 C CA . GLN A 1 36 ? -4.862 -0.158 2.693 1.00 0.00 36 GLN A CA 17
ATOM 12530 C C . GLN A 1 36 ? -4.918 -0.759 1.301 1.00 0.00 36 GLN A C 17
ATOM 12531 O O . GLN A 1 36 ? -5.920 -0.631 0.621 1.00 0.00 36 GLN A O 17
ATOM 12545 N N . TYR A 1 37 ? -3.793 -1.328 0.853 1.00 0.00 37 TYR A N 17
ATOM 12546 C CA . TYR A 1 37 ? -3.691 -1.856 -0.493 1.00 0.00 37 TYR A CA 17
ATOM 12547 C C . TYR A 1 37 ? -4.781 -2.911 -0.695 1.00 0.00 37 TYR A C 17
ATOM 12548 O O . TYR A 1 37 ? -5.520 -2.877 -1.685 1.00 0.00 37 TYR A O 17
ATOM 12566 N N . LYS A 1 38 ? -4.882 -3.831 0.276 1.00 0.00 38 LYS A N 17
ATOM 12567 C CA . LYS A 1 38 ? -5.897 -4.884 0.227 1.00 0.00 38 LYS A CA 17
ATOM 12568 C C . LYS A 1 38 ? -7.312 -4.290 0.271 1.00 0.00 38 LYS A C 17
ATOM 12569 O O . LYS A 1 38 ? -8.207 -4.751 -0.443 1.00 0.00 38 LYS A O 17
ATOM 12588 N N . GLU A 1 39 ? -7.504 -3.269 1.123 1.00 0.00 39 GLU A N 17
ATOM 12589 C CA . GLU A 1 39 ? -8.818 -2.615 1.268 1.00 0.00 39 GLU A CA 17
ATOM 12590 C C . GLU A 1 39 ? -9.224 -1.919 -0.040 1.00 0.00 39 GLU A C 17
ATOM 12591 O O . GLU A 1 39 ? -10.381 -1.987 -0.463 1.00 0.00 39 GLU A O 17
ATOM 12603 N N . GLN A 1 40 ? -8.261 -1.226 -0.642 1.00 0.00 40 GLN A N 17
ATOM 12604 C CA . GLN A 1 40 ? -8.480 -0.476 -1.872 1.00 0.00 40 GLN A CA 17
ATOM 12605 C C . GLN A 1 40 ? -8.938 -1.402 -3.007 1.00 0.00 40 GLN A C 17
ATOM 12606 O O . GLN A 1 40 ? -9.878 -1.076 -3.740 1.00 0.00 40 GLN A O 17
ATOM 12620 N N . GLN A 1 41 ? -8.257 -2.550 -3.151 1.00 0.00 41 GLN A N 17
ATOM 12621 C CA . GLN A 1 41 ? -8.587 -3.515 -4.209 1.00 0.00 41 GLN A CA 17
ATOM 12622 C C . GLN A 1 41 ? -9.877 -4.275 -3.890 1.00 0.00 41 GLN A C 17
ATOM 12623 O O . GLN A 1 41 ? -10.786 -4.348 -4.724 1.00 0.00 41 GLN A O 17
ATOM 12637 N N . GLY A 1 42 ? -9.949 -4.834 -2.672 1.00 0.00 42 GLY A N 17
ATOM 12638 C CA . GLY A 1 42 ? -11.134 -5.591 -2.235 1.00 0.00 42 GLY A CA 17
ATOM 12639 C C . GLY A 1 42 ? -11.312 -6.883 -3.048 1.00 0.00 42 GLY A C 17
ATOM 12640 O O . GLY A 1 42 ? -12.442 -7.338 -3.256 1.00 0.00 42 GLY A O 17
ATOM 12644 N N . ARG A 1 43 ? -10.195 -7.446 -3.532 1.00 0.00 43 ARG A N 17
ATOM 12645 C CA . ARG A 1 43 ? -10.231 -8.658 -4.361 1.00 0.00 43 ARG A CA 17
ATOM 12646 C C . ARG A 1 43 ? -10.843 -9.858 -3.616 1.00 0.00 43 ARG A C 17
ATOM 12647 O O . ARG A 1 43 ? -11.441 -10.741 -4.241 1.00 0.00 43 ARG A O 17
ATOM 12668 N N . GLU A 1 44 ? -10.677 -9.886 -2.287 1.00 0.00 44 GLU A N 17
ATOM 12669 C CA . GLU A 1 44 ? -11.203 -10.984 -1.470 1.00 0.00 44 GLU A CA 17
ATOM 12670 C C . GLU A 1 44 ? -11.595 -10.495 -0.080 1.00 0.00 44 GLU A C 17
ATOM 12671 O O . GLU A 1 44 ? -10.704 -10.143 0.676 1.00 0.00 44 GLU A O 17
ATOM 12683 N N . GLY A 1 1 ? -14.820 1.663 -7.801 1.00 0.00 1 GLY A N 18
ATOM 12684 C CA . GLY A 1 1 ? -13.659 2.030 -8.660 1.00 0.00 1 GLY A CA 18
ATOM 12685 C C . GLY A 1 1 ? -13.656 3.536 -8.905 1.00 0.00 1 GLY A C 18
ATOM 12686 O O . GLY A 1 1 ? -13.471 3.988 -10.040 1.00 0.00 1 GLY A O 18
ATOM 12692 N N . MET A 1 2 ? -13.858 4.308 -7.829 1.00 0.00 2 MET A N 18
ATOM 12693 C CA . MET A 1 2 ? -13.875 5.771 -7.918 1.00 0.00 2 MET A CA 18
ATOM 12694 C C . MET A 1 2 ? -12.518 6.293 -8.398 1.00 0.00 2 MET A C 18
ATOM 12695 O O . MET A 1 2 ? -12.451 7.201 -9.231 1.00 0.00 2 MET A O 18
ATOM 12709 N N . GLN A 1 3 ? -11.444 5.700 -7.868 1.00 0.00 3 GLN A N 18
ATOM 12710 C CA . GLN A 1 3 ? -10.079 6.082 -8.237 1.00 0.00 3 GLN A CA 18
ATOM 12711 C C . GLN A 1 3 ? -9.280 4.854 -8.660 1.00 0.00 3 GLN A C 18
ATOM 12712 O O . GLN A 1 3 ? -9.585 3.734 -8.237 1.00 0.00 3 GLN A O 18
ATOM 12726 N N . ASP A 1 4 ? -8.273 5.067 -9.520 1.00 0.00 4 ASP A N 18
ATOM 12727 C CA . ASP A 1 4 ? -7.452 3.966 -10.026 1.00 0.00 4 ASP A CA 18
ATOM 12728 C C . ASP A 1 4 ? -6.669 3.280 -8.867 1.00 0.00 4 ASP A C 18
ATOM 12729 O O . ASP A 1 4 ? -6.012 3.972 -8.085 1.00 0.00 4 ASP A O 18
ATOM 12738 N N . PRO A 1 5 ? -6.716 1.925 -8.733 1.00 0.00 5 PRO A N 18
ATOM 12739 C CA . PRO A 1 5 ? -5.980 1.199 -7.639 1.00 0.00 5 PRO A CA 18
ATOM 12740 C C . PRO A 1 5 ? -4.477 1.450 -7.697 1.00 0.00 5 PRO A C 18
ATOM 12741 O O . PRO A 1 5 ? -3.829 1.625 -6.659 1.00 0.00 5 PRO A O 18
ATOM 12752 N N . GLN A 1 6 ? -3.925 1.470 -8.925 1.00 0.00 6 GLN A N 18
ATOM 12753 C CA . GLN A 1 6 ? -2.493 1.701 -9.108 1.00 0.00 6 GLN A CA 18
ATOM 12754 C C . GLN A 1 6 ? -2.110 3.131 -8.729 1.00 0.00 6 GLN A C 18
ATOM 12755 O O . GLN A 1 6 ? -1.048 3.357 -8.145 1.00 0.00 6 GLN A O 18
ATOM 12769 N N . GLN A 1 7 ? -3.019 4.081 -8.994 1.00 0.00 7 GLN A N 18
ATOM 12770 C CA . GLN A 1 7 ? -2.810 5.473 -8.612 1.00 0.00 7 GLN A CA 18
ATOM 12771 C C . GLN A 1 7 ? -2.767 5.581 -7.086 1.00 0.00 7 GLN A C 18
ATOM 12772 O O . GLN A 1 7 ? -1.915 6.281 -6.521 1.00 0.00 7 GLN A O 18
ATOM 12786 N N . GLN A 1 8 ? -3.672 4.844 -6.429 1.00 0.00 8 GLN A N 18
ATOM 12787 C CA . GLN A 1 8 ? -3.736 4.825 -4.970 1.00 0.00 8 GLN A CA 18
ATOM 12788 C C . GLN A 1 8 ? -2.447 4.251 -4.379 1.00 0.00 8 GLN A C 18
ATOM 12789 O O . GLN A 1 8 ? -1.943 4.744 -3.362 1.00 0.00 8 GLN A O 18
ATOM 12803 N N . TYR A 1 9 ? -1.907 3.220 -5.042 1.00 0.00 9 TYR A N 18
ATOM 12804 C CA . TYR A 1 9 ? -0.662 2.587 -4.610 1.00 0.00 9 TYR A CA 18
ATOM 12805 C C . TYR A 1 9 ? 0.480 3.612 -4.604 1.00 0.00 9 TYR A C 18
ATOM 12806 O O . TYR A 1 9 ? 1.310 3.615 -3.694 1.00 0.00 9 TYR A O 18
ATOM 12824 N N . HIS A 1 10 ? 0.511 4.477 -5.622 1.00 0.00 10 HIS A N 18
ATOM 12825 C CA . HIS A 1 10 ? 1.549 5.506 -5.711 1.00 0.00 10 HIS A CA 18
ATOM 12826 C C . HIS A 1 10 ? 1.487 6.431 -4.498 1.00 0.00 10 HIS A C 18
ATOM 12827 O O . HIS A 1 10 ? 2.523 6.820 -3.962 1.00 0.00 10 HIS A O 18
ATOM 12841 N N . ARG A 1 11 ? 0.264 6.785 -4.073 1.00 0.00 11 ARG A N 18
ATOM 12842 C CA . ARG A 1 11 ? 0.080 7.680 -2.915 1.00 0.00 11 ARG A CA 18
ATOM 12843 C C . ARG A 1 11 ? 0.629 7.086 -1.602 1.00 0.00 11 ARG A C 18
ATOM 12844 O O . ARG A 1 11 ? 1.212 7.819 -0.795 1.00 0.00 11 ARG A O 18
ATOM 12865 N N . CYS A 1 12 ? 0.400 5.775 -1.364 1.00 0.00 12 CYS A N 18
ATOM 12866 C CA . CYS A 1 12 ? 0.836 5.145 -0.121 1.00 0.00 12 CYS A CA 18
ATOM 12867 C C . CYS A 1 12 ? 2.377 5.030 -0.068 1.00 0.00 12 CYS A C 18
ATOM 12868 O O . CYS A 1 12 ? 2.991 5.265 0.976 1.00 0.00 12 CYS A O 18
ATOM 12875 N N . GLN A 1 13 ? 2.983 4.712 -1.219 1.00 0.00 13 GLN A N 18
ATOM 12876 C CA . GLN A 1 13 ? 4.439 4.612 -1.350 1.00 0.00 13 GLN A CA 18
ATOM 12877 C C . GLN A 1 13 ? 5.077 5.988 -1.292 1.00 0.00 13 GLN A C 18
ATOM 12878 O O . GLN A 1 13 ? 6.089 6.174 -0.639 1.00 0.00 13 GLN A O 18
ATOM 12892 N N . ARG A 1 14 ? 4.445 6.951 -1.966 1.00 0.00 14 ARG A N 18
ATOM 12893 C CA . ARG A 1 14 ? 4.919 8.323 -1.994 1.00 0.00 14 ARG A CA 18
ATOM 12894 C C . ARG A 1 14 ? 4.904 8.883 -0.594 1.00 0.00 14 ARG A C 18
ATOM 12895 O O . ARG A 1 14 ? 5.873 9.514 -0.153 1.00 0.00 14 ARG A O 18
ATOM 12916 N N . ARG A 1 15 ? 3.815 8.590 0.127 1.00 0.00 15 ARG A N 18
ATOM 12917 C CA . ARG A 1 15 ? 3.689 9.001 1.502 1.00 0.00 15 ARG A CA 18
ATOM 12918 C C . ARG A 1 15 ? 4.823 8.369 2.312 1.00 0.00 15 ARG A C 18
ATOM 12919 O O . ARG A 1 15 ? 5.441 9.029 3.144 1.00 0.00 15 ARG A O 18
ATOM 12940 N N . CYS A 1 16 ? 5.109 7.088 2.018 1.00 0.00 16 CYS A N 18
ATOM 12941 C CA . CYS A 1 16 ? 6.201 6.375 2.671 1.00 0.00 16 CYS A CA 18
ATOM 12942 C C . CYS A 1 16 ? 7.560 6.996 2.379 1.00 0.00 16 CYS A C 18
ATOM 12943 O O . CYS A 1 16 ? 8.405 7.059 3.268 1.00 0.00 16 CYS A O 18
ATOM 12950 N N . GLN A 1 17 ? 7.786 7.412 1.121 1.00 0.00 17 GLN A N 18
ATOM 12951 C CA . GLN A 1 17 ? 9.077 7.975 0.735 1.00 0.00 17 GLN A CA 18
ATOM 12952 C C . GLN A 1 17 ? 9.321 9.292 1.443 1.00 0.00 17 GLN A C 18
ATOM 12953 O O . GLN A 1 17 ? 10.430 9.554 1.922 1.00 0.00 17 GLN A O 18
ATOM 12967 N N . ILE A 1 18 ? 8.271 10.117 1.518 1.00 0.00 18 ILE A N 18
ATOM 12968 C CA . ILE A 1 18 ? 8.362 11.408 2.182 1.00 0.00 18 ILE A CA 18
ATOM 12969 C C . ILE A 1 18 ? 8.486 11.208 3.705 1.00 0.00 18 ILE A C 18
ATOM 12970 O O . ILE A 1 18 ? 9.290 11.862 4.373 1.00 0.00 18 ILE A O 18
ATOM 12986 N N . GLN A 1 19 ? 7.649 10.319 4.226 1.00 0.00 19 GLN A N 18
ATOM 12987 C CA . GLN A 1 19 ? 7.588 10.015 5.656 1.00 0.00 19 GLN A CA 18
ATOM 12988 C C . GLN A 1 19 ? 8.870 9.343 6.157 1.00 0.00 19 GLN A C 18
ATOM 12989 O O . GLN A 1 19 ? 9.264 9.530 7.312 1.00 0.00 19 GLN A O 18
ATOM 13003 N N . GLU A 1 20 ? 9.463 8.489 5.312 1.00 0.00 20 GLU A N 18
ATOM 13004 C CA . GLU A 1 20 ? 10.643 7.697 5.700 1.00 0.00 20 GLU A CA 18
ATOM 13005 C C . GLU A 1 20 ? 11.693 8.546 6.423 1.00 0.00 20 GLU A C 18
ATOM 13006 O O . GLU A 1 20 ? 12.161 9.565 5.908 1.00 0.00 20 GLU A O 18
ATOM 13018 N N . GLN A 1 21 ? 12.078 8.070 7.603 1.00 0.00 21 GLN A N 18
ATOM 13019 C CA . GLN A 1 21 ? 13.098 8.701 8.425 1.00 0.00 21 GLN A CA 18
ATOM 13020 C C . GLN A 1 21 ? 13.735 7.632 9.303 1.00 0.00 21 GLN A C 18
ATOM 13021 O O . GLN A 1 21 ? 14.905 7.278 9.117 1.00 0.00 21 GLN A O 18
ATOM 13035 N N . SER A 1 22 ? 12.922 7.057 10.197 1.00 0.00 22 SER A N 18
ATOM 13036 C CA . SER A 1 22 ? 13.360 5.953 11.032 1.00 0.00 22 SER A CA 18
ATOM 13037 C C . SER A 1 22 ? 12.921 4.617 10.391 1.00 0.00 22 SER A C 18
ATOM 13038 O O . SER A 1 22 ? 11.884 4.581 9.720 1.00 0.00 22 SER A O 18
ATOM 13046 N N . PRO A 1 23 ? 13.677 3.514 10.565 1.00 0.00 23 PRO A N 18
ATOM 13047 C CA . PRO A 1 23 ? 13.304 2.189 9.955 1.00 0.00 23 PRO A CA 18
ATOM 13048 C C . PRO A 1 23 ? 11.883 1.762 10.337 1.00 0.00 23 PRO A C 18
ATOM 13049 O O . PRO A 1 23 ? 11.141 1.220 9.506 1.00 0.00 23 PRO A O 18
ATOM 13060 N N . GLU A 1 24 ? 11.511 2.011 11.599 1.00 0.00 24 GLU A N 18
ATOM 13061 C CA . GLU A 1 24 ? 10.180 1.649 12.099 1.00 0.00 24 GLU A CA 18
ATOM 13062 C C . GLU A 1 24 ? 9.077 2.499 11.453 1.00 0.00 24 GLU A C 18
ATOM 13063 O O . GLU A 1 24 ? 7.958 2.018 11.244 1.00 0.00 24 GLU A O 18
ATOM 13075 N N . ARG A 1 25 ? 9.403 3.762 11.144 1.00 0.00 25 ARG A N 18
ATOM 13076 C CA . ARG A 1 25 ? 8.446 4.677 10.529 1.00 0.00 25 ARG A CA 18
ATOM 13077 C C . ARG A 1 25 ? 8.047 4.177 9.143 1.00 0.00 25 ARG A C 18
ATOM 13078 O O . ARG A 1 25 ? 6.870 4.217 8.773 1.00 0.00 25 ARG A O 18
ATOM 13099 N N . GLN A 1 26 ? 9.045 3.702 8.384 1.00 0.00 26 GLN A N 18
ATOM 13100 C CA . GLN A 1 26 ? 8.815 3.185 7.040 1.00 0.00 26 GLN A CA 18
ATOM 13101 C C . GLN A 1 26 ? 7.917 1.961 7.096 1.00 0.00 26 GLN A C 18
ATOM 13102 O O . GLN A 1 26 ? 7.003 1.823 6.287 1.00 0.00 26 GLN A O 18
ATOM 13116 N N . ARG A 1 27 ? 8.176 1.079 8.069 1.00 0.00 27 ARG A N 18
ATOM 13117 C CA . ARG A 1 27 ? 7.362 -0.121 8.234 1.00 0.00 27 ARG A CA 18
ATOM 13118 C C . ARG A 1 27 ? 5.931 0.251 8.595 1.00 0.00 27 ARG A C 18
ATOM 13119 O O . ARG A 1 27 ? 4.986 -0.360 8.106 1.00 0.00 27 ARG A O 18
ATOM 13140 N N . GLN A 1 28 ? 5.788 1.267 9.449 1.00 0.00 28 GLN A N 18
ATOM 13141 C CA . GLN A 1 28 ? 4.476 1.750 9.868 1.00 0.00 28 GLN A CA 18
ATOM 13142 C C . GLN A 1 28 ? 3.722 2.371 8.700 1.00 0.00 28 GLN A C 18
ATOM 13143 O O . GLN A 1 28 ? 2.507 2.173 8.575 1.00 0.00 28 GLN A O 18
ATOM 13157 N N . CYS A 1 29 ? 4.437 3.133 7.846 1.00 0.00 29 CYS A N 18
ATOM 13158 C CA . CYS A 1 29 ? 3.774 3.776 6.697 1.00 0.00 29 CYS A CA 18
ATOM 13159 C C . CYS A 1 29 ? 3.431 2.727 5.615 1.00 0.00 29 CYS A C 18
ATOM 13160 O O . CYS A 1 29 ? 2.322 2.701 5.089 1.00 0.00 29 CYS A O 18
ATOM 13167 N N . GLN A 1 30 ? 4.377 1.817 5.368 1.00 0.00 30 GLN A N 18
ATOM 13168 C CA . GLN A 1 30 ? 4.175 0.698 4.453 1.00 0.00 30 GLN A CA 18
ATOM 13169 C C . GLN A 1 30 ? 3.013 -0.156 4.947 1.00 0.00 30 GLN A C 18
ATOM 13170 O O . GLN A 1 30 ? 2.187 -0.608 4.156 1.00 0.00 30 GLN A O 18
ATOM 13184 N N . GLN A 1 31 ? 2.921 -0.309 6.280 1.00 0.00 31 GLN A N 18
ATOM 13185 C CA . GLN A 1 31 ? 1.819 -1.026 6.902 1.00 0.00 31 GLN A CA 18
ATOM 13186 C C . GLN A 1 31 ? 0.519 -0.316 6.548 1.00 0.00 31 GLN A C 18
ATOM 13187 O O . GLN A 1 31 ? -0.495 -0.956 6.253 1.00 0.00 31 GLN A O 18
ATOM 13201 N N . ARG A 1 32 ? 0.571 1.025 6.549 1.00 0.00 32 ARG A N 18
ATOM 13202 C CA . ARG A 1 32 ? -0.579 1.820 6.165 1.00 0.00 32 ARG A CA 18
ATOM 13203 C C . ARG A 1 32 ? -0.940 1.542 4.699 1.00 0.00 32 ARG A C 18
ATOM 13204 O O . ARG A 1 32 ? -2.113 1.383 4.362 1.00 0.00 32 ARG A O 18
ATOM 13225 N N . CYS A 1 33 ? 0.096 1.442 3.837 1.00 0.00 33 CYS A N 18
ATOM 13226 C CA . CYS A 1 33 ? -0.101 1.134 2.417 1.00 0.00 33 CYS A CA 18
ATOM 13227 C C . CYS A 1 33 ? -0.729 -0.217 2.220 1.00 0.00 33 CYS A C 18
ATOM 13228 O O . CYS A 1 33 ? -1.601 -0.333 1.416 1.00 0.00 33 CYS A O 18
ATOM 13235 N N . GLU A 1 34 ? -0.219 -1.250 2.898 1.00 0.00 34 GLU A N 18
ATOM 13236 C CA . GLU A 1 34 ? -0.728 -2.619 2.669 1.00 0.00 34 GLU A CA 18
ATOM 13237 C C . GLU A 1 34 ? -2.138 -2.817 3.224 1.00 0.00 34 GLU A C 18
ATOM 13238 O O . GLU A 1 34 ? -2.987 -3.407 2.551 1.00 0.00 34 GLU A O 18
ATOM 13250 N N . ARG A 1 35 ? -2.403 -2.278 4.425 1.00 0.00 35 ARG A N 18
ATOM 13251 C CA . ARG A 1 35 ? -3.736 -2.368 5.020 1.00 0.00 35 ARG A CA 18
ATOM 13252 C C . ARG A 1 35 ? -4.725 -1.589 4.172 1.00 0.00 35 ARG A C 18
ATOM 13253 O O . ARG A 1 35 ? -5.808 -2.085 3.817 1.00 0.00 35 ARG A O 18
ATOM 13274 N N . GLN A 1 36 ? -4.315 -0.372 3.816 1.00 0.00 36 GLN A N 18
ATOM 13275 C CA . GLN A 1 36 ? -5.111 0.503 2.983 1.00 0.00 36 GLN A CA 18
ATOM 13276 C C . GLN A 1 36 ? -5.260 -0.065 1.572 1.00 0.00 36 GLN A C 18
ATOM 13277 O O . GLN A 1 36 ? -6.275 0.161 0.912 1.00 0.00 36 GLN A O 18
ATOM 13291 N N . TYR A 1 37 ? -4.195 -0.720 1.084 1.00 0.00 37 TYR A N 18
ATOM 13292 C CA . TYR A 1 37 ? -4.164 -1.225 -0.276 1.00 0.00 37 TYR A CA 18
ATOM 13293 C C . TYR A 1 37 ? -5.328 -2.207 -0.499 1.00 0.00 37 TYR A C 18
ATOM 13294 O O . TYR A 1 37 ? -6.079 -2.080 -1.472 1.00 0.00 37 TYR A O 18
ATOM 13312 N N . LYS A 1 38 ? -5.470 -3.177 0.422 1.00 0.00 38 LYS A N 18
ATOM 13313 C CA . LYS A 1 38 ? -6.547 -4.168 0.333 1.00 0.00 38 LYS A CA 18
ATOM 13314 C C . LYS A 1 38 ? -7.909 -3.503 0.433 1.00 0.00 38 LYS A C 18
ATOM 13315 O O . LYS A 1 38 ? -8.838 -3.866 -0.297 1.00 0.00 38 LYS A O 18
ATOM 13334 N N . GLU A 1 39 ? -8.026 -2.521 1.340 1.00 0.00 39 GLU A N 18
ATOM 13335 C CA . GLU A 1 39 ? -9.291 -1.805 1.527 1.00 0.00 39 GLU A CA 18
ATOM 13336 C C . GLU A 1 39 ? -9.671 -1.065 0.239 1.00 0.00 39 GLU A C 18
ATOM 13337 O O . GLU A 1 39 ? -10.831 -1.085 -0.184 1.00 0.00 39 GLU A O 18
ATOM 13349 N N . GLN A 1 40 ? -8.678 -0.415 -0.366 1.00 0.00 40 GLN A N 18
ATOM 13350 C CA . GLN A 1 40 ? -8.877 0.344 -1.598 1.00 0.00 40 GLN A CA 18
ATOM 13351 C C . GLN A 1 40 ? -9.280 -0.573 -2.754 1.00 0.00 40 GLN A C 18
ATOM 13352 O O . GLN A 1 40 ? -10.149 -0.220 -3.561 1.00 0.00 40 GLN A O 18
ATOM 13366 N N . GLN A 1 41 ? -8.623 -1.736 -2.844 1.00 0.00 41 GLN A N 18
ATOM 13367 C CA . GLN A 1 41 ? -8.891 -2.688 -3.923 1.00 0.00 41 GLN A CA 18
ATOM 13368 C C . GLN A 1 41 ? -10.343 -3.171 -3.865 1.00 0.00 41 GLN A C 18
ATOM 13369 O O . GLN A 1 41 ? -11.037 -3.205 -4.888 1.00 0.00 41 GLN A O 18
ATOM 13383 N N . GLY A 1 42 ? -10.790 -3.543 -2.662 1.00 0.00 42 GLY A N 18
ATOM 13384 C CA . GLY A 1 42 ? -12.164 -4.025 -2.462 1.00 0.00 42 GLY A CA 18
ATOM 13385 C C . GLY A 1 42 ? -12.435 -5.295 -3.286 1.00 0.00 42 GLY A C 18
ATOM 13386 O O . GLY A 1 42 ? -13.586 -5.584 -3.627 1.00 0.00 42 GLY A O 18
ATOM 13390 N N . ARG A 1 43 ? -11.362 -6.029 -3.629 1.00 0.00 43 ARG A N 18
ATOM 13391 C CA . ARG A 1 43 ? -11.474 -7.245 -4.444 1.00 0.00 43 ARG A CA 18
ATOM 13392 C C . ARG A 1 43 ? -12.329 -6.993 -5.702 1.00 0.00 43 ARG A C 18
ATOM 13393 O O . ARG A 1 43 ? -13.050 -7.880 -6.172 1.00 0.00 43 ARG A O 18
ATOM 13414 N N . GLU A 1 44 ? -12.221 -5.768 -6.249 1.00 0.00 44 GLU A N 18
ATOM 13415 C CA . GLU A 1 44 ? -12.967 -5.360 -7.458 1.00 0.00 44 GLU A CA 18
ATOM 13416 C C . GLU A 1 44 ? -14.413 -5.892 -7.453 1.00 0.00 44 GLU A C 18
ATOM 13417 O O . GLU A 1 44 ? -15.008 -5.966 -8.520 1.00 0.00 44 GLU A O 18
ATOM 13429 N N . GLY A 1 1 ? -17.500 7.781 -5.284 1.00 0.00 1 GLY A N 19
ATOM 13430 C CA . GLY A 1 1 ? -16.363 7.410 -4.395 1.00 0.00 1 GLY A CA 19
ATOM 13431 C C . GLY A 1 1 ? -15.728 6.115 -4.889 1.00 0.00 1 GLY A C 19
ATOM 13432 O O . GLY A 1 1 ? -16.010 5.660 -6.003 1.00 0.00 1 GLY A O 19
ATOM 13438 N N . MET A 1 2 ? -14.872 5.526 -4.049 1.00 0.00 2 MET A N 19
ATOM 13439 C CA . MET A 1 2 ? -14.191 4.276 -4.383 1.00 0.00 2 MET A CA 19
ATOM 13440 C C . MET A 1 2 ? -13.428 4.401 -5.711 1.00 0.00 2 MET A C 19
ATOM 13441 O O . MET A 1 2 ? -13.923 4.000 -6.773 1.00 0.00 2 MET A O 19
ATOM 13455 N N . GLN A 1 3 ? -12.217 4.960 -5.634 1.00 0.00 3 GLN A N 19
ATOM 13456 C CA . GLN A 1 3 ? -11.364 5.142 -6.812 1.00 0.00 3 GLN A CA 19
ATOM 13457 C C . GLN A 1 3 ? -10.469 3.920 -7.019 1.00 0.00 3 GLN A C 19
ATOM 13458 O O . GLN A 1 3 ? -10.366 3.064 -6.137 1.00 0.00 3 GLN A O 19
ATOM 13472 N N . ASP A 1 4 ? -9.836 3.839 -8.197 1.00 0.00 4 ASP A N 19
ATOM 13473 C CA . ASP A 1 4 ? -8.961 2.708 -8.522 1.00 0.00 4 ASP A CA 19
ATOM 13474 C C . ASP A 1 4 ? -7.702 2.696 -7.605 1.00 0.00 4 ASP A C 19
ATOM 13475 O O . ASP A 1 4 ? -7.414 3.699 -6.948 1.00 0.00 4 ASP A O 19
ATOM 13484 N N . PRO A 1 5 ? -7.012 1.536 -7.457 1.00 0.00 5 PRO A N 19
ATOM 13485 C CA . PRO A 1 5 ? -5.873 1.385 -6.503 1.00 0.00 5 PRO A CA 19
ATOM 13486 C C . PRO A 1 5 ? -4.515 1.831 -7.057 1.00 0.00 5 PRO A C 19
ATOM 13487 O O . PRO A 1 5 ? -3.560 1.952 -6.291 1.00 0.00 5 PRO A O 19
ATOM 13498 N N . GLN A 1 6 ? -4.407 2.018 -8.388 1.00 0.00 6 GLN A N 19
ATOM 13499 C CA . GLN A 1 6 ? -3.112 2.393 -8.988 1.00 0.00 6 GLN A CA 19
ATOM 13500 C C . GLN A 1 6 ? -2.625 3.717 -8.412 1.00 0.00 6 GLN A C 19
ATOM 13501 O O . GLN A 1 6 ? -1.477 3.824 -7.950 1.00 0.00 6 GLN A O 19
ATOM 13515 N N . GLN A 1 7 ? -3.531 4.692 -8.354 1.00 0.00 7 GLN A N 19
ATOM 13516 C CA . GLN A 1 7 ? -3.239 5.984 -7.738 1.00 0.00 7 GLN A CA 19
ATOM 13517 C C . GLN A 1 7 ? -3.091 5.846 -6.227 1.00 0.00 7 GLN A C 19
ATOM 13518 O O . GLN A 1 7 ? -2.266 6.531 -5.612 1.00 0.00 7 GLN A O 19
ATOM 13532 N N . GLN A 1 8 ? -3.910 4.962 -5.627 1.00 0.00 8 GLN A N 19
ATOM 13533 C CA . GLN A 1 8 ? -3.877 4.751 -4.175 1.00 0.00 8 GLN A CA 19
ATOM 13534 C C . GLN A 1 8 ? -2.497 4.244 -3.742 1.00 0.00 8 GLN A C 19
ATOM 13535 O O . GLN A 1 8 ? -1.958 4.669 -2.716 1.00 0.00 8 GLN A O 19
ATOM 13549 N N . TYR A 1 9 ? -1.931 3.348 -4.551 1.00 0.00 9 TYR A N 19
ATOM 13550 C CA . TYR A 1 9 ? -0.606 2.786 -4.298 1.00 0.00 9 TYR A CA 19
ATOM 13551 C C . TYR A 1 9 ? 0.458 3.882 -4.376 1.00 0.00 9 TYR A C 19
ATOM 13552 O O . TYR A 1 9 ? 1.418 3.885 -3.601 1.00 0.00 9 TYR A O 19
ATOM 13570 N N . HIS A 1 10 ? 0.299 4.787 -5.346 1.00 0.00 10 HIS A N 19
ATOM 13571 C CA . HIS A 1 10 ? 1.259 5.863 -5.546 1.00 0.00 10 HIS A CA 19
ATOM 13572 C C . HIS A 1 10 ? 1.343 6.763 -4.311 1.00 0.00 10 HIS A C 19
ATOM 13573 O O . HIS A 1 10 ? 2.432 7.195 -3.934 1.00 0.00 10 HIS A O 19
ATOM 13587 N N . ARG A 1 11 ? 0.182 7.063 -3.700 1.00 0.00 11 ARG A N 19
ATOM 13588 C CA . ARG A 1 11 ? 0.139 7.951 -2.528 1.00 0.00 11 ARG A CA 19
ATOM 13589 C C . ARG A 1 11 ? 0.637 7.284 -1.231 1.00 0.00 11 ARG A C 19
ATOM 13590 O O . ARG A 1 11 ? 1.270 7.948 -0.406 1.00 0.00 11 ARG A O 19
ATOM 13611 N N . CYS A 1 12 ? 0.337 5.981 -1.040 1.00 0.00 12 CYS A N 19
ATOM 13612 C CA . CYS A 1 12 ? 0.744 5.283 0.176 1.00 0.00 12 CYS A CA 19
ATOM 13613 C C . CYS A 1 12 ? 2.275 5.163 0.248 1.00 0.00 12 CYS A C 19
ATOM 13614 O O . CYS A 1 12 ? 2.867 5.278 1.321 1.00 0.00 12 CYS A O 19
ATOM 13621 N N . GLN A 1 13 ? 2.898 4.947 -0.917 1.00 0.00 13 GLN A N 19
ATOM 13622 C CA . GLN A 1 13 ? 4.341 4.794 -1.023 1.00 0.00 13 GLN A CA 19
ATOM 13623 C C . GLN A 1 13 ? 5.062 6.134 -1.098 1.00 0.00 13 GLN A C 19
ATOM 13624 O O . GLN A 1 13 ? 6.193 6.231 -0.668 1.00 0.00 13 GLN A O 19
ATOM 13638 N N . ARG A 1 14 ? 4.419 7.151 -1.689 1.00 0.00 14 ARG A N 19
ATOM 13639 C CA . ARG A 1 14 ? 5.044 8.461 -1.824 1.00 0.00 14 ARG A CA 19
ATOM 13640 C C . ARG A 1 14 ? 5.319 9.016 -0.453 1.00 0.00 14 ARG A C 19
ATOM 13641 O O . ARG A 1 14 ? 6.450 9.392 -0.139 1.00 0.00 14 ARG A O 19
ATOM 13662 N N . ARG A 1 15 ? 4.286 8.985 0.390 1.00 0.00 15 ARG A N 19
ATOM 13663 C CA . ARG A 1 15 ? 4.426 9.415 1.759 1.00 0.00 15 ARG A CA 19
ATOM 13664 C C . ARG A 1 15 ? 5.406 8.507 2.490 1.00 0.00 15 ARG A C 19
ATOM 13665 O O . ARG A 1 15 ? 6.195 8.969 3.320 1.00 0.00 15 ARG A O 19
ATOM 13686 N N . CYS A 1 16 ? 5.341 7.201 2.176 1.00 0.00 16 CYS A N 19
ATOM 13687 C CA . CYS A 1 16 ? 6.210 6.217 2.799 1.00 0.00 16 CYS A CA 19
ATOM 13688 C C . CYS A 1 16 ? 7.681 6.531 2.511 1.00 0.00 16 CYS A C 19
ATOM 13689 O O . CYS A 1 16 ? 8.515 6.481 3.415 1.00 0.00 16 CYS A O 19
ATOM 13696 N N . GLN A 1 17 ? 7.985 6.870 1.248 1.00 0.00 17 GLN A N 19
ATOM 13697 C CA . GLN A 1 17 ? 9.348 7.213 0.846 1.00 0.00 17 GLN A CA 19
ATOM 13698 C C . GLN A 1 17 ? 9.794 8.505 1.503 1.00 0.00 17 GLN A C 19
ATOM 13699 O O . GLN A 1 17 ? 10.946 8.625 1.939 1.00 0.00 17 GLN A O 19
ATOM 13713 N N . ILE A 1 18 ? 8.869 9.473 1.581 1.00 0.00 18 ILE A N 19
ATOM 13714 C CA . ILE A 1 18 ? 9.163 10.757 2.195 1.00 0.00 18 ILE A CA 19
ATOM 13715 C C . ILE A 1 18 ? 9.530 10.546 3.682 1.00 0.00 18 ILE A C 19
ATOM 13716 O O . ILE A 1 18 ? 10.471 11.160 4.193 1.00 0.00 18 ILE A O 19
ATOM 13732 N N . GLN A 1 19 ? 8.752 9.698 4.357 1.00 0.00 19 GLN A N 19
ATOM 13733 C CA . GLN A 1 19 ? 8.949 9.417 5.791 1.00 0.00 19 GLN A CA 19
ATOM 13734 C C . GLN A 1 19 ? 9.878 8.202 6.042 1.00 0.00 19 GLN A C 19
ATOM 13735 O O . GLN A 1 19 ? 10.130 7.840 7.195 1.00 0.00 19 GLN A O 19
ATOM 13749 N N . GLU A 1 20 ? 10.358 7.572 4.962 1.00 0.00 20 GLU A N 19
ATOM 13750 C CA . GLU A 1 20 ? 11.233 6.389 5.060 1.00 0.00 20 GLU A CA 19
ATOM 13751 C C . GLU A 1 20 ? 12.523 6.679 5.856 1.00 0.00 20 GLU A C 19
ATOM 13752 O O . GLU A 1 20 ? 13.239 5.749 6.240 1.00 0.00 20 GLU A O 19
ATOM 13764 N N . GLN A 1 21 ? 12.823 7.969 6.082 1.00 0.00 21 GLN A N 19
ATOM 13765 C CA . GLN A 1 21 ? 14.041 8.360 6.799 1.00 0.00 21 GLN A CA 19
ATOM 13766 C C . GLN A 1 21 ? 14.073 7.726 8.183 1.00 0.00 21 GLN A C 19
ATOM 13767 O O . GLN A 1 21 ? 15.124 7.238 8.620 1.00 0.00 21 GLN A O 19
ATOM 13781 N N . SER A 1 22 ? 12.917 7.692 8.854 1.00 0.00 22 SER A N 19
ATOM 13782 C CA . SER A 1 22 ? 12.823 7.067 10.171 1.00 0.00 22 SER A CA 19
ATOM 13783 C C . SER A 1 22 ? 12.333 5.601 10.031 1.00 0.00 22 SER A C 19
ATOM 13784 O O . SER A 1 22 ? 11.423 5.341 9.237 1.00 0.00 22 SER A O 19
ATOM 13792 N N . PRO A 1 23 ? 12.921 4.622 10.770 1.00 0.00 23 PRO A N 19
ATOM 13793 C CA . PRO A 1 23 ? 12.497 3.186 10.658 1.00 0.00 23 PRO A CA 19
ATOM 13794 C C . PRO A 1 23 ? 11.080 2.955 11.183 1.00 0.00 23 PRO A C 19
ATOM 13795 O O . PRO A 1 23 ? 10.339 2.123 10.645 1.00 0.00 23 PRO A O 19
ATOM 13806 N N . GLU A 1 24 ? 10.703 3.709 12.224 1.00 0.00 24 GLU A N 19
ATOM 13807 C CA . GLU A 1 24 ? 9.367 3.593 12.816 1.00 0.00 24 GLU A CA 19
ATOM 13808 C C . GLU A 1 24 ? 8.294 4.009 11.814 1.00 0.00 24 GLU A C 19
ATOM 13809 O O . GLU A 1 24 ? 7.246 3.361 11.703 1.00 0.00 24 GLU A O 19
ATOM 13821 N N . ARG A 1 25 ? 8.578 5.084 11.073 1.00 0.00 25 ARG A N 19
ATOM 13822 C CA . ARG A 1 25 ? 7.668 5.595 10.059 1.00 0.00 25 ARG A CA 19
ATOM 13823 C C . ARG A 1 25 ? 7.583 4.658 8.861 1.00 0.00 25 ARG A C 19
ATOM 13824 O O . ARG A 1 25 ? 6.535 4.561 8.227 1.00 0.00 25 ARG A O 19
ATOM 13845 N N . GLN A 1 26 ? 8.704 3.993 8.535 1.00 0.00 26 GLN A N 19
ATOM 13846 C CA . GLN A 1 26 ? 8.747 3.088 7.394 1.00 0.00 26 GLN A CA 19
ATOM 13847 C C . GLN A 1 26 ? 7.735 1.967 7.589 1.00 0.00 26 GLN A C 19
ATOM 13848 O O . GLN A 1 26 ? 6.966 1.653 6.686 1.00 0.00 26 GLN A O 19
ATOM 13862 N N . ARG A 1 27 ? 7.723 1.394 8.794 1.00 0.00 27 ARG A N 19
ATOM 13863 C CA . ARG A 1 27 ? 6.773 0.333 9.125 1.00 0.00 27 ARG A CA 19
ATOM 13864 C C . ARG A 1 27 ? 5.347 0.866 9.119 1.00 0.00 27 ARG A C 19
ATOM 13865 O O . ARG A 1 27 ? 4.423 0.182 8.680 1.00 0.00 27 ARG A O 19
ATOM 13886 N N . GLN A 1 28 ? 5.182 2.088 9.625 1.00 0.00 28 GLN A N 19
ATOM 13887 C CA . GLN A 1 28 ? 3.878 2.732 9.698 1.00 0.00 28 GLN A CA 19
ATOM 13888 C C . GLN A 1 28 ? 3.310 2.985 8.303 1.00 0.00 28 GLN A C 19
ATOM 13889 O O . GLN A 1 28 ? 2.119 2.799 8.083 1.00 0.00 28 GLN A O 19
ATOM 13903 N N . CYS A 1 29 ? 4.164 3.417 7.364 1.00 0.00 29 CYS A N 19
ATOM 13904 C CA . CYS A 1 29 ? 3.692 3.688 5.991 1.00 0.00 29 CYS A CA 19
ATOM 13905 C C . CYS A 1 29 ? 3.564 2.405 5.185 1.00 0.00 29 CYS A C 19
ATOM 13906 O O . CYS A 1 29 ? 2.621 2.244 4.406 1.00 0.00 29 CYS A O 19
ATOM 13913 N N . GLN A 1 30 ? 4.504 1.489 5.399 1.00 0.00 30 GLN A N 19
ATOM 13914 C CA . GLN A 1 30 ? 4.497 0.201 4.730 1.00 0.00 30 GLN A CA 19
ATOM 13915 C C . GLN A 1 30 ? 3.286 -0.619 5.144 1.00 0.00 30 GLN A C 19
ATOM 13916 O O . GLN A 1 30 ? 2.652 -1.252 4.301 1.00 0.00 30 GLN A O 19
ATOM 13930 N N . GLN A 1 31 ? 2.942 -0.579 6.449 1.00 0.00 31 GLN A N 19
ATOM 13931 C CA . GLN A 1 31 ? 1.775 -1.317 6.939 1.00 0.00 31 GLN A CA 19
ATOM 13932 C C . GLN A 1 31 ? 0.476 -0.624 6.530 1.00 0.00 31 GLN A C 19
ATOM 13933 O O . GLN A 1 31 ? -0.524 -1.293 6.252 1.00 0.00 31 GLN A O 19
ATOM 13947 N N . ARG A 1 32 ? 0.509 0.725 6.451 1.00 0.00 32 ARG A N 19
ATOM 13948 C CA . ARG A 1 32 ? -0.666 1.484 6.025 1.00 0.00 32 ARG A CA 19
ATOM 13949 C C . ARG A 1 32 ? -0.954 1.251 4.538 1.00 0.00 32 ARG A C 19
ATOM 13950 O O . ARG A 1 32 ? -2.107 1.060 4.157 1.00 0.00 32 ARG A O 19
ATOM 13971 N N . CYS A 1 33 ? 0.106 1.238 3.708 1.00 0.00 33 CYS A N 19
ATOM 13972 C CA . CYS A 1 33 ? -0.055 0.983 2.270 1.00 0.00 33 CYS A CA 19
ATOM 13973 C C . CYS A 1 33 ? -0.588 -0.409 2.030 1.00 0.00 33 CYS A C 19
ATOM 13974 O O . CYS A 1 33 ? -1.414 -0.587 1.188 1.00 0.00 33 CYS A O 19
ATOM 13981 N N . GLU A 1 34 ? -0.059 -1.398 2.746 1.00 0.00 34 GLU A N 19
ATOM 13982 C CA . GLU A 1 34 ? -0.481 -2.797 2.534 1.00 0.00 34 GLU A CA 19
ATOM 13983 C C . GLU A 1 34 ? -1.970 -3.005 2.831 1.00 0.00 34 GLU A C 19
ATOM 13984 O O . GLU A 1 34 ? -2.673 -3.677 2.055 1.00 0.00 34 GLU A O 19
ATOM 13996 N N . ARG A 1 35 ? -2.458 -2.418 3.938 1.00 0.00 35 ARG A N 19
ATOM 13997 C CA . ARG A 1 35 ? -3.866 -2.561 4.308 1.00 0.00 35 ARG A CA 19
ATOM 13998 C C . ARG A 1 35 ? -4.758 -1.643 3.473 1.00 0.00 35 ARG A C 19
ATOM 13999 O O . ARG A 1 35 ? -5.846 -2.038 3.042 1.00 0.00 35 ARG A O 19
ATOM 14020 N N . GLN A 1 36 ? -4.286 -0.415 3.266 1.00 0.00 36 GLN A N 19
ATOM 14021 C CA . GLN A 1 36 ? -5.020 0.582 2.502 1.00 0.00 36 GLN A CA 19
ATOM 14022 C C . GLN A 1 36 ? -5.119 0.171 1.030 1.00 0.00 36 GLN A C 19
ATOM 14023 O O . GLN A 1 36 ? -6.169 0.330 0.394 1.00 0.00 36 GLN A O 19
ATOM 14037 N N . TYR A 1 37 ? -4.012 -0.357 0.505 1.00 0.00 37 TYR A N 19
ATOM 14038 C CA . TYR A 1 37 ? -3.938 -0.794 -0.879 1.00 0.00 37 TYR A CA 19
ATOM 14039 C C . TYR A 1 37 ? -4.978 -1.893 -1.126 1.00 0.00 37 TYR A C 19
ATOM 14040 O O . TYR A 1 37 ? -5.709 -1.865 -2.119 1.00 0.00 37 TYR A O 19
ATOM 14058 N N . LYS A 1 38 ? -4.994 -2.879 -0.221 1.00 0.00 38 LYS A N 19
ATOM 14059 C CA . LYS A 1 38 ? -5.894 -4.025 -0.329 1.00 0.00 38 LYS A CA 19
ATOM 14060 C C . LYS A 1 38 ? -7.363 -3.586 -0.314 1.00 0.00 38 LYS A C 19
ATOM 14061 O O . LYS A 1 38 ? -8.188 -4.156 -1.037 1.00 0.00 38 LYS A O 19
ATOM 14080 N N . GLU A 1 39 ? -7.688 -2.602 0.538 1.00 0.00 39 GLU A N 19
ATOM 14081 C CA . GLU A 1 39 ? -9.072 -2.133 0.666 1.00 0.00 39 GLU A CA 19
ATOM 14082 C C . GLU A 1 39 ? -9.584 -1.604 -0.680 1.00 0.00 39 GLU A C 19
ATOM 14083 O O . GLU A 1 39 ? -10.677 -1.977 -1.124 1.00 0.00 39 GLU A O 19
ATOM 14095 N N . GLN A 1 40 ? -8.774 -0.764 -1.336 1.00 0.00 40 GLN A N 19
ATOM 14096 C CA . GLN A 1 40 ? -9.135 -0.219 -2.648 1.00 0.00 40 GLN A CA 19
ATOM 14097 C C . GLN A 1 40 ? -9.157 -1.313 -3.713 1.00 0.00 40 GLN A C 19
ATOM 14098 O O . GLN A 1 40 ? -10.016 -1.314 -4.598 1.00 0.00 40 GLN A O 19
ATOM 14112 N N . GLN A 1 41 ? -8.190 -2.236 -3.625 1.00 0.00 41 GLN A N 19
ATOM 14113 C CA . GLN A 1 41 ? -8.073 -3.336 -4.587 1.00 0.00 41 GLN A CA 19
ATOM 14114 C C . GLN A 1 41 ? -9.306 -4.235 -4.550 1.00 0.00 41 GLN A C 19
ATOM 14115 O O . GLN A 1 41 ? -9.731 -4.733 -5.590 1.00 0.00 41 GLN A O 19
ATOM 14129 N N . GLY A 1 42 ? -9.830 -4.477 -3.321 1.00 0.00 42 GLY A N 19
ATOM 14130 C CA . GLY A 1 42 ? -11.001 -5.372 -3.065 1.00 0.00 42 GLY A CA 19
ATOM 14131 C C . GLY A 1 42 ? -11.827 -5.686 -4.320 1.00 0.00 42 GLY A C 19
ATOM 14132 O O . GLY A 1 42 ? -12.820 -5.011 -4.609 1.00 0.00 42 GLY A O 19
ATOM 14136 N N . ARG A 1 43 ? -11.386 -6.710 -5.062 1.00 0.00 43 ARG A N 19
ATOM 14137 C CA . ARG A 1 43 ? -12.058 -7.122 -6.297 1.00 0.00 43 ARG A CA 19
ATOM 14138 C C . ARG A 1 43 ? -13.497 -7.606 -6.034 1.00 0.00 43 ARG A C 19
ATOM 14139 O O . ARG A 1 43 ? -14.358 -7.514 -6.914 1.00 0.00 43 ARG A O 19
ATOM 14160 N N . GLU A 1 44 ? -13.740 -8.120 -4.818 1.00 0.00 44 GLU A N 19
ATOM 14161 C CA . GLU A 1 44 ? -15.064 -8.616 -4.438 1.00 0.00 44 GLU A CA 19
ATOM 14162 C C . GLU A 1 44 ? -16.114 -7.517 -4.570 1.00 0.00 44 GLU A C 19
ATOM 14163 O O . GLU A 1 44 ? -17.107 -7.750 -5.238 1.00 0.00 44 GLU A O 19
ATOM 14175 N N . GLY A 1 1 ? -12.028 14.770 -6.206 1.00 0.00 1 GLY A N 20
ATOM 14176 C CA . GLY A 1 1 ? -11.126 13.819 -5.496 1.00 0.00 1 GLY A CA 20
ATOM 14177 C C . GLY A 1 1 ? -11.503 12.386 -5.860 1.00 0.00 1 GLY A C 20
ATOM 14178 O O . GLY A 1 1 ? -11.895 11.600 -4.991 1.00 0.00 1 GLY A O 20
ATOM 14184 N N . MET A 1 2 ? -11.383 12.054 -7.151 1.00 0.00 2 MET A N 20
ATOM 14185 C CA . MET A 1 2 ? -11.710 10.713 -7.638 1.00 0.00 2 MET A CA 20
ATOM 14186 C C . MET A 1 2 ? -10.811 9.666 -6.969 1.00 0.00 2 MET A C 20
ATOM 14187 O O . MET A 1 2 ? -11.285 8.613 -6.537 1.00 0.00 2 MET A O 20
ATOM 14201 N N . GLN A 1 3 ? -9.510 9.979 -6.874 1.00 0.00 3 GLN A N 20
ATOM 14202 C CA . GLN A 1 3 ? -8.527 9.082 -6.239 1.00 0.00 3 GLN A CA 20
ATOM 14203 C C . GLN A 1 3 ? -8.735 7.611 -6.663 1.00 0.00 3 GLN A C 20
ATOM 14204 O O . GLN A 1 3 ? -9.318 6.810 -5.918 1.00 0.00 3 GLN A O 20
ATOM 14218 N N . ASP A 1 4 ? -8.259 7.273 -7.869 1.00 0.00 4 ASP A N 20
ATOM 14219 C CA . ASP A 1 4 ? -8.388 5.912 -8.396 1.00 0.00 4 ASP A CA 20
ATOM 14220 C C . ASP A 1 4 ? -7.373 4.946 -7.717 1.00 0.00 4 ASP A C 20
ATOM 14221 O O . ASP A 1 4 ? -6.426 5.404 -7.074 1.00 0.00 4 ASP A O 20
ATOM 14230 N N . PRO A 1 5 ? -7.574 3.611 -7.818 1.00 0.00 5 PRO A N 20
ATOM 14231 C CA . PRO A 1 5 ? -6.665 2.600 -7.165 1.00 0.00 5 PRO A CA 20
ATOM 14232 C C . PRO A 1 5 ? -5.194 2.762 -7.569 1.00 0.00 5 PRO A C 20
ATOM 14233 O O . PRO A 1 5 ? -4.298 2.585 -6.737 1.00 0.00 5 PRO A O 20
ATOM 14244 N N . GLN A 1 6 ? -4.949 3.069 -8.856 1.00 0.00 6 GLN A N 20
ATOM 14245 C CA . GLN A 1 6 ? -3.575 3.215 -9.358 1.00 0.00 6 GLN A CA 20
ATOM 14246 C C . GLN A 1 6 ? -2.868 4.354 -8.625 1.00 0.00 6 GLN A C 20
ATOM 14247 O O . GLN A 1 6 ? -1.733 4.195 -8.152 1.00 0.00 6 GLN A O 20
ATOM 14261 N N . GLN A 1 7 ? -3.578 5.473 -8.472 1.00 0.00 7 GLN A N 20
ATOM 14262 C CA . GLN A 1 7 ? -3.058 6.622 -7.731 1.00 0.00 7 GLN A CA 20
ATOM 14263 C C . GLN A 1 7 ? -2.948 6.288 -6.239 1.00 0.00 7 GLN A C 20
ATOM 14264 O O . GLN A 1 7 ? -2.053 6.787 -5.553 1.00 0.00 7 GLN A O 20
ATOM 14278 N N . GLN A 1 8 ? -3.868 5.435 -5.743 1.00 0.00 8 GLN A N 20
ATOM 14279 C CA . GLN A 1 8 ? -3.863 5.039 -4.332 1.00 0.00 8 GLN A CA 20
ATOM 14280 C C . GLN A 1 8 ? -2.545 4.330 -3.977 1.00 0.00 8 GLN A C 20
ATOM 14281 O O . GLN A 1 8 ? -1.933 4.626 -2.946 1.00 0.00 8 GLN A O 20
ATOM 14295 N N . TYR A 1 9 ? -2.109 3.413 -4.853 1.00 0.00 9 TYR A N 20
ATOM 14296 C CA . TYR A 1 9 ? -0.851 2.687 -4.648 1.00 0.00 9 TYR A CA 20
ATOM 14297 C C . TYR A 1 9 ? 0.330 3.661 -4.630 1.00 0.00 9 TYR A C 20
ATOM 14298 O O . TYR A 1 9 ? 1.201 3.576 -3.764 1.00 0.00 9 TYR A O 20
ATOM 14316 N N . HIS A 1 10 ? 0.355 4.581 -5.594 1.00 0.00 10 HIS A N 20
ATOM 14317 C CA . HIS A 1 10 ? 1.429 5.568 -5.663 1.00 0.00 10 HIS A CA 20
ATOM 14318 C C . HIS A 1 10 ? 1.428 6.440 -4.404 1.00 0.00 10 HIS A C 20
ATOM 14319 O O . HIS A 1 10 ? 2.483 6.785 -3.879 1.00 0.00 10 HIS A O 20
ATOM 14333 N N . ARG A 1 11 ? 0.226 6.798 -3.940 1.00 0.00 11 ARG A N 20
ATOM 14334 C CA . ARG A 1 11 ? 0.060 7.652 -2.760 1.00 0.00 11 ARG A CA 20
ATOM 14335 C C . ARG A 1 11 ? 0.669 7.015 -1.494 1.00 0.00 11 ARG A C 20
ATOM 14336 O O . ARG A 1 11 ? 1.355 7.697 -0.722 1.00 0.00 11 ARG A O 20
ATOM 14357 N N . CYS A 1 12 ? 0.349 5.735 -1.252 1.00 0.00 12 CYS A N 20
ATOM 14358 C CA . CYS A 1 12 ? 0.792 5.045 -0.044 1.00 0.00 12 CYS A CA 20
ATOM 14359 C C . CYS A 1 12 ? 2.333 4.886 -0.004 1.00 0.00 12 CYS A C 20
ATOM 14360 O O . CYS A 1 12 ? 2.951 5.088 1.042 1.00 0.00 12 CYS A O 20
ATOM 14367 N N . GLN A 1 13 ? 2.934 4.533 -1.153 1.00 0.00 13 GLN A N 20
ATOM 14368 C CA . GLN A 1 13 ? 4.383 4.341 -1.260 1.00 0.00 13 GLN A CA 20
ATOM 14369 C C . GLN A 1 13 ? 5.143 5.662 -1.314 1.00 0.00 13 GLN A C 20
ATOM 14370 O O . GLN A 1 13 ? 6.231 5.767 -0.766 1.00 0.00 13 GLN A O 20
ATOM 14384 N N . ARG A 1 14 ? 4.600 6.632 -2.051 1.00 0.00 14 ARG A N 20
ATOM 14385 C CA . ARG A 1 14 ? 5.261 7.909 -2.238 1.00 0.00 14 ARG A CA 20
ATOM 14386 C C . ARG A 1 14 ? 5.424 8.584 -0.907 1.00 0.00 14 ARG A C 20
ATOM 14387 O O . ARG A 1 14 ? 6.525 8.998 -0.542 1.00 0.00 14 ARG A O 20
ATOM 14408 N N . ARG A 1 15 ? 4.334 8.612 -0.145 1.00 0.00 15 ARG A N 20
ATOM 14409 C CA . ARG A 1 15 ? 4.367 9.161 1.187 1.00 0.00 15 ARG A CA 20
ATOM 14410 C C . ARG A 1 15 ? 5.294 8.325 2.069 1.00 0.00 15 ARG A C 20
ATOM 14411 O O . ARG A 1 15 ? 5.989 8.861 2.931 1.00 0.00 15 ARG A O 20
ATOM 14432 N N . CYS A 1 16 ? 5.312 7.004 1.827 1.00 0.00 16 CYS A N 20
ATOM 14433 C CA . CYS A 1 16 ? 6.172 6.100 2.577 1.00 0.00 16 CYS A CA 20
ATOM 14434 C C . CYS A 1 16 ? 7.649 6.453 2.353 1.00 0.00 16 CYS A C 20
ATOM 14435 O O . CYS A 1 16 ? 8.429 6.513 3.307 1.00 0.00 16 CYS A O 20
ATOM 14442 N N . GLN A 1 17 ? 8.019 6.696 1.083 1.00 0.00 17 GLN A N 20
ATOM 14443 C CA . GLN A 1 17 ? 9.396 7.051 0.733 1.00 0.00 17 GLN A CA 20
ATOM 14444 C C . GLN A 1 17 ? 9.768 8.412 1.307 1.00 0.00 17 GLN A C 20
ATOM 14445 O O . GLN A 1 17 ? 10.881 8.603 1.807 1.00 0.00 17 GLN A O 20
ATOM 14459 N N . ILE A 1 18 ? 8.824 9.358 1.227 1.00 0.00 18 ILE A N 20
ATOM 14460 C CA . ILE A 1 18 ? 9.043 10.707 1.734 1.00 0.00 18 ILE A CA 20
ATOM 14461 C C . ILE A 1 18 ? 9.221 10.689 3.267 1.00 0.00 18 ILE A C 20
ATOM 14462 O O . ILE A 1 18 ? 10.099 11.368 3.809 1.00 0.00 18 ILE A O 20
ATOM 14478 N N . GLN A 1 19 ? 8.382 9.904 3.940 1.00 0.00 19 GLN A N 20
ATOM 14479 C CA . GLN A 1 19 ? 8.429 9.772 5.408 1.00 0.00 19 GLN A CA 20
ATOM 14480 C C . GLN A 1 19 ? 9.458 8.717 5.873 1.00 0.00 19 GLN A C 20
ATOM 14481 O O . GLN A 1 19 ? 9.606 8.488 7.075 1.00 0.00 19 GLN A O 20
ATOM 14495 N N . GLU A 1 20 ? 10.144 8.068 4.914 1.00 0.00 20 GLU A N 20
ATOM 14496 C CA . GLU A 1 20 ? 11.146 7.040 5.225 1.00 0.00 20 GLU A CA 20
ATOM 14497 C C . GLU A 1 20 ? 12.265 7.627 6.135 1.00 0.00 20 GLU A C 20
ATOM 14498 O O . GLU A 1 20 ? 12.055 8.638 6.799 1.00 0.00 20 GLU A O 20
ATOM 14510 N N . GLN A 1 21 ? 13.448 6.954 6.167 1.00 0.00 21 GLN A N 20
ATOM 14511 C CA . GLN A 1 21 ? 14.611 7.361 6.999 1.00 0.00 21 GLN A CA 20
ATOM 14512 C C . GLN A 1 21 ? 14.489 6.824 8.415 1.00 0.00 21 GLN A C 20
ATOM 14513 O O . GLN A 1 21 ? 15.428 6.203 8.926 1.00 0.00 21 GLN A O 20
ATOM 14527 N N . SER A 1 22 ? 13.323 7.035 9.039 1.00 0.00 22 SER A N 20
ATOM 14528 C CA . SER A 1 22 ? 13.089 6.532 10.390 1.00 0.00 22 SER A CA 20
ATOM 14529 C C . SER A 1 22 ? 12.429 5.132 10.345 1.00 0.00 22 SER A C 20
ATOM 14530 O O . SER A 1 22 ? 11.670 4.846 9.413 1.00 0.00 22 SER A O 20
ATOM 14538 N N . PRO A 1 23 ? 12.705 4.241 11.327 1.00 0.00 23 PRO A N 20
ATOM 14539 C CA . PRO A 1 23 ? 12.108 2.862 11.343 1.00 0.00 23 PRO A CA 20
ATOM 14540 C C . PRO A 1 23 ? 10.609 2.874 11.651 1.00 0.00 23 PRO A C 20
ATOM 14541 O O . PRO A 1 23 ? 9.865 2.006 11.179 1.00 0.00 23 PRO A O 20
ATOM 14552 N N . GLU A 1 24 ? 10.178 3.850 12.462 1.00 0.00 24 GLU A N 20
ATOM 14553 C CA . GLU A 1 24 ? 8.768 3.955 12.857 1.00 0.00 24 GLU A CA 20
ATOM 14554 C C . GLU A 1 24 ? 7.886 4.396 11.688 1.00 0.00 24 GLU A C 20
ATOM 14555 O O . GLU A 1 24 ? 6.818 3.825 11.462 1.00 0.00 24 GLU A O 20
ATOM 14567 N N . ARG A 1 25 ? 8.354 5.398 10.938 1.00 0.00 25 ARG A N 20
ATOM 14568 C CA . ARG A 1 25 ? 7.619 5.907 9.779 1.00 0.00 25 ARG A CA 20
ATOM 14569 C C . ARG A 1 25 ? 7.499 4.840 8.698 1.00 0.00 25 ARG A C 20
ATOM 14570 O O . ARG A 1 25 ? 6.467 4.737 8.032 1.00 0.00 25 ARG A O 20
ATOM 14591 N N . GLN A 1 26 ? 8.571 4.060 8.522 1.00 0.00 26 GLN A N 20
ATOM 14592 C CA . GLN A 1 26 ? 8.601 3.006 7.515 1.00 0.00 26 GLN A CA 20
ATOM 14593 C C . GLN A 1 26 ? 7.518 1.983 7.810 1.00 0.00 26 GLN A C 20
ATOM 14594 O O . GLN A 1 26 ? 6.802 1.559 6.910 1.00 0.00 26 GLN A O 20
ATOM 14608 N N . ARG A 1 27 ? 7.407 1.596 9.083 1.00 0.00 27 ARG A N 20
ATOM 14609 C CA . ARG A 1 27 ? 6.400 0.627 9.505 1.00 0.00 27 ARG A CA 20
ATOM 14610 C C . ARG A 1 27 ? 4.998 1.200 9.354 1.00 0.00 27 ARG A C 20
ATOM 14611 O O . ARG A 1 27 ? 4.079 0.507 8.925 1.00 0.00 27 ARG A O 20
ATOM 14632 N N . GLN A 1 28 ? 4.852 2.472 9.714 1.00 0.00 28 GLN A N 20
ATOM 14633 C CA . GLN A 1 28 ? 3.570 3.154 9.632 1.00 0.00 28 GLN A CA 20
ATOM 14634 C C . GLN A 1 28 ? 3.100 3.293 8.197 1.00 0.00 28 GLN A C 20
ATOM 14635 O O . GLN A 1 28 ? 1.912 3.144 7.924 1.00 0.00 28 GLN A O 20
ATOM 14649 N N . CYS A 1 29 ? 4.028 3.596 7.273 1.00 0.00 29 CYS A N 20
ATOM 14650 C CA . CYS A 1 29 ? 3.635 3.765 5.859 1.00 0.00 29 CYS A CA 20
ATOM 14651 C C . CYS A 1 29 ? 3.545 2.436 5.126 1.00 0.00 29 CYS A C 20
ATOM 14652 O O . CYS A 1 29 ? 2.639 2.230 4.318 1.00 0.00 29 CYS A O 20
ATOM 14659 N N . GLN A 1 30 ? 4.476 1.539 5.426 1.00 0.00 30 GLN A N 20
ATOM 14660 C CA . GLN A 1 30 ? 4.497 0.210 4.825 1.00 0.00 30 GLN A CA 20
ATOM 14661 C C . GLN A 1 30 ? 3.285 -0.595 5.257 1.00 0.00 30 GLN A C 20
ATOM 14662 O O . GLN A 1 30 ? 2.660 -1.271 4.436 1.00 0.00 30 GLN A O 20
ATOM 14676 N N . GLN A 1 31 ? 2.931 -0.492 6.553 1.00 0.00 31 GLN A N 20
ATOM 14677 C CA . GLN A 1 31 ? 1.760 -1.189 7.073 1.00 0.00 31 GLN A CA 20
ATOM 14678 C C . GLN A 1 31 ? 0.487 -0.586 6.511 1.00 0.00 31 GLN A C 20
ATOM 14679 O O . GLN A 1 31 ? -0.448 -1.312 6.154 1.00 0.00 31 GLN A O 20
ATOM 14693 N N . ARG A 1 32 ? 0.456 0.757 6.429 1.00 0.00 32 ARG A N 20
ATOM 14694 C CA . ARG A 1 32 ? -0.707 1.453 5.900 1.00 0.00 32 ARG A CA 20
ATOM 14695 C C . ARG A 1 32 ? -0.921 1.175 4.422 1.00 0.00 32 ARG A C 20
ATOM 14696 O O . ARG A 1 32 ? -2.047 0.929 4.009 1.00 0.00 32 ARG A O 20
ATOM 14717 N N . CYS A 1 33 ? 0.165 1.168 3.632 1.00 0.00 33 CYS A N 20
ATOM 14718 C CA . CYS A 1 33 ? 0.049 0.848 2.204 1.00 0.00 33 CYS A CA 20
ATOM 14719 C C . CYS A 1 33 ? -0.387 -0.579 2.031 1.00 0.00 33 CYS A C 20
ATOM 14720 O O . CYS A 1 33 ? -1.226 -0.851 1.223 1.00 0.00 33 CYS A O 20
ATOM 14727 N N . GLU A 1 34 ? 0.233 -1.489 2.769 1.00 0.00 34 GLU A N 20
ATOM 14728 C CA . GLU A 1 34 ? -0.084 -2.916 2.635 1.00 0.00 34 GLU A CA 20
ATOM 14729 C C . GLU A 1 34 ? -1.534 -3.220 3.017 1.00 0.00 34 GLU A C 20
ATOM 14730 O O . GLU A 1 34 ? -2.235 -3.942 2.290 1.00 0.00 34 GLU A O 20
ATOM 14742 N N . ARG A 1 35 ? -1.984 -2.664 4.152 1.00 0.00 35 ARG A N 20
ATOM 14743 C CA . ARG A 1 35 ? -3.344 -2.894 4.625 1.00 0.00 35 ARG A CA 20
ATOM 14744 C C . ARG A 1 35 ? -4.365 -2.149 3.783 1.00 0.00 35 ARG A C 20
ATOM 14745 O O . ARG A 1 35 ? -5.426 -2.690 3.451 1.00 0.00 35 ARG A O 20
ATOM 14766 N N . GLN A 1 36 ? -4.053 -0.889 3.475 1.00 0.00 36 GLN A N 20
ATOM 14767 C CA . GLN A 1 36 ? -4.954 -0.039 2.711 1.00 0.00 36 GLN A CA 20
ATOM 14768 C C . GLN A 1 36 ? -5.036 -0.480 1.256 1.00 0.00 36 GLN A C 20
ATOM 14769 O O . GLN A 1 36 ? -6.112 -0.448 0.651 1.00 0.00 36 GLN A O 20
ATOM 14783 N N . TYR A 1 37 ? -3.879 -0.862 0.686 1.00 0.00 37 TYR A N 20
ATOM 14784 C CA . TYR A 1 37 ? -3.819 -1.273 -0.712 1.00 0.00 37 TYR A CA 20
ATOM 14785 C C . TYR A 1 37 ? -4.734 -2.480 -0.925 1.00 0.00 37 TYR A C 20
ATOM 14786 O O . TYR A 1 37 ? -5.552 -2.500 -1.849 1.00 0.00 37 TYR A O 20
ATOM 14804 N N . LYS A 1 38 ? -4.586 -3.480 -0.044 1.00 0.00 38 LYS A N 20
ATOM 14805 C CA . LYS A 1 38 ? -5.396 -4.694 -0.109 1.00 0.00 38 LYS A CA 20
ATOM 14806 C C . LYS A 1 38 ? -6.871 -4.366 0.090 1.00 0.00 38 LYS A C 20
ATOM 14807 O O . LYS A 1 38 ? -7.739 -4.949 -0.569 1.00 0.00 38 LYS A O 20
ATOM 14826 N N . GLU A 1 39 ? -7.147 -3.429 1.007 1.00 0.00 39 GLU A N 20
ATOM 14827 C CA . GLU A 1 39 ? -8.516 -3.019 1.299 1.00 0.00 39 GLU A CA 20
ATOM 14828 C C . GLU A 1 39 ? -9.169 -2.436 0.044 1.00 0.00 39 GLU A C 20
ATOM 14829 O O . GLU A 1 39 ? -10.331 -2.734 -0.250 1.00 0.00 39 GLU A O 20
ATOM 14841 N N . GLN A 1 40 ? -8.409 -1.618 -0.699 1.00 0.00 40 GLN A N 20
ATOM 14842 C CA . GLN A 1 40 ? -8.918 -1.011 -1.931 1.00 0.00 40 GLN A CA 20
ATOM 14843 C C . GLN A 1 40 ? -9.288 -2.102 -2.932 1.00 0.00 40 GLN A C 20
ATOM 14844 O O . GLN A 1 40 ? -10.349 -2.044 -3.562 1.00 0.00 40 GLN A O 20
ATOM 14858 N N . GLN A 1 41 ? -8.416 -3.116 -3.047 1.00 0.00 41 GLN A N 20
ATOM 14859 C CA . GLN A 1 41 ? -8.650 -4.243 -3.939 1.00 0.00 41 GLN A CA 20
ATOM 14860 C C . GLN A 1 41 ? -9.054 -3.765 -5.345 1.00 0.00 41 GLN A C 20
ATOM 14861 O O . GLN A 1 41 ? -10.245 -3.722 -5.687 1.00 0.00 41 GLN A O 20
ATOM 14875 N N . GLY A 1 42 ? -8.049 -3.399 -6.146 1.00 0.00 42 GLY A N 20
ATOM 14876 C CA . GLY A 1 42 ? -8.287 -2.923 -7.512 1.00 0.00 42 GLY A CA 20
ATOM 14877 C C . GLY A 1 42 ? -8.910 -4.024 -8.365 1.00 0.00 42 GLY A C 20
ATOM 14878 O O . GLY A 1 42 ? -10.132 -4.206 -8.363 1.00 0.00 42 GLY A O 20
ATOM 14882 N N . ARG A 1 43 ? -8.057 -4.771 -9.074 1.00 0.00 43 ARG A N 20
ATOM 14883 C CA . ARG A 1 43 ? -8.511 -5.879 -9.918 1.00 0.00 43 ARG A CA 20
ATOM 14884 C C . ARG A 1 43 ? -7.304 -6.676 -10.449 1.00 0.00 43 ARG A C 20
ATOM 14885 O O . ARG A 1 43 ? -7.160 -6.900 -11.661 1.00 0.00 43 ARG A O 20
ATOM 14906 N N . GLU A 1 44 ? -6.436 -7.095 -9.521 1.00 0.00 44 GLU A N 20
ATOM 14907 C CA . GLU A 1 44 ? -5.233 -7.862 -9.869 1.00 0.00 44 GLU A CA 20
ATOM 14908 C C . GLU A 1 44 ? -4.958 -8.949 -8.831 1.00 0.00 44 GLU A C 20
ATOM 14909 O O . GLU A 1 44 ? -5.353 -8.764 -7.691 1.00 0.00 44 GLU A O 20
#

Secondary structure (DSSP, 8-state):
----HHHHHHHHHHHHHHSTTSHHHHHHHHHHHHHHHHHH-S--

Sequence (44 aa):
GMQDPQQQYHRCQRRCQIQEQSPERQRQCQQRCERQYKEQQGREGMQDPQQQYHRCQRRCQIQEQSPERQRQCQQRCERQYKEQQGREGMQDPQQQYHRCQRRCQIQEQSPERQRQCQQRCERQYKEQQGREGMQDPQQQYHRCQRRCQIQEQSPERQRQCQQRCERQYKEQQGREGMQDPQQQYHRCQRRCQIQEQSPERQRQCQQRCERQYKEQQGREGMQDPQQQYHRCQRRCQIQEQSPERQRQCQQRCERQYKEQQGREGMQDPQQQYHRCQRRCQIQEQSPERQRQCQQRCERQYKEQQGREGMQDPQQQYHRCQRRCQIQEQSPERQRQCQQRCERQYKEQQGREGMQDPQQQYHRCQRRCQIQEQSPERQRQCQQRCERQYKEQQGREGMQDPQQQYHRCQRRCQIQEQSPERQRQCQQRCERQYKEQQGREGMQDPQQQYHRCQRRCQIQEQSPERQRQCQQRCERQYKEQQGREGMQDPQQQYHRCQRRCQIQEQSPERQRQCQQRCERQYKEQQGREGMQDPQQQYHRCQRRCQIQEQSPERQRQCQQRCERQYKEQQGREGMQDPQQQYHRCQRRCQIQEQSPERQRQCQQRCERQYKEQQGREGMQDPQQQYHRCQRRCQIQEQSPERQRQCQQRCERQYKEQQGREGMQDPQQQYHRCQRRCQIQEQSPERQRQCQQRCERQYKEQQGREGMQDPQQQYHRCQRRCQIQEQSPERQRQCQQRCERQYKEQQGREGMQDPQQQYHRCQRRCQIQEQSPERQRQCQQRCERQYKEQQGREGMQDPQQQYHRCQRRCQIQEQSPERQRQCQQRCERQYKEQQGREGMQDPQQQYHRCQRRCQIQEQSPERQRQCQQRCERQYKEQQGRE

Foldseek 3Di:
DPCALVNLLCVLVVVLVVQPPDPVSVCVSVVCSVVVSVVNCHDD

InterPro domains:
  IPR006045 Cupin 1 [PF00190] (221-293)
  IPR006045 Cupin 1 [PF00190] (388-554)
  IPR006045 Cupin 1 [SM00835] (187-341)
  IPR006045 Cupin 1 [SM00835] (386-556)
  IPR006792 Vicilin, N-terminal [PF04702] (9-175)
  IPR011051 RmlC-like cupin domain superfamily [SSF51182] (180-371)
  IPR011051 RmlC-like cupin domain superfamily [SSF51182] (388-574)
  IPR014710 RmlC-like jelly roll fold [G3DSA:2.60.120.10] (170-366)
  IPR014710 RmlC-like jelly roll fold [G3DSA:2.60.120.10] (378-572)
  IPR050253 Seed Storage and Functional Proteins [PTHR31189] (170-570)

Solvent-accessible surface area: 4306 Å² total; per-residue (Å²): 118,189,101,58,64,107,81,48,98,122,116,6,86,161,122,8,98,132,70,99,175,47,91,106,107,86,172,84,4,98,108,150,17,96,175,55,82,107,144,40,74,52,189,163

Nearest PDB structures (foldseek):
  7lvf-assembly1_A  TM=6.226E-01  e=7.018E-01  Juglans regia
  7lve-assembly1_A  TM=8.630E-01  e=1.078E-03  Juglans regia
  7lve-assembly1_A  TM=8.393E-01  e=1.551E-03  Juglans regia
  7lvf-assembly1_A  TM=7.043E-01  e=3.809E-01  Juglans regia
  7lve-assembly1_A  TM=8.151E-01  e=1.948E-03  Juglans regia

GO terms:
  GO:0045735 nutrient reservoir activity (F, IDA)